Protein AF-A0A497C218-F1 (afdb_monomer_lite)

Foldseek 3Di:
DDDDDDDDDDDDDDDDDDDDDDDDDDDDDDDPPPDDDDDPPDDDFQFAPDDDDPDDDDPDDFDFAEWEAAPQRWIWTQRQSQQKIWIAHNVRHTDDMDHNPAGWHEWEAENQLWIWIAHFVQQKIWIAHNRGHTDAMDHPPHGWQYWEAANQQWIWTFRFVQQKIWIAHNHRHTDAMDHNVAGWHEWYAANQRWIWTAHFVQQKIWIAHNHRHTDAMDHDDPPQRGWHYWYADNQRWIWTDRPVQCKIWIAHNHGHTDDIDGDDFDDQKDKDKWFTAGPVAGDQFFKKKKKWKFQDWPDTDTQDIDIDGGFGQHNRITMDIDGDPGQPQHKMWIWMWMGTDPHPDTNTHPTTHIDHHGDDVVVPPDDDPPPDPDDDPVRVPPDDADDDQDDPQWDDDRNDIDGDVVPDDDPAPEEFEEDCPDTNHPAQVSVQVPDDPDDPVHAYEYEYEFDEHEDAEEHDARYEYEYPAEVRAEQEYEDADPDDEDESYEYEHHYEAYGYEFEYEAAHHQEYESYEYEYAEYEYERYEFEYEYAAEYERYEYDYHEYEYENYEFEYDYDDLRYEWERYEYQDHEYEYEQYEFETEDNAYYESYEYADQYYYEYANYEYEWEYAAEWEQYHDNAYEYEEENYEGETEYQHETEQAEDAHEEYHAELYEGETYHHAWEQYEYADAYEYEHENYEFEWEYEYDEIESEEAHDHYAYAYEHYEFAYEYADDEWEQYEHEAEEYEAYQYETETYYDYDDQYETERYEEEQYEDYHAENYETEFEYAAHTEQYEYQEAHEEEEYHEYETETEYQHTESYEHAYPYAYEYENYEGETEHEEHEDAADAHENYDYDDDDGTDHDHDDQLVRYHYPDAWYWYKYFYWYDYPPDDIQGQHIFIQGDHDDPSDRPDGPRPSPDDDDDDDDDDDDDPD

Sequence (916 aa):
MKAYFSHACHRFGNGMGTRLLAGGLSVAIAAVAILALALVLSGGPAHSAAAAYDLLTVAAEPVPDDIAVGPDGSVYVNINNNHRVVKYSAEHTYLTEWDVGEVSGGIAVGPDGSVYVNINNNHRVVKYSAEGEYLTEWDVGAEAKGLAVGPDGSVYVNINNNHRVVKYDADGGYLAEWDTGEPADGIAVGPDGSVYVNINNNHRVVKYDANGTQLATWDLVAGVIETNGIAVGPDGSVYVNINNNHRVVQYSSVGELLADWSISPLEATFNYQGYLVTDDGAVDDNCDFQFSLWDDVVSGTQLGTQIITGVAVSNGNFNVDLDFDVFDGEERFMEIAVQCGGDSGYVPLDGRLALRPTPYSLFAQNVPWEGITNVPLGFADGDDDTTYSAGAGLVLSGTVFSADMSYLQARYDNIIDVAPAGGDATDLAGAVALVSNSGPTNTYLIRVAPGVYTGNVTLPPYVHLRGSGVHITVISTTLNNTSGLLASLVLSDSDELSELTVVANGPLASEIAAVESGGEDVWMHHVEIQAGGAYTSYGLLVDGGHTRLSDFEVEVSDYDSDSNGCGIAIESGSLTGLNGRVQAAAGRWAAAVRGGGESLALLRDVWGSASATTSTFGIESGGSYFTLQDVSFEANGSGNTYGLYLSGGDVDVSDSDFVASGGMAYGVYVPVTATGRIANSDIAASGWVEEVNGIYNGQGASLTYEDVRVHSSGNQWRTVGMAVYKAAPVLRNVSIEAGSEGGGEETSIGLYLDAPTGGVWQDLFIVSQAITDAYGIYVQSNAADLEFEHAVVEAVGYNARATYLYGGGELDFAQSDLLAESTGATTNDGSMAVVEHDTDVGDWAFLYVDSSRLRTTGAPLNIVISGTISTTLGSPITYTQASVGGSLLDGELLAVDATCAGAYNSVYQALDNQCR

Structure (mmCIF, N/CA/C/O backbone):
data_AF-A0A497C218-F1
#
_entry.id   AF-A0A497C218-F1
#
loop_
_atom_site.group_PDB
_atom_site.id
_atom_site.type_symbol
_atom_site.label_atom_id
_atom_site.label_alt_id
_atom_site.label_comp_id
_atom_site.label_asym_id
_atom_site.label_entity_id
_atom_site.label_seq_id
_atom_site.pdbx_PDB_ins_code
_atom_site.Cartn_x
_atom_site.Cartn_y
_atom_site.Cartn_z
_atom_site.occupancy
_atom_site.B_iso_or_equiv
_atom_site.auth_seq_id
_atom_site.auth_comp_id
_atom_site.auth_asym_id
_atom_site.auth_atom_id
_atom_site.pdbx_PDB_model_num
ATOM 1 N N . MET A 1 1 ? 26.005 13.970 46.787 1.00 28.23 1 MET A N 1
ATOM 2 C CA . MET A 1 1 ? 25.837 15.227 47.560 1.00 28.23 1 MET A CA 1
ATOM 3 C C . MET A 1 1 ? 26.628 16.330 46.844 1.00 28.23 1 MET A C 1
ATOM 5 O O . MET A 1 1 ? 27.742 16.051 46.434 1.00 28.23 1 MET A O 1
ATOM 9 N N . LYS A 1 2 ? 26.021 17.506 46.622 1.00 27.44 2 LYS A N 1
ATOM 10 C CA . LYS A 1 2 ? 26.508 18.739 45.941 1.00 27.44 2 LYS A CA 1
ATOM 11 C C . LYS A 1 2 ? 27.992 18.870 45.484 1.00 27.44 2 LYS A C 1
ATOM 13 O O . LYS A 1 2 ? 28.875 19.059 46.307 1.00 27.44 2 LYS A O 1
ATOM 18 N N . ALA A 1 3 ? 28.176 18.953 44.160 1.00 31.97 3 ALA A N 1
ATOM 19 C CA . ALA A 1 3 ? 28.530 20.169 43.390 1.00 31.97 3 ALA A CA 1
ATOM 20 C C . ALA A 1 3 ? 29.811 21.023 43.671 1.00 31.97 3 ALA A C 1
ATOM 22 O O . ALA A 1 3 ? 29.889 21.719 44.678 1.00 31.97 3 ALA A O 1
ATOM 23 N N . TYR A 1 4 ? 30.614 21.165 42.594 1.00 29.56 4 TYR A N 1
ATOM 24 C CA . TYR A 1 4 ? 31.178 22.411 41.998 1.00 29.56 4 TYR A CA 1
ATOM 25 C C . TYR A 1 4 ? 32.478 23.119 42.489 1.00 29.56 4 TYR A C 1
ATOM 27 O O . TYR A 1 4 ? 32.746 23.245 43.677 1.00 29.56 4 TYR A O 1
ATOM 35 N N . PHE A 1 5 ? 33.154 23.737 41.488 1.00 27.33 5 PHE A N 1
ATOM 36 C CA . PHE A 1 5 ? 34.203 24.798 41.505 1.00 27.33 5 PHE A CA 1
ATOM 37 C C . PHE A 1 5 ? 35.649 24.429 41.950 1.00 27.33 5 PHE A C 1
ATOM 39 O O . PHE A 1 5 ? 35.831 23.600 42.828 1.00 27.33 5 PHE A O 1
ATOM 46 N N . SER A 1 6 ? 36.749 25.008 41.411 1.00 26.77 6 SER A N 1
ATOM 47 C CA . SER A 1 6 ? 36.957 25.991 40.308 1.00 26.77 6 SER A CA 1
ATOM 48 C C . SER A 1 6 ? 38.414 26.014 39.767 1.00 26.77 6 SER A C 1
ATOM 50 O O . SER A 1 6 ? 39.311 25.516 40.436 1.00 26.77 6 SER A O 1
ATOM 52 N N . HIS A 1 7 ? 38.609 26.672 38.608 1.00 25.61 7 HIS A N 1
ATOM 53 C CA . HIS A 1 7 ? 39.806 27.342 38.022 1.00 25.61 7 HIS A CA 1
ATOM 54 C C . HIS A 1 7 ? 41.192 27.246 38.729 1.00 25.61 7 HIS A C 1
ATOM 56 O O . HIS A 1 7 ? 41.299 27.486 39.923 1.00 25.61 7 HIS A O 1
ATOM 62 N N . ALA A 1 8 ? 42.325 26.925 38.077 1.00 26.64 8 ALA A N 1
ATOM 63 C CA . ALA A 1 8 ? 42.983 27.453 36.854 1.00 26.64 8 ALA A CA 1
ATOM 64 C C . ALA A 1 8 ? 43.809 28.762 37.015 1.00 26.64 8 ALA A C 1
ATOM 66 O O . ALA A 1 8 ? 43.227 29.832 37.179 1.00 26.64 8 ALA A O 1
ATOM 67 N N . CYS A 1 9 ? 45.151 28.693 36.844 1.00 22.56 9 CYS A N 1
ATOM 68 C CA . CYS A 1 9 ? 45.988 29.765 36.244 1.00 22.56 9 CYS A CA 1
ATOM 69 C C . CYS A 1 9 ? 47.482 29.407 35.966 1.00 22.56 9 CYS A C 1
ATOM 71 O O . CYS A 1 9 ? 48.210 29.058 36.884 1.00 22.56 9 CYS A O 1
ATOM 73 N N . HIS A 1 10 ? 47.917 29.636 34.709 1.00 24.97 10 HIS A N 1
ATOM 74 C CA . HIS A 1 10 ? 49.238 30.111 34.196 1.00 24.97 10 HIS A CA 1
ATOM 75 C C . HIS A 1 10 ? 50.599 29.428 34.547 1.00 24.97 10 HIS A C 1
ATOM 77 O O . HIS A 1 10 ? 50.962 29.303 35.706 1.00 24.97 10 HIS A O 1
ATOM 83 N N . ARG A 1 11 ? 51.356 28.920 33.535 1.00 26.12 11 ARG A N 1
ATOM 84 C CA . ARG A 1 11 ? 52.468 29.544 32.713 1.00 26.12 11 ARG A CA 1
ATOM 85 C C . ARG A 1 11 ? 53.754 29.872 33.523 1.00 26.12 11 ARG A C 1
ATOM 87 O O . ARG A 1 11 ? 53.616 30.424 34.600 1.00 26.12 11 ARG A O 1
ATOM 94 N N . PHE A 1 12 ? 55.027 29.673 33.123 1.00 25.91 12 PHE A N 1
ATOM 95 C CA . PHE A 1 12 ? 55.806 29.302 31.900 1.00 25.91 12 PHE A CA 1
ATOM 96 C C . PHE A 1 12 ? 57.077 28.489 32.343 1.00 25.91 12 PHE A C 1
ATOM 98 O O . PHE A 1 12 ? 57.306 28.399 33.544 1.00 25.91 12 PHE A O 1
ATOM 105 N N . GLY A 1 13 ? 58.003 27.937 31.527 1.00 26.89 13 GLY A N 1
ATOM 106 C CA . GLY A 1 13 ? 58.126 27.758 30.061 1.00 26.89 13 GLY A CA 1
ATOM 107 C C . GLY A 1 13 ? 59.592 27.780 29.519 1.00 26.89 13 GLY A C 1
ATOM 108 O O . GLY A 1 13 ? 60.321 28.722 29.804 1.00 26.89 13 GLY A O 1
ATOM 109 N N . ASN A 1 14 ? 59.958 26.802 28.666 1.00 29.33 14 ASN A N 1
ATOM 110 C CA . ASN A 1 14 ? 61.133 26.680 27.749 1.00 29.33 14 ASN A CA 1
ATOM 111 C C . ASN A 1 14 ? 62.593 26.489 28.262 1.00 29.33 14 ASN A C 1
ATOM 113 O O . ASN A 1 14 ? 63.100 27.248 29.080 1.00 29.33 14 ASN A O 1
ATOM 117 N N . GLY A 1 15 ? 63.327 25.559 27.609 1.00 26.50 15 GLY A N 1
ATOM 118 C CA . GLY A 1 15 ? 64.803 25.438 27.623 1.00 26.50 15 GLY A CA 1
ATOM 119 C C . GLY A 1 15 ? 65.346 24.190 26.880 1.00 26.50 15 GLY A C 1
ATOM 120 O O . GLY A 1 15 ? 65.052 23.071 27.280 1.00 26.50 15 GLY A O 1
ATOM 121 N N . MET A 1 16 ? 66.124 24.363 25.797 1.00 26.97 16 MET A N 1
ATOM 122 C CA . MET A 1 16 ? 66.631 23.294 24.891 1.00 26.97 16 MET A CA 1
ATOM 123 C C . MET A 1 16 ? 68.017 22.731 25.304 1.00 26.97 16 MET A C 1
ATOM 125 O O . MET A 1 16 ? 68.762 23.446 25.968 1.00 26.97 16 MET A O 1
ATOM 129 N N . GLY A 1 17 ? 68.449 21.558 24.781 1.00 27.33 17 GLY A N 1
ATOM 130 C CA . GLY A 1 17 ? 69.903 21.323 24.550 1.00 27.33 17 GLY A CA 1
ATOM 131 C C . GLY A 1 17 ? 70.534 19.906 24.590 1.00 27.33 17 GLY A C 1
ATOM 132 O O . GLY A 1 17 ? 71.328 19.625 25.474 1.00 27.33 17 GLY A O 1
ATOM 133 N N . THR A 1 18 ? 70.304 19.073 23.565 1.00 29.50 18 THR A N 1
ATOM 134 C CA . THR A 1 18 ? 71.302 18.198 22.868 1.00 29.50 18 THR A CA 1
ATOM 135 C C . THR A 1 18 ? 72.403 17.359 23.593 1.00 29.50 18 THR A C 1
ATOM 137 O O . THR A 1 18 ? 73.449 17.881 23.960 1.00 29.50 18 THR A O 1
ATOM 140 N N . ARG A 1 19 ? 72.266 16.020 23.457 1.00 29.14 19 ARG A N 1
ATOM 141 C CA . ARG A 1 19 ? 73.205 15.012 22.856 1.00 29.14 19 ARG A CA 1
ATOM 142 C C . ARG A 1 19 ? 74.602 14.631 23.452 1.00 29.14 19 ARG A C 1
ATOM 144 O O . ARG A 1 19 ? 75.537 15.418 23.446 1.00 29.14 19 ARG A O 1
ATOM 151 N N . LEU A 1 20 ? 74.758 13.293 23.591 1.00 25.64 20 LEU A N 1
ATOM 152 C CA . LEU A 1 20 ? 75.859 12.384 23.142 1.00 25.64 20 LEU A CA 1
ATOM 153 C C . LEU A 1 20 ? 76.949 11.797 24.105 1.00 25.64 20 LEU A C 1
ATOM 155 O O . LEU A 1 20 ? 77.977 12.411 24.357 1.00 25.64 20 LEU A O 1
ATOM 159 N N . LEU A 1 21 ? 76.777 10.484 24.372 1.00 26.38 21 LEU A N 1
ATOM 160 C CA . LEU A 1 21 ? 77.711 9.330 24.214 1.00 26.38 21 LEU A CA 1
ATOM 161 C C . LEU A 1 21 ? 78.852 8.940 25.202 1.00 26.38 21 LEU A C 1
ATOM 163 O O . LEU A 1 21 ? 79.615 9.757 25.699 1.00 26.38 21 LEU A O 1
ATOM 167 N N . ALA A 1 22 ? 79.014 7.599 25.271 1.00 24.66 22 ALA A N 1
ATOM 168 C CA . ALA A 1 22 ? 80.065 6.742 25.867 1.00 24.66 22 ALA A CA 1
ATOM 169 C C . ALA A 1 22 ? 80.167 6.681 27.416 1.00 24.66 22 ALA A C 1
ATOM 171 O O . ALA A 1 22 ? 80.050 7.692 28.092 1.00 24.66 22 ALA A O 1
ATOM 172 N N . GLY A 1 23 ? 80.423 5.534 28.068 1.00 25.69 23 GLY A N 1
ATOM 173 C CA . GLY A 1 23 ? 80.597 4.147 27.593 1.00 25.69 23 GLY A CA 1
ATOM 174 C C . GLY A 1 23 ? 81.700 3.392 28.367 1.00 25.69 23 GLY A C 1
ATOM 175 O O . GLY A 1 23 ? 82.834 3.855 28.388 1.00 25.69 23 GLY A O 1
ATOM 176 N N . GLY A 1 24 ? 81.396 2.219 28.952 1.00 25.84 24 GLY A N 1
ATOM 177 C CA . GLY A 1 24 ? 82.365 1.328 29.637 1.00 25.84 24 GLY A CA 1
ATOM 178 C C . GLY A 1 24 ? 82.357 1.443 31.178 1.00 25.84 24 GLY A C 1
ATOM 179 O O . GLY A 1 24 ? 82.851 2.423 31.717 1.00 25.84 24 GLY A O 1
ATOM 180 N N . LEU A 1 25 ? 81.675 0.576 31.942 1.00 25.17 25 LEU A N 1
ATOM 181 C CA . LEU A 1 25 ? 81.949 -0.846 32.262 1.00 25.17 25 LEU A CA 1
ATOM 182 C C . LEU A 1 25 ? 82.935 -1.053 33.440 1.00 25.17 25 LEU A C 1
ATOM 184 O O . LEU A 1 25 ? 84.131 -0.803 33.321 1.00 25.17 25 LEU A O 1
ATOM 188 N N . SER A 1 26 ? 82.441 -1.617 34.551 1.00 25.48 26 SER A N 1
ATOM 189 C CA . SER A 1 26 ? 83.214 -2.366 35.565 1.00 25.48 26 SER A CA 1
ATOM 190 C C . SER A 1 26 ? 82.286 -3.261 36.405 1.00 25.48 26 SER A C 1
ATOM 192 O O . SER A 1 26 ? 81.079 -3.039 36.441 1.00 25.48 26 SER A O 1
ATOM 194 N N . VAL A 1 27 ? 82.837 -4.323 37.002 1.00 28.44 27 VAL A N 1
ATOM 195 C CA . VAL A 1 27 ? 82.127 -5.586 37.306 1.00 28.44 27 VAL A CA 1
ATOM 196 C C . VAL A 1 27 ? 81.997 -5.875 38.815 1.00 28.44 27 VAL A C 1
ATOM 198 O O . VAL A 1 27 ? 82.888 -5.517 39.579 1.00 28.44 27 VAL A O 1
ATOM 201 N N . ALA A 1 28 ? 80.953 -6.652 39.162 1.00 29.14 28 ALA A N 1
ATOM 202 C CA . ALA A 1 28 ? 80.800 -7.580 40.307 1.00 29.14 28 ALA A CA 1
ATOM 203 C C . ALA A 1 28 ? 79.859 -7.169 41.461 1.00 29.14 28 ALA A C 1
ATOM 205 O O . ALA A 1 28 ? 80.139 -6.223 42.188 1.00 29.14 28 ALA A O 1
ATOM 206 N N . ILE A 1 29 ? 78.826 -7.993 41.717 1.00 26.98 29 ILE A N 1
ATOM 207 C CA . ILE A 1 29 ? 78.634 -8.844 42.924 1.00 26.98 29 ILE A CA 1
ATOM 208 C C . ILE A 1 29 ? 77.284 -9.602 42.813 1.00 26.98 29 ILE A C 1
ATOM 210 O O . ILE A 1 29 ? 76.436 -9.270 41.991 1.00 26.98 29 ILE A O 1
ATOM 214 N N . ALA A 1 30 ? 77.145 -10.709 43.547 1.00 27.27 30 ALA A N 1
ATOM 215 C CA . ALA A 1 30 ? 76.180 -11.785 43.306 1.00 27.27 30 ALA A CA 1
ATOM 216 C C . ALA A 1 30 ? 74.723 -11.567 43.794 1.00 27.27 30 ALA A C 1
ATOM 218 O O . ALA A 1 30 ? 74.457 -10.820 44.730 1.00 27.27 30 ALA A O 1
ATOM 219 N N . ALA A 1 31 ? 73.832 -12.405 43.241 1.00 28.64 31 ALA A N 1
ATOM 220 C CA . ALA A 1 31 ? 72.660 -13.003 43.907 1.00 28.64 31 ALA A CA 1
ATOM 221 C C . ALA A 1 31 ? 71.344 -12.205 44.097 1.00 28.64 31 ALA A C 1
ATOM 223 O O . ALA A 1 31 ? 70.485 -12.659 44.845 1.00 28.64 31 ALA A O 1
ATOM 224 N N . VAL A 1 32 ? 71.105 -11.121 43.347 1.00 29.81 32 VAL A N 1
ATOM 225 C CA . VAL A 1 32 ? 69.737 -10.563 43.114 1.00 29.81 32 VAL A CA 1
ATOM 226 C C . VAL A 1 32 ? 69.438 -10.459 41.598 1.00 29.81 32 VAL A C 1
ATOM 228 O O . VAL A 1 32 ? 68.595 -9.709 41.128 1.00 29.81 32 VAL A O 1
ATOM 231 N N . ALA A 1 33 ? 70.172 -11.218 40.784 1.00 33.53 33 ALA A N 1
ATOM 232 C CA . ALA A 1 33 ? 70.473 -10.866 39.393 1.00 33.53 33 ALA A CA 1
ATOM 233 C C . ALA A 1 33 ? 69.412 -11.217 38.320 1.00 33.53 33 ALA A C 1
ATOM 235 O O . ALA A 1 33 ? 69.777 -11.284 37.150 1.00 33.53 33 ALA A O 1
ATOM 236 N N . ILE A 1 34 ? 68.144 -11.475 38.676 1.00 32.72 34 ILE A N 1
ATOM 237 C CA . ILE A 1 34 ? 67.074 -11.796 37.694 1.00 32.72 34 ILE A CA 1
ATOM 238 C C . ILE A 1 34 ? 65.766 -10.999 37.928 1.00 32.72 34 ILE A C 1
ATOM 240 O O . ILE A 1 34 ? 64.871 -11.059 37.093 1.00 32.72 34 ILE A O 1
ATOM 244 N N . LEU A 1 35 ? 65.637 -10.182 38.988 1.00 26.78 35 LEU A N 1
ATOM 245 C CA . LEU A 1 35 ? 64.411 -9.393 39.207 1.00 26.78 35 LEU A CA 1
ATOM 246 C C . LEU A 1 35 ? 64.702 -7.937 39.614 1.00 26.78 35 LEU A C 1
ATOM 248 O O . LEU A 1 35 ? 65.169 -7.686 40.722 1.00 26.78 35 LEU A O 1
ATOM 252 N N . ALA A 1 36 ? 64.350 -7.009 38.709 1.00 24.73 36 ALA A N 1
ATOM 253 C CA . ALA A 1 36 ? 64.506 -5.545 38.781 1.00 24.73 36 ALA A CA 1
ATOM 254 C C . ALA A 1 36 ? 65.981 -5.036 38.797 1.00 24.73 36 ALA A C 1
ATOM 256 O O . ALA A 1 36 ? 66.843 -5.605 39.454 1.00 24.73 36 ALA A O 1
ATOM 257 N N . LEU A 1 37 ? 66.377 -3.955 38.106 1.00 26.48 37 LEU A N 1
ATOM 258 C CA . LEU A 1 37 ? 65.600 -2.892 37.454 1.00 26.48 37 LEU A CA 1
ATOM 259 C C . LEU A 1 37 ? 66.428 -2.170 36.357 1.00 26.48 37 LEU A C 1
ATOM 261 O O . LEU A 1 37 ? 67.429 -1.540 36.687 1.00 26.48 37 LEU A O 1
ATOM 265 N N . ALA A 1 38 ? 65.991 -2.239 35.093 1.00 25.70 38 ALA A N 1
ATOM 266 C CA . ALA A 1 38 ? 66.289 -1.329 33.963 1.00 25.70 38 ALA A CA 1
ATOM 267 C C . ALA A 1 38 ? 65.609 -1.932 32.711 1.00 25.70 38 ALA A C 1
ATOM 269 O O . ALA A 1 38 ? 66.095 -2.922 32.180 1.00 25.70 38 ALA A O 1
ATOM 270 N N . LEU A 1 39 ? 64.456 -1.482 32.210 1.00 33.34 39 LEU A N 1
ATOM 271 C CA . LEU A 1 39 ? 63.952 -0.108 32.116 1.00 33.34 39 LEU A CA 1
ATOM 272 C C . LEU A 1 39 ? 64.986 0.849 31.492 1.00 33.34 39 LEU A C 1
ATOM 274 O O . LEU A 1 39 ? 65.525 1.716 32.167 1.00 33.34 39 LEU A O 1
ATOM 278 N N . VAL A 1 40 ? 65.398 0.562 30.254 1.00 31.30 40 VAL A N 1
ATOM 279 C CA . VAL A 1 40 ? 65.122 1.337 29.019 1.00 31.30 40 VAL A CA 1
ATOM 280 C C . VAL A 1 40 ? 65.800 0.570 27.868 1.00 31.30 40 VAL A C 1
ATOM 282 O O . VAL A 1 40 ? 66.847 0.940 27.345 1.00 31.30 40 VAL A O 1
ATOM 285 N N . LEU A 1 41 ? 65.190 -0.550 27.494 1.00 27.83 41 LEU A N 1
ATOM 286 C CA . LEU A 1 41 ? 64.879 -0.786 26.091 1.00 27.83 41 LEU A CA 1
ATOM 287 C C . LEU A 1 41 ? 63.364 -0.643 26.053 1.00 27.83 41 LEU A C 1
ATOM 289 O O . LEU A 1 41 ? 62.670 -1.358 26.775 1.00 27.83 41 LEU A O 1
ATOM 293 N N . SER A 1 42 ? 62.876 0.357 25.330 1.00 30.73 42 SER A N 1
ATOM 294 C CA . SER A 1 42 ? 61.450 0.513 25.089 1.00 30.73 42 SER A CA 1
ATOM 295 C C . SER A 1 42 ? 60.989 -0.685 24.269 1.00 30.73 42 SER A C 1
ATOM 297 O O . SER A 1 42 ? 61.263 -0.749 23.071 1.00 30.73 42 SER A O 1
ATOM 299 N N . GLY A 1 43 ? 60.277 -1.613 24.910 1.00 29.66 43 GLY A N 1
ATOM 300 C CA . GLY A 1 43 ? 59.153 -2.204 24.200 1.00 29.66 43 GLY A CA 1
ATOM 301 C C . GLY A 1 43 ? 58.281 -1.042 23.731 1.00 29.66 43 GLY A C 1
ATOM 302 O O . GLY A 1 43 ? 58.073 -0.096 24.501 1.00 29.66 43 GLY A O 1
ATOM 303 N N . GLY A 1 44 ? 57.865 -1.075 22.466 1.00 33.19 44 GLY A N 1
ATOM 304 C CA . GLY A 1 44 ? 56.761 -0.232 22.017 1.00 33.19 44 GLY A CA 1
ATOM 305 C C . GLY A 1 44 ? 55.511 -0.522 22.859 1.00 33.19 44 GLY A C 1
ATOM 306 O O . GLY A 1 44 ? 55.515 -1.494 23.630 1.00 33.19 44 GLY A O 1
ATOM 307 N N . PRO A 1 45 ? 54.467 0.314 22.762 1.00 34.19 45 PRO A N 1
ATOM 308 C CA . PRO A 1 45 ? 53.193 -0.002 23.396 1.00 34.19 45 PRO A CA 1
ATOM 309 C C . PRO A 1 45 ? 52.785 -1.429 23.013 1.00 34.19 45 PRO A C 1
ATOM 311 O O . PRO A 1 45 ? 52.837 -1.807 21.844 1.00 34.19 45 PRO A O 1
ATOM 314 N N . ALA A 1 46 ? 52.425 -2.245 24.003 1.00 38.28 46 ALA A N 1
ATOM 315 C CA . ALA A 1 46 ? 51.809 -3.523 23.700 1.00 38.28 46 ALA A CA 1
ATOM 316 C C . ALA A 1 46 ? 50.431 -3.207 23.110 1.00 38.28 46 ALA A C 1
ATOM 318 O O . ALA A 1 46 ? 49.583 -2.635 23.793 1.00 38.28 46 ALA A O 1
ATOM 319 N N . HIS A 1 47 ? 50.225 -3.523 21.833 1.00 41.59 47 HIS A N 1
ATOM 320 C CA . HIS A 1 47 ? 48.927 -3.379 21.183 1.00 41.59 47 HIS A CA 1
ATOM 321 C C . HIS A 1 47 ? 47.985 -4.464 21.708 1.00 41.59 47 HIS A C 1
ATOM 323 O O . HIS A 1 47 ? 47.855 -5.537 21.123 1.00 41.59 47 HIS A O 1
ATOM 329 N N . SER A 1 48 ? 47.374 -4.201 22.863 1.00 37.88 48 SER A N 1
ATOM 330 C CA . SER A 1 48 ? 46.351 -5.058 23.443 1.00 37.88 48 SER A CA 1
ATOM 331 C C . SER A 1 48 ? 45.048 -4.866 22.664 1.00 37.88 48 SER A C 1
ATOM 333 O O . SER A 1 48 ? 44.461 -3.787 22.666 1.00 37.88 48 SER A O 1
ATOM 335 N N . ALA A 1 49 ? 44.583 -5.902 21.963 1.00 34.81 49 ALA A N 1
ATOM 336 C CA . ALA A 1 49 ? 43.279 -5.854 21.312 1.00 34.81 49 ALA A CA 1
ATOM 337 C C . ALA A 1 49 ? 42.188 -5.829 22.394 1.00 34.81 49 ALA A C 1
ATOM 339 O O . ALA A 1 49 ? 41.936 -6.833 23.064 1.00 34.81 49 ALA A O 1
ATOM 340 N N . ALA A 1 50 ? 41.553 -4.672 22.596 1.00 31.45 50 ALA A N 1
ATOM 341 C CA . ALA A 1 50 ? 40.387 -4.582 23.462 1.00 31.45 50 ALA A CA 1
ATOM 342 C C . ALA A 1 50 ? 39.274 -5.463 22.880 1.00 31.45 50 ALA A C 1
ATOM 344 O O . ALA A 1 50 ? 38.923 -5.329 21.708 1.00 31.45 50 ALA A O 1
ATOM 345 N N . ALA A 1 51 ? 38.752 -6.377 23.701 1.00 29.95 51 ALA A N 1
ATOM 346 C CA . ALA A 1 51 ? 37.716 -7.315 23.292 1.00 29.95 51 ALA A CA 1
ATOM 347 C C . ALA A 1 51 ? 36.517 -6.589 22.663 1.00 29.95 51 ALA A C 1
ATOM 349 O O . ALA A 1 51 ? 36.116 -5.518 23.129 1.00 29.95 51 ALA A O 1
ATOM 350 N N . ALA A 1 52 ? 35.922 -7.215 21.643 1.00 28.86 52 ALA A N 1
ATOM 351 C CA . ALA A 1 52 ? 34.607 -6.824 21.156 1.00 28.86 52 ALA A CA 1
ATOM 352 C C . ALA A 1 52 ? 33.629 -6.739 22.338 1.00 28.86 52 ALA A C 1
ATOM 354 O O . ALA A 1 52 ? 33.697 -7.548 23.268 1.00 28.86 52 ALA A O 1
ATOM 355 N N . TYR A 1 53 ? 32.755 -5.733 22.312 1.00 24.12 53 TYR A N 1
ATOM 356 C CA . TYR A 1 53 ? 31.785 -5.516 23.377 1.00 24.12 53 TYR A CA 1
ATOM 357 C C . TYR A 1 53 ? 30.926 -6.769 23.577 1.00 24.12 53 TYR A C 1
ATOM 359 O O . TYR A 1 53 ? 30.350 -7.290 22.625 1.00 24.12 53 TYR A O 1
ATOM 367 N N . ASP A 1 54 ? 30.831 -7.205 24.833 1.00 28.94 54 ASP A N 1
ATOM 368 C CA . ASP A 1 54 ? 29.877 -8.208 25.307 1.00 28.94 54 ASP A CA 1
ATOM 369 C C . ASP A 1 54 ? 28.455 -7.642 25.159 1.00 28.94 54 ASP A C 1
ATOM 371 O O . ASP A 1 54 ? 27.911 -7.013 26.071 1.00 28.94 54 ASP A O 1
ATOM 375 N N . LEU A 1 55 ? 27.886 -7.788 23.960 1.00 30.50 55 LEU A N 1
ATOM 376 C CA . LEU A 1 55 ? 26.444 -7.738 23.774 1.00 30.50 55 LEU A CA 1
ATOM 377 C C . LEU A 1 55 ? 25.879 -9.082 24.233 1.00 30.50 55 LEU A C 1
ATOM 379 O O . LEU A 1 55 ? 26.361 -10.126 23.804 1.00 30.50 55 LEU A O 1
ATOM 383 N N . LEU A 1 56 ? 24.858 -8.992 25.092 1.00 30.31 56 LEU A N 1
ATOM 384 C CA . LEU A 1 56 ? 23.983 -10.053 25.600 1.00 30.31 56 LEU A CA 1
ATOM 385 C C . LEU A 1 56 ? 24.174 -11.433 24.957 1.00 30.31 56 LEU A C 1
ATOM 387 O O . LEU A 1 56 ? 23.949 -11.584 23.760 1.00 30.31 56 LEU A O 1
ATOM 391 N N . THR A 1 57 ? 24.433 -12.432 25.813 1.00 27.92 57 THR A N 1
ATOM 392 C CA . THR A 1 57 ? 24.160 -13.869 25.609 1.00 27.92 57 THR A CA 1
ATOM 393 C C . THR A 1 57 ? 23.520 -14.186 24.262 1.00 27.92 57 THR A C 1
ATOM 395 O O . THR A 1 57 ? 22.309 -14.015 24.119 1.00 27.92 57 THR A O 1
ATOM 398 N N . VAL A 1 58 ? 24.335 -14.674 23.322 1.00 30.45 58 VAL A N 1
ATOM 399 C CA . VAL A 1 58 ? 23.897 -15.142 22.003 1.00 30.45 58 VAL A CA 1
ATOM 400 C C . VAL A 1 58 ? 22.754 -16.143 22.189 1.00 30.45 58 VAL A C 1
ATOM 402 O O . VAL A 1 58 ? 22.977 -17.318 22.492 1.00 30.45 58 VAL A O 1
ATOM 405 N N . ALA A 1 59 ? 21.520 -15.661 22.020 1.00 36.47 59 ALA A N 1
ATOM 406 C CA . ALA A 1 59 ? 20.435 -16.495 21.540 1.00 36.47 59 ALA A CA 1
ATOM 407 C C . ALA A 1 59 ? 20.916 -17.081 20.211 1.00 36.47 59 ALA A C 1
ATOM 409 O O . ALA A 1 59 ? 21.590 -16.383 19.452 1.00 36.47 59 ALA A O 1
ATOM 410 N N . ALA A 1 60 ? 20.665 -18.368 19.977 1.00 44.12 60 ALA A N 1
ATOM 411 C CA . ALA A 1 60 ? 21.167 -19.026 18.779 1.00 44.12 60 ALA A CA 1
ATOM 412 C C . ALA A 1 60 ? 20.763 -18.216 17.536 1.00 44.12 60 ALA A C 1
ATOM 414 O O . ALA A 1 60 ? 19.608 -17.804 17.438 1.00 44.12 60 ALA A O 1
ATOM 415 N N . GLU A 1 61 ? 21.718 -17.983 16.627 1.00 52.28 61 GLU A N 1
ATOM 416 C CA . GLU A 1 61 ? 21.470 -17.299 15.350 1.00 52.28 61 GLU A CA 1
ATOM 417 C C . GLU A 1 61 ? 20.174 -17.840 14.732 1.00 52.28 61 GLU A C 1
ATOM 419 O O . GLU A 1 61 ? 20.042 -19.068 14.671 1.00 52.28 61 GLU A O 1
ATOM 424 N N . PRO A 1 62 ? 19.207 -16.992 14.334 1.00 63.84 62 PRO A N 1
ATOM 425 C CA . PRO A 1 62 ? 17.951 -17.461 13.760 1.00 63.84 62 PRO A CA 1
ATOM 426 C C . PRO A 1 62 ? 18.242 -18.391 12.580 1.00 63.84 62 PRO A C 1
ATOM 428 O O . PRO A 1 62 ? 18.900 -17.997 11.619 1.00 63.84 62 PRO A O 1
ATOM 431 N N . VAL A 1 63 ? 17.769 -19.634 12.668 1.00 74.31 63 VAL A N 1
ATOM 432 C CA . VAL A 1 63 ? 17.893 -20.639 11.609 1.00 74.31 63 VAL A CA 1
ATOM 433 C C . VAL A 1 63 ? 16.594 -20.620 10.804 1.00 74.31 63 VAL A C 1
ATOM 435 O O . VAL A 1 63 ? 15.610 -21.212 11.261 1.00 74.31 63 VAL A O 1
ATOM 438 N N . PRO A 1 64 ? 16.549 -19.937 9.643 1.00 81.81 64 PRO A N 1
ATOM 439 C CA . PRO A 1 64 ? 15.464 -20.127 8.693 1.00 81.81 64 PRO A CA 1
ATOM 440 C C . PRO A 1 64 ? 15.515 -21.569 8.175 1.00 81.81 64 PRO A C 1
ATOM 442 O O . PRO A 1 64 ? 16.582 -22.055 7.797 1.00 81.81 64 PRO A O 1
ATOM 445 N N . ASP A 1 65 ? 14.373 -22.248 8.197 1.00 82.31 65 ASP A N 1
ATOM 446 C CA . ASP A 1 65 ? 14.256 -23.676 7.866 1.00 82.31 65 ASP A CA 1
ATOM 447 C C . ASP A 1 65 ? 13.476 -23.883 6.560 1.00 82.31 65 ASP A C 1
ATOM 449 O O . ASP A 1 65 ? 13.882 -24.674 5.709 1.00 82.31 65 ASP A O 1
ATOM 453 N N . ASP A 1 66 ? 12.403 -23.109 6.364 1.00 87.75 66 ASP A N 1
ATOM 454 C CA . ASP A 1 66 ? 11.559 -23.160 5.168 1.00 87.75 66 ASP A CA 1
ATOM 455 C C . ASP A 1 66 ? 10.946 -21.787 4.826 1.00 87.75 66 ASP A C 1
ATOM 457 O O . ASP A 1 66 ? 10.927 -20.869 5.656 1.00 87.75 66 ASP A O 1
ATOM 461 N N . ILE A 1 67 ? 10.476 -21.639 3.586 1.00 91.25 67 ILE A N 1
ATOM 462 C CA . ILE A 1 67 ? 10.001 -20.379 3.004 1.00 91.25 67 ILE A CA 1
ATOM 463 C C . ILE A 1 67 ? 8.805 -20.607 2.072 1.00 91.25 67 ILE A C 1
ATOM 465 O O . ILE A 1 67 ? 8.832 -21.481 1.208 1.00 91.25 67 ILE A O 1
ATOM 469 N N . ALA A 1 68 ? 7.773 -19.775 2.201 1.00 93.31 68 ALA A N 1
ATOM 470 C CA . ALA A 1 68 ? 6.597 -19.789 1.336 1.00 93.31 68 ALA A CA 1
ATOM 471 C C . ALA A 1 68 ? 6.283 -18.388 0.795 1.00 93.31 68 ALA A C 1
ATOM 473 O O . ALA A 1 68 ? 6.653 -17.380 1.394 1.00 93.31 68 ALA A O 1
ATOM 474 N N . VAL A 1 69 ? 5.586 -18.328 -0.340 1.00 93.25 69 VAL A N 1
ATOM 475 C CA . VAL A 1 69 ? 5.145 -17.076 -0.972 1.00 93.25 69 VAL A CA 1
ATOM 476 C C . VAL A 1 69 ? 3.619 -17.067 -1.016 1.00 93.25 69 VAL A C 1
ATOM 478 O O . VAL A 1 69 ? 3.009 -18.058 -1.420 1.00 93.25 69 VAL A O 1
ATOM 481 N N . GLY A 1 70 ? 3.013 -15.971 -0.564 1.00 91.19 70 GLY A N 1
ATOM 482 C CA . GLY A 1 70 ? 1.572 -15.752 -0.582 1.00 91.19 70 GLY A CA 1
ATOM 483 C C . GLY A 1 70 ? 1.032 -15.383 -1.969 1.00 91.19 70 GLY A C 1
ATOM 484 O O . GLY A 1 70 ? 1.800 -15.057 -2.877 1.00 91.19 70 GLY A O 1
ATOM 485 N N . PRO A 1 71 ? -0.300 -15.424 -2.159 1.00 89.56 71 PRO A N 1
ATOM 486 C CA . PRO A 1 71 ? -0.942 -15.060 -3.427 1.00 89.56 71 PRO A CA 1
ATOM 487 C C . PRO A 1 71 ? -0.787 -13.571 -3.796 1.00 89.56 71 PRO A C 1
ATOM 489 O O . PRO A 1 71 ? -0.969 -13.209 -4.956 1.00 89.56 71 PRO A O 1
ATOM 492 N N . ASP A 1 72 ? -0.439 -12.734 -2.820 1.00 86.75 72 ASP A N 1
ATOM 493 C CA . ASP A 1 72 ? -0.086 -11.312 -2.909 1.00 86.75 72 ASP A CA 1
ATOM 494 C C . ASP A 1 72 ? 1.401 -11.065 -3.243 1.00 86.75 72 ASP A C 1
ATOM 496 O O . ASP A 1 72 ? 1.795 -9.938 -3.521 1.00 86.75 72 ASP A O 1
ATOM 500 N N . GLY A 1 73 ? 2.238 -12.108 -3.216 1.00 88.81 73 GLY A N 1
ATOM 501 C CA . GLY A 1 73 ? 3.692 -12.000 -3.334 1.00 88.81 73 GLY A CA 1
ATOM 502 C C . GLY A 1 73 ? 4.430 -11.798 -2.005 1.00 88.81 73 GLY A C 1
ATOM 503 O O . GLY A 1 73 ? 5.661 -11.793 -2.017 1.00 88.81 73 GLY A O 1
ATOM 504 N N . SER A 1 74 ? 3.730 -11.696 -0.864 1.00 91.88 74 SER A N 1
ATOM 505 C CA . SER A 1 74 ? 4.372 -11.647 0.457 1.00 91.88 74 SER A CA 1
ATOM 506 C C . SER A 1 74 ? 5.190 -12.912 0.714 1.00 91.88 74 SER A C 1
ATOM 508 O O . SER A 1 74 ? 4.769 -14.023 0.387 1.00 91.88 74 SER A O 1
ATOM 510 N N . VAL A 1 75 ? 6.350 -12.766 1.344 1.00 94.56 75 VAL A N 1
ATOM 511 C CA . VAL A 1 75 ? 7.295 -13.856 1.607 1.00 94.56 75 VAL A CA 1
ATOM 512 C C . VAL A 1 75 ? 7.286 -14.203 3.092 1.00 94.56 75 VAL A C 1
ATOM 514 O O . VAL A 1 75 ? 7.603 -13.368 3.934 1.00 94.56 75 VAL A O 1
ATOM 517 N N . TYR A 1 76 ? 6.955 -15.448 3.420 1.00 93.88 76 TYR A N 1
ATOM 518 C CA . TYR A 1 76 ? 6.850 -15.956 4.785 1.00 93.88 76 TYR A CA 1
ATOM 519 C C . TYR A 1 76 ? 8.013 -16.908 5.070 1.00 93.88 76 TYR A C 1
ATOM 521 O O . TYR A 1 76 ? 8.169 -17.923 4.392 1.00 93.88 76 TYR A O 1
ATOM 529 N N . VAL A 1 77 ? 8.828 -16.592 6.075 1.00 92.06 77 VAL A N 1
ATOM 530 C CA . VAL A 1 77 ? 10.023 -17.356 6.462 1.00 92.06 77 VAL A CA 1
ATOM 531 C C . VAL A 1 77 ? 9.799 -17.986 7.832 1.00 92.06 77 VAL A C 1
ATOM 533 O O . VAL A 1 77 ? 9.556 -17.271 8.804 1.00 92.06 77 VAL A O 1
ATOM 536 N N . ASN A 1 78 ? 9.914 -19.312 7.934 1.00 89.56 78 ASN A N 1
ATOM 537 C CA . ASN A 1 78 ? 9.856 -20.009 9.217 1.00 89.56 78 ASN A CA 1
ATOM 538 C C . ASN A 1 78 ? 11.252 -20.107 9.857 1.00 89.56 78 ASN A C 1
ATOM 540 O O . ASN A 1 78 ? 12.186 -20.641 9.257 1.00 89.56 78 ASN A O 1
ATOM 544 N N . ILE A 1 79 ? 11.383 -19.623 11.093 1.00 84.38 79 ILE A N 1
ATOM 545 C CA . ILE A 1 79 ? 12.615 -19.588 11.888 1.00 84.38 79 ILE A CA 1
ATOM 546 C C . ILE A 1 79 ? 12.500 -20.610 13.026 1.00 84.38 79 ILE A C 1
ATOM 548 O O . ILE A 1 79 ? 12.006 -20.323 14.121 1.00 84.38 79 ILE A O 1
ATOM 552 N N . ASN A 1 80 ? 12.983 -21.821 12.751 1.00 70.62 80 ASN A N 1
ATOM 553 C CA . ASN A 1 80 ? 12.765 -23.034 13.543 1.00 70.62 80 ASN A CA 1
ATOM 554 C C . ASN A 1 80 ? 13.264 -22.908 14.998 1.00 70.62 80 ASN A C 1
ATOM 556 O O . ASN A 1 80 ? 12.519 -23.187 15.937 1.00 70.62 80 ASN A O 1
ATOM 560 N N . ASN A 1 81 ? 14.489 -22.419 15.218 1.00 70.31 81 ASN A N 1
ATOM 561 C CA . ASN A 1 81 ? 15.085 -22.348 16.561 1.00 70.31 81 ASN A CA 1
ATOM 562 C C . ASN A 1 81 ? 14.599 -21.175 17.433 1.00 70.31 81 ASN A C 1
ATOM 564 O O . ASN A 1 81 ? 14.885 -21.171 18.631 1.00 70.31 81 ASN A O 1
ATOM 568 N N . ASN A 1 82 ? 13.873 -20.216 16.851 1.00 67.56 82 ASN A N 1
ATOM 569 C CA . ASN A 1 82 ? 13.248 -19.097 17.562 1.00 67.56 82 ASN A CA 1
ATOM 570 C C . ASN A 1 82 ? 11.712 -19.199 17.588 1.00 67.56 82 ASN A C 1
ATOM 572 O O . ASN A 1 82 ? 11.070 -18.277 18.084 1.00 67.56 82 ASN A O 1
ATOM 576 N N . HIS A 1 83 ? 11.144 -20.305 17.085 1.00 84.12 83 HIS A N 1
ATOM 577 C CA . HIS A 1 83 ? 9.705 -20.593 17.038 1.00 84.12 83 HIS A CA 1
ATOM 578 C C . HIS A 1 83 ? 8.879 -19.474 16.383 1.00 84.12 83 HIS A C 1
ATOM 580 O O . HIS A 1 83 ? 7.839 -19.086 16.907 1.00 84.12 83 HIS A O 1
ATOM 586 N N . ARG A 1 84 ? 9.328 -18.911 15.255 1.00 87.75 84 ARG A N 1
ATOM 587 C CA . ARG A 1 84 ? 8.669 -17.746 14.637 1.00 87.75 84 ARG A CA 1
ATOM 588 C C . ARG A 1 84 ? 8.429 -17.907 13.151 1.00 87.75 84 ARG A C 1
ATOM 590 O O . ARG A 1 84 ? 9.263 -18.477 12.457 1.00 87.75 84 ARG A O 1
ATOM 597 N N . VAL A 1 85 ? 7.352 -17.300 12.667 1.00 92.00 85 VAL A N 1
ATOM 598 C CA . VAL A 1 85 ? 7.197 -16.953 11.250 1.00 92.00 85 VAL A CA 1
ATOM 599 C C . VAL A 1 85 ? 7.407 -15.453 11.101 1.00 92.00 85 VAL A C 1
ATOM 601 O O . VAL A 1 85 ? 6.893 -14.676 11.904 1.00 92.00 85 VAL A O 1
ATOM 604 N N . VAL A 1 86 ? 8.164 -15.053 10.081 1.00 92.44 86 VAL A N 1
ATOM 605 C CA . VAL A 1 86 ? 8.381 -13.651 9.703 1.00 92.44 86 VAL A CA 1
ATOM 606 C C . VAL A 1 86 ? 7.821 -13.423 8.303 1.00 92.44 86 VAL A C 1
ATOM 608 O O . VAL A 1 86 ? 8.170 -14.158 7.379 1.00 92.44 86 VAL A O 1
ATOM 611 N N . LYS A 1 87 ? 6.969 -12.409 8.145 1.00 93.62 87 LYS A N 1
ATOM 612 C CA . LYS A 1 87 ? 6.382 -11.976 6.871 1.00 93.62 87 LYS A CA 1
ATOM 613 C C . LYS A 1 87 ? 7.145 -10.766 6.330 1.00 93.62 87 LYS A C 1
ATOM 615 O O . LYS A 1 87 ? 7.373 -9.791 7.048 1.00 93.62 87 LYS A O 1
ATOM 620 N N . TYR A 1 88 ? 7.479 -10.819 5.049 1.00 90.00 88 TYR A N 1
ATOM 621 C CA . TYR A 1 88 ? 8.045 -9.733 4.256 1.00 90.00 88 TYR A CA 1
ATOM 622 C C . TYR A 1 88 ? 7.116 -9.406 3.078 1.00 90.00 88 TYR A C 1
ATOM 624 O O . TYR A 1 88 ? 6.363 -10.274 2.639 1.00 90.00 88 TYR A O 1
ATOM 632 N N . SER A 1 89 ? 7.187 -8.190 2.538 1.00 88.38 89 SER A N 1
ATOM 633 C CA . SER A 1 89 ? 6.515 -7.818 1.286 1.00 88.38 89 SER A CA 1
ATOM 634 C C . SER A 1 89 ? 7.205 -8.444 0.065 1.00 88.38 89 SER A C 1
ATOM 636 O O . SER A 1 89 ? 8.315 -8.979 0.173 1.00 88.38 89 SER A O 1
ATOM 638 N N . ALA A 1 90 ? 6.584 -8.334 -1.113 1.00 82.38 90 ALA A N 1
ATOM 639 C CA . ALA A 1 90 ? 7.170 -8.777 -2.383 1.00 82.38 90 ALA A CA 1
ATOM 640 C C . ALA A 1 90 ? 8.488 -8.041 -2.730 1.00 82.38 90 ALA A C 1
ATOM 642 O O . ALA A 1 90 ? 9.351 -8.576 -3.424 1.00 82.38 90 ALA A O 1
ATOM 643 N N . GLU A 1 91 ? 8.681 -6.836 -2.190 1.00 83.38 91 GLU A N 1
ATOM 644 C CA . GLU A 1 91 ? 9.877 -5.991 -2.310 1.00 83.38 91 GLU A CA 1
ATOM 645 C C . GLU A 1 91 ? 10.941 -6.310 -1.241 1.00 83.38 91 GLU A C 1
ATOM 647 O O . GLU A 1 91 ? 11.971 -5.637 -1.165 1.00 83.38 91 GLU A O 1
ATOM 652 N N . HIS A 1 92 ? 10.719 -7.353 -0.432 1.00 77.50 92 HIS A N 1
ATOM 653 C CA . HIS A 1 92 ? 11.564 -7.803 0.681 1.00 77.50 92 HIS A CA 1
ATOM 654 C C . HIS A 1 92 ? 11.599 -6.863 1.904 1.00 77.50 92 HIS A C 1
ATOM 656 O O . HIS A 1 92 ? 12.526 -6.933 2.718 1.00 77.50 92 HIS A O 1
ATOM 662 N N . THR A 1 93 ? 10.589 -6.006 2.084 1.00 79.31 93 THR A N 1
ATOM 663 C CA . THR A 1 93 ? 10.451 -5.183 3.300 1.00 79.31 93 THR A CA 1
ATOM 664 C C . THR A 1 93 ? 9.877 -6.027 4.437 1.00 79.31 93 THR A C 1
ATOM 666 O O . THR A 1 93 ? 8.916 -6.754 4.220 1.00 79.31 93 THR A O 1
ATOM 669 N N . TYR A 1 94 ? 10.436 -5.958 5.649 1.00 87.88 94 TYR A N 1
ATOM 670 C CA . TYR A 1 94 ? 9.856 -6.626 6.826 1.00 87.88 94 TYR A CA 1
ATOM 671 C C . TYR A 1 94 ? 8.464 -6.053 7.134 1.00 87.88 94 TYR A C 1
ATOM 673 O O . TYR A 1 94 ? 8.326 -4.834 7.220 1.00 87.88 94 TYR A O 1
ATOM 681 N N . LEU A 1 95 ? 7.466 -6.920 7.334 1.00 81.19 95 LEU A N 1
ATOM 682 C CA . LEU A 1 95 ? 6.096 -6.529 7.680 1.00 81.19 95 LEU A CA 1
ATOM 683 C C . LEU A 1 95 ? 5.760 -6.873 9.136 1.00 81.19 95 LEU A C 1
ATOM 685 O O . LEU A 1 95 ? 5.479 -5.982 9.932 1.00 81.19 95 LEU A O 1
ATOM 689 N N . THR A 1 96 ? 5.799 -8.157 9.502 1.00 87.75 96 THR A N 1
ATOM 690 C CA . THR A 1 96 ? 5.436 -8.618 10.853 1.00 87.75 96 THR A CA 1
ATOM 691 C C . THR A 1 96 ? 6.097 -9.955 11.199 1.00 87.75 96 THR A C 1
ATOM 693 O O . THR A 1 96 ? 6.616 -10.650 10.325 1.00 87.75 96 THR A O 1
ATOM 696 N N . GLU A 1 97 ? 6.065 -10.333 12.475 1.00 92.50 97 GLU A N 1
ATOM 697 C CA . GLU A 1 97 ? 6.452 -11.657 12.960 1.00 92.50 97 GLU A CA 1
ATOM 698 C C . GLU A 1 97 ? 5.460 -12.154 14.017 1.00 92.50 97 GLU A C 1
ATOM 700 O O . GLU A 1 97 ? 4.891 -11.360 14.767 1.00 92.50 97 GLU A O 1
ATOM 705 N N . TRP A 1 98 ? 5.293 -13.472 14.130 1.00 92.50 98 TRP A N 1
ATOM 706 C CA . TRP A 1 98 ? 4.532 -14.082 15.222 1.00 92.50 98 TRP A CA 1
ATOM 707 C C . TRP A 1 98 ? 5.185 -15.364 15.735 1.00 92.50 98 TRP A C 1
ATOM 709 O O . TRP A 1 98 ? 5.920 -16.053 15.024 1.00 92.50 98 TRP A O 1
ATOM 719 N N . ASP A 1 99 ? 4.918 -15.667 17.004 1.00 89.31 99 ASP A N 1
ATOM 720 C CA . ASP A 1 99 ? 5.415 -16.847 17.710 1.00 89.31 99 ASP A CA 1
ATOM 721 C C . ASP A 1 99 ? 4.479 -18.042 17.445 1.00 89.31 99 ASP A C 1
ATOM 723 O O . ASP A 1 99 ? 3.275 -17.975 17.702 1.00 89.31 99 ASP A O 1
ATOM 727 N N . VAL A 1 100 ? 5.027 -19.145 16.932 1.00 84.88 100 VAL A N 1
ATOM 728 C CA . VAL A 1 100 ? 4.307 -20.416 16.725 1.00 84.88 100 VAL A CA 1
ATOM 729 C C . VAL A 1 100 ? 4.398 -21.349 17.946 1.00 84.88 100 VAL A C 1
ATOM 731 O O . VAL A 1 100 ? 3.900 -22.475 17.932 1.00 84.88 100 VAL A O 1
ATOM 734 N N . GLY A 1 101 ? 5.013 -20.876 19.033 1.00 76.75 101 GLY A N 1
ATOM 735 C CA . GLY A 1 101 ? 5.044 -21.452 20.378 1.00 76.75 101 GLY A CA 1
ATOM 736 C C . GLY A 1 101 ? 6.024 -22.608 20.574 1.00 76.75 101 GLY A C 1
ATOM 737 O O . GLY A 1 101 ? 6.442 -22.882 21.702 1.00 76.75 101 GLY A O 1
ATOM 738 N N . GLU A 1 102 ? 6.387 -23.305 19.499 1.00 81.25 102 GLU A N 1
ATOM 739 C CA . GLU A 1 102 ? 7.179 -24.535 19.519 1.00 81.25 102 GLU A CA 1
ATOM 740 C C . GLU A 1 102 ? 8.044 -24.688 18.258 1.00 81.25 102 GLU A C 1
ATOM 742 O O . GLU A 1 102 ? 7.922 -23.939 17.293 1.00 81.25 102 GLU A O 1
ATOM 747 N N . VAL A 1 103 ? 8.911 -25.705 18.259 1.00 76.62 103 VAL A N 1
ATOM 748 C CA . VAL A 1 103 ? 9.768 -26.087 17.126 1.00 76.62 103 VAL A CA 1
ATOM 749 C C . VAL A 1 103 ? 8.921 -26.452 15.899 1.00 76.62 103 VAL A C 1
ATOM 751 O O . VAL A 1 103 ? 8.361 -27.553 15.814 1.00 76.62 103 VAL A O 1
ATOM 754 N N . SER A 1 104 ? 8.868 -25.529 14.945 1.00 80.62 104 SER A N 1
ATOM 755 C CA . SER A 1 104 ? 8.246 -25.657 13.627 1.00 80.62 104 SER A CA 1
ATOM 756 C C . SER A 1 104 ? 9.228 -26.162 12.565 1.00 80.62 104 SER A C 1
ATOM 758 O O . SER A 1 104 ? 10.430 -26.242 12.818 1.00 80.62 104 SER A O 1
ATOM 760 N N . GLY A 1 105 ? 8.724 -26.523 11.384 1.00 80.94 105 GLY A N 1
ATOM 761 C CA . GLY A 1 105 ? 9.530 -26.937 10.230 1.00 80.94 105 GLY A CA 1
ATOM 762 C C . GLY A 1 105 ? 9.056 -26.302 8.923 1.00 80.94 105 GLY A C 1
ATOM 763 O O . GLY A 1 105 ? 9.421 -25.172 8.612 1.00 80.94 105 GLY A O 1
ATOM 764 N N . GLY A 1 106 ? 8.248 -27.040 8.162 1.00 87.06 106 GLY A N 1
ATOM 765 C CA . GLY A 1 106 ? 7.721 -26.605 6.872 1.00 87.06 106 GLY A CA 1
ATOM 766 C C . GLY A 1 106 ? 6.565 -25.606 6.980 1.00 87.06 106 GLY A C 1
ATOM 767 O O . GLY A 1 106 ? 5.734 -25.698 7.894 1.00 87.06 106 GLY A O 1
ATOM 768 N N . ILE A 1 107 ? 6.496 -24.691 6.013 1.00 93.12 107 ILE A N 1
ATOM 769 C CA . ILE A 1 107 ? 5.498 -23.616 5.912 1.00 93.12 107 ILE A CA 1
ATOM 770 C C . ILE A 1 107 ? 4.859 -23.599 4.518 1.00 93.12 107 ILE A C 1
ATOM 772 O O . ILE A 1 107 ? 5.521 -23.836 3.513 1.00 93.12 107 ILE A O 1
ATOM 776 N N . ALA A 1 108 ? 3.562 -23.309 4.435 1.00 95.62 108 ALA A N 1
ATOM 777 C CA . ALA A 1 108 ? 2.864 -23.122 3.165 1.00 95.62 108 ALA A CA 1
ATOM 778 C C . ALA A 1 108 ? 1.764 -22.064 3.296 1.00 95.62 108 ALA A C 1
ATOM 780 O O . ALA A 1 108 ? 1.146 -21.948 4.350 1.00 95.62 108 ALA A O 1
ATOM 781 N N . VAL A 1 109 ? 1.480 -21.327 2.221 1.00 96.62 109 VAL A N 1
ATOM 782 C CA . VAL A 1 109 ? 0.390 -20.338 2.181 1.00 96.62 109 VAL A CA 1
ATOM 783 C C . VAL A 1 109 ? -0.702 -20.824 1.233 1.00 96.62 109 VAL A C 1
ATOM 785 O O . VAL A 1 109 ? -0.414 -21.360 0.162 1.00 96.62 109 VAL A O 1
ATOM 788 N N . GLY A 1 110 ? -1.959 -20.692 1.649 1.00 94.00 110 GLY A N 1
ATOM 789 C CA . GLY A 1 110 ? -3.121 -21.052 0.845 1.00 94.00 110 GLY A CA 1
ATOM 790 C C . GLY A 1 110 ? -3.516 -19.978 -0.174 1.00 94.00 110 GLY A C 1
ATOM 791 O O . GLY A 1 110 ? -3.106 -18.822 -0.064 1.00 94.00 110 GLY A O 1
ATOM 792 N N . PRO A 1 111 ? -4.364 -20.324 -1.162 1.00 93.00 111 PRO A N 1
ATOM 793 C CA . PRO A 1 111 ? -4.922 -19.350 -2.107 1.00 93.00 111 PRO A CA 1
ATOM 794 C C . PRO A 1 111 ? -5.866 -18.330 -1.439 1.00 93.00 111 PRO A C 1
ATOM 796 O O . PRO A 1 111 ? -6.234 -17.341 -2.062 1.00 93.00 111 PRO A O 1
ATOM 799 N N . ASP A 1 112 ? -6.261 -18.582 -0.189 1.00 92.38 112 ASP A N 1
ATOM 800 C CA . ASP A 1 112 ? -7.018 -17.705 0.707 1.00 92.38 112 ASP A CA 1
ATOM 801 C C . ASP A 1 112 ? -6.119 -16.818 1.594 1.00 92.38 112 ASP A C 1
ATOM 803 O O . ASP A 1 112 ? -6.633 -16.105 2.447 1.00 92.38 112 ASP A O 1
ATOM 807 N N . GLY A 1 113 ? -4.791 -16.887 1.440 1.00 93.81 113 GLY A N 1
ATOM 808 C CA . GLY A 1 113 ? -3.820 -16.183 2.286 1.00 93.81 113 GLY A CA 1
ATOM 809 C C . GLY A 1 113 ? -3.518 -16.869 3.625 1.00 93.81 113 GLY A C 1
ATOM 810 O O . GLY A 1 113 ? -2.546 -16.500 4.279 1.00 93.81 113 GLY A O 1
ATOM 811 N N . SER A 1 114 ? -4.276 -17.900 4.021 1.00 96.38 114 SER A N 1
ATOM 812 C CA . SER A 1 114 ? -4.038 -18.634 5.272 1.00 96.38 114 SER A CA 1
ATOM 813 C C . SER A 1 114 ? -2.632 -19.239 5.305 1.00 96.38 114 SER A C 1
ATOM 815 O O . SER A 1 114 ? -2.224 -19.920 4.360 1.00 96.38 114 SER A O 1
ATOM 817 N N . VAL A 1 115 ? -1.907 -19.056 6.409 1.00 96.94 115 VAL A N 1
ATOM 818 C CA . VAL A 1 115 ? -0.544 -19.573 6.592 1.00 96.94 115 VAL A CA 1
ATOM 819 C C . VAL A 1 115 ? -0.591 -20.860 7.405 1.00 96.94 115 VAL A C 1
ATOM 821 O O . VAL A 1 115 ? -1.046 -20.880 8.544 1.00 96.94 115 VAL A O 1
ATOM 824 N N . TYR A 1 116 ? -0.103 -21.954 6.838 1.00 95.56 116 TYR A N 1
ATOM 825 C CA . TYR A 1 116 ? -0.073 -23.266 7.469 1.00 95.56 116 TYR A CA 1
ATOM 826 C C . TYR A 1 116 ? 1.366 -23.595 7.874 1.00 95.56 116 TYR A C 1
ATOM 828 O O . TYR A 1 116 ? 2.284 -23.487 7.061 1.00 95.56 116 TYR A O 1
ATOM 836 N N . VAL A 1 117 ? 1.566 -24.013 9.123 1.00 93.38 117 VAL A N 1
ATOM 837 C CA . VAL A 1 117 ? 2.882 -24.327 9.702 1.00 93.38 117 VAL A CA 1
ATOM 838 C C . VAL A 1 117 ? 2.821 -25.706 10.348 1.00 93.38 117 VAL A C 1
ATOM 840 O O . VAL A 1 117 ? 1.891 -25.998 11.105 1.00 93.38 117 VAL A O 1
ATOM 843 N N . ASN A 1 118 ? 3.799 -26.573 10.077 1.00 89.62 118 ASN A N 1
ATOM 844 C CA . ASN A 1 118 ? 3.913 -27.834 10.809 1.00 89.62 118 ASN A CA 1
ATOM 845 C C . ASN A 1 118 ? 4.670 -27.640 12.139 1.00 89.62 118 ASN A C 1
ATOM 847 O O . ASN A 1 118 ? 5.585 -26.826 12.243 1.00 89.62 118 ASN A O 1
ATOM 851 N N . ILE A 1 119 ? 4.290 -28.396 13.171 1.00 86.88 119 ILE A N 1
ATOM 852 C CA . ILE A 1 119 ? 4.942 -28.357 14.486 1.00 86.88 119 ILE A CA 1
ATOM 853 C C . ILE A 1 119 ? 5.550 -29.729 14.773 1.00 86.88 119 ILE A C 1
ATOM 855 O O . ILE A 1 119 ? 4.854 -30.685 15.137 1.00 86.88 119 ILE A O 1
ATOM 859 N N . ASN A 1 120 ? 6.868 -29.822 14.592 1.00 73.06 120 ASN A N 1
ATOM 860 C CA . ASN A 1 120 ? 7.614 -31.077 14.476 1.00 73.06 120 ASN A CA 1
ATOM 861 C C . ASN A 1 120 ? 7.428 -32.001 15.691 1.00 73.06 120 ASN A C 1
ATOM 863 O O . ASN A 1 120 ? 7.173 -33.194 15.536 1.00 73.06 120 ASN A O 1
ATOM 867 N N . ASN A 1 121 ? 7.505 -31.445 16.904 1.00 72.25 121 ASN A N 1
ATOM 868 C CA . ASN A 1 121 ? 7.479 -32.224 18.149 1.00 72.25 121 ASN A CA 1
ATOM 869 C C . ASN A 1 121 ? 6.074 -32.654 18.609 1.00 72.25 121 ASN A C 1
ATOM 871 O O . ASN A 1 121 ? 5.974 -33.516 19.480 1.00 72.25 121 ASN A O 1
ATOM 875 N N . ASN A 1 122 ? 5.012 -32.072 18.041 1.00 74.44 122 ASN A N 1
ATOM 876 C CA . ASN A 1 122 ? 3.620 -32.328 18.436 1.00 74.44 122 ASN A CA 1
ATOM 877 C C . ASN A 1 122 ? 2.743 -32.867 17.291 1.00 74.44 122 ASN A C 1
ATOM 879 O O . ASN A 1 122 ? 1.535 -32.989 17.463 1.00 74.44 122 ASN A O 1
ATOM 883 N N . HIS A 1 123 ? 3.345 -33.230 16.150 1.00 86.81 123 HIS A N 1
ATOM 884 C CA . HIS A 1 123 ? 2.680 -33.898 15.019 1.00 86.81 123 HIS A CA 1
ATOM 885 C C . HIS A 1 123 ? 1.413 -33.182 14.516 1.00 86.81 123 HIS A C 1
ATOM 887 O O . HIS A 1 123 ? 0.461 -33.832 14.088 1.00 86.81 123 HIS A O 1
ATOM 893 N N . ARG A 1 124 ? 1.385 -31.848 14.571 1.00 89.75 124 ARG A N 1
ATOM 894 C CA . ARG A 1 124 ? 0.232 -31.032 14.169 1.00 89.75 124 ARG A CA 1
ATOM 895 C C . ARG A 1 124 ? 0.573 -30.108 13.008 1.00 89.75 124 ARG A C 1
ATOM 897 O O . ARG A 1 124 ? 1.728 -29.704 12.854 1.00 89.75 124 ARG A O 1
ATOM 904 N N . VAL A 1 125 ? -0.442 -29.757 12.229 1.00 93.44 125 VAL A N 1
ATOM 905 C CA . VAL A 1 125 ? -0.433 -28.565 11.374 1.00 93.44 125 VAL A CA 1
ATOM 906 C C . VAL A 1 125 ? -1.296 -27.515 12.058 1.00 93.44 125 VAL A C 1
ATOM 908 O O . VAL A 1 125 ? -2.406 -27.817 12.497 1.00 93.44 125 VAL A O 1
ATOM 911 N N . VAL A 1 126 ? -0.765 -26.301 12.169 1.00 94.12 126 VAL A N 1
ATOM 912 C CA . VAL A 1 126 ? -1.468 -25.125 12.684 1.00 94.12 126 VAL A CA 1
ATOM 913 C C . VAL A 1 126 ? -1.730 -24.183 11.515 1.00 94.12 126 VAL A C 1
ATOM 915 O O . VAL A 1 126 ? -0.837 -23.941 10.702 1.00 94.12 126 VAL A O 1
ATOM 918 N N . LYS A 1 127 ? -2.958 -23.678 11.422 1.00 95.88 127 LYS A N 1
ATOM 919 C CA . LYS A 1 127 ? -3.408 -22.692 10.441 1.00 95.88 127 LYS A CA 1
ATOM 920 C C . LYS A 1 127 ? -3.519 -21.332 11.123 1.00 95.88 127 LYS A C 1
ATOM 922 O O . LYS A 1 127 ? -4.195 -21.206 12.146 1.00 95.88 127 LYS A O 1
ATOM 927 N N . TYR A 1 128 ? -2.902 -20.335 10.511 1.00 96.69 128 TYR A N 1
ATOM 928 C CA . TYR A 1 128 ? -2.936 -18.930 10.886 1.00 96.69 128 TYR A CA 1
ATOM 929 C C . TYR A 1 128 ? -3.589 -18.090 9.776 1.00 96.69 128 TYR A C 1
ATOM 931 O O . TYR A 1 128 ? -3.681 -18.543 8.631 1.00 96.69 128 TYR A O 1
ATOM 939 N N . SER A 1 129 ? -4.020 -16.867 10.094 1.00 95.69 129 SER A N 1
ATOM 940 C CA . SER A 1 129 ? -4.330 -15.843 9.087 1.00 95.69 129 SER A CA 1
ATOM 941 C C . SER A 1 129 ? -3.057 -15.372 8.363 1.00 95.69 129 SER A C 1
ATOM 943 O O . SER A 1 129 ? -1.943 -15.763 8.729 1.00 95.69 129 SER A O 1
ATOM 945 N N . ALA A 1 130 ? -3.203 -14.512 7.352 1.00 92.81 130 ALA A N 1
ATOM 946 C CA . ALA A 1 130 ? -2.072 -13.885 6.661 1.00 92.81 130 ALA A CA 1
ATOM 947 C C . ALA A 1 130 ? -1.295 -12.888 7.559 1.00 92.81 130 ALA A C 1
ATOM 949 O O . ALA A 1 130 ? -0.185 -12.470 7.216 1.00 92.81 130 ALA A O 1
ATOM 950 N N . GLU A 1 131 ? -1.857 -12.548 8.721 1.00 90.00 131 GLU A N 1
ATOM 951 C CA . GLU A 1 131 ? -1.374 -11.592 9.727 1.00 90.00 131 GLU A CA 1
ATOM 952 C C . GLU A 1 131 ? -0.781 -12.308 10.954 1.00 90.00 131 GLU A C 1
ATOM 954 O O . GLU A 1 131 ? -0.172 -11.667 11.808 1.00 90.00 131 GLU A O 1
ATOM 959 N N . GLY A 1 132 ? -0.942 -13.635 11.041 1.00 92.31 132 GLY A N 1
ATOM 960 C CA . GLY A 1 132 ? -0.422 -14.460 12.132 1.00 92.31 132 GLY A CA 1
ATOM 961 C C . GLY A 1 132 ? -1.409 -14.787 13.254 1.00 92.31 132 GLY A C 1
ATOM 962 O O . GLY A 1 132 ? -1.000 -15.338 14.278 1.00 92.31 132 GLY A O 1
ATOM 963 N N . GLU A 1 133 ? -2.705 -14.507 13.094 1.00 94.25 133 GLU A N 1
ATOM 964 C CA . GLU A 1 133 ? -3.714 -14.918 14.077 1.00 94.25 133 GLU A CA 1
ATOM 965 C C . GLU A 1 133 ? -3.946 -16.431 14.019 1.00 94.25 133 GLU A C 1
ATOM 967 O O . GLU A 1 133 ? -4.134 -16.989 12.943 1.00 94.25 133 GLU A O 1
ATOM 972 N N . TYR A 1 134 ? -3.961 -17.120 15.163 1.00 94.88 134 TYR A N 1
ATOM 973 C CA . TYR A 1 134 ? -4.273 -18.553 15.214 1.00 94.88 134 TYR A CA 1
ATOM 974 C C . TYR A 1 134 ? -5.736 -18.804 14.808 1.00 94.88 134 TYR A C 1
ATOM 976 O O . TYR A 1 134 ? -6.652 -18.290 15.451 1.00 94.88 134 TYR A O 1
ATOM 984 N N . LEU A 1 135 ? -5.960 -19.651 13.797 1.00 94.31 135 LEU A N 1
ATOM 985 C CA . LEU A 1 135 ? -7.299 -20.014 13.318 1.00 94.31 135 LEU A CA 1
ATOM 986 C C . LEU A 1 135 ? -7.726 -21.408 13.796 1.00 94.31 135 LEU A C 1
ATOM 988 O O . LEU A 1 135 ? -8.797 -21.572 14.380 1.00 94.31 135 LEU A O 1
ATOM 992 N N . THR A 1 136 ? -6.910 -22.434 13.537 1.00 94.94 136 THR A N 1
ATOM 993 C CA . THR A 1 136 ? -7.205 -23.826 13.920 1.00 94.94 136 THR A CA 1
ATOM 994 C C . THR A 1 136 ? -5.946 -24.695 13.885 1.00 94.94 136 THR A C 1
ATOM 996 O O . THR A 1 136 ? -4.921 -24.302 13.332 1.00 94.94 136 THR A O 1
ATOM 999 N N . GLU A 1 137 ? -6.023 -25.907 14.428 1.00 94.38 137 GLU A N 1
ATOM 1000 C CA . GLU A 1 137 ? -4.974 -26.919 14.318 1.00 94.38 137 G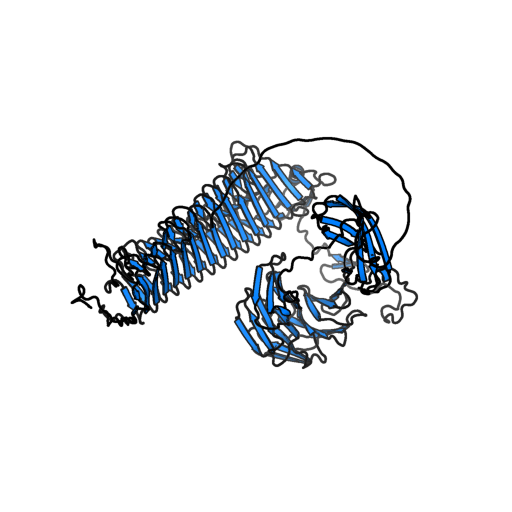LU A CA 1
ATOM 1001 C C . GLU A 1 137 ? -5.560 -28.327 14.200 1.00 94.38 137 GLU A C 1
ATOM 1003 O O . GLU A 1 137 ? -6.675 -28.597 14.658 1.00 94.38 137 GLU A O 1
ATOM 1008 N N . TRP A 1 138 ? -4.788 -29.249 13.628 1.00 94.62 138 TRP A N 1
ATOM 1009 C CA . TRP A 1 138 ? -5.140 -30.666 13.599 1.00 94.62 138 TRP A CA 1
ATOM 1010 C C . TRP A 1 138 ? -3.917 -31.580 13.687 1.00 94.62 138 TRP A C 1
ATOM 1012 O O . TRP A 1 138 ? -2.822 -31.258 13.226 1.00 94.62 138 TRP A O 1
ATOM 1022 N N . ASP A 1 139 ? -4.133 -32.753 14.282 1.00 90.81 139 ASP A N 1
ATOM 1023 C CA . ASP A 1 139 ? -3.155 -33.834 14.405 1.00 90.81 139 ASP A CA 1
ATOM 1024 C C . ASP A 1 139 ? -3.000 -34.559 13.053 1.00 90.81 139 ASP A C 1
ATOM 1026 O O . ASP A 1 139 ? -3.978 -35.037 12.468 1.00 90.81 139 ASP A O 1
ATOM 1030 N N . VAL A 1 140 ? -1.764 -34.648 12.554 1.00 87.44 140 VAL A N 1
ATOM 1031 C CA . VAL A 1 140 ? -1.396 -35.385 11.332 1.00 87.44 140 VAL A CA 1
ATOM 1032 C C . VAL A 1 140 ? -0.800 -36.772 11.627 1.00 87.44 140 VAL A C 1
ATOM 1034 O O . VAL A 1 140 ? -0.380 -37.498 10.726 1.00 87.44 140 VAL A O 1
ATOM 1037 N N . GLY A 1 141 ? -0.812 -37.187 12.896 1.00 79.56 141 GLY A N 1
ATOM 1038 C CA . GLY A 1 141 ? -0.588 -38.549 13.385 1.00 79.56 141 GLY A CA 1
ATOM 1039 C C . GLY A 1 141 ? 0.874 -38.973 13.539 1.00 79.56 141 GLY A C 1
ATOM 1040 O O . GLY A 1 141 ? 1.146 -39.988 14.186 1.00 79.56 141 GLY A O 1
ATOM 1041 N N . ALA A 1 142 ? 1.815 -38.232 12.952 1.00 82.75 142 ALA A N 1
ATOM 1042 C CA . ALA A 1 142 ? 3.255 -38.463 13.038 1.00 82.75 142 ALA A CA 1
ATOM 1043 C C . ALA A 1 142 ? 4.047 -37.218 12.593 1.00 82.75 142 ALA A C 1
ATOM 1045 O O . ALA A 1 142 ? 3.477 -36.227 12.146 1.00 82.75 142 ALA A O 1
ATOM 1046 N N . GLU A 1 143 ? 5.374 -37.281 12.707 1.00 79.25 143 GLU A N 1
ATOM 1047 C CA . GLU A 1 143 ? 6.296 -36.229 12.266 1.00 79.25 143 GLU A CA 1
ATOM 1048 C C . GLU A 1 143 ? 6.113 -35.894 10.772 1.00 79.25 143 GLU A C 1
ATOM 1050 O O . GLU A 1 143 ? 6.365 -36.726 9.889 1.00 79.25 143 GLU A O 1
ATOM 1055 N N . ALA A 1 144 ? 5.685 -34.659 10.506 1.00 83.62 144 ALA A N 1
ATOM 1056 C CA . ALA A 1 144 ? 5.622 -34.078 9.173 1.00 83.62 144 ALA A CA 1
ATOM 1057 C C . ALA A 1 144 ? 6.971 -33.448 8.796 1.00 83.62 144 ALA A C 1
ATOM 1059 O O . ALA A 1 144 ? 7.635 -32.871 9.653 1.00 83.62 144 ALA A O 1
ATOM 1060 N N . LYS A 1 145 ? 7.364 -33.515 7.518 1.00 78.69 145 LYS A N 1
ATOM 1061 C CA . LYS A 1 145 ? 8.587 -32.849 7.016 1.00 78.69 145 LYS A CA 1
ATOM 1062 C C . LYS A 1 145 ? 8.337 -31.709 6.042 1.00 78.69 145 LYS A C 1
ATOM 1064 O O . LYS A 1 145 ? 9.036 -30.710 6.109 1.00 78.69 145 LYS A O 1
ATOM 1069 N N . GLY A 1 146 ? 7.341 -31.857 5.179 1.00 86.19 146 GLY A N 1
ATOM 1070 C CA . GLY A 1 146 ? 6.988 -30.873 4.164 1.00 86.19 146 GLY A CA 1
ATOM 1071 C C . GLY A 1 146 ? 5.482 -30.673 4.106 1.00 86.19 146 GLY A C 1
ATOM 1072 O O . GLY A 1 146 ? 4.712 -31.578 4.452 1.00 86.19 146 GLY A O 1
ATOM 1073 N N . LEU A 1 147 ? 5.086 -29.484 3.672 1.00 92.31 147 LEU A N 1
ATOM 1074 C CA . LEU A 1 147 ? 3.715 -29.002 3.640 1.00 92.31 147 LEU A CA 1
ATOM 1075 C C . LEU A 1 147 ? 3.497 -28.237 2.332 1.00 92.31 147 LEU A C 1
ATOM 1077 O O . LEU A 1 147 ? 4.371 -27.490 1.911 1.00 92.31 147 LEU A O 1
ATOM 1081 N N . ALA A 1 148 ? 2.351 -28.416 1.683 1.00 95.06 148 ALA A N 1
ATOM 1082 C CA . ALA A 1 148 ? 1.972 -27.623 0.516 1.00 95.06 148 ALA A CA 1
ATOM 1083 C C . ALA A 1 148 ? 0.452 -27.454 0.454 1.00 95.06 148 ALA A C 1
ATOM 1085 O O . ALA A 1 148 ? -0.285 -28.362 0.840 1.00 95.06 148 ALA A O 1
ATOM 1086 N N . VAL A 1 149 ? -0.026 -26.325 -0.070 1.00 96.75 149 VAL A N 1
ATOM 1087 C CA . VAL A 1 149 ? -1.458 -26.086 -0.304 1.00 96.75 149 VAL A CA 1
ATOM 1088 C C . VAL A 1 149 ? -1.728 -26.081 -1.806 1.00 96.75 149 VAL A C 1
ATOM 1090 O O . VAL A 1 149 ? -0.961 -25.522 -2.587 1.00 96.75 149 VAL A O 1
ATOM 1093 N N . GLY A 1 150 ? -2.794 -26.756 -2.229 1.00 93.81 150 GLY A N 1
ATOM 1094 C CA . GLY A 1 150 ? -3.219 -26.782 -3.625 1.00 93.81 150 GLY A CA 1
ATOM 1095 C C . GLY A 1 150 ? -4.086 -25.581 -4.015 1.00 93.81 150 GLY A C 1
ATOM 1096 O O . GLY A 1 150 ? -4.675 -24.932 -3.150 1.00 93.81 150 GLY A O 1
ATOM 1097 N N . PRO A 1 151 ? -4.272 -25.328 -5.324 1.00 92.44 151 PRO A N 1
ATOM 1098 C CA . PRO A 1 151 ? -5.184 -24.288 -5.811 1.00 92.44 151 PRO A CA 1
ATOM 1099 C C . PRO A 1 151 ? -6.665 -24.569 -5.483 1.00 92.44 151 PRO A C 1
ATOM 1101 O O . PRO A 1 151 ? -7.506 -23.691 -5.643 1.00 92.44 151 PRO A O 1
ATOM 1104 N N . ASP A 1 152 ? -6.996 -25.784 -5.024 1.00 92.62 152 ASP A N 1
ATOM 1105 C CA . ASP A 1 152 ? -8.310 -26.160 -4.484 1.00 92.62 152 ASP A CA 1
ATOM 1106 C C . ASP A 1 152 ? -8.447 -25.899 -2.966 1.00 92.62 152 ASP A C 1
ATOM 1108 O O . ASP A 1 152 ? -9.460 -26.273 -2.378 1.00 92.62 152 ASP A O 1
ATOM 1112 N N . GLY A 1 153 ? -7.438 -25.290 -2.329 1.00 94.06 153 GLY A N 1
ATOM 1113 C CA . GLY A 1 153 ? -7.371 -25.054 -0.882 1.00 94.06 153 GLY A CA 1
ATOM 1114 C C . GLY A 1 153 ? -7.015 -26.292 -0.051 1.00 94.06 153 GLY A C 1
ATOM 1115 O O . GLY A 1 153 ? -6.960 -26.208 1.172 1.00 94.06 153 GLY A O 1
ATOM 1116 N N . SER A 1 154 ? -6.770 -27.448 -0.676 1.00 96.19 154 SER A N 1
ATOM 1117 C CA . SER A 1 154 ? -6.418 -28.663 0.064 1.00 96.19 154 SER A CA 1
ATOM 1118 C C . SER A 1 154 ? -4.983 -28.621 0.572 1.00 96.19 154 SER A C 1
ATOM 1120 O O . SER A 1 154 ? -4.076 -28.236 -0.165 1.00 96.19 154 SER A O 1
ATOM 1122 N N . VAL A 1 155 ? -4.762 -29.119 1.785 1.00 96.75 155 VAL A N 1
ATOM 1123 C CA . VAL A 1 155 ? -3.447 -29.162 2.432 1.00 96.75 155 VAL A CA 1
ATOM 1124 C C . VAL A 1 155 ? -2.834 -30.555 2.273 1.00 96.75 155 VAL A C 1
ATOM 1126 O O . VAL A 1 155 ? -3.463 -31.560 2.596 1.00 96.75 155 VAL A O 1
ATOM 1129 N N . TYR A 1 156 ? -1.601 -30.632 1.780 1.00 94.94 156 TYR A N 1
ATOM 1130 C CA . TYR A 1 156 ? -0.867 -31.873 1.532 1.00 94.94 156 TYR A CA 1
ATOM 1131 C C . TYR A 1 156 ? 0.353 -31.944 2.453 1.00 94.94 156 TYR A C 1
ATOM 1133 O O . TYR A 1 156 ? 1.164 -31.019 2.485 1.00 94.94 156 TYR A O 1
ATOM 1141 N N . VAL A 1 157 ? 0.490 -33.046 3.193 1.00 92.38 157 VAL A N 1
ATOM 1142 C CA . VAL A 1 157 ? 1.507 -33.211 4.244 1.00 92.38 157 VAL A CA 1
ATOM 1143 C C . VAL A 1 157 ? 2.365 -34.447 3.974 1.00 92.38 157 VAL A C 1
ATOM 1145 O O . VAL A 1 157 ? 1.833 -35.552 3.846 1.00 92.38 157 VAL A O 1
ATOM 1148 N N . ASN A 1 158 ? 3.691 -34.276 3.939 1.00 88.69 158 ASN A N 1
ATOM 1149 C CA . ASN A 1 158 ? 4.660 -35.376 3.883 1.00 88.69 158 ASN A CA 1
ATOM 1150 C C . ASN A 1 158 ? 4.882 -35.965 5.282 1.00 88.69 158 ASN A C 1
ATOM 1152 O O . ASN A 1 158 ? 5.471 -35.307 6.141 1.00 88.69 158 ASN A O 1
ATOM 1156 N N . ILE A 1 159 ? 4.491 -37.224 5.491 1.00 82.94 159 ILE A N 1
ATOM 1157 C CA . ILE A 1 159 ? 4.683 -37.964 6.747 1.00 82.94 159 ILE A CA 1
ATOM 1158 C C . ILE A 1 159 ? 5.852 -38.943 6.582 1.00 82.94 159 ILE A C 1
ATOM 1160 O O . ILE A 1 159 ? 5.680 -40.085 6.138 1.00 82.94 159 ILE A O 1
ATOM 1164 N N . ASN A 1 160 ? 7.060 -38.484 6.925 1.00 65.19 160 ASN A N 1
ATOM 1165 C CA . ASN A 1 160 ? 8.313 -39.131 6.517 1.00 65.19 160 ASN A CA 1
ATOM 1166 C C . ASN A 1 160 ? 8.443 -40.564 7.082 1.00 65.19 160 ASN A C 1
ATOM 1168 O O . ASN A 1 160 ? 8.598 -41.512 6.316 1.00 65.19 160 ASN A O 1
ATOM 1172 N N . ASN A 1 161 ? 8.206 -40.769 8.384 1.00 66.31 161 ASN A N 1
ATOM 1173 C CA . ASN A 1 161 ? 8.304 -42.094 9.026 1.00 66.31 161 ASN A CA 1
ATOM 1174 C C . ASN A 1 161 ? 7.275 -43.146 8.536 1.00 66.31 161 ASN A C 1
ATOM 1176 O O . ASN A 1 161 ? 7.376 -44.311 8.922 1.00 66.31 161 ASN A O 1
ATOM 1180 N N . ASN A 1 162 ? 6.296 -42.763 7.703 1.00 64.50 162 ASN A N 1
ATOM 1181 C CA . ASN A 1 162 ? 5.291 -43.666 7.124 1.00 64.50 162 ASN A CA 1
ATOM 1182 C C . ASN A 1 162 ? 5.326 -43.739 5.583 1.00 64.50 162 ASN A C 1
ATOM 1184 O O . ASN A 1 162 ? 4.506 -44.465 5.021 1.00 64.50 162 ASN A O 1
ATOM 1188 N N . HIS A 1 163 ? 6.239 -43.014 4.917 1.00 83.31 163 HIS A N 1
ATOM 1189 C CA . HIS A 1 163 ? 6.349 -42.893 3.451 1.00 83.31 163 HIS A CA 1
ATOM 1190 C C . HIS A 1 163 ? 5.019 -42.496 2.776 1.00 83.31 163 HIS A C 1
ATOM 1192 O O . HIS A 1 163 ? 4.541 -43.177 1.868 1.00 83.31 163 HIS A O 1
ATOM 1198 N N . ARG A 1 164 ? 4.355 -41.439 3.262 1.00 86.94 164 ARG A N 1
ATOM 1199 C CA . ARG A 1 164 ? 3.029 -41.032 2.763 1.00 86.94 164 ARG A CA 1
ATOM 1200 C C . ARG A 1 164 ? 2.908 -39.542 2.518 1.00 86.94 164 ARG A C 1
ATOM 1202 O O . ARG A 1 164 ? 3.431 -38.746 3.296 1.00 86.94 164 ARG A O 1
ATOM 1209 N N . VAL A 1 165 ? 2.100 -39.202 1.517 1.00 92.31 165 VAL A N 1
ATOM 1210 C CA . VAL A 1 165 ? 1.398 -37.917 1.463 1.00 92.31 165 VAL A CA 1
ATOM 1211 C C . VAL A 1 165 ? -0.002 -38.124 2.029 1.00 92.31 165 VAL A C 1
ATOM 1213 O O . VAL A 1 165 ? -0.693 -39.073 1.643 1.00 92.31 165 VAL A O 1
ATOM 1216 N N . VAL A 1 166 ? -0.431 -37.230 2.915 1.00 93.06 166 VAL A N 1
ATOM 1217 C CA . VAL A 1 166 ? -1.819 -37.150 3.385 1.00 93.06 166 VAL A CA 1
ATOM 1218 C C . VAL A 1 166 ? -2.427 -35.834 2.906 1.00 93.06 166 VAL A C 1
ATOM 1220 O O . VAL A 1 166 ? -1.825 -34.776 3.079 1.00 93.06 166 VAL A O 1
ATOM 1223 N N . LYS A 1 167 ? -3.605 -35.911 2.280 1.00 95.19 167 LYS A N 1
ATOM 1224 C CA . LYS A 1 167 ? -4.404 -34.780 1.800 1.00 95.19 167 LYS A CA 1
ATOM 1225 C C . LYS A 1 167 ? -5.521 -34.485 2.801 1.00 95.19 167 LYS A C 1
ATOM 1227 O O . LYS A 1 167 ? -6.326 -35.370 3.107 1.00 95.19 167 LYS A O 1
ATOM 1232 N N . TYR A 1 168 ? -5.603 -33.235 3.230 1.00 96.38 168 TYR A N 1
ATOM 1233 C CA . TYR A 1 168 ? -6.650 -32.661 4.070 1.00 96.38 168 TYR A CA 1
ATOM 1234 C C . TYR A 1 168 ? -7.396 -31.556 3.307 1.00 96.38 168 TYR A C 1
ATOM 1236 O O . TYR A 1 168 ? -6.885 -31.029 2.317 1.00 96.38 168 TYR A O 1
ATOM 1244 N N . ASP A 1 169 ? -8.598 -31.202 3.753 1.00 95.75 169 ASP A N 1
ATOM 1245 C CA . ASP A 1 169 ? -9.226 -29.927 3.399 1.00 95.75 169 ASP A CA 1
ATOM 1246 C C . ASP A 1 169 ? -8.588 -28.758 4.180 1.00 95.75 169 ASP A C 1
ATOM 1248 O O . ASP A 1 169 ? -7.700 -28.954 5.015 1.00 95.75 169 ASP A O 1
ATOM 1252 N N . ALA A 1 170 ? -9.023 -27.533 3.879 1.00 92.56 170 ALA A N 1
ATOM 1253 C CA . ALA A 1 170 ? -8.485 -26.301 4.458 1.00 92.56 170 ALA A CA 1
ATOM 1254 C C . ALA A 1 170 ? -8.714 -26.155 5.978 1.00 92.56 170 ALA A C 1
ATOM 1256 O O . ALA A 1 170 ? -8.117 -25.265 6.586 1.00 92.56 170 ALA A O 1
ATOM 1257 N N . ASP A 1 171 ? -9.556 -27.001 6.583 1.00 89.56 171 ASP A N 1
ATOM 1258 C CA . ASP A 1 171 ? -9.914 -26.976 8.008 1.00 89.56 171 ASP A CA 1
ATOM 1259 C C . ASP A 1 171 ? -9.387 -28.215 8.766 1.00 89.56 171 ASP A C 1
ATOM 1261 O O . ASP A 1 171 ? -9.717 -28.428 9.936 1.00 89.56 171 ASP A O 1
ATOM 1265 N N . GLY A 1 172 ? -8.559 -29.043 8.114 1.00 93.31 172 GLY A N 1
ATOM 1266 C CA . GLY A 1 172 ? -7.936 -30.231 8.705 1.00 93.31 172 GLY A CA 1
ATOM 1267 C C . GLY A 1 172 ? -8.743 -31.525 8.594 1.00 93.31 172 GLY A C 1
ATOM 1268 O O . GLY A 1 172 ? -8.371 -32.549 9.176 1.00 93.31 172 GLY A O 1
ATOM 1269 N N . GLY A 1 173 ? -9.838 -31.535 7.834 1.00 95.50 173 GLY A N 1
ATOM 1270 C CA . GLY A 1 173 ? -10.592 -32.745 7.529 1.00 95.50 173 GLY A CA 1
ATOM 1271 C C . GLY A 1 173 ? -9.815 -33.669 6.589 1.00 95.50 173 GLY A C 1
ATOM 1272 O O . GLY A 1 173 ? -9.434 -33.288 5.487 1.00 95.50 173 GLY A O 1
ATOM 1273 N N . TYR A 1 174 ? -9.569 -34.913 7.006 1.00 94.69 174 TYR A N 1
ATOM 1274 C CA . TYR A 1 174 ? -8.887 -35.913 6.175 1.00 94.69 174 TYR A CA 1
ATOM 1275 C C . TYR A 1 174 ? -9.673 -36.213 4.884 1.00 94.69 174 TYR A C 1
ATOM 1277 O O . TYR A 1 174 ? -10.844 -36.604 4.943 1.00 94.69 174 TYR A O 1
ATOM 1285 N N . LEU A 1 175 ? -9.004 -36.124 3.729 1.00 94.31 175 LEU A N 1
ATOM 1286 C CA . LEU A 1 175 ? -9.573 -36.428 2.410 1.00 94.31 175 LEU A CA 1
ATOM 1287 C C . LEU A 1 175 ? -9.010 -37.724 1.807 1.00 94.31 175 LEU A C 1
ATOM 1289 O O . LEU A 1 175 ? -9.780 -38.567 1.341 1.00 94.31 175 LEU A O 1
ATOM 1293 N N . ALA A 1 176 ? -7.683 -37.892 1.792 1.00 92.94 176 ALA A N 1
ATOM 1294 C CA . ALA A 1 176 ? -7.011 -39.043 1.179 1.00 92.94 176 ALA A CA 1
ATOM 1295 C C . ALA A 1 176 ? -5.586 -39.254 1.723 1.00 92.94 176 ALA A C 1
ATOM 1297 O O . ALA A 1 176 ? -4.981 -38.339 2.267 1.00 92.94 176 ALA A O 1
ATOM 1298 N N . GLU A 1 177 ? -5.015 -40.438 1.500 1.00 92.56 177 GLU A N 1
ATOM 1299 C CA . GLU A 1 177 ? -3.581 -40.703 1.665 1.00 92.56 177 GLU A CA 1
ATOM 1300 C C . GLU A 1 177 ? -3.075 -41.608 0.537 1.00 92.56 177 GLU A C 1
ATOM 1302 O O . GLU A 1 177 ? -3.834 -42.424 0.001 1.00 92.56 177 GLU A O 1
ATOM 1307 N N . TRP A 1 178 ? -1.789 -41.508 0.207 1.00 93.06 178 TRP A N 1
ATOM 1308 C CA . TRP A 1 178 ? -1.106 -42.463 -0.665 1.00 93.06 178 TRP A CA 1
ATOM 1309 C C . TRP A 1 178 ? 0.359 -42.652 -0.272 1.00 93.06 178 TRP A C 1
ATOM 1311 O O . TRP A 1 178 ? 0.969 -41.814 0.388 1.00 93.06 178 TRP A O 1
ATOM 1321 N N . ASP A 1 179 ? 0.903 -43.796 -0.678 1.00 89.00 179 ASP A N 1
ATOM 1322 C CA . ASP A 1 179 ? 2.268 -44.240 -0.395 1.00 89.00 179 ASP A CA 1
ATOM 1323 C C . ASP A 1 179 ? 3.245 -43.647 -1.432 1.00 89.00 179 ASP A C 1
ATOM 1325 O O . ASP A 1 179 ? 3.019 -43.754 -2.643 1.00 89.00 179 ASP A O 1
ATOM 1329 N N . THR A 1 180 ? 4.326 -43.014 -0.972 1.00 85.12 180 THR A N 1
ATOM 1330 C CA . THR A 1 180 ? 5.406 -42.466 -1.817 1.00 85.12 180 THR A CA 1
ATOM 1331 C C . THR A 1 180 ? 6.462 -43.516 -2.182 1.00 85.12 180 THR A C 1
ATOM 1333 O O . THR A 1 180 ? 7.369 -43.258 -2.977 1.00 85.12 180 THR A O 1
ATOM 1336 N N . GLY A 1 181 ? 6.360 -44.716 -1.603 1.00 80.06 181 GLY A N 1
ATOM 1337 C CA . GLY A 1 181 ? 7.273 -45.851 -1.725 1.00 80.06 181 GLY A CA 1
ATOM 1338 C C . GLY A 1 181 ? 8.545 -45.723 -0.884 1.00 80.06 181 GLY A C 1
ATOM 1339 O O . GLY A 1 181 ? 9.115 -46.734 -0.480 1.00 80.06 181 GLY A O 1
ATOM 1340 N N . GLU A 1 182 ? 8.984 -44.495 -0.623 1.00 78.69 182 GLU A N 1
ATOM 1341 C CA . GLU A 1 182 ? 10.254 -44.130 0.010 1.00 78.69 182 GLU A CA 1
ATOM 1342 C C . GLU A 1 182 ? 10.093 -42.826 0.820 1.00 78.69 182 GLU A C 1
ATOM 1344 O O . GLU A 1 182 ? 9.160 -42.060 0.543 1.00 78.69 182 GLU A O 1
ATOM 1349 N N . PRO A 1 183 ? 11.009 -42.534 1.766 1.00 77.50 183 PRO A N 1
ATOM 1350 C CA . PRO A 1 183 ? 11.103 -41.251 2.462 1.00 77.50 183 PRO A CA 1
ATOM 1351 C C . PRO A 1 183 ? 11.057 -40.042 1.523 1.00 77.50 183 PRO A C 1
ATOM 1353 O O . PRO A 1 183 ? 11.768 -39.991 0.513 1.00 77.50 183 PRO A O 1
ATOM 1356 N N . ALA A 1 184 ? 10.235 -39.066 1.899 1.00 79.56 184 ALA A N 1
ATOM 1357 C CA . ALA A 1 184 ? 10.038 -37.811 1.194 1.00 79.56 184 ALA A CA 1
ATOM 1358 C C . ALA A 1 184 ? 10.273 -36.635 2.145 1.00 79.56 184 ALA A C 1
ATOM 1360 O O . ALA A 1 184 ? 9.757 -36.643 3.266 1.00 79.56 184 ALA A O 1
ATOM 1361 N N . ASP A 1 185 ? 11.008 -35.630 1.673 1.00 77.81 185 ASP A N 1
ATOM 1362 C CA . ASP A 1 185 ? 11.282 -34.410 2.436 1.00 77.81 185 ASP A CA 1
ATOM 1363 C C . ASP A 1 185 ? 10.434 -33.255 1.883 1.00 77.81 185 ASP A C 1
ATOM 1365 O O . ASP A 1 185 ? 9.419 -32.904 2.487 1.00 77.81 185 ASP A O 1
ATOM 1369 N N . GLY A 1 186 ? 10.749 -32.748 0.686 1.00 86.19 186 GLY A N 1
ATOM 1370 C CA . GLY A 1 186 ? 9.971 -31.695 0.020 1.00 86.19 186 GLY A CA 1
ATOM 1371 C C . GLY A 1 186 ? 8.676 -32.167 -0.660 1.00 86.19 186 GLY A C 1
ATOM 1372 O O . GLY A 1 186 ? 8.606 -33.266 -1.225 1.00 86.19 186 GLY A O 1
ATOM 1373 N N . ILE A 1 187 ? 7.661 -31.298 -0.656 1.00 92.31 187 ILE A N 1
ATOM 1374 C CA . ILE A 1 187 ? 6.402 -31.420 -1.409 1.00 92.31 187 ILE A CA 1
ATOM 1375 C C . ILE A 1 187 ? 5.998 -30.053 -1.971 1.00 92.31 187 ILE A C 1
ATOM 1377 O O . ILE A 1 187 ? 6.179 -29.040 -1.308 1.00 92.31 187 ILE A O 1
ATOM 1381 N N . ALA A 1 188 ? 5.438 -30.027 -3.178 1.00 94.75 188 ALA A N 1
ATOM 1382 C CA . ALA A 1 188 ? 4.836 -28.842 -3.785 1.00 94.75 188 ALA A CA 1
ATOM 1383 C C . ALA A 1 188 ? 3.611 -29.233 -4.623 1.00 94.75 188 ALA A C 1
ATOM 1385 O O . ALA A 1 188 ? 3.513 -30.367 -5.097 1.00 94.75 188 ALA A O 1
ATOM 1386 N N . VAL A 1 189 ? 2.684 -28.299 -4.845 1.00 96.00 189 VAL A N 1
ATOM 1387 C CA . VAL A 1 189 ? 1.515 -28.505 -5.715 1.00 96.00 189 VAL A CA 1
ATOM 1388 C C . VAL A 1 189 ? 1.586 -27.530 -6.885 1.00 96.00 189 VAL A C 1
ATOM 1390 O O . VAL A 1 189 ? 1.826 -26.343 -6.695 1.00 96.00 189 VAL A O 1
ATOM 1393 N N . GLY A 1 190 ? 1.413 -28.035 -8.105 1.00 92.81 190 GLY A N 1
ATOM 1394 C CA . GLY A 1 190 ? 1.397 -27.206 -9.308 1.00 92.81 190 GLY A CA 1
ATOM 1395 C C . GLY A 1 190 ? 0.044 -26.531 -9.559 1.00 92.81 190 GLY A C 1
ATOM 1396 O O . GLY A 1 190 ? -0.978 -26.964 -9.021 1.00 92.81 190 GLY A O 1
ATOM 1397 N N . PRO A 1 191 ? -0.005 -25.531 -10.459 1.00 91.06 191 PRO A N 1
ATOM 1398 C CA . PRO A 1 191 ? -1.250 -24.856 -10.842 1.00 91.06 191 PRO A CA 1
ATOM 1399 C C . PRO A 1 191 ? -2.263 -25.788 -11.538 1.00 91.06 191 PRO A C 1
ATOM 1401 O O . PRO A 1 191 ? -3.450 -25.480 -11.593 1.00 91.06 191 PRO A O 1
ATOM 1404 N N . ASP A 1 192 ? -1.820 -26.950 -12.037 1.00 91.19 192 ASP A N 1
ATOM 1405 C CA . ASP A 1 192 ? -2.674 -28.021 -12.571 1.00 91.19 192 ASP A CA 1
ATOM 1406 C C . ASP A 1 192 ? -3.271 -28.943 -11.479 1.00 91.19 192 ASP A C 1
ATOM 1408 O O . ASP A 1 192 ? -3.988 -29.892 -11.798 1.00 91.19 192 ASP A O 1
ATOM 1412 N N . GLY A 1 193 ? -2.977 -28.683 -10.198 1.00 93.00 193 GLY A N 1
ATOM 1413 C CA . GLY A 1 193 ? -3.373 -29.513 -9.057 1.00 93.00 193 GLY A CA 1
ATOM 1414 C C . GLY A 1 193 ? -2.544 -30.791 -8.883 1.00 93.00 193 GLY A C 1
ATOM 1415 O O . GLY A 1 193 ? -2.884 -31.625 -8.043 1.00 93.00 193 GLY A O 1
ATOM 1416 N N . SER A 1 194 ? -1.473 -30.982 -9.659 1.00 95.25 194 SER A N 1
ATOM 1417 C CA . SER A 1 194 ? -0.569 -32.123 -9.488 1.00 95.25 194 SER A CA 1
ATOM 1418 C C . SER A 1 194 ? 0.350 -31.935 -8.289 1.00 95.25 194 SER A C 1
ATOM 1420 O O . SER A 1 194 ? 0.869 -30.843 -8.066 1.00 95.25 194 SER A O 1
ATOM 1422 N N . VAL A 1 195 ? 0.625 -33.020 -7.570 1.00 95.69 195 VAL A N 1
ATOM 1423 C CA . VAL A 1 195 ? 1.493 -33.027 -6.387 1.00 95.69 195 VAL A CA 1
ATOM 1424 C C . VAL A 1 195 ? 2.880 -33.531 -6.775 1.00 95.69 195 VAL A C 1
ATOM 1426 O O . VAL A 1 195 ? 3.014 -34.615 -7.340 1.00 95.69 195 VAL A O 1
ATOM 1429 N N . TYR A 1 196 ? 3.919 -32.766 -6.467 1.00 94.25 196 TYR A N 1
ATOM 1430 C CA . TYR A 1 196 ? 5.315 -33.086 -6.749 1.00 94.25 196 TYR A CA 1
ATOM 1431 C C . TYR A 1 196 ? 6.023 -33.369 -5.430 1.00 94.25 196 TYR A C 1
ATOM 1433 O O . TYR A 1 196 ? 5.984 -32.551 -4.516 1.00 94.25 196 TYR A O 1
ATOM 1441 N N . VAL A 1 197 ? 6.660 -34.532 -5.328 1.00 91.25 197 VAL A N 1
ATOM 1442 C CA . VAL A 1 197 ? 7.308 -35.007 -4.101 1.00 91.25 197 VAL A CA 1
ATOM 1443 C C . VAL A 1 197 ? 8.760 -35.343 -4.399 1.00 91.25 197 VAL A C 1
ATOM 1445 O O . VAL A 1 197 ? 9.052 -36.000 -5.403 1.00 91.25 197 VAL A O 1
ATOM 1448 N N . ASN A 1 198 ? 9.668 -34.911 -3.526 1.00 86.88 198 ASN A N 1
ATOM 1449 C CA . ASN A 1 198 ? 11.092 -35.184 -3.656 1.00 86.88 198 ASN A CA 1
ATOM 1450 C C . ASN A 1 198 ? 11.517 -36.366 -2.766 1.00 86.88 198 ASN A C 1
ATOM 1452 O O . ASN A 1 198 ? 11.257 -36.370 -1.563 1.00 86.88 198 ASN A O 1
ATOM 1456 N N . ILE A 1 199 ? 12.162 -37.371 -3.364 1.00 79.94 199 ILE A N 1
ATOM 1457 C CA . ILE A 1 199 ? 12.536 -38.636 -2.720 1.00 79.94 199 ILE A CA 1
ATOM 1458 C C . ILE A 1 199 ? 14.052 -38.665 -2.500 1.00 79.94 199 ILE A C 1
ATOM 1460 O O . ILE A 1 199 ? 14.818 -39.045 -3.391 1.00 79.94 199 ILE A O 1
ATOM 1464 N N . ASN A 1 200 ? 14.474 -38.286 -1.294 1.00 64.44 200 ASN A N 1
ATOM 1465 C CA . ASN A 1 200 ? 15.862 -37.937 -0.975 1.00 64.44 200 ASN A CA 1
ATOM 1466 C C . ASN A 1 200 ? 16.854 -39.093 -1.232 1.00 64.44 200 ASN A C 1
ATOM 1468 O O . ASN A 1 200 ? 17.809 -38.932 -1.988 1.00 64.44 200 ASN A O 1
ATOM 1472 N N . ASN A 1 201 ? 16.556 -40.306 -0.742 1.00 64.50 201 ASN A N 1
ATOM 1473 C CA . ASN A 1 201 ? 17.418 -41.498 -0.890 1.00 64.50 201 ASN A CA 1
ATOM 1474 C C . ASN A 1 201 ? 17.616 -42.001 -2.335 1.00 64.50 201 ASN A C 1
ATOM 1476 O O . ASN A 1 201 ? 18.478 -42.846 -2.567 1.00 64.50 201 ASN A O 1
ATOM 1480 N N . ASN A 1 202 ? 16.800 -41.544 -3.290 1.00 61.47 202 ASN A N 1
ATOM 1481 C CA . ASN A 1 202 ? 16.900 -41.921 -4.705 1.00 61.47 202 ASN A CA 1
ATOM 1482 C C . ASN A 1 202 ? 17.088 -40.702 -5.627 1.00 61.47 202 ASN A C 1
ATOM 1484 O O . ASN A 1 202 ? 17.017 -40.864 -6.841 1.00 61.47 202 ASN A O 1
ATOM 1488 N N . HIS A 1 203 ? 17.306 -39.507 -5.062 1.00 77.31 203 HIS A N 1
ATOM 1489 C CA . HIS A 1 203 ? 17.554 -38.249 -5.776 1.00 77.31 203 HIS A CA 1
ATOM 1490 C C . HIS A 1 203 ? 16.596 -38.023 -6.959 1.00 77.31 203 HIS A C 1
ATOM 1492 O O . HIS A 1 203 ? 17.036 -37.752 -8.073 1.00 77.31 203 HIS A O 1
ATOM 1498 N N . ARG A 1 204 ? 15.285 -38.179 -6.743 1.00 83.69 204 ARG A N 1
ATOM 1499 C CA . ARG A 1 204 ? 14.272 -38.129 -7.812 1.00 83.69 204 ARG A CA 1
ATOM 1500 C C . ARG A 1 204 ? 13.050 -37.318 -7.403 1.00 83.69 204 ARG A C 1
ATOM 1502 O O . ARG A 1 204 ? 12.644 -37.346 -6.241 1.00 83.69 204 ARG A O 1
ATOM 1509 N N . VAL A 1 205 ? 12.396 -36.711 -8.387 1.00 90.38 205 VAL A N 1
ATOM 1510 C CA . VAL A 1 205 ? 11.053 -36.144 -8.219 1.00 90.38 205 VAL A CA 1
ATOM 1511 C C . VAL A 1 205 ? 10.019 -37.158 -8.703 1.00 90.38 205 VAL A C 1
ATOM 1513 O O . VAL A 1 205 ? 10.224 -37.884 -9.684 1.00 90.38 205 VAL A O 1
ATOM 1516 N N . VAL A 1 206 ? 8.887 -37.219 -8.007 1.00 91.44 206 VAL A N 1
ATOM 1517 C CA . VAL A 1 206 ? 7.711 -37.994 -8.404 1.00 91.44 206 VAL A CA 1
ATOM 1518 C C . VAL A 1 206 ? 6.513 -37.051 -8.495 1.00 91.44 206 VAL A C 1
ATOM 1520 O O . VAL A 1 206 ? 6.183 -36.372 -7.525 1.00 91.44 206 VAL A O 1
ATOM 1523 N N . LYS A 1 207 ? 5.865 -37.010 -9.665 1.00 94.31 207 LYS A N 1
ATOM 1524 C CA . LYS A 1 207 ? 4.629 -36.257 -9.913 1.00 94.31 207 LYS A CA 1
ATOM 1525 C C . LYS A 1 207 ? 3.431 -37.191 -9.750 1.00 94.31 207 LYS A C 1
ATOM 1527 O O . LYS A 1 207 ? 3.387 -38.243 -10.393 1.00 94.31 207 LYS A O 1
ATOM 1532 N N . TYR A 1 208 ? 2.449 -36.782 -8.961 1.00 94.75 208 TYR A N 1
ATOM 1533 C CA . TYR A 1 208 ? 1.166 -37.445 -8.737 1.00 94.75 208 TYR A CA 1
ATOM 1534 C C . TYR A 1 208 ? 0.006 -36.543 -9.184 1.00 94.75 208 TYR A C 1
ATOM 1536 O O . TYR A 1 208 ? 0.154 -35.324 -9.246 1.00 94.75 208 TYR A O 1
ATOM 1544 N N . ASP A 1 209 ? -1.160 -37.124 -9.463 1.00 93.44 209 ASP A N 1
ATOM 1545 C CA . ASP A 1 209 ? -2.416 -36.368 -9.499 1.00 93.44 209 ASP A CA 1
ATOM 1546 C C . ASP A 1 209 ? -2.922 -36.059 -8.074 1.00 93.44 209 ASP A C 1
ATOM 1548 O O . ASP A 1 209 ? -2.425 -36.600 -7.083 1.00 93.44 209 ASP A O 1
ATOM 1552 N N . ALA A 1 210 ? -3.955 -35.220 -7.965 1.00 89.75 210 ALA A N 1
ATOM 1553 C CA . ALA A 1 210 ? -4.580 -34.849 -6.691 1.00 89.75 210 ALA A CA 1
ATOM 1554 C C . ALA A 1 210 ? -5.251 -36.015 -5.919 1.00 89.75 210 ALA A C 1
ATOM 1556 O O . ALA A 1 210 ? -5.776 -35.793 -4.827 1.00 89.75 210 ALA A O 1
ATOM 1557 N N . ASN A 1 211 ? -5.267 -37.235 -6.477 1.00 88.81 211 ASN A N 1
ATOM 1558 C CA . ASN A 1 211 ? -5.781 -38.462 -5.856 1.00 88.81 211 ASN A CA 1
ATOM 1559 C C . ASN A 1 211 ? -4.661 -39.468 -5.509 1.00 88.81 211 ASN A C 1
ATOM 1561 O O . ASN A 1 211 ? -4.963 -40.581 -5.077 1.00 88.81 211 ASN A O 1
ATOM 1565 N N . GLY A 1 212 ? -3.388 -39.117 -5.728 1.00 90.44 212 GLY A N 1
ATOM 1566 C CA . GLY A 1 212 ? -2.243 -39.993 -5.472 1.00 90.44 212 GLY A CA 1
ATOM 1567 C C . GLY A 1 212 ? -1.887 -40.966 -6.598 1.00 90.44 212 GLY A C 1
ATOM 1568 O O . GLY A 1 212 ? -1.079 -41.874 -6.391 1.00 90.44 212 GLY A O 1
ATOM 1569 N N . THR A 1 213 ? -2.436 -40.808 -7.806 1.00 93.56 213 THR A N 1
ATOM 1570 C CA . THR A 1 213 ? -1.989 -41.590 -8.970 1.00 93.56 213 THR A CA 1
ATOM 1571 C C . THR A 1 213 ? -0.653 -41.046 -9.462 1.00 93.56 213 THR A C 1
ATOM 1573 O O . THR A 1 213 ? -0.582 -39.897 -9.887 1.00 93.56 213 THR A O 1
ATOM 1576 N N . GLN A 1 214 ? 0.407 -41.858 -9.468 1.00 92.94 214 GLN A N 1
ATOM 1577 C CA . GLN A 1 214 ? 1.692 -41.448 -10.042 1.00 92.94 214 GLN A CA 1
ATOM 1578 C C . GLN A 1 214 ? 1.555 -41.178 -11.554 1.00 92.94 214 GLN A C 1
ATOM 1580 O O . GLN A 1 214 ? 1.173 -42.063 -12.320 1.00 92.94 214 GLN A O 1
ATOM 1585 N N . LEU A 1 215 ? 1.900 -39.959 -11.973 1.00 92.00 215 LEU A N 1
ATOM 1586 C CA . LEU A 1 215 ? 1.860 -39.481 -13.358 1.00 92.00 215 LEU A CA 1
ATOM 1587 C C . LEU A 1 215 ? 3.231 -39.565 -14.038 1.00 92.00 215 LEU A C 1
ATOM 1589 O O . LEU A 1 215 ? 3.320 -39.978 -15.193 1.00 92.00 215 LEU A O 1
ATOM 1593 N N . ALA A 1 216 ? 4.293 -39.175 -13.330 1.00 90.56 216 ALA A N 1
ATOM 1594 C CA . ALA A 1 216 ? 5.661 -39.166 -13.846 1.00 90.56 216 ALA A CA 1
ATOM 1595 C C . ALA A 1 216 ? 6.689 -39.333 -12.717 1.00 90.56 216 ALA A C 1
ATOM 1597 O O . ALA A 1 216 ? 6.388 -39.156 -11.537 1.00 90.56 216 ALA A O 1
ATOM 1598 N N . THR A 1 217 ? 7.920 -39.678 -13.079 1.00 90.75 217 THR A N 1
ATOM 1599 C CA . THR A 1 217 ? 9.088 -39.573 -12.200 1.00 90.75 217 THR A CA 1
ATOM 1600 C C . THR A 1 217 ? 10.332 -39.377 -13.049 1.00 90.75 217 THR A C 1
ATOM 1602 O O . THR A 1 217 ? 10.409 -39.913 -14.157 1.00 90.75 217 THR A O 1
ATOM 1605 N N . TRP A 1 218 ? 11.275 -38.595 -12.540 1.00 90.38 218 TRP A N 1
ATOM 1606 C CA . TRP A 1 218 ? 12.565 -38.355 -13.166 1.00 90.38 218 TRP A CA 1
ATOM 1607 C C . TRP A 1 218 ? 13.639 -38.248 -12.092 1.00 90.38 218 TRP A C 1
ATOM 1609 O O . TRP A 1 218 ? 13.406 -37.708 -11.005 1.00 90.38 218 TRP A O 1
ATOM 1619 N N . ASP A 1 219 ? 14.813 -38.775 -12.416 1.00 86.69 219 ASP A N 1
ATOM 1620 C CA . ASP A 1 219 ? 15.997 -38.629 -11.584 1.00 86.69 219 ASP A CA 1
ATOM 1621 C C . ASP A 1 219 ? 16.523 -37.194 -11.716 1.00 86.69 219 ASP A C 1
ATOM 1623 O O . ASP A 1 219 ? 16.464 -36.577 -12.786 1.00 86.69 219 ASP A O 1
ATOM 1627 N N . LEU A 1 220 ? 17.045 -36.656 -10.622 1.00 79.06 220 LEU A N 1
ATOM 1628 C CA . LEU A 1 220 ? 17.754 -35.389 -10.622 1.00 79.06 220 LEU A CA 1
ATOM 1629 C C . LEU A 1 220 ? 19.137 -35.564 -11.267 1.00 79.06 220 LEU A C 1
ATOM 1631 O O . LEU A 1 220 ? 19.718 -36.650 -11.308 1.00 79.06 220 LEU A O 1
ATOM 1635 N N . VAL A 1 221 ? 19.679 -34.451 -11.752 1.00 74.12 221 VAL A N 1
ATOM 1636 C CA . VAL A 1 221 ? 21.059 -34.312 -12.241 1.00 74.12 221 VAL A CA 1
ATOM 1637 C C . VAL A 1 221 ? 22.102 -35.043 -11.378 1.00 74.12 221 VAL A C 1
ATOM 1639 O O . VAL A 1 221 ? 22.078 -35.007 -10.149 1.00 74.12 221 VAL A O 1
ATOM 1642 N N . ALA A 1 222 ? 23.066 -35.695 -12.033 1.00 60.47 222 ALA A N 1
ATOM 1643 C CA . ALA A 1 222 ? 24.085 -36.491 -11.351 1.00 60.47 222 ALA A CA 1
ATOM 1644 C C . ALA A 1 222 ? 24.962 -35.648 -10.402 1.00 60.47 222 ALA A C 1
ATOM 1646 O O . ALA A 1 222 ? 25.326 -34.515 -10.715 1.00 60.47 222 ALA A O 1
ATOM 1647 N N . GLY A 1 223 ? 25.340 -36.232 -9.260 1.00 59.38 223 GLY A N 1
ATOM 1648 C CA . GLY A 1 223 ? 26.127 -35.563 -8.214 1.00 59.38 223 GLY A CA 1
ATOM 1649 C C . GLY A 1 223 ? 25.290 -34.923 -7.100 1.00 59.38 223 GLY A C 1
ATOM 1650 O O . GLY A 1 223 ? 25.860 -34.395 -6.149 1.00 59.38 223 GLY A O 1
ATOM 1651 N N . VAL A 1 224 ? 23.958 -34.993 -7.184 1.00 59.69 224 VAL A N 1
ATOM 1652 C CA . VAL A 1 224 ? 23.054 -34.758 -6.049 1.00 59.69 224 VAL A CA 1
ATOM 1653 C C . VAL A 1 224 ? 23.305 -35.806 -4.966 1.00 59.69 224 VAL A C 1
ATOM 1655 O O . VAL A 1 224 ? 23.446 -36.986 -5.279 1.00 59.69 224 VAL A O 1
ATOM 1658 N N . ILE A 1 225 ? 23.365 -35.362 -3.708 1.00 58.06 225 ILE A N 1
ATOM 1659 C CA . ILE A 1 225 ? 23.543 -36.231 -2.532 1.00 58.06 225 ILE A CA 1
ATOM 1660 C C . ILE A 1 225 ? 22.494 -35.998 -1.439 1.00 58.06 225 ILE A C 1
ATOM 1662 O O . ILE A 1 225 ? 22.151 -36.949 -0.750 1.00 58.06 225 ILE A O 1
ATOM 1666 N N . GLU A 1 226 ? 21.950 -34.782 -1.314 1.00 66.88 226 GLU A N 1
ATOM 1667 C CA . GLU A 1 226 ? 20.822 -34.450 -0.430 1.00 66.88 226 GLU A CA 1
ATOM 1668 C C . GLU A 1 226 ? 19.982 -33.331 -1.060 1.00 66.88 226 GLU A C 1
ATOM 1670 O O . GLU A 1 226 ? 20.525 -32.443 -1.731 1.00 66.88 226 GLU A O 1
ATOM 1675 N N . THR A 1 227 ? 18.668 -33.361 -0.835 1.00 70.00 227 THR A N 1
ATOM 1676 C CA . THR A 1 227 ? 17.719 -32.355 -1.336 1.00 70.00 227 THR A CA 1
ATO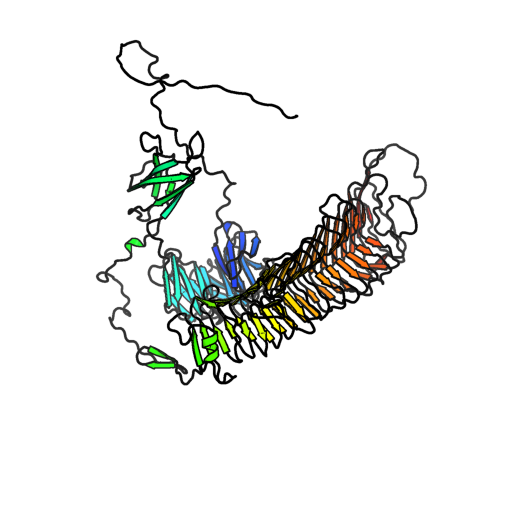M 1677 C C . THR A 1 227 ? 16.569 -32.137 -0.360 1.00 70.00 227 THR A C 1
ATOM 1679 O O . THR A 1 227 ? 15.913 -33.108 0.012 1.00 70.00 227 THR A O 1
ATOM 1682 N N . ASN A 1 228 ? 16.267 -30.876 -0.039 1.00 73.62 228 ASN A N 1
ATOM 1683 C CA . ASN A 1 228 ? 15.170 -30.520 0.867 1.00 73.62 228 ASN A CA 1
ATOM 1684 C C . ASN A 1 228 ? 14.000 -29.896 0.089 1.00 73.62 228 ASN A C 1
ATOM 1686 O O . ASN A 1 228 ? 13.009 -30.571 -0.184 1.00 73.62 228 ASN A O 1
ATOM 1690 N N . GLY A 1 229 ? 14.133 -28.624 -0.300 1.00 82.12 229 GLY A N 1
ATOM 1691 C CA . GLY A 1 229 ? 13.053 -27.839 -0.905 1.00 82.12 229 GLY A CA 1
ATOM 1692 C C . GLY A 1 229 ? 12.721 -28.208 -2.356 1.00 82.12 229 GLY A C 1
ATOM 1693 O O . GLY A 1 229 ? 13.605 -28.508 -3.167 1.00 82.12 229 GLY A O 1
ATOM 1694 N N . ILE A 1 230 ? 11.430 -28.125 -2.681 1.00 90.06 230 ILE A N 1
ATOM 1695 C CA . ILE A 1 230 ? 10.866 -28.198 -4.033 1.00 90.06 230 ILE A CA 1
ATOM 1696 C C . ILE A 1 230 ? 9.771 -27.131 -4.161 1.00 90.06 230 ILE A C 1
ATOM 1698 O O . ILE A 1 230 ? 8.999 -26.939 -3.230 1.00 90.06 230 ILE A O 1
ATOM 1702 N N . ALA A 1 231 ? 9.693 -26.452 -5.303 1.00 92.94 231 ALA A N 1
ATOM 1703 C CA . ALA A 1 231 ? 8.661 -25.461 -5.608 1.00 92.94 231 ALA A CA 1
ATOM 1704 C C . ALA A 1 231 ? 8.167 -25.629 -7.052 1.00 92.94 231 ALA A C 1
ATOM 1706 O O . ALA A 1 231 ? 8.869 -26.203 -7.888 1.00 92.94 231 ALA A O 1
ATOM 1707 N N . VAL A 1 232 ? 6.968 -25.131 -7.365 1.00 93.81 232 VAL A N 1
ATOM 1708 C CA . VAL A 1 232 ? 6.408 -25.162 -8.727 1.00 93.81 232 VAL A CA 1
ATOM 1709 C C . VAL A 1 232 ? 5.942 -23.766 -9.123 1.00 93.81 232 VAL A C 1
ATOM 1711 O O . VAL A 1 232 ? 5.163 -23.147 -8.405 1.00 93.81 232 VAL A O 1
ATOM 1714 N N . GLY A 1 233 ? 6.429 -23.268 -10.259 1.00 88.75 233 GLY A N 1
ATOM 1715 C CA . GLY A 1 233 ? 6.069 -21.957 -10.792 1.00 88.75 233 GLY A CA 1
ATOM 1716 C C . GLY A 1 233 ? 4.664 -21.920 -11.417 1.00 88.75 233 GLY A C 1
ATOM 1717 O O . GLY A 1 233 ? 4.108 -22.970 -11.757 1.00 88.75 233 GLY A O 1
ATOM 1718 N N . PRO A 1 234 ? 4.089 -20.721 -11.648 1.00 86.19 234 PRO A N 1
ATOM 1719 C CA . PRO A 1 234 ? 2.793 -20.560 -12.323 1.00 86.19 234 PRO A CA 1
ATOM 1720 C C . PRO A 1 234 ? 2.753 -21.099 -13.764 1.00 86.19 234 PRO A C 1
ATOM 1722 O O . PRO A 1 234 ? 1.682 -21.392 -14.292 1.00 86.19 234 PRO A O 1
ATOM 1725 N N . ASP A 1 235 ? 3.914 -21.254 -14.402 1.00 87.31 235 ASP A N 1
ATOM 1726 C CA . ASP A 1 235 ? 4.106 -21.883 -15.714 1.00 87.31 235 ASP A CA 1
ATOM 1727 C C . ASP A 1 235 ? 4.159 -23.428 -15.654 1.00 87.31 235 ASP A C 1
ATOM 1729 O O . ASP A 1 235 ? 4.167 -24.098 -16.688 1.00 87.31 235 ASP A O 1
ATOM 1733 N N . GLY A 1 236 ? 4.195 -24.002 -14.447 1.00 89.25 236 GLY A N 1
ATOM 1734 C CA . GLY A 1 236 ? 4.385 -25.428 -14.194 1.00 89.25 236 GLY A CA 1
ATOM 1735 C C . GLY A 1 236 ? 5.849 -25.886 -14.147 1.00 89.25 236 GLY A C 1
ATOM 1736 O O . GLY A 1 236 ? 6.082 -27.094 -14.069 1.00 89.25 236 GLY A O 1
ATOM 1737 N N . SER A 1 237 ? 6.830 -24.978 -14.191 1.00 93.12 237 SER A N 1
ATOM 1738 C CA . SER A 1 237 ? 8.245 -25.316 -13.982 1.00 93.12 237 SER A CA 1
ATOM 1739 C C . SER A 1 237 ? 8.490 -25.795 -12.551 1.00 93.12 237 SER A C 1
ATOM 1741 O O . SER A 1 237 ? 7.992 -25.197 -11.603 1.00 93.12 237 SER A O 1
ATOM 1743 N N . VAL A 1 238 ? 9.281 -26.853 -12.378 1.00 92.81 238 VAL A N 1
ATOM 1744 C CA . VAL A 1 238 ? 9.588 -27.469 -11.079 1.00 92.81 238 VAL A CA 1
ATOM 1745 C C . VAL A 1 238 ? 11.005 -27.095 -10.656 1.00 92.81 238 VAL A C 1
ATOM 1747 O O . VAL A 1 238 ? 11.967 -27.451 -11.333 1.00 92.81 238 VAL A O 1
ATOM 1750 N N . TYR A 1 239 ? 11.146 -26.415 -9.525 1.00 91.81 239 TYR A N 1
ATOM 1751 C CA . TYR A 1 239 ? 12.418 -25.961 -8.967 1.00 91.81 239 TYR A CA 1
ATOM 1752 C C . TYR A 1 239 ? 12.815 -26.855 -7.793 1.00 91.81 239 TYR A C 1
ATOM 1754 O O . TYR A 1 239 ? 11.996 -27.106 -6.914 1.00 91.81 239 TYR A O 1
ATOM 1762 N N . VAL A 1 240 ? 14.061 -27.333 -7.759 1.00 88.19 240 VAL A N 1
ATOM 1763 C CA . VAL A 1 240 ? 14.573 -28.216 -6.695 1.00 88.19 240 VAL A CA 1
ATOM 1764 C C . VAL A 1 240 ? 15.878 -27.662 -6.131 1.00 88.19 240 VAL A C 1
ATOM 1766 O O . VAL A 1 240 ? 16.800 -27.357 -6.892 1.00 88.19 240 VAL A O 1
ATOM 1769 N N . ASN A 1 241 ? 15.965 -27.562 -4.802 1.00 82.62 241 ASN A N 1
ATOM 1770 C CA . ASN A 1 241 ? 17.178 -27.169 -4.083 1.00 82.62 241 ASN A CA 1
ATOM 1771 C C . ASN A 1 241 ? 18.055 -28.398 -3.768 1.00 82.62 241 ASN A C 1
ATOM 1773 O O . ASN A 1 241 ? 17.585 -29.397 -3.215 1.00 82.62 241 ASN A O 1
ATOM 1777 N N . ILE A 1 242 ? 19.345 -28.301 -4.095 1.00 76.69 242 ILE A N 1
ATOM 1778 C CA . ILE A 1 242 ? 20.386 -29.287 -3.800 1.00 76.69 242 ILE A CA 1
ATOM 1779 C C . ILE A 1 242 ? 21.360 -28.671 -2.784 1.00 76.69 242 ILE A C 1
ATOM 1781 O O . ILE A 1 242 ? 22.366 -28.058 -3.160 1.00 76.69 242 ILE A O 1
ATOM 1785 N N . ASN A 1 243 ? 21.068 -28.864 -1.494 1.00 60.47 243 ASN A N 1
ATOM 1786 C CA . ASN A 1 243 ? 21.764 -28.211 -0.376 1.00 60.47 243 ASN A CA 1
ATOM 1787 C C . ASN A 1 243 ? 23.295 -28.330 -0.465 1.00 60.47 243 ASN A C 1
ATOM 1789 O O . ASN A 1 243 ? 24.004 -27.324 -0.453 1.00 60.47 243 ASN A O 1
ATOM 1793 N N . ASN A 1 244 ? 23.807 -29.553 -0.631 1.00 61.53 244 ASN A N 1
ATOM 1794 C CA . ASN A 1 244 ? 25.247 -29.830 -0.572 1.00 61.53 244 ASN A CA 1
ATOM 1795 C C . ASN A 1 244 ? 26.018 -29.509 -1.870 1.00 61.53 244 ASN A C 1
ATOM 1797 O O . ASN A 1 244 ? 27.204 -29.810 -1.953 1.00 61.53 244 ASN A O 1
ATOM 1801 N N . ASN A 1 245 ? 25.367 -28.905 -2.873 1.00 59.16 245 ASN A N 1
ATOM 1802 C CA . ASN A 1 245 ? 26.019 -28.363 -4.075 1.00 59.16 245 ASN A CA 1
ATOM 1803 C C . ASN A 1 245 ? 25.719 -26.864 -4.299 1.00 59.16 245 ASN A C 1
ATOM 1805 O O . ASN A 1 245 ? 26.090 -26.339 -5.346 1.00 59.16 245 ASN A O 1
ATOM 1809 N N . HIS A 1 246 ? 25.053 -26.177 -3.357 1.00 70.00 246 HIS A N 1
ATOM 1810 C CA . HIS A 1 246 ? 24.685 -24.751 -3.461 1.00 70.00 246 HIS A CA 1
ATOM 1811 C C . HIS A 1 246 ? 23.982 -24.401 -4.785 1.00 70.00 246 HIS A C 1
ATOM 1813 O O . HIS A 1 246 ? 24.362 -23.464 -5.499 1.00 70.00 246 HIS A O 1
ATOM 1819 N N . ARG A 1 247 ? 22.993 -25.226 -5.147 1.00 75.56 247 ARG A N 1
ATOM 1820 C CA . ARG A 1 247 ? 22.455 -25.294 -6.504 1.00 75.56 247 ARG A CA 1
ATOM 1821 C C . ARG A 1 247 ? 20.932 -25.384 -6.515 1.00 75.56 247 ARG A C 1
ATOM 1823 O O . ARG A 1 247 ? 20.355 -26.217 -5.818 1.00 75.56 247 ARG A O 1
ATOM 1830 N N . VAL A 1 248 ? 20.305 -24.586 -7.376 1.00 85.31 248 VAL A N 1
ATOM 1831 C CA . VAL A 1 248 ? 18.878 -24.681 -7.716 1.00 85.31 248 VAL A CA 1
ATOM 1832 C C . VAL A 1 248 ? 18.753 -25.175 -9.152 1.00 85.31 248 VAL A C 1
ATOM 1834 O O . VAL A 1 248 ? 19.489 -24.735 -10.036 1.00 85.31 248 VAL A O 1
ATOM 1837 N N . VAL A 1 249 ? 17.833 -26.107 -9.391 1.00 86.56 249 VAL A N 1
ATOM 1838 C CA . VAL A 1 249 ? 17.633 -26.724 -10.708 1.00 86.56 249 VAL A CA 1
ATOM 1839 C C . VAL A 1 249 ? 16.176 -26.621 -11.119 1.00 86.56 249 VAL A C 1
ATOM 1841 O O . VAL A 1 249 ? 15.298 -27.020 -10.357 1.00 86.56 249 VAL A O 1
ATOM 1844 N N . GLN A 1 250 ? 15.932 -26.108 -12.324 1.00 91.06 250 GLN A N 1
ATOM 1845 C CA . GLN A 1 250 ? 14.608 -26.011 -12.933 1.00 91.06 250 GLN A CA 1
ATOM 1846 C C . GLN A 1 250 ? 14.393 -27.174 -13.900 1.00 91.06 250 GLN A C 1
ATOM 1848 O O . GLN A 1 250 ? 15.205 -27.402 -14.799 1.00 91.06 250 GLN A O 1
ATOM 1853 N N . TYR A 1 251 ? 13.260 -27.850 -13.765 1.00 91.19 251 TYR A N 1
ATOM 1854 C CA . TYR A 1 251 ? 12.756 -28.849 -14.699 1.00 91.19 251 TYR A CA 1
ATOM 1855 C C . TYR A 1 251 ? 11.411 -28.404 -15.281 1.00 91.19 251 TYR A C 1
ATOM 1857 O O . TYR A 1 251 ? 10.694 -27.610 -14.674 1.00 91.19 251 TYR A O 1
ATOM 1865 N N . SER A 1 252 ? 11.028 -28.948 -16.432 1.00 91.94 252 SER A N 1
ATOM 1866 C CA . SER A 1 252 ? 9.658 -28.848 -16.932 1.00 91.94 252 SER A CA 1
ATOM 1867 C C . SER A 1 252 ? 8.706 -29.701 -16.082 1.00 91.94 252 SER A C 1
ATOM 1869 O O . SER A 1 252 ? 9.130 -30.601 -15.352 1.00 91.94 252 SER A O 1
ATOM 1871 N N . SER A 1 253 ? 7.395 -29.492 -16.230 1.00 88.00 253 SER A N 1
ATOM 1872 C CA . SER A 1 253 ? 6.349 -30.280 -15.550 1.00 88.00 253 SER A CA 1
ATOM 1873 C C . SER A 1 253 ? 6.336 -31.784 -15.894 1.00 88.00 253 SER A C 1
ATOM 1875 O O . SER A 1 253 ? 5.546 -32.541 -15.318 1.00 88.00 253 SER A O 1
ATOM 1877 N N . VAL A 1 254 ? 7.198 -32.218 -16.826 1.00 86.62 254 VAL A N 1
ATOM 1878 C CA . VAL A 1 254 ? 7.422 -33.614 -17.241 1.00 86.62 254 VAL A CA 1
ATOM 1879 C C . VAL A 1 254 ? 8.853 -34.117 -16.975 1.00 86.62 254 VAL A C 1
ATOM 1881 O O . VAL A 1 254 ? 9.157 -35.258 -17.316 1.00 86.62 254 VAL A O 1
ATOM 1884 N N . GLY A 1 255 ? 9.710 -33.312 -16.335 1.00 85.19 255 GLY A N 1
ATOM 1885 C CA . GLY A 1 255 ? 11.038 -33.728 -15.869 1.00 85.19 255 GLY A CA 1
ATOM 1886 C C . GLY A 1 255 ? 12.217 -33.450 -16.802 1.00 85.19 255 GLY A C 1
ATOM 1887 O O . GLY A 1 255 ? 13.303 -33.982 -16.582 1.00 85.19 255 GLY A O 1
ATOM 1888 N N . GLU A 1 256 ? 12.047 -32.623 -17.833 1.00 88.19 256 GLU A N 1
ATOM 1889 C CA . GLU A 1 256 ? 13.165 -32.192 -18.683 1.00 88.19 256 GLU A CA 1
ATOM 1890 C C . GLU A 1 256 ? 13.942 -31.074 -17.983 1.00 88.19 256 GLU A C 1
ATOM 1892 O O . GLU A 1 256 ? 13.335 -30.119 -17.509 1.00 88.19 256 GLU A O 1
ATOM 1897 N N . LEU A 1 257 ? 15.271 -31.166 -17.918 1.00 87.06 257 LEU A N 1
ATOM 1898 C CA . LEU A 1 257 ? 16.118 -30.117 -17.342 1.00 87.06 257 LEU A CA 1
ATOM 1899 C C . LEU A 1 257 ? 16.031 -28.833 -18.187 1.00 87.06 257 LEU A C 1
ATOM 1901 O O . LEU A 1 257 ? 16.406 -28.847 -19.358 1.00 87.06 257 LEU A O 1
ATOM 1905 N N . LEU A 1 258 ? 15.577 -27.733 -17.582 1.00 86.56 258 LEU A N 1
ATOM 1906 C CA . LEU A 1 258 ? 15.455 -26.418 -18.223 1.00 86.56 258 LEU A CA 1
ATOM 1907 C C . LEU A 1 258 ? 16.617 -25.490 -17.861 1.00 86.56 258 LEU A C 1
ATOM 1909 O O . LEU A 1 258 ? 17.180 -24.841 -18.742 1.00 86.56 258 LEU A O 1
ATOM 1913 N N . ALA A 1 259 ? 16.986 -25.434 -16.579 1.00 83.38 259 ALA A N 1
ATOM 1914 C CA . ALA A 1 259 ? 18.052 -24.562 -16.096 1.00 83.38 259 ALA A CA 1
ATOM 1915 C C . ALA A 1 259 ? 18.770 -25.132 -14.867 1.00 83.38 259 ALA A C 1
ATOM 1917 O O . ALA A 1 259 ? 18.240 -25.945 -14.109 1.00 83.38 259 ALA A O 1
ATOM 1918 N N . ASP A 1 260 ? 20.001 -24.669 -14.686 1.00 83.19 260 ASP A N 1
ATOM 1919 C CA . ASP A 1 260 ? 20.931 -25.075 -13.643 1.00 83.19 260 ASP A CA 1
ATOM 1920 C C . ASP A 1 260 ? 21.653 -23.829 -13.121 1.00 83.19 260 ASP A C 1
ATOM 1922 O O . ASP A 1 260 ? 22.501 -23.266 -13.817 1.00 83.19 260 ASP A O 1
ATOM 1926 N N . TRP A 1 261 ? 21.319 -23.401 -11.903 1.00 74.75 261 TRP A N 1
ATOM 1927 C CA . TRP A 1 261 ? 21.999 -22.300 -11.232 1.00 74.75 261 TRP A CA 1
ATOM 1928 C C . TRP A 1 261 ? 22.838 -22.841 -10.086 1.00 74.75 261 TRP A C 1
ATOM 1930 O O . TRP A 1 261 ? 22.321 -23.206 -9.031 1.00 74.75 261 TRP A O 1
ATOM 1940 N N . SER A 1 262 ? 24.149 -22.859 -10.297 1.00 65.12 262 SER A N 1
ATOM 1941 C CA . SER A 1 262 ? 25.141 -23.093 -9.249 1.00 65.12 262 SER A CA 1
ATOM 1942 C C . SER A 1 262 ? 25.678 -21.744 -8.769 1.00 65.12 262 SER A C 1
ATOM 1944 O O . SER A 1 262 ? 26.161 -20.954 -9.586 1.00 65.12 262 SER A O 1
ATOM 1946 N N . ILE A 1 263 ? 25.616 -21.466 -7.463 1.00 50.06 263 ILE A N 1
ATOM 1947 C CA . ILE A 1 263 ? 26.170 -20.224 -6.910 1.00 50.06 263 ILE A CA 1
ATOM 1948 C C . ILE A 1 263 ? 27.696 -20.284 -7.029 1.00 50.06 263 ILE A C 1
ATOM 1950 O O . ILE A 1 263 ? 28.362 -21.073 -6.360 1.00 50.06 263 ILE A O 1
ATOM 1954 N N . SER A 1 264 ? 28.259 -19.448 -7.903 1.00 42.50 264 SER A N 1
ATOM 1955 C CA . SER A 1 264 ? 29.709 -19.291 -8.010 1.00 42.50 264 SER A CA 1
ATOM 1956 C C . SER A 1 264 ? 30.221 -18.419 -6.856 1.00 42.50 264 SER A C 1
ATOM 1958 O O . SER A 1 264 ? 29.689 -17.326 -6.660 1.00 42.50 264 SER A O 1
ATOM 1960 N N . PRO A 1 265 ? 31.239 -18.862 -6.098 1.00 43.22 265 PRO A N 1
ATOM 1961 C CA . PRO A 1 265 ? 31.895 -18.051 -5.075 1.00 43.22 265 PRO A CA 1
ATOM 1962 C C . PRO A 1 265 ? 32.428 -16.723 -5.612 1.00 43.22 265 PRO A C 1
ATOM 1964 O O . PRO A 1 265 ? 32.834 -16.641 -6.774 1.00 43.22 265 PRO A O 1
ATOM 1967 N N . LEU A 1 266 ? 32.486 -15.722 -4.728 1.00 41.06 266 LEU A N 1
ATOM 1968 C CA . LEU A 1 266 ? 33.228 -14.483 -4.959 1.00 41.06 266 LEU A CA 1
ATOM 1969 C C . LEU A 1 266 ? 34.709 -14.765 -5.274 1.00 41.06 266 LEU A C 1
ATOM 1971 O O . LEU A 1 266 ? 35.248 -15.827 -4.957 1.00 41.06 266 LEU A O 1
ATOM 1975 N N . GLU A 1 267 ? 35.353 -13.777 -5.894 1.00 47.59 267 GLU A N 1
ATOM 1976 C CA . GLU A 1 267 ? 36.786 -13.782 -6.196 1.00 47.59 267 GLU A CA 1
ATOM 1977 C C . GLU A 1 267 ? 37.643 -13.983 -4.927 1.00 47.59 267 GLU A C 1
ATOM 1979 O O . GLU A 1 267 ? 37.206 -13.697 -3.814 1.00 47.59 267 GLU A O 1
ATOM 1984 N N . ALA A 1 268 ? 38.883 -14.461 -5.090 1.00 53.62 268 ALA A N 1
ATOM 1985 C CA . ALA A 1 268 ? 39.777 -14.802 -3.972 1.00 53.62 268 ALA A CA 1
ATOM 1986 C C . ALA A 1 268 ? 40.162 -13.605 -3.071 1.00 53.62 268 ALA A C 1
ATOM 1988 O O . ALA A 1 268 ? 40.587 -13.798 -1.931 1.00 53.62 268 ALA A O 1
ATOM 1989 N N . THR A 1 269 ? 39.962 -12.378 -3.566 1.00 64.38 269 THR A N 1
ATOM 1990 C CA . THR A 1 269 ? 40.142 -11.142 -2.799 1.00 64.38 269 THR A CA 1
ATOM 1991 C C . THR A 1 269 ? 38.949 -10.898 -1.870 1.00 64.38 269 THR A C 1
ATOM 1993 O O . THR A 1 269 ? 37.825 -10.722 -2.342 1.00 64.38 269 THR A O 1
ATOM 1996 N N . PHE A 1 270 ? 39.185 -10.785 -0.562 1.00 70.50 270 PHE A N 1
ATOM 1997 C CA . PHE A 1 270 ? 38.173 -10.380 0.419 1.00 70.50 270 PHE A CA 1
ATOM 1998 C C . PHE A 1 270 ? 38.593 -9.132 1.204 1.00 70.50 270 PHE A C 1
ATOM 2000 O O . PHE A 1 270 ? 39.768 -8.914 1.496 1.00 70.50 270 PHE A O 1
ATOM 2007 N N . ASN A 1 271 ? 37.612 -8.311 1.574 1.00 79.25 271 ASN A N 1
ATOM 2008 C CA . ASN A 1 271 ? 37.828 -7.081 2.328 1.00 79.25 271 ASN A CA 1
ATOM 2009 C C . ASN A 1 271 ? 37.870 -7.374 3.843 1.00 79.25 271 ASN A C 1
ATOM 2011 O O . ASN A 1 271 ? 36.968 -8.024 4.373 1.00 79.25 271 ASN A O 1
ATOM 2015 N N . TYR A 1 272 ? 38.900 -6.898 4.547 1.00 82.06 272 TYR A N 1
ATOM 2016 C CA . TYR A 1 272 ? 39.073 -7.053 5.993 1.00 82.06 272 TYR A CA 1
ATOM 2017 C C . TYR A 1 272 ? 39.124 -5.693 6.699 1.00 82.06 272 TYR A C 1
ATOM 2019 O O . TYR A 1 272 ? 40.065 -4.911 6.537 1.00 82.06 272 TYR A O 1
ATOM 2027 N N . GLN A 1 273 ? 38.124 -5.454 7.546 1.00 82.44 273 GLN A N 1
ATOM 2028 C CA . GLN A 1 273 ? 37.982 -4.250 8.363 1.00 82.44 273 GLN A CA 1
ATOM 2029 C C . GLN A 1 273 ? 38.335 -4.555 9.820 1.00 82.44 273 GLN A C 1
ATOM 2031 O O . GLN A 1 273 ? 37.963 -5.604 10.348 1.00 82.44 273 GLN A O 1
ATOM 2036 N N . GLY A 1 274 ? 39.040 -3.638 10.482 1.00 82.94 274 GLY A N 1
ATOM 2037 C CA . GLY A 1 274 ? 39.503 -3.838 11.853 1.00 82.94 274 GLY A CA 1
ATOM 2038 C C . GLY A 1 274 ? 39.613 -2.553 12.667 1.00 82.94 274 GLY A C 1
ATOM 2039 O O . GLY A 1 274 ? 39.599 -1.444 12.130 1.00 82.94 274 GLY A O 1
ATOM 2040 N N . TYR A 1 275 ? 39.735 -2.727 13.985 1.00 84.56 275 TYR A N 1
ATOM 2041 C CA . TYR A 1 275 ? 39.881 -1.648 14.960 1.00 84.56 275 TYR A CA 1
ATOM 2042 C C . TYR A 1 275 ? 41.163 -1.841 15.778 1.00 84.56 275 TYR A C 1
ATOM 2044 O O . TYR A 1 275 ? 41.317 -2.846 16.472 1.00 84.56 275 TYR A O 1
ATOM 2052 N N . LEU A 1 276 ? 42.091 -0.888 15.691 1.00 85.56 276 LEU A N 1
ATOM 2053 C CA . LEU A 1 276 ? 43.396 -0.928 16.344 1.00 85.56 276 LEU A CA 1
ATOM 2054 C C . LEU A 1 276 ? 43.472 0.064 17.511 1.00 85.56 276 LEU A C 1
ATOM 2056 O O . LEU A 1 276 ? 43.268 1.273 17.361 1.00 85.56 276 LEU A O 1
ATOM 2060 N N . VAL A 1 277 ? 43.830 -0.454 18.683 1.00 82.19 277 VAL A N 1
ATOM 2061 C CA . VAL A 1 277 ? 43.995 0.315 19.920 1.00 82.19 277 VAL A CA 1
ATOM 2062 C C . VAL A 1 277 ? 45.346 0.041 20.577 1.00 82.19 277 VAL A C 1
ATOM 2064 O O . VAL A 1 277 ? 46.024 -0.953 20.320 1.00 82.19 277 VAL A O 1
ATOM 2067 N N . THR A 1 278 ? 45.736 0.968 21.438 1.00 76.88 278 THR A N 1
ATOM 2068 C CA . THR A 1 278 ? 46.881 0.887 22.342 1.00 76.88 278 THR A CA 1
ATOM 2069 C C . THR A 1 278 ? 46.400 1.137 23.771 1.00 76.88 278 THR A C 1
ATOM 2071 O O . THR A 1 278 ? 45.300 1.657 23.972 1.00 76.88 278 THR A O 1
ATOM 2074 N N . ASP A 1 279 ? 47.257 0.885 24.760 1.00 72.38 279 ASP A N 1
ATOM 2075 C CA . ASP A 1 279 ? 47.004 1.280 26.153 1.00 72.38 279 ASP A CA 1
ATOM 2076 C C . ASP A 1 279 ? 46.771 2.808 26.324 1.00 72.38 279 ASP A C 1
ATOM 2078 O O . ASP A 1 279 ? 46.158 3.229 27.307 1.00 72.38 279 ASP A O 1
ATOM 2082 N N . ASP A 1 280 ? 47.218 3.640 25.369 1.00 69.56 280 ASP A N 1
ATOM 2083 C CA . ASP A 1 280 ? 47.018 5.100 25.332 1.00 69.56 280 ASP A CA 1
ATOM 2084 C C . ASP A 1 280 ? 45.755 5.536 24.541 1.00 69.56 280 ASP A C 1
ATOM 2086 O O . ASP A 1 280 ? 45.427 6.726 24.509 1.00 69.56 280 ASP A O 1
ATOM 2090 N N . GLY A 1 281 ? 45.019 4.600 23.923 1.00 78.19 281 GLY A N 1
ATOM 2091 C CA . GLY A 1 281 ? 43.800 4.854 23.140 1.00 78.19 281 GLY A CA 1
ATOM 2092 C C . GLY A 1 281 ? 43.845 4.335 21.696 1.00 78.19 281 GLY A C 1
ATOM 2093 O O . GLY A 1 281 ? 44.752 3.596 21.310 1.00 78.19 281 GLY A O 1
ATOM 2094 N N . ALA A 1 282 ? 42.838 4.707 20.898 1.00 86.06 282 ALA A N 1
ATOM 2095 C CA . ALA A 1 282 ? 42.716 4.324 19.488 1.00 86.06 282 ALA A CA 1
ATOM 2096 C C . ALA A 1 282 ? 43.845 4.910 18.622 1.00 86.06 282 ALA A C 1
ATOM 2098 O O . ALA A 1 282 ? 44.264 6.048 18.833 1.00 86.06 282 ALA A O 1
ATOM 2099 N N . VAL A 1 283 ? 44.333 4.133 17.650 1.00 83.62 283 VAL A N 1
ATOM 2100 C CA . VAL A 1 283 ? 45.437 4.547 16.767 1.00 83.62 283 VAL A CA 1
ATOM 2101 C C . VAL A 1 283 ? 44.939 5.498 15.672 1.00 83.62 283 VAL A C 1
ATOM 2103 O O . VAL A 1 283 ? 43.914 5.251 15.044 1.00 83.62 283 VAL A O 1
ATOM 2106 N N . ASP A 1 284 ? 45.674 6.581 15.431 1.00 89.00 284 ASP A N 1
ATOM 2107 C CA . ASP A 1 284 ? 45.434 7.547 14.347 1.00 89.00 284 ASP A CA 1
ATOM 2108 C C . ASP A 1 284 ? 46.784 7.814 13.656 1.00 89.00 284 ASP A C 1
ATOM 2110 O O . ASP A 1 284 ? 47.495 8.769 13.974 1.00 89.00 284 ASP A O 1
ATOM 2114 N N . ASP A 1 285 ? 47.210 6.859 12.823 1.00 87.12 285 ASP A N 1
ATOM 2115 C CA . ASP A 1 285 ? 48.543 6.786 12.207 1.00 87.12 285 ASP A CA 1
ATOM 2116 C C . ASP A 1 285 ? 48.527 5.894 10.948 1.00 87.12 285 ASP A C 1
ATOM 2118 O O . ASP A 1 285 ? 47.551 5.204 10.654 1.00 87.12 285 ASP A O 1
ATOM 2122 N N . ASN A 1 286 ? 49.617 5.897 10.184 1.00 91.62 286 ASN A N 1
ATOM 2123 C CA . ASN A 1 286 ? 49.774 5.087 8.982 1.00 91.62 286 ASN A CA 1
ATOM 2124 C C . ASN A 1 286 ? 50.630 3.846 9.291 1.00 91.62 286 ASN A C 1
ATOM 2126 O O . ASN A 1 286 ? 51.841 3.970 9.487 1.00 91.62 286 ASN A O 1
ATOM 2130 N N . CYS A 1 287 ? 50.014 2.665 9.330 1.00 90.69 287 CYS A N 1
ATOM 2131 C CA . CYS A 1 287 ? 50.648 1.430 9.798 1.00 90.69 287 CYS A CA 1
ATOM 2132 C C . CYS A 1 287 ? 50.838 0.404 8.672 1.00 90.69 287 CYS A C 1
ATOM 2134 O O . CYS A 1 287 ? 50.026 0.302 7.753 1.00 90.69 287 CYS A O 1
ATOM 2136 N N . ASP A 1 288 ? 51.897 -0.396 8.762 1.00 93.56 288 ASP A N 1
ATOM 2137 C CA . ASP A 1 288 ? 52.074 -1.589 7.939 1.00 93.56 288 ASP A CA 1
ATOM 2138 C C . ASP A 1 288 ? 51.449 -2.795 8.661 1.00 93.56 288 ASP A C 1
ATOM 2140 O O . ASP A 1 288 ? 51.651 -2.980 9.862 1.00 93.56 288 ASP A O 1
ATOM 2144 N N . PHE A 1 289 ? 50.716 -3.643 7.940 1.00 93.69 289 PHE A N 1
ATOM 2145 C CA . PHE A 1 289 ? 50.102 -4.861 8.475 1.00 93.69 289 PHE A CA 1
ATOM 2146 C C . PHE A 1 289 ? 50.636 -6.105 7.761 1.00 93.69 289 PHE A C 1
ATOM 2148 O O . PHE A 1 289 ? 50.686 -6.161 6.533 1.00 93.69 289 PHE A O 1
ATOM 2155 N N . GLN A 1 290 ? 50.987 -7.130 8.535 1.00 94.06 290 GLN A N 1
ATOM 2156 C CA . GLN A 1 290 ? 51.298 -8.474 8.064 1.00 94.06 290 GLN A CA 1
ATOM 2157 C C . GLN A 1 290 ? 50.168 -9.419 8.483 1.00 94.06 290 GLN A C 1
ATOM 2159 O O . GLN A 1 290 ? 49.983 -9.689 9.669 1.00 94.06 290 GLN A O 1
ATOM 2164 N N . PHE A 1 291 ? 49.470 -9.979 7.502 1.00 92.75 291 PHE A N 1
ATOM 2165 C CA . PHE A 1 291 ? 48.463 -11.018 7.690 1.00 92.75 291 PHE A CA 1
ATOM 2166 C C . PHE A 1 291 ? 49.079 -12.368 7.332 1.00 92.75 291 PHE A C 1
ATOM 2168 O O . PHE A 1 291 ? 49.716 -12.510 6.289 1.00 92.75 291 PHE A O 1
ATOM 2175 N N . SER A 1 292 ? 48.941 -13.355 8.212 1.00 91.62 292 SER A N 1
ATOM 2176 C CA . SER A 1 292 ? 49.568 -14.674 8.081 1.00 91.62 292 SER A CA 1
ATOM 2177 C C . SER A 1 292 ? 48.520 -15.766 8.253 1.00 91.62 292 SER A C 1
ATOM 2179 O O . SER A 1 292 ? 47.821 -15.782 9.260 1.00 91.62 292 SER A O 1
ATOM 2181 N N . LEU A 1 293 ? 48.410 -16.675 7.289 1.00 89.75 293 LEU A N 1
ATOM 2182 C CA . LEU A 1 293 ? 47.423 -17.753 7.286 1.00 89.75 293 LEU A CA 1
ATOM 2183 C C . LEU A 1 293 ? 48.026 -19.049 7.838 1.00 89.75 293 LEU A C 1
ATOM 2185 O O . LEU A 1 293 ? 49.154 -19.398 7.488 1.00 89.75 293 LEU A O 1
ATOM 2189 N N . TRP A 1 294 ? 47.268 -19.775 8.657 1.00 91.31 294 TRP A N 1
ATOM 2190 C CA . TRP A 1 294 ? 47.696 -20.981 9.370 1.00 91.31 294 TRP A CA 1
ATOM 2191 C C . TRP A 1 294 ? 46.658 -22.110 9.276 1.00 91.31 294 TRP A C 1
ATOM 2193 O O . TRP A 1 294 ? 45.468 -21.840 9.108 1.00 91.31 294 TRP A O 1
ATOM 2203 N N . ASP A 1 295 ? 47.107 -23.362 9.415 1.00 89.38 295 ASP A N 1
ATOM 2204 C CA . ASP A 1 295 ? 46.261 -24.576 9.411 1.00 89.38 295 ASP A CA 1
ATOM 2205 C C . ASP A 1 295 ? 45.661 -24.953 10.789 1.00 89.38 295 ASP A C 1
ATOM 2207 O O . ASP A 1 295 ? 44.758 -25.780 10.857 1.00 89.38 295 ASP A O 1
ATOM 2211 N N . ASP A 1 296 ? 46.123 -24.342 11.887 1.00 88.38 296 ASP A N 1
ATOM 2212 C CA . ASP A 1 296 ? 45.621 -24.575 13.251 1.00 88.38 296 ASP A CA 1
ATOM 2213 C C . ASP A 1 296 ? 45.713 -23.303 14.118 1.00 88.38 296 ASP A C 1
ATOM 2215 O O . ASP A 1 296 ? 46.624 -22.471 13.985 1.00 88.38 296 ASP A O 1
ATOM 2219 N N . VAL A 1 297 ? 44.751 -23.175 15.034 1.00 85.50 297 VAL A N 1
ATOM 2220 C CA . VAL A 1 297 ? 44.497 -21.989 15.863 1.00 85.50 297 VAL A CA 1
ATOM 2221 C C . VAL A 1 297 ? 45.604 -21.666 16.882 1.00 85.50 297 VAL A C 1
ATOM 2223 O O . VAL A 1 297 ? 45.718 -20.513 17.293 1.00 85.50 297 VAL A O 1
ATOM 2226 N N . VAL A 1 298 ? 46.446 -22.631 17.282 1.00 80.69 298 VAL A N 1
ATOM 2227 C CA . VAL A 1 298 ? 47.460 -22.441 18.350 1.00 80.69 298 VAL A CA 1
ATOM 2228 C C . VAL A 1 298 ? 48.874 -22.893 17.960 1.00 80.69 298 VAL A C 1
ATOM 2230 O O . VAL A 1 298 ? 49.854 -22.333 18.450 1.00 80.69 298 VAL A O 1
ATOM 2233 N N . SER A 1 299 ? 49.017 -23.916 17.120 1.00 78.88 299 SER A N 1
ATOM 2234 C CA . SER A 1 299 ? 50.284 -24.632 16.892 1.00 78.88 299 SER A CA 1
ATOM 2235 C C . SER A 1 299 ? 50.560 -25.024 15.435 1.00 78.88 299 SER A C 1
ATOM 2237 O O . SER A 1 299 ? 51.498 -25.778 15.174 1.00 78.88 299 SER A O 1
ATOM 2239 N N . GLY A 1 300 ? 49.763 -24.497 14.505 1.00 84.50 300 GLY A N 1
ATOM 2240 C CA . GLY A 1 300 ? 49.790 -24.861 13.091 1.00 84.50 300 GLY A CA 1
ATOM 2241 C C . GLY A 1 300 ? 51.032 -24.480 12.282 1.00 84.50 300 GLY A C 1
ATOM 2242 O O . GLY A 1 300 ? 51.924 -23.762 12.740 1.00 84.50 300 GLY A O 1
ATOM 2243 N N . THR A 1 301 ? 51.040 -24.925 11.029 1.00 90.25 301 THR A N 1
ATOM 2244 C CA . THR A 1 301 ? 51.939 -24.506 9.949 1.00 90.25 301 THR A CA 1
ATOM 2245 C C . THR A 1 301 ? 51.428 -23.215 9.312 1.00 90.25 301 THR A C 1
ATOM 2247 O O . THR A 1 301 ? 50.231 -23.060 9.080 1.00 90.25 301 THR A O 1
ATOM 2250 N N . GLN A 1 302 ? 52.336 -22.294 8.985 1.00 91.06 302 GLN A N 1
ATOM 2251 C CA . GLN A 1 302 ? 52.017 -21.096 8.208 1.00 91.06 302 GLN A CA 1
ATOM 2252 C C . GLN A 1 302 ? 51.911 -21.464 6.722 1.00 91.06 302 GLN A C 1
ATOM 2254 O O . GLN A 1 302 ? 52.862 -21.996 6.147 1.00 91.06 302 GLN A O 1
ATOM 2259 N N . LEU A 1 303 ? 50.761 -21.182 6.116 1.00 86.75 303 LEU A N 1
ATOM 2260 C CA . LEU A 1 303 ? 50.421 -21.531 4.735 1.00 86.75 303 LEU A CA 1
ATOM 2261 C C . LEU A 1 303 ? 50.593 -20.359 3.762 1.00 86.75 303 LEU A C 1
ATOM 2263 O O . LEU A 1 303 ? 50.933 -20.574 2.602 1.00 86.75 303 LEU A O 1
ATOM 2267 N N . GLY A 1 304 ? 50.396 -19.124 4.227 1.00 87.31 304 GLY A N 1
ATOM 2268 C CA . GLY A 1 304 ? 50.503 -17.920 3.403 1.00 87.31 304 GLY A CA 1
ATOM 2269 C C . GLY A 1 304 ? 50.774 -16.665 4.228 1.00 87.31 304 GLY A C 1
ATOM 2270 O O . GLY A 1 304 ? 50.541 -16.647 5.437 1.00 87.31 304 GLY A O 1
ATOM 2271 N N . THR A 1 305 ? 51.264 -15.615 3.569 1.00 90.56 305 THR A N 1
ATOM 2272 C CA . THR A 1 305 ? 51.522 -14.306 4.186 1.00 90.56 305 THR A CA 1
ATOM 2273 C C . THR A 1 305 ? 51.302 -13.198 3.172 1.00 90.56 305 THR A C 1
ATOM 2275 O O . THR A 1 305 ? 51.853 -13.257 2.074 1.00 90.56 305 THR A O 1
ATOM 2278 N N . GLN A 1 306 ? 50.597 -12.150 3.581 1.00 90.62 306 GLN A N 1
ATOM 2279 C CA . GLN A 1 306 ? 50.432 -10.919 2.822 1.00 90.62 306 GLN A CA 1
ATOM 2280 C C . GLN A 1 306 ? 50.858 -9.732 3.689 1.00 90.62 306 GLN A C 1
ATOM 2282 O O . GLN A 1 306 ? 50.600 -9.704 4.892 1.00 90.62 306 GLN A O 1
ATOM 2287 N N . ILE A 1 307 ? 51.554 -8.765 3.091 1.00 92.69 307 ILE A N 1
ATOM 2288 C CA . ILE A 1 307 ? 51.997 -7.543 3.769 1.00 92.69 307 ILE A CA 1
ATOM 2289 C C . ILE A 1 307 ? 51.391 -6.353 3.033 1.00 92.69 307 ILE A C 1
ATOM 2291 O O . ILE A 1 307 ? 51.677 -6.152 1.852 1.00 92.69 307 ILE A O 1
ATOM 2295 N N . ILE A 1 308 ? 50.583 -5.567 3.741 1.00 91.31 308 ILE A N 1
ATOM 2296 C CA . ILE A 1 308 ? 49.964 -4.339 3.244 1.00 91.31 308 ILE A CA 1
ATOM 2297 C C . ILE A 1 308 ? 50.642 -3.164 3.948 1.00 91.31 308 ILE A C 1
ATOM 2299 O O . ILE A 1 308 ? 50.514 -2.997 5.159 1.00 91.31 308 ILE A O 1
ATOM 2303 N N . THR A 1 309 ? 51.404 -2.366 3.202 1.00 93.31 309 THR A N 1
ATOM 2304 C CA . THR A 1 309 ? 52.168 -1.241 3.761 1.00 93.31 309 THR A CA 1
ATOM 2305 C C . THR A 1 309 ? 51.410 0.072 3.658 1.00 93.31 309 THR A C 1
ATOM 2307 O O . THR A 1 309 ? 50.870 0.386 2.595 1.00 93.31 309 THR A O 1
ATOM 2310 N N . GLY A 1 310 ? 51.481 0.889 4.703 1.00 89.44 310 GLY A N 1
ATOM 2311 C CA . GLY A 1 310 ? 50.951 2.243 4.724 1.00 89.44 310 GLY A CA 1
ATOM 2312 C C . GLY A 1 310 ? 49.427 2.318 4.715 1.00 89.44 310 GLY A C 1
ATOM 2313 O O . GLY A 1 310 ? 48.869 3.155 4.007 1.00 89.44 310 GLY A O 1
ATOM 2314 N N . VAL A 1 311 ? 48.780 1.448 5.488 1.00 91.75 311 VAL A N 1
ATOM 2315 C CA . VAL A 1 311 ? 47.340 1.465 5.750 1.00 91.75 311 VAL A CA 1
ATOM 2316 C C . VAL A 1 311 ? 47.024 2.639 6.672 1.00 91.75 311 VAL A C 1
ATOM 2318 O O . VAL A 1 311 ? 47.567 2.736 7.774 1.00 91.75 311 VAL A O 1
ATOM 2321 N N . ALA A 1 312 ? 46.128 3.521 6.235 1.00 91.56 312 ALA A N 1
ATOM 2322 C CA . ALA A 1 312 ? 45.650 4.618 7.061 1.00 91.56 312 ALA A CA 1
ATOM 2323 C C . ALA A 1 312 ? 44.712 4.074 8.147 1.00 91.56 312 ALA A C 1
ATOM 2325 O O . ALA A 1 312 ? 43.603 3.628 7.847 1.00 91.56 312 ALA A O 1
ATOM 2326 N N . VAL A 1 313 ? 45.159 4.121 9.401 1.00 89.44 313 VAL A N 1
ATOM 2327 C CA . VAL A 1 313 ? 44.336 3.839 10.578 1.00 89.44 313 VAL A CA 1
ATOM 2328 C C . VAL A 1 313 ? 43.840 5.179 11.107 1.00 89.44 313 VAL A C 1
ATOM 2330 O O . VAL A 1 313 ? 44.662 6.035 11.429 1.00 89.44 313 VAL A O 1
ATOM 2333 N N . SER A 1 314 ? 42.524 5.388 11.194 1.00 87.12 314 SER A N 1
ATOM 2334 C CA . SER A 1 314 ? 41.980 6.640 11.734 1.00 87.12 314 SER A CA 1
ATOM 2335 C C . SER A 1 314 ? 40.913 6.411 12.788 1.00 87.12 314 SER A C 1
ATOM 2337 O O . SER A 1 314 ? 39.942 5.683 12.572 1.00 87.12 314 SER A O 1
ATOM 2339 N N . ASN A 1 315 ? 41.123 7.023 13.958 1.00 86.56 315 ASN A N 1
ATOM 2340 C CA . ASN A 1 315 ? 40.361 6.749 15.179 1.00 86.56 315 ASN A CA 1
ATOM 2341 C C . ASN A 1 315 ? 40.190 5.231 15.419 1.00 86.56 315 ASN A C 1
ATOM 2343 O O . ASN A 1 315 ? 39.096 4.754 15.695 1.00 86.56 315 ASN A O 1
ATOM 2347 N N . GLY A 1 316 ? 41.268 4.467 15.237 1.00 80.50 316 GLY A N 1
ATOM 2348 C CA . GLY A 1 316 ? 41.340 3.011 15.350 1.00 80.50 316 GLY A CA 1
ATOM 2349 C C . GLY A 1 316 ? 40.875 2.229 14.118 1.00 80.50 316 GLY A C 1
ATOM 2350 O O . GLY A 1 316 ? 41.372 1.129 13.902 1.00 80.50 316 GLY A O 1
ATOM 2351 N N . ASN A 1 317 ? 39.981 2.764 13.286 1.00 84.62 317 ASN A N 1
ATOM 2352 C CA . ASN A 1 317 ? 39.442 2.039 12.130 1.00 84.62 317 ASN A CA 1
ATOM 2353 C C . ASN A 1 317 ? 40.468 1.912 10.996 1.00 84.62 317 ASN A C 1
ATOM 2355 O O . ASN A 1 317 ? 41.102 2.899 10.620 1.00 84.62 317 ASN A O 1
ATOM 2359 N N . PHE A 1 318 ? 40.556 0.727 10.392 1.00 86.75 318 PHE A N 1
ATOM 2360 C CA . PHE A 1 318 ? 41.291 0.480 9.150 1.00 86.75 318 PHE A CA 1
ATOM 2361 C C . PHE A 1 318 ? 40.571 -0.536 8.254 1.00 86.75 318 PHE A C 1
ATOM 2363 O O . PHE A 1 318 ? 39.721 -1.299 8.715 1.00 86.75 318 PHE A O 1
ATOM 2370 N N . ASN A 1 319 ? 40.932 -0.549 6.970 1.00 85.88 319 ASN A N 1
ATOM 2371 C CA . ASN A 1 319 ? 40.422 -1.498 5.985 1.00 85.88 319 ASN A CA 1
ATOM 2372 C C . ASN A 1 319 ? 41.536 -1.910 5.006 1.00 85.88 319 ASN A C 1
ATOM 2374 O O . ASN A 1 319 ? 42.335 -1.062 4.605 1.00 85.88 319 ASN A O 1
ATOM 2378 N N . VAL A 1 320 ? 41.585 -3.188 4.626 1.00 84.00 320 VAL A N 1
ATOM 2379 C CA . VAL A 1 320 ? 42.522 -3.755 3.645 1.00 84.00 320 VAL A CA 1
ATOM 2380 C C . VAL A 1 320 ? 41.845 -4.825 2.789 1.00 84.00 320 VAL A C 1
ATOM 2382 O O . VAL A 1 320 ? 40.939 -5.508 3.254 1.00 84.00 320 VAL A O 1
ATOM 2385 N N . ASP A 1 321 ? 42.330 -5.022 1.567 1.00 83.38 321 ASP A N 1
ATOM 2386 C CA . ASP A 1 321 ? 41.943 -6.156 0.725 1.00 83.38 321 ASP A CA 1
ATOM 2387 C C . ASP A 1 321 ? 42.997 -7.263 0.833 1.00 83.38 321 ASP A C 1
ATOM 2389 O O . ASP A 1 321 ? 44.200 -7.000 0.711 1.00 83.38 321 ASP A O 1
ATOM 2393 N N . LEU A 1 322 ? 42.545 -8.490 1.088 1.00 81.19 322 LEU A N 1
ATOM 2394 C CA . LEU A 1 322 ? 43.385 -9.659 1.326 1.00 81.19 322 LEU A CA 1
ATOM 2395 C C . LEU A 1 322 ? 43.137 -10.742 0.281 1.00 81.19 322 LEU A C 1
ATOM 2397 O O . LEU A 1 322 ? 41.994 -11.012 -0.072 1.00 81.19 322 LEU A O 1
ATOM 2401 N N . ASP A 1 323 ? 44.210 -11.381 -0.174 1.00 81.00 323 ASP A N 1
ATOM 2402 C CA . ASP A 1 323 ? 44.178 -12.505 -1.108 1.00 81.00 323 ASP A CA 1
ATOM 2403 C C . ASP A 1 323 ? 45.292 -13.495 -0.733 1.00 81.00 323 ASP A C 1
ATOM 2405 O O . ASP A 1 323 ? 46.461 -13.128 -0.558 1.00 81.00 323 ASP A O 1
ATOM 2409 N N . PHE A 1 324 ? 44.910 -14.758 -0.570 1.00 73.38 324 PHE A N 1
ATOM 2410 C CA . PHE A 1 324 ? 45.800 -15.857 -0.226 1.00 73.38 324 PHE A CA 1
ATOM 2411 C C . PHE A 1 324 ? 45.536 -17.017 -1.196 1.00 73.38 324 PHE A C 1
ATOM 2413 O O . PHE A 1 324 ? 44.540 -17.723 -1.051 1.00 73.38 324 PHE A O 1
ATOM 2420 N N . ASP A 1 325 ? 46.476 -17.273 -2.117 1.00 68.62 325 ASP A N 1
ATOM 2421 C CA . ASP A 1 325 ? 46.482 -18.352 -3.138 1.00 68.62 325 ASP A CA 1
ATOM 2422 C C . ASP A 1 325 ? 46.478 -19.808 -2.565 1.00 68.62 325 ASP A C 1
ATOM 2424 O O . ASP A 1 325 ? 47.054 -20.732 -3.144 1.00 68.62 325 ASP A O 1
ATOM 2428 N N . VAL A 1 326 ? 45.912 -20.040 -1.374 1.00 65.25 326 VAL A N 1
ATOM 2429 C CA . VAL A 1 326 ? 46.064 -21.264 -0.557 1.00 65.25 326 VAL A CA 1
ATOM 2430 C C . VAL A 1 326 ? 44.767 -21.731 0.133 1.00 65.25 326 VAL A C 1
ATOM 2432 O O . VAL A 1 326 ? 44.813 -22.536 1.070 1.00 65.25 326 VAL A O 1
ATOM 2435 N N . PHE A 1 327 ? 43.604 -21.251 -0.317 1.00 68.94 327 PHE A N 1
ATOM 2436 C CA . PHE A 1 327 ? 42.304 -21.781 0.106 1.00 68.94 327 PHE A CA 1
ATOM 2437 C C . PHE A 1 327 ? 41.972 -23.075 -0.656 1.00 68.94 327 PHE A C 1
ATOM 2439 O O . PHE A 1 327 ? 41.656 -23.058 -1.843 1.00 68.94 327 PHE A O 1
ATOM 2446 N N . ASP A 1 328 ? 42.039 -24.206 0.047 1.00 64.38 328 ASP A N 1
ATOM 2447 C CA . ASP A 1 328 ? 41.704 -25.555 -0.440 1.00 64.38 328 ASP A CA 1
ATOM 2448 C C . ASP A 1 328 ? 40.451 -26.133 0.254 1.00 64.38 328 ASP A C 1
ATOM 2450 O O . ASP A 1 328 ? 40.243 -27.344 0.265 1.00 64.38 328 ASP A O 1
ATOM 2454 N N . GLY A 1 329 ? 39.633 -25.258 0.849 1.00 63.56 329 GLY A N 1
ATOM 2455 C CA . GLY A 1 329 ? 38.381 -25.581 1.542 1.00 63.56 329 GLY A CA 1
ATOM 2456 C C . GLY A 1 329 ? 38.516 -26.212 2.935 1.00 63.56 329 GLY A C 1
ATOM 2457 O O . GLY A 1 329 ? 37.503 -26.397 3.603 1.00 63.56 329 GLY A O 1
ATOM 2458 N N . GLU A 1 330 ? 39.728 -26.492 3.416 1.00 71.31 330 GLU A N 1
ATOM 2459 C CA . GLU A 1 330 ? 39.966 -26.823 4.829 1.00 71.31 330 GLU A CA 1
ATOM 2460 C C . GLU A 1 330 ? 39.932 -25.550 5.709 1.00 71.31 330 GLU A C 1
ATOM 2462 O O . GLU A 1 330 ? 40.163 -24.440 5.221 1.00 71.31 330 GLU A O 1
ATOM 2467 N N . GLU A 1 331 ? 39.675 -25.683 7.018 1.00 74.62 331 GLU A N 1
ATOM 2468 C CA . GLU A 1 331 ? 39.645 -24.535 7.947 1.00 74.62 331 GLU A CA 1
ATOM 2469 C C . GLU A 1 331 ? 40.985 -23.776 7.985 1.00 74.62 331 GLU A C 1
ATOM 2471 O O . GLU A 1 331 ? 42.067 -24.356 7.834 1.00 74.62 331 GLU A O 1
ATOM 2476 N N . ARG A 1 332 ? 40.930 -22.453 8.185 1.00 86.06 332 ARG A N 1
ATOM 2477 C CA . ARG A 1 332 ? 42.112 -21.580 8.205 1.00 86.06 332 ARG A CA 1
ATOM 2478 C C . ARG A 1 332 ? 42.056 -20.575 9.342 1.00 86.06 332 ARG A C 1
ATOM 2480 O O . ARG A 1 332 ? 40.987 -20.125 9.737 1.00 86.06 332 ARG A O 1
ATOM 2487 N N . PHE A 1 333 ? 43.224 -20.166 9.827 1.00 88.44 333 PHE A N 1
ATOM 2488 C CA . PHE A 1 333 ? 43.355 -19.219 10.932 1.00 88.44 333 PHE A CA 1
ATOM 2489 C C . PHE A 1 333 ? 44.300 -18.078 10.551 1.00 88.44 333 PHE A C 1
ATOM 2491 O O . PHE A 1 333 ? 45.452 -18.312 10.193 1.00 88.44 333 PHE A O 1
ATOM 2498 N N . MET A 1 334 ? 43.822 -16.839 10.620 1.00 90.12 334 MET A N 1
ATOM 2499 C CA . MET A 1 334 ? 44.568 -15.634 10.275 1.00 90.12 334 MET A CA 1
ATOM 2500 C C . MET A 1 334 ? 45.171 -14.983 11.524 1.00 90.12 334 MET A C 1
ATOM 2502 O O . MET A 1 334 ? 44.469 -14.613 12.460 1.00 90.12 334 MET A O 1
ATOM 2506 N N . GLU A 1 335 ? 46.487 -14.829 11.523 1.00 92.12 335 GLU A N 1
ATOM 2507 C CA . GLU A 1 335 ? 47.273 -14.108 12.521 1.00 92.12 335 GLU A CA 1
ATOM 2508 C C . GLU A 1 335 ? 47.638 -12.731 11.955 1.00 92.12 335 GLU A C 1
ATOM 2510 O O . GLU A 1 335 ? 48.076 -12.628 10.806 1.00 92.12 335 GLU A O 1
ATOM 2515 N N . ILE A 1 336 ? 47.452 -11.676 12.747 1.00 93.25 336 ILE A N 1
ATOM 2516 C CA . ILE A 1 336 ? 47.686 -10.289 12.331 1.00 93.25 336 ILE A CA 1
ATOM 2517 C C . ILE A 1 336 ? 48.841 -9.729 13.154 1.00 93.25 336 ILE A C 1
ATOM 2519 O O . ILE A 1 336 ? 48.822 -9.800 14.381 1.00 93.25 336 ILE A O 1
ATOM 2523 N N . ALA A 1 337 ? 49.825 -9.135 12.489 1.00 90.81 337 ALA A N 1
ATOM 2524 C CA . ALA A 1 337 ? 50.861 -8.341 13.132 1.00 90.81 337 ALA A CA 1
ATOM 2525 C C . ALA A 1 337 ? 50.920 -6.944 12.510 1.00 90.81 337 ALA A C 1
ATOM 2527 O O . ALA A 1 337 ? 50.752 -6.793 11.302 1.00 90.81 337 ALA A O 1
ATOM 2528 N N . VAL A 1 338 ? 51.172 -5.923 13.325 1.00 92.50 338 VAL A N 1
ATOM 2529 C CA . VAL A 1 338 ? 51.132 -4.512 12.913 1.00 92.50 338 VAL A CA 1
ATOM 2530 C C . VAL A 1 338 ? 52.439 -3.795 13.243 1.00 92.50 338 VAL A C 1
ATOM 2532 O O . VAL A 1 338 ? 53.108 -4.131 14.220 1.00 92.50 338 VAL A O 1
ATOM 2535 N N . GLN A 1 339 ? 52.823 -2.826 12.416 1.00 90.69 339 GLN A N 1
ATOM 2536 C CA . GLN A 1 339 ? 53.951 -1.930 12.644 1.00 90.69 339 GLN A CA 1
ATOM 2537 C C . GLN A 1 339 ? 53.536 -0.485 12.318 1.00 90.69 339 GLN A C 1
ATOM 2539 O O . GLN A 1 339 ? 53.403 -0.122 11.151 1.00 90.69 339 GLN A O 1
ATOM 2544 N N . CYS A 1 340 ? 53.349 0.348 13.340 1.00 86.62 340 CYS A N 1
ATOM 2545 C CA . CYS A 1 340 ? 52.977 1.759 13.212 1.00 86.62 340 CYS A CA 1
ATOM 2546 C C . CYS A 1 340 ? 54.198 2.699 13.348 1.00 86.62 340 CYS A C 1
ATOM 2548 O O . CYS A 1 340 ? 55.349 2.267 13.508 1.00 86.62 340 CYS A O 1
ATOM 2550 N N . GLY A 1 341 ? 53.966 4.015 13.267 1.00 77.44 341 GLY A N 1
ATOM 2551 C CA . GLY A 1 341 ? 54.955 5.096 13.271 1.00 77.44 341 GLY A CA 1
ATOM 2552 C C . GLY A 1 341 ? 55.694 5.295 14.599 1.00 77.44 341 GLY A C 1
ATOM 2553 O O . GLY A 1 341 ? 55.597 6.331 15.254 1.00 77.44 341 GLY A O 1
ATOM 2554 N N . GLY A 1 342 ? 56.518 4.320 14.972 1.00 71.12 342 GLY A N 1
ATOM 2555 C CA . GLY A 1 342 ? 57.314 4.325 16.202 1.00 71.12 342 GLY A CA 1
ATOM 2556 C C . GLY A 1 342 ? 57.882 2.955 16.572 1.00 71.12 342 GLY A C 1
ATOM 2557 O O . GLY A 1 342 ? 58.815 2.880 17.377 1.00 71.12 342 GLY A O 1
ATOM 2558 N N . ASP A 1 343 ? 57.366 1.891 15.960 1.00 77.69 343 ASP A N 1
ATOM 2559 C CA . ASP A 1 343 ? 57.689 0.519 16.325 1.00 77.69 343 ASP A CA 1
ATOM 2560 C C . ASP A 1 343 ? 59.031 0.033 15.775 1.00 77.69 343 ASP A C 1
ATOM 2562 O O . ASP A 1 343 ? 59.518 0.442 14.718 1.00 77.69 343 ASP A O 1
ATOM 2566 N N . SER A 1 344 ? 59.637 -0.899 16.513 1.00 75.50 344 SER A N 1
ATOM 2567 C CA . SER A 1 344 ? 60.926 -1.508 16.149 1.00 75.50 344 SER A CA 1
ATOM 2568 C C . SER A 1 344 ? 60.811 -2.708 15.193 1.00 75.50 344 SER A C 1
ATOM 2570 O O . SER A 1 344 ? 61.833 -3.263 14.787 1.00 75.50 344 SER A O 1
ATOM 2572 N N . GLY A 1 345 ? 59.584 -3.081 14.826 1.00 83.50 345 GLY A N 1
ATOM 2573 C CA . GLY A 1 345 ? 59.211 -4.187 13.943 1.00 83.50 345 GLY A CA 1
ATOM 2574 C C . GLY A 1 345 ? 57.739 -4.554 14.156 1.00 83.50 345 GLY A C 1
ATOM 2575 O O . GLY A 1 345 ? 57.096 -3.979 15.031 1.00 83.50 345 GLY A O 1
ATOM 2576 N N . TYR A 1 346 ? 57.230 -5.520 13.391 1.00 87.00 346 TYR A N 1
ATOM 2577 C CA . TYR A 1 346 ? 55.871 -6.042 13.551 1.00 87.00 346 TYR A CA 1
ATOM 2578 C C . TYR A 1 346 ? 55.616 -6.612 14.954 1.00 87.00 346 TYR A C 1
ATOM 2580 O O . TYR A 1 346 ? 56.371 -7.459 15.441 1.00 87.00 346 TYR A O 1
ATOM 2588 N N . VAL A 1 347 ? 54.519 -6.175 15.568 1.00 85.00 347 VAL A N 1
ATOM 2589 C CA . VAL A 1 347 ? 53.980 -6.670 16.837 1.00 85.00 347 VAL A CA 1
ATOM 2590 C C . VAL A 1 347 ? 52.760 -7.546 16.521 1.00 85.00 347 VAL A C 1
ATOM 2592 O O . VAL A 1 347 ? 51.807 -7.030 15.935 1.00 85.00 347 VAL A O 1
ATOM 2595 N N . PRO A 1 348 ? 52.762 -8.852 16.850 1.00 84.06 348 PRO A N 1
ATOM 2596 C CA . PRO A 1 348 ? 51.586 -9.701 16.672 1.00 84.06 348 PRO A CA 1
ATOM 2597 C C . PRO A 1 348 ? 50.476 -9.288 17.645 1.00 84.06 348 PRO A C 1
ATOM 2599 O O . PRO A 1 348 ? 50.750 -8.989 18.808 1.00 84.06 348 PRO A O 1
ATOM 2602 N N . LEU A 1 349 ? 49.235 -9.290 17.162 1.00 84.88 349 LEU A N 1
ATOM 2603 C CA . LEU A 1 349 ? 48.038 -9.134 17.983 1.00 84.88 349 LEU A CA 1
ATOM 2604 C C . LEU A 1 349 ? 47.674 -10.480 18.635 1.00 84.88 349 LEU A C 1
ATOM 2606 O O . LEU A 1 349 ? 48.010 -11.546 18.115 1.00 84.88 349 LEU A O 1
ATOM 2610 N N . ASP A 1 350 ? 47.005 -10.439 19.788 1.00 78.06 350 ASP A N 1
ATOM 2611 C CA . ASP A 1 350 ? 46.681 -11.649 20.551 1.00 78.06 350 ASP A CA 1
ATOM 2612 C C . ASP A 1 350 ? 45.580 -12.488 19.873 1.00 78.06 350 ASP A C 1
ATOM 2614 O O . ASP A 1 350 ? 44.418 -12.087 19.800 1.00 78.06 350 ASP A O 1
ATOM 2618 N N . GLY A 1 351 ? 45.945 -13.705 19.458 1.00 78.69 351 GLY A N 1
ATOM 2619 C CA . GLY A 1 351 ? 45.033 -14.721 18.922 1.00 78.69 351 GLY A CA 1
ATOM 2620 C C . GLY A 1 351 ? 45.004 -14.813 17.392 1.00 78.69 351 GLY A C 1
ATOM 2621 O O . GLY A 1 351 ? 45.393 -13.893 16.676 1.00 78.69 351 GLY A O 1
ATOM 2622 N N . ARG A 1 352 ? 44.533 -15.959 16.881 1.00 87.31 352 ARG A N 1
ATOM 2623 C CA . ARG A 1 352 ? 44.284 -16.174 15.448 1.00 87.31 352 ARG A CA 1
ATOM 2624 C C . ARG A 1 352 ? 42.786 -16.178 15.175 1.00 87.31 352 ARG A C 1
ATOM 2626 O O . ARG A 1 352 ? 42.036 -16.871 15.859 1.00 87.31 352 ARG A O 1
ATOM 2633 N N . LEU A 1 353 ? 42.365 -15.432 14.162 1.00 82.56 353 LEU A N 1
ATOM 2634 C CA . LEU A 1 353 ? 40.977 -15.339 13.724 1.00 82.56 353 LEU A CA 1
ATOM 2635 C C . LEU A 1 353 ? 40.648 -16.496 12.775 1.00 82.56 353 LEU A C 1
ATOM 2637 O O . LEU A 1 353 ? 41.319 -16.658 11.761 1.00 82.56 353 LEU A O 1
ATOM 2641 N N . ALA A 1 354 ? 39.618 -17.288 13.067 1.00 81.81 354 ALA A N 1
ATOM 2642 C CA . ALA A 1 354 ? 39.165 -18.327 12.144 1.00 81.81 354 ALA A CA 1
ATOM 2643 C C . ALA A 1 354 ? 38.565 -17.701 10.870 1.00 81.81 354 ALA A C 1
ATOM 2645 O O . ALA A 1 354 ? 37.635 -16.896 10.952 1.00 81.81 354 ALA A O 1
ATOM 2646 N N . LEU A 1 355 ? 39.073 -18.094 9.702 1.00 74.19 355 LEU A N 1
ATOM 2647 C CA . LEU A 1 355 ? 38.443 -17.848 8.408 1.00 74.19 355 LEU A CA 1
ATOM 2648 C C . LEU A 1 355 ? 37.608 -19.081 8.050 1.00 74.19 355 LEU A C 1
ATOM 2650 O O . LEU A 1 355 ? 38.119 -20.203 8.029 1.00 74.19 355 LEU A O 1
ATOM 2654 N N . ARG A 1 356 ? 36.312 -18.876 7.791 1.00 61.91 356 ARG A N 1
ATOM 2655 C CA . ARG A 1 356 ? 35.403 -19.952 7.368 1.00 61.91 356 ARG A CA 1
ATOM 2656 C C . ARG A 1 356 ? 35.770 -20.423 5.946 1.00 61.91 356 ARG A C 1
ATOM 2658 O O . ARG A 1 356 ? 36.226 -19.590 5.162 1.00 61.91 356 ARG A O 1
ATOM 2665 N N . PRO A 1 357 ? 35.571 -21.708 5.594 1.00 52.81 357 PRO A N 1
ATOM 2666 C CA . PRO A 1 357 ? 35.950 -22.237 4.283 1.00 52.81 357 PRO A CA 1
ATOM 2667 C C . PRO A 1 357 ? 35.352 -21.469 3.096 1.00 52.81 357 PRO A C 1
ATOM 2669 O O . PRO A 1 357 ? 34.137 -21.293 3.003 1.00 52.81 357 PRO A O 1
ATOM 2672 N N . THR A 1 358 ? 36.204 -21.060 2.154 1.00 49.91 358 THR A N 1
ATOM 2673 C CA . THR A 1 358 ? 35.792 -20.525 0.847 1.00 49.91 358 THR A CA 1
ATOM 2674 C C . THR A 1 358 ? 35.484 -21.692 -0.110 1.00 49.91 358 THR A C 1
ATOM 2676 O O . THR A 1 358 ? 36.263 -22.649 -0.131 1.00 49.91 358 THR A O 1
ATOM 2679 N N . PRO A 1 359 ? 34.397 -21.678 -0.912 1.00 47.84 359 PRO A N 1
ATOM 2680 C CA . PRO A 1 359 ? 34.016 -22.864 -1.684 1.00 47.84 359 PRO A CA 1
ATOM 2681 C C . PRO A 1 359 ? 34.922 -23.151 -2.900 1.00 47.84 359 PRO A C 1
ATOM 2683 O O . PRO A 1 359 ? 35.431 -22.251 -3.564 1.00 47.84 359 PRO A O 1
ATOM 2686 N N . TYR A 1 360 ? 35.056 -24.439 -3.228 1.00 47.94 360 TYR A N 1
ATOM 2687 C CA . TYR A 1 360 ? 36.047 -25.076 -4.118 1.00 47.94 360 TYR A CA 1
ATOM 2688 C C . TYR A 1 360 ? 36.067 -24.694 -5.625 1.00 47.94 360 TYR A C 1
ATOM 2690 O O . TYR A 1 360 ? 36.706 -25.386 -6.425 1.00 47.94 360 TYR A O 1
ATOM 2698 N N . SER A 1 361 ? 35.379 -23.640 -6.070 1.00 47.69 361 SER A N 1
ATOM 2699 C CA . SER A 1 361 ? 35.088 -23.393 -7.501 1.00 47.69 361 SER A CA 1
ATOM 2700 C C . SER A 1 361 ? 36.317 -23.238 -8.413 1.00 47.69 361 SER A C 1
ATOM 2702 O O . SER A 1 361 ? 36.259 -23.595 -9.593 1.00 47.69 361 SER A O 1
ATOM 2704 N N . LEU A 1 362 ? 37.445 -22.767 -7.874 1.00 42.12 362 LEU A N 1
ATOM 2705 C CA . LEU A 1 362 ? 38.698 -22.537 -8.606 1.00 42.12 362 LEU A CA 1
ATOM 2706 C C . LEU A 1 362 ? 39.283 -23.802 -9.264 1.00 42.12 362 LEU A C 1
ATOM 2708 O O . LEU A 1 362 ? 39.948 -23.697 -10.295 1.00 42.12 362 LEU A O 1
ATOM 2712 N N . PHE A 1 363 ? 39.002 -25.002 -8.741 1.00 41.91 363 PHE A N 1
ATOM 2713 C CA . PHE A 1 363 ? 39.478 -26.258 -9.341 1.00 41.91 363 PHE A CA 1
ATOM 2714 C C . PHE A 1 363 ? 38.607 -26.777 -10.501 1.00 41.91 363 PHE A C 1
ATOM 2716 O O . PHE A 1 363 ? 39.063 -27.627 -11.269 1.00 41.91 363 PHE A O 1
ATOM 2723 N N . ALA A 1 364 ? 37.373 -26.285 -10.661 1.00 46.88 364 ALA A N 1
ATOM 2724 C CA . ALA A 1 364 ? 36.396 -26.859 -11.593 1.00 46.88 364 ALA A CA 1
ATOM 2725 C C . ALA A 1 364 ? 36.501 -26.337 -13.041 1.00 46.88 364 ALA A C 1
ATOM 2727 O O . ALA A 1 364 ? 36.019 -26.993 -13.963 1.00 46.88 364 ALA A O 1
ATOM 2728 N N . GLN A 1 365 ? 37.143 -25.186 -13.277 1.00 43.22 365 GLN A N 1
ATOM 2729 C CA . GLN A 1 365 ? 37.076 -24.486 -14.573 1.00 43.22 365 GLN A CA 1
ATOM 2730 C C . GLN A 1 365 ? 37.755 -25.196 -15.767 1.00 43.22 365 GLN A C 1
ATOM 2732 O O . GLN A 1 365 ? 37.559 -24.764 -16.900 1.00 43.22 365 GLN A O 1
ATOM 2737 N N . ASN A 1 366 ? 38.573 -26.240 -15.565 1.00 49.19 366 ASN A N 1
ATOM 2738 C CA . ASN A 1 366 ? 39.426 -26.803 -16.629 1.00 49.19 366 ASN A CA 1
ATOM 2739 C C . ASN A 1 366 ? 39.534 -28.346 -16.624 1.00 49.19 366 ASN A C 1
ATOM 2741 O O . ASN A 1 366 ? 40.638 -28.894 -16.601 1.00 49.19 366 ASN A O 1
ATOM 2745 N N . VAL A 1 367 ? 38.408 -29.067 -16.693 1.00 48.12 367 VAL A N 1
ATOM 2746 C CA . VAL A 1 367 ? 38.412 -30.529 -16.920 1.00 48.12 367 VAL A CA 1
ATOM 2747 C C . VAL A 1 367 ? 38.221 -30.846 -18.416 1.00 48.12 367 VAL A C 1
ATOM 2749 O O . VAL A 1 367 ? 37.166 -30.538 -18.968 1.00 48.12 367 VAL A O 1
ATOM 2752 N N . PRO A 1 368 ? 39.203 -31.457 -19.110 1.00 55.50 368 PRO A N 1
ATOM 2753 C CA . PRO A 1 368 ? 39.044 -31.850 -20.510 1.00 55.50 368 PRO A CA 1
ATOM 2754 C C . PRO A 1 368 ? 38.136 -33.082 -20.669 1.00 55.50 368 PRO A C 1
ATOM 2756 O O . PRO A 1 368 ? 38.154 -33.997 -19.850 1.00 55.50 368 PRO A O 1
ATOM 2759 N N . TRP A 1 369 ? 37.404 -33.148 -21.788 1.00 55.97 369 TRP A N 1
ATOM 2760 C CA . TRP A 1 369 ? 36.484 -34.249 -22.134 1.00 55.97 369 TRP A CA 1
ATOM 2761 C C . TRP A 1 369 ? 37.142 -35.641 -22.248 1.00 55.97 369 TRP A C 1
ATOM 2763 O O . TRP A 1 369 ? 36.456 -36.662 -22.190 1.00 55.97 369 TRP A O 1
ATOM 2773 N N . GLU A 1 370 ? 38.464 -35.712 -22.419 1.00 50.12 370 GLU A N 1
ATOM 2774 C CA . GLU A 1 370 ? 39.198 -36.973 -22.533 1.00 50.12 370 GLU A CA 1
ATOM 2775 C C . GLU A 1 370 ? 39.419 -37.604 -21.145 1.00 50.12 370 GLU A C 1
ATOM 2777 O O . GLU A 1 370 ? 40.334 -37.235 -20.413 1.00 50.12 370 GLU A O 1
ATOM 2782 N N . GLY A 1 371 ? 38.572 -38.575 -20.788 1.00 51.44 371 GLY A N 1
ATOM 2783 C CA . GLY A 1 371 ? 38.666 -39.328 -19.527 1.00 51.44 371 GLY A CA 1
ATOM 2784 C C . GLY A 1 371 ? 37.356 -39.452 -18.744 1.00 51.44 371 GLY A C 1
ATOM 2785 O O . GLY A 1 371 ? 37.297 -40.234 -17.795 1.00 51.44 371 GLY A O 1
ATOM 2786 N N . ILE A 1 372 ? 36.299 -38.740 -19.148 1.00 56.81 372 ILE A N 1
ATOM 2787 C CA . ILE A 1 372 ? 34.968 -38.874 -18.544 1.00 56.81 372 ILE A CA 1
ATOM 2788 C C . ILE A 1 372 ? 34.412 -40.273 -18.853 1.00 56.81 372 ILE A C 1
ATOM 2790 O O . ILE A 1 372 ? 34.411 -40.726 -19.998 1.00 56.81 372 ILE A O 1
ATOM 2794 N N . THR A 1 373 ? 33.948 -40.975 -17.818 1.00 49.56 373 THR A N 1
ATOM 2795 C CA . THR A 1 373 ? 33.338 -42.310 -17.929 1.00 49.56 373 THR A CA 1
ATOM 2796 C C . THR A 1 373 ? 31.870 -42.256 -17.508 1.00 49.56 373 THR A C 1
ATOM 2798 O O . THR A 1 373 ? 31.468 -41.345 -16.792 1.00 49.56 373 THR A O 1
ATOM 2801 N N . ASN A 1 374 ? 31.067 -43.224 -17.964 1.00 49.97 374 ASN A N 1
ATOM 2802 C CA . ASN A 1 374 ? 29.610 -43.284 -17.762 1.00 49.97 374 ASN A CA 1
ATOM 2803 C C . ASN A 1 374 ? 28.796 -42.157 -18.436 1.00 49.97 374 ASN A C 1
ATOM 2805 O O . ASN A 1 374 ? 27.750 -41.767 -17.924 1.00 49.97 374 ASN A O 1
ATOM 2809 N N . VAL A 1 375 ? 29.220 -41.683 -19.615 1.00 57.59 375 VAL A N 1
ATOM 2810 C CA . VAL A 1 375 ? 28.347 -40.877 -20.492 1.00 57.59 375 VAL A CA 1
ATOM 2811 C C . VAL A 1 375 ? 27.095 -41.707 -20.841 1.00 57.59 375 VAL A C 1
ATOM 2813 O O . VAL A 1 375 ? 27.254 -42.834 -21.327 1.00 57.59 375 VAL A O 1
ATOM 2816 N N . PRO A 1 376 ? 25.862 -41.219 -20.590 1.00 57.53 376 PRO A N 1
ATOM 2817 C CA . PRO A 1 376 ? 24.651 -41.982 -20.884 1.00 57.53 376 PRO A CA 1
ATOM 2818 C C . PRO A 1 376 ? 24.498 -42.242 -22.386 1.00 57.53 376 PRO A C 1
ATOM 2820 O O . PRO A 1 376 ? 24.841 -41.398 -23.209 1.00 57.53 376 PRO A O 1
ATOM 2823 N N . LEU A 1 377 ? 23.940 -43.399 -22.757 1.00 53.00 377 LEU A N 1
ATOM 2824 C CA . LEU A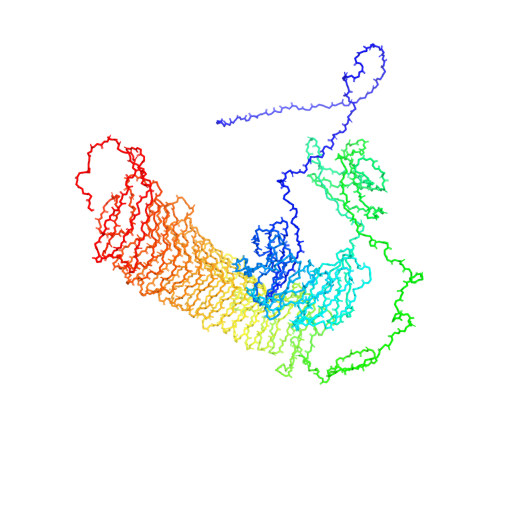 1 377 ? 23.891 -43.860 -24.155 1.00 53.00 377 LEU A CA 1
ATOM 2825 C C . LEU A 1 377 ? 23.157 -42.916 -25.127 1.00 53.00 377 LEU A C 1
ATOM 2827 O O . LEU A 1 377 ? 23.449 -42.963 -26.316 1.00 53.00 377 LEU A O 1
ATOM 2831 N N . GLY A 1 378 ? 22.239 -42.076 -24.636 1.00 55.56 378 GLY A N 1
ATOM 2832 C CA . GLY A 1 378 ? 21.540 -41.054 -25.431 1.00 55.56 378 GLY A CA 1
ATOM 2833 C C . GLY A 1 378 ? 22.326 -39.756 -25.663 1.00 55.56 378 GLY A C 1
ATOM 2834 O O . GLY A 1 378 ? 21.838 -38.893 -26.372 1.00 55.56 378 GLY A O 1
ATOM 2835 N N . PHE A 1 379 ? 23.518 -39.623 -25.074 1.00 49.88 379 PHE A N 1
ATOM 2836 C CA . PHE A 1 379 ? 24.468 -38.522 -25.299 1.00 49.88 379 PHE A CA 1
ATOM 2837 C C . PHE A 1 379 ? 25.822 -39.052 -25.816 1.00 49.88 379 PHE A C 1
ATOM 2839 O O . PHE A 1 379 ? 26.856 -38.396 -25.701 1.00 49.88 379 PHE A O 1
ATOM 2846 N N . ALA A 1 380 ? 25.829 -40.290 -26.323 1.00 57.09 380 ALA A N 1
ATOM 2847 C CA . ALA A 1 380 ? 27.012 -41.023 -26.776 1.00 57.09 380 ALA A CA 1
ATOM 2848 C C . ALA A 1 380 ? 26.960 -41.369 -28.281 1.00 57.09 380 ALA A C 1
ATOM 2850 O O . ALA A 1 380 ? 27.680 -42.258 -28.740 1.00 57.09 380 ALA A O 1
ATOM 2851 N N . ASP A 1 381 ? 26.097 -40.690 -29.038 1.00 59.75 381 ASP A N 1
ATOM 2852 C CA . ASP A 1 381 ? 25.965 -40.769 -30.497 1.00 59.75 381 ASP A CA 1
ATOM 2853 C C . ASP A 1 381 ? 26.828 -39.724 -31.228 1.00 59.75 381 ASP A C 1
ATOM 2855 O O . ASP A 1 381 ? 27.428 -40.048 -32.254 1.00 59.75 381 ASP A O 1
ATOM 2859 N N . GLY A 1 382 ? 26.972 -38.527 -30.651 1.00 57.75 382 GLY A N 1
ATOM 2860 C CA . GLY A 1 382 ? 27.820 -37.450 -31.165 1.00 57.75 382 GLY A CA 1
ATOM 2861 C C . GLY A 1 382 ? 27.189 -36.644 -32.304 1.00 57.75 382 GLY A C 1
ATOM 2862 O O . GLY A 1 382 ? 27.927 -36.203 -33.185 1.00 57.75 382 GLY A O 1
ATOM 2863 N N . ASP A 1 383 ? 25.862 -36.481 -32.286 1.00 54.06 383 ASP A N 1
ATOM 2864 C CA . ASP A 1 383 ? 25.060 -35.785 -33.308 1.00 54.06 383 ASP A CA 1
ATOM 2865 C C . ASP A 1 383 ? 24.115 -34.737 -32.672 1.00 54.06 383 ASP A C 1
ATOM 2867 O O . ASP A 1 383 ? 23.880 -34.791 -31.462 1.00 54.06 383 ASP A O 1
ATOM 2871 N N . ASP A 1 384 ? 23.604 -33.766 -33.445 1.00 51.84 384 ASP A N 1
ATOM 2872 C CA . ASP A 1 384 ? 22.943 -32.554 -32.905 1.00 51.84 384 ASP A CA 1
ATOM 2873 C C . ASP A 1 384 ? 21.498 -32.244 -33.385 1.00 51.84 384 ASP A C 1
ATOM 2875 O O . ASP A 1 384 ? 20.973 -31.177 -33.052 1.00 51.84 384 ASP A O 1
ATOM 2879 N N . ASP A 1 385 ? 20.800 -33.153 -34.095 1.00 57.09 385 ASP A N 1
ATOM 2880 C CA . ASP A 1 385 ? 19.597 -32.799 -34.887 1.00 57.09 385 ASP A CA 1
ATOM 2881 C C . ASP A 1 385 ? 18.299 -33.654 -34.729 1.00 57.09 385 ASP A C 1
ATOM 2883 O O . ASP A 1 385 ? 17.762 -34.229 -35.682 1.00 57.09 385 ASP A O 1
ATOM 2887 N N . THR A 1 386 ? 17.640 -33.634 -33.559 1.00 53.06 386 THR A N 1
ATOM 2888 C CA . THR A 1 386 ? 16.241 -34.137 -33.456 1.00 53.06 386 THR A CA 1
ATOM 2889 C C . THR A 1 386 ? 15.194 -33.178 -34.065 1.00 53.06 386 THR A C 1
ATOM 2891 O O . THR A 1 386 ? 15.311 -31.955 -33.997 1.00 53.06 386 THR A O 1
ATOM 2894 N N . THR A 1 387 ? 14.142 -33.730 -34.694 1.00 51.91 387 THR A N 1
ATOM 2895 C CA . THR A 1 387 ? 13.164 -32.980 -35.520 1.00 51.91 387 THR A CA 1
ATOM 2896 C C . THR A 1 387 ? 11.780 -32.823 -34.873 1.00 51.91 387 THR A C 1
ATOM 2898 O O . THR A 1 387 ? 11.227 -33.773 -34.321 1.00 51.91 387 THR A O 1
ATOM 2901 N N . TYR A 1 388 ? 11.183 -31.631 -35.012 1.00 58.47 388 TYR A N 1
ATOM 2902 C CA . TYR A 1 388 ? 9.901 -31.235 -34.399 1.00 58.47 388 TYR A CA 1
ATOM 2903 C C . TYR A 1 388 ? 8.830 -30.827 -35.441 1.00 58.47 388 TYR A C 1
ATOM 2905 O O . TYR A 1 388 ? 9.053 -30.905 -36.650 1.00 58.47 388 TYR A O 1
ATOM 2913 N N . SER A 1 389 ? 7.657 -30.360 -34.986 1.00 60.62 389 SER A N 1
ATOM 2914 C CA . SER A 1 389 ? 6.611 -29.739 -35.824 1.00 60.62 389 SER A CA 1
ATOM 2915 C C . SER A 1 389 ? 5.901 -28.589 -35.098 1.00 60.62 389 SER A C 1
ATOM 2917 O O . SER A 1 389 ? 5.564 -28.739 -33.926 1.00 60.62 389 SER A O 1
ATOM 2919 N N . ALA A 1 390 ? 5.617 -27.478 -35.787 1.00 71.88 390 ALA A N 1
ATOM 2920 C CA . ALA A 1 390 ? 4.935 -26.316 -35.203 1.00 71.88 390 ALA A CA 1
ATOM 2921 C C . ALA A 1 390 ? 3.413 -26.474 -35.053 1.00 71.88 390 ALA A C 1
ATOM 2923 O O . ALA A 1 390 ? 2.733 -26.996 -35.939 1.00 71.88 390 ALA A O 1
ATOM 2924 N N . GLY A 1 391 ? 2.897 -25.979 -33.922 1.00 69.69 391 GLY A N 1
ATOM 2925 C CA . GLY A 1 391 ? 1.470 -25.771 -33.670 1.00 69.69 391 GLY A CA 1
ATOM 2926 C C . GLY A 1 391 ? 0.950 -24.449 -34.251 1.00 69.69 391 GLY A C 1
ATOM 2927 O O . GLY A 1 391 ? 1.692 -23.686 -34.865 1.00 69.69 391 GLY A O 1
ATOM 2928 N N . ALA A 1 392 ? -0.341 -24.170 -34.058 1.00 71.44 392 ALA A N 1
ATOM 2929 C CA . ALA A 1 392 ? -0.964 -22.940 -34.552 1.00 71.44 392 ALA A CA 1
ATOM 2930 C C . ALA A 1 392 ? -0.314 -21.684 -33.939 1.00 71.44 392 ALA A C 1
ATOM 2932 O O . ALA A 1 392 ? -0.035 -21.654 -32.744 1.00 71.44 392 ALA A O 1
ATOM 2933 N N . GLY A 1 393 ? -0.085 -20.653 -34.760 1.00 65.62 393 GLY A N 1
ATOM 2934 C CA . GLY A 1 393 ? 0.622 -19.433 -34.353 1.00 65.62 393 GLY A CA 1
ATOM 2935 C C . GLY A 1 393 ? 2.153 -19.530 -34.391 1.00 65.62 393 GLY A C 1
ATOM 2936 O O . GLY A 1 393 ? 2.818 -18.528 -34.139 1.00 65.62 393 GLY A O 1
ATOM 2937 N N . LEU A 1 394 ? 2.725 -20.688 -34.745 1.00 76.25 394 LEU A N 1
ATOM 2938 C CA . LEU A 1 394 ? 4.165 -20.888 -34.918 1.00 76.25 394 LEU A CA 1
ATOM 2939 C C . LEU A 1 394 ? 4.491 -21.465 -36.305 1.00 76.25 394 LEU A C 1
ATOM 2941 O O . LEU A 1 394 ? 3.729 -22.237 -36.885 1.00 76.25 394 LEU A O 1
ATOM 2945 N N . VAL A 1 395 ? 5.679 -21.142 -36.807 1.00 80.25 395 VAL A N 1
ATOM 2946 C CA . VAL A 1 395 ? 6.293 -21.713 -38.010 1.00 80.25 395 VAL A CA 1
ATOM 2947 C C . VAL A 1 395 ? 7.619 -22.349 -37.603 1.00 80.25 395 VAL A C 1
ATOM 2949 O O . VAL A 1 395 ? 8.424 -21.722 -36.924 1.00 80.25 395 VAL A O 1
ATOM 2952 N N . LEU A 1 396 ? 7.872 -23.591 -38.020 1.00 80.31 396 LEU A N 1
ATOM 2953 C CA . LEU A 1 396 ? 9.157 -24.262 -37.804 1.00 80.31 396 LEU A CA 1
ATOM 2954 C C . LEU A 1 396 ? 9.977 -24.241 -39.096 1.00 80.31 396 LEU A C 1
ATOM 2956 O O . LEU A 1 396 ? 9.521 -24.725 -40.133 1.00 80.31 396 LEU A O 1
ATOM 2960 N N . SER A 1 397 ? 11.198 -23.713 -39.025 1.00 73.56 397 SER A N 1
ATOM 2961 C CA . SER A 1 397 ? 12.164 -23.702 -40.125 1.00 73.56 397 SER A CA 1
ATOM 2962 C C . SER A 1 397 ? 13.479 -24.334 -39.670 1.00 73.56 397 SER A C 1
ATOM 2964 O O . SER A 1 397 ? 14.314 -23.682 -39.044 1.00 73.56 397 SER A O 1
ATOM 2966 N N . GLY A 1 398 ? 13.676 -25.614 -39.997 1.00 73.56 398 GLY A N 1
ATOM 2967 C CA . GLY A 1 398 ? 14.781 -26.405 -39.449 1.00 73.56 398 GLY A CA 1
ATOM 2968 C C . GLY A 1 398 ? 14.514 -26.733 -37.981 1.00 73.56 398 GLY A C 1
ATOM 2969 O O . GLY A 1 398 ? 13.470 -27.299 -37.671 1.00 73.56 398 GLY A O 1
ATOM 2970 N N . THR A 1 399 ? 15.429 -26.348 -37.095 1.00 64.94 399 THR A N 1
ATOM 2971 C CA . THR A 1 399 ? 15.295 -26.463 -35.631 1.00 64.94 399 THR A CA 1
ATOM 2972 C C . THR A 1 399 ? 14.699 -25.213 -34.970 1.00 64.94 399 THR A C 1
ATOM 2974 O O . THR A 1 399 ? 14.434 -25.222 -33.773 1.00 64.94 399 THR A O 1
ATOM 2977 N N . VAL A 1 400 ? 14.469 -24.130 -35.726 1.00 63.34 400 VAL A N 1
ATOM 2978 C CA . VAL A 1 400 ? 14.030 -22.836 -35.180 1.00 63.34 400 VAL A CA 1
ATOM 2979 C C . VAL A 1 400 ? 12.523 -22.658 -35.341 1.00 63.34 400 VAL A C 1
ATOM 2981 O O . VAL A 1 400 ? 12.018 -22.557 -36.463 1.00 63.34 400 VAL A O 1
ATOM 2984 N N . PHE A 1 401 ? 11.814 -22.571 -34.215 1.00 74.62 401 PHE A N 1
ATOM 2985 C CA . PHE A 1 401 ? 10.452 -22.047 -34.172 1.00 74.62 401 PHE A CA 1
ATOM 2986 C C . PHE A 1 401 ? 10.483 -20.516 -34.249 1.00 74.62 401 PHE A C 1
ATOM 2988 O O . PHE A 1 401 ? 11.268 -19.863 -33.564 1.00 74.62 401 PHE A O 1
ATOM 2995 N N . SER A 1 402 ? 9.600 -19.941 -35.054 1.00 79.25 402 SER A N 1
ATOM 2996 C CA . SER A 1 402 ? 9.311 -18.510 -35.104 1.00 79.25 402 SER A CA 1
ATOM 2997 C C . SER A 1 402 ? 7.803 -18.286 -35.025 1.00 79.25 402 SER A C 1
ATOM 2999 O O . SER A 1 402 ? 7.019 -19.175 -35.358 1.00 79.25 402 SER A O 1
ATOM 3001 N N . ALA A 1 403 ? 7.371 -17.109 -34.575 1.00 72.81 403 ALA A N 1
ATOM 3002 C CA . ALA A 1 403 ? 5.951 -16.779 -34.566 1.00 72.81 403 ALA A CA 1
ATOM 3003 C C . ALA A 1 403 ? 5.400 -16.637 -35.994 1.00 72.81 403 ALA A C 1
ATOM 3005 O O . ALA A 1 403 ? 6.042 -16.051 -36.872 1.00 72.81 403 ALA A O 1
ATOM 3006 N N . ASP A 1 404 ? 4.187 -17.142 -36.222 1.00 74.25 404 ASP A N 1
ATOM 3007 C CA . ASP A 1 404 ? 3.445 -16.866 -37.446 1.00 74.25 404 ASP A CA 1
ATOM 3008 C C . ASP A 1 404 ? 2.914 -15.427 -37.393 1.00 74.25 404 ASP A C 1
ATOM 3010 O O . ASP A 1 404 ? 1.893 -15.126 -36.772 1.00 74.25 404 ASP A O 1
ATOM 3014 N N . MET A 1 405 ? 3.615 -14.525 -38.080 1.00 64.38 405 MET A N 1
ATOM 3015 C CA . MET A 1 405 ? 3.266 -13.104 -38.166 1.00 64.38 405 MET A CA 1
ATOM 3016 C C . MET A 1 405 ? 1.923 -12.831 -38.874 1.00 64.38 405 MET A C 1
ATOM 3018 O O . MET A 1 405 ? 1.509 -11.680 -38.944 1.00 64.38 405 MET A O 1
ATOM 3022 N N . SER A 1 406 ? 1.230 -13.849 -39.404 1.00 63.44 406 SER A N 1
ATOM 3023 C CA . SER A 1 406 ? -0.161 -13.720 -39.868 1.00 63.44 406 SER A CA 1
ATOM 3024 C C . SER A 1 406 ? -1.207 -13.927 -38.761 1.00 63.44 406 SER A C 1
ATOM 3026 O O . SER A 1 406 ? -2.364 -13.552 -38.946 1.00 63.44 406 SER A O 1
ATOM 3028 N N . TYR A 1 407 ? -0.799 -14.474 -37.609 1.00 61.44 407 TYR A N 1
ATOM 3029 C CA . TYR A 1 407 ? -1.612 -14.613 -36.394 1.00 61.44 407 TYR A CA 1
ATOM 3030 C C . TYR A 1 407 ? -1.344 -13.515 -35.355 1.00 61.44 407 TYR A C 1
ATOM 3032 O O . TYR A 1 407 ? -2.192 -13.275 -34.496 1.00 61.44 407 TYR A O 1
ATOM 3040 N N . LEU A 1 408 ? -0.194 -12.840 -35.429 1.00 56.94 408 LEU A N 1
ATOM 3041 C CA . LEU A 1 408 ? 0.132 -11.700 -34.574 1.00 56.94 408 LEU A CA 1
ATOM 3042 C C . LEU A 1 408 ? -0.289 -10.385 -35.234 1.00 56.94 408 LEU A C 1
ATOM 3044 O O . LEU A 1 408 ? 0.334 -9.931 -36.192 1.00 56.94 408 LEU A O 1
ATOM 3048 N N . GLN A 1 409 ? -1.309 -9.740 -34.675 1.00 57.31 409 GLN A N 1
ATOM 3049 C CA . GLN A 1 409 ? -1.558 -8.323 -34.922 1.00 57.31 409 GLN A CA 1
ATOM 3050 C C . GLN A 1 409 ? -0.635 -7.523 -33.991 1.00 57.31 409 GLN A C 1
ATOM 3052 O O . GLN A 1 409 ? -0.581 -7.796 -32.792 1.00 57.31 409 GLN A O 1
ATOM 3057 N N . ALA A 1 410 ? 0.147 -6.586 -34.532 1.00 59.78 410 ALA A N 1
ATOM 3058 C CA . ALA A 1 410 ? 1.032 -5.768 -33.708 1.00 59.78 410 ALA A CA 1
ATOM 3059 C C . ALA A 1 410 ? 0.196 -4.890 -32.758 1.00 59.78 410 ALA A C 1
ATOM 3061 O O . ALA A 1 410 ? -0.784 -4.291 -33.191 1.00 59.78 410 ALA A O 1
ATOM 3062 N N . ARG A 1 411 ? 0.589 -4.790 -31.477 1.00 67.00 411 ARG A N 1
ATOM 3063 C CA . ARG A 1 411 ? -0.045 -3.870 -30.503 1.00 67.00 411 ARG A CA 1
ATOM 3064 C C . ARG A 1 411 ? 0.094 -2.398 -30.930 1.00 67.00 411 ARG A C 1
ATOM 3066 O O . ARG A 1 411 ? -0.725 -1.569 -30.547 1.00 67.00 411 ARG A O 1
ATOM 3073 N N . TYR A 1 412 ? 1.114 -2.111 -31.739 1.00 77.06 412 TYR A N 1
ATOM 3074 C CA . TYR A 1 412 ? 1.426 -0.795 -32.281 1.00 77.06 412 TYR A CA 1
ATOM 3075 C C . TYR A 1 412 ? 1.642 -0.883 -33.787 1.00 77.06 412 TYR A C 1
ATOM 3077 O O . TYR A 1 412 ? 2.502 -1.640 -34.242 1.00 77.06 412 TYR A O 1
ATOM 3085 N N . ASP A 1 413 ? 0.885 -0.096 -34.549 1.00 75.38 413 ASP A N 1
ATOM 3086 C CA . ASP A 1 413 ? 1.058 0.021 -36.001 1.00 75.38 413 ASP A CA 1
ATOM 3087 C C . ASP A 1 413 ? 2.312 0.840 -36.357 1.00 75.38 413 ASP A C 1
ATOM 3089 O O . ASP A 1 413 ? 2.916 0.647 -37.415 1.00 75.38 413 ASP A O 1
ATOM 3093 N N . ASN A 1 414 ? 2.728 1.740 -35.457 1.00 88.38 414 ASN A N 1
ATOM 3094 C CA . ASN A 1 414 ? 3.848 2.656 -35.640 1.00 88.38 414 ASN A CA 1
ATOM 3095 C C . ASN A 1 414 ? 4.727 2.693 -34.380 1.00 88.38 414 ASN A C 1
ATOM 3097 O O . ASN A 1 414 ? 4.218 2.762 -33.262 1.00 88.38 414 ASN A O 1
ATOM 3101 N N . ILE A 1 415 ? 6.049 2.703 -34.561 1.00 93.62 415 ILE A N 1
ATOM 3102 C CA . ILE A 1 415 ? 7.036 2.865 -33.484 1.00 93.62 415 ILE A CA 1
ATOM 3103 C C . ILE A 1 415 ? 7.961 4.027 -33.858 1.00 93.62 415 ILE A C 1
ATOM 3105 O O . ILE A 1 415 ? 8.357 4.132 -35.018 1.00 93.62 415 ILE A O 1
ATOM 3109 N N . ILE A 1 416 ? 8.273 4.890 -32.891 1.00 95.62 416 ILE A N 1
ATOM 3110 C CA . ILE A 1 416 ? 9.203 6.019 -33.021 1.00 95.62 416 ILE A CA 1
ATOM 3111 C C . ILE A 1 416 ? 10.253 5.884 -31.918 1.00 95.62 416 ILE A C 1
ATOM 3113 O O . ILE A 1 416 ? 9.898 5.878 -30.738 1.00 95.62 416 ILE A O 1
ATOM 3117 N N . ASP A 1 417 ? 11.532 5.805 -32.285 1.00 95.06 417 ASP A N 1
ATOM 3118 C CA . ASP A 1 417 ? 12.628 5.707 -31.317 1.00 95.06 417 ASP A CA 1
ATOM 3119 C C . ASP A 1 417 ? 13.221 7.088 -30.994 1.00 95.06 417 ASP A C 1
ATOM 3121 O O . ASP A 1 417 ? 13.654 7.827 -31.880 1.00 95.06 417 ASP A O 1
ATOM 3125 N N . VAL A 1 418 ? 13.285 7.433 -29.708 1.00 95.56 418 VAL A N 1
ATOM 3126 C CA . VAL A 1 418 ? 13.828 8.703 -29.205 1.00 95.56 418 VAL A CA 1
ATOM 3127 C C . VAL A 1 418 ? 15.132 8.440 -28.467 1.00 95.56 418 VAL A C 1
ATOM 3129 O O . VAL A 1 418 ? 15.164 7.680 -27.500 1.00 95.56 418 VAL A O 1
ATOM 3132 N N . ALA A 1 419 ? 16.218 9.067 -28.920 1.00 89.88 419 ALA A N 1
ATOM 3133 C CA . ALA A 1 419 ? 17.531 8.956 -28.288 1.00 89.88 419 ALA A CA 1
ATOM 3134 C C . ALA A 1 419 ? 18.388 10.202 -28.574 1.00 89.88 419 ALA A C 1
ATOM 3136 O O . ALA A 1 419 ? 18.329 10.718 -29.693 1.00 89.88 419 ALA A O 1
ATOM 3137 N N . PRO A 1 420 ? 19.276 10.647 -27.656 1.00 81.25 420 PRO A N 1
ATOM 3138 C CA . PRO A 1 420 ? 20.100 11.848 -27.857 1.00 81.25 420 PRO A CA 1
ATOM 3139 C C . PRO A 1 420 ? 20.987 11.795 -29.113 1.00 81.25 420 PRO A C 1
ATOM 3141 O O . PRO A 1 420 ? 21.390 12.830 -29.646 1.00 81.25 420 PRO A O 1
ATOM 3144 N N . ALA A 1 421 ? 21.283 10.588 -29.602 1.00 83.38 421 ALA A N 1
ATOM 3145 C CA . ALA A 1 421 ? 21.789 10.340 -30.943 1.00 83.38 421 ALA A CA 1
ATOM 3146 C C . ALA A 1 421 ? 21.314 8.968 -31.448 1.00 83.38 421 ALA A C 1
ATOM 3148 O O . ALA A 1 421 ? 21.319 7.996 -30.698 1.00 83.38 421 ALA A O 1
ATOM 3149 N N . GLY A 1 422 ? 20.980 8.873 -32.738 1.00 78.38 422 GLY A N 1
ATOM 3150 C CA . GLY A 1 422 ? 20.725 7.599 -33.425 1.00 78.38 422 GLY A CA 1
ATOM 3151 C C . GLY A 1 422 ? 19.278 7.094 -33.427 1.00 78.38 422 GLY A C 1
ATOM 3152 O O . GLY A 1 422 ? 19.020 6.126 -34.135 1.00 78.38 422 GLY A O 1
ATOM 3153 N N . GLY A 1 423 ? 18.360 7.741 -32.702 1.00 86.94 423 GLY A N 1
ATOM 3154 C CA . GLY A 1 423 ? 16.914 7.523 -32.837 1.00 86.94 423 GLY A CA 1
ATOM 3155 C C . GLY A 1 423 ? 16.303 8.275 -34.028 1.00 86.94 423 GLY A C 1
ATOM 3156 O O . GLY A 1 423 ? 16.974 9.083 -34.678 1.00 86.94 423 GLY A O 1
ATOM 3157 N N . ASP A 1 424 ? 15.016 8.036 -34.279 1.00 93.44 424 ASP A N 1
ATOM 3158 C CA . ASP A 1 424 ? 14.190 8.778 -35.242 1.00 93.44 424 ASP A CA 1
ATOM 3159 C C . ASP A 1 424 ? 14.002 10.247 -34.824 1.00 93.44 424 ASP A C 1
ATOM 3161 O O . ASP A 1 424 ? 13.910 11.136 -35.675 1.00 93.44 424 ASP A O 1
ATOM 3165 N N . ALA A 1 425 ? 13.996 10.507 -33.512 1.00 94.06 425 ALA A N 1
ATOM 3166 C CA . ALA A 1 425 ? 14.001 11.842 -32.921 1.00 94.06 425 ALA A CA 1
ATOM 3167 C C . ALA A 1 425 ? 15.067 11.979 -31.819 1.00 94.06 425 ALA A C 1
ATOM 3169 O O . ALA A 1 425 ? 15.407 11.021 -31.124 1.00 94.06 425 ALA A O 1
ATOM 3170 N N . THR A 1 426 ? 15.586 13.199 -31.640 1.00 92.62 426 THR A N 1
ATOM 3171 C CA . THR A 1 426 ? 16.557 13.536 -30.579 1.00 92.62 426 THR A CA 1
ATOM 3172 C C . THR A 1 426 ? 15.915 14.032 -29.286 1.00 92.62 426 THR A C 1
ATOM 3174 O O . THR A 1 426 ? 16.587 14.118 -28.261 1.00 92.62 426 THR A O 1
ATOM 3177 N N . ASP A 1 427 ? 14.630 14.374 -29.338 1.00 93.19 427 ASP A N 1
ATOM 3178 C CA . ASP A 1 427 ? 13.820 14.863 -28.228 1.00 93.19 427 ASP A CA 1
ATOM 3179 C C . ASP A 1 427 ? 12.342 14.486 -28.441 1.00 93.19 427 ASP A C 1
ATOM 3181 O O . ASP A 1 427 ? 11.930 14.070 -29.529 1.00 93.19 427 ASP A O 1
ATOM 3185 N N . LEU A 1 428 ? 11.540 14.613 -27.382 1.00 94.00 428 LEU A N 1
ATOM 3186 C CA . LEU A 1 428 ? 10.129 14.214 -27.386 1.00 94.00 428 LEU A CA 1
ATOM 3187 C C . LEU A 1 428 ? 9.247 15.128 -28.248 1.00 94.00 428 LEU A C 1
ATOM 3189 O O . LEU A 1 428 ? 8.279 14.657 -28.840 1.00 94.00 428 LEU A O 1
ATOM 3193 N N . ALA A 1 429 ? 9.590 16.412 -28.379 1.00 93.06 429 ALA A N 1
ATOM 3194 C CA . ALA A 1 429 ? 8.849 17.338 -29.234 1.00 93.06 429 ALA A CA 1
ATOM 3195 C C . ALA A 1 429 ? 8.997 16.966 -30.721 1.00 93.06 429 ALA A C 1
ATOM 3197 O O . ALA A 1 429 ? 8.021 16.982 -31.474 1.00 93.06 429 ALA A O 1
ATOM 3198 N N . GLY A 1 430 ? 10.204 16.569 -31.135 1.00 93.81 430 GLY A N 1
ATOM 3199 C CA . GLY A 1 430 ? 10.478 15.992 -32.445 1.00 93.81 430 GLY A CA 1
ATOM 3200 C C . GLY A 1 430 ? 9.756 14.662 -32.662 1.00 93.81 430 GLY A C 1
ATOM 3201 O O . GLY A 1 430 ? 9.210 14.452 -33.741 1.00 93.81 430 GLY A O 1
ATOM 3202 N N . ALA A 1 431 ? 9.686 13.802 -31.641 1.00 95.56 431 ALA A N 1
ATOM 3203 C CA . ALA A 1 431 ? 8.963 12.531 -31.709 1.00 95.56 431 ALA A CA 1
ATOM 3204 C C . ALA A 1 431 ? 7.452 12.732 -31.914 1.00 95.56 431 ALA A C 1
ATOM 3206 O O . ALA A 1 431 ? 6.872 12.166 -32.840 1.00 95.56 431 ALA A O 1
ATOM 3207 N N . VAL A 1 432 ? 6.822 13.608 -31.124 1.00 95.62 432 VAL A N 1
ATOM 3208 C CA . VAL A 1 432 ? 5.402 13.966 -31.279 1.00 95.62 432 VAL A CA 1
ATOM 3209 C C . VAL A 1 432 ? 5.127 14.588 -32.653 1.00 95.62 432 VAL A C 1
ATOM 3211 O O . VAL A 1 432 ? 4.108 14.288 -33.270 1.00 95.62 432 VAL A O 1
ATOM 3214 N N . ALA A 1 433 ? 6.055 15.380 -33.202 1.00 95.44 433 ALA A N 1
ATOM 3215 C CA . ALA A 1 433 ? 5.927 15.943 -34.549 1.00 95.44 433 ALA A CA 1
ATOM 3216 C C . ALA A 1 433 ? 5.985 14.902 -35.695 1.00 95.44 433 ALA A C 1
ATOM 3218 O O . ALA A 1 433 ? 5.665 15.248 -36.836 1.00 95.44 433 ALA A O 1
ATOM 3219 N N . LEU A 1 434 ? 6.377 13.651 -35.416 1.00 94.88 434 LEU A N 1
ATOM 3220 C CA . LEU A 1 434 ? 6.343 12.526 -36.363 1.00 94.88 434 LEU A CA 1
ATOM 3221 C C . LEU A 1 434 ? 5.039 11.706 -36.284 1.00 94.88 434 LEU A C 1
ATOM 3223 O O . LEU A 1 434 ? 4.761 10.926 -37.198 1.00 94.88 434 LEU A O 1
ATOM 3227 N N . VAL A 1 435 ? 4.222 11.884 -35.239 1.00 95.00 435 VAL A N 1
ATOM 3228 C CA . VAL A 1 435 ? 2.913 11.223 -35.114 1.00 95.00 435 VAL A CA 1
ATOM 3229 C C . VAL A 1 435 ? 1.947 11.786 -36.160 1.00 95.00 435 VAL A C 1
ATOM 3231 O O . VAL A 1 435 ? 1.784 13.000 -36.294 1.00 95.00 435 VAL A O 1
ATOM 3234 N N . SER A 1 436 ? 1.274 10.913 -36.918 1.00 89.94 436 SER A N 1
ATOM 3235 C CA . SER A 1 436 ? 0.337 11.339 -37.962 1.00 89.94 436 SER A CA 1
ATOM 3236 C C . SER A 1 436 ? -0.915 10.462 -38.025 1.00 89.94 436 SER A C 1
ATOM 3238 O O . SER A 1 436 ? -0.845 9.280 -38.353 1.00 89.94 436 SER A O 1
ATOM 3240 N N . ASN A 1 437 ? -2.084 11.067 -37.798 1.00 88.44 437 ASN A N 1
ATOM 3241 C CA . ASN A 1 437 ? -3.386 10.383 -37.801 1.00 88.44 437 ASN A CA 1
ATOM 3242 C C . ASN A 1 437 ? -3.465 9.219 -36.787 1.00 88.44 437 ASN A C 1
ATOM 3244 O O . ASN A 1 437 ? -3.900 8.125 -37.153 1.00 88.44 437 ASN A O 1
ATOM 3248 N N . SER A 1 438 ? -3.024 9.430 -35.543 1.00 91.94 438 SER A N 1
ATOM 3249 C CA . SER A 1 438 ? -3.226 8.449 -34.469 1.00 91.94 438 SER A CA 1
ATOM 3250 C C . SER A 1 438 ? -4.721 8.182 -34.228 1.00 91.94 438 SER A C 1
ATOM 3252 O O . SER A 1 438 ? -5.583 9.007 -34.553 1.00 91.94 438 SER A O 1
ATOM 3254 N N . GLY A 1 439 ? -5.043 6.988 -33.734 1.00 90.81 439 GLY A N 1
ATOM 3255 C CA . GLY A 1 439 ? -6.421 6.546 -33.526 1.00 90.81 439 GLY A CA 1
ATOM 3256 C C . GLY A 1 439 ? -6.513 5.093 -33.046 1.00 90.81 439 GLY A C 1
ATOM 3257 O O . GLY A 1 439 ? -5.512 4.377 -33.077 1.00 90.81 439 GLY A O 1
ATOM 3258 N N . PRO A 1 440 ? -7.722 4.592 -32.724 1.00 87.44 440 PRO A N 1
ATOM 3259 C CA . PRO A 1 440 ? -7.937 3.247 -32.163 1.00 87.44 440 PRO A CA 1
ATOM 3260 C C . PRO A 1 440 ? -7.634 2.089 -33.136 1.00 87.44 440 PRO A C 1
ATOM 3262 O O . PRO A 1 440 ? -7.806 0.922 -32.797 1.00 87.44 440 PRO A O 1
ATOM 3265 N N . THR A 1 441 ? -7.227 2.398 -34.370 1.00 85.56 441 THR A N 1
ATOM 3266 C CA . THR A 1 441 ? -6.791 1.441 -35.403 1.00 85.56 441 THR A CA 1
ATOM 3267 C C . THR A 1 441 ? -5.507 1.901 -36.112 1.00 85.56 441 THR A C 1
ATOM 3269 O O . THR A 1 441 ? -5.294 1.549 -37.272 1.00 85.56 441 THR A O 1
ATOM 3272 N N . ASN A 1 442 ? -4.758 2.814 -35.488 1.00 88.25 442 ASN A N 1
ATOM 3273 C CA . ASN A 1 442 ? -3.468 3.325 -35.949 1.00 88.25 442 ASN A CA 1
ATOM 3274 C C . ASN A 1 442 ? -2.722 3.895 -34.730 1.00 88.25 442 ASN A C 1
ATOM 3276 O O . ASN A 1 442 ? -2.586 5.113 -34.583 1.00 88.25 442 ASN A O 1
ATOM 3280 N N . THR A 1 443 ? -2.334 3.016 -33.808 1.00 90.56 443 THR A N 1
ATOM 3281 C CA . THR A 1 443 ? -1.675 3.403 -32.552 1.00 90.56 443 THR A CA 1
ATOM 3282 C C . THR A 1 443 ? -0.189 3.692 -32.776 1.00 90.56 443 THR A C 1
ATOM 3284 O O . THR A 1 443 ? 0.433 3.206 -33.733 1.00 90.56 443 THR A O 1
ATOM 3287 N N . TYR A 1 444 ? 0.388 4.506 -31.893 1.00 94.94 444 TYR A N 1
ATOM 3288 C CA . TYR A 1 444 ? 1.811 4.847 -31.899 1.00 94.94 444 TYR A CA 1
ATOM 3289 C C . TYR A 1 444 ? 2.457 4.469 -30.567 1.00 94.94 444 TYR A C 1
ATOM 3291 O O . TYR A 1 444 ? 1.902 4.764 -29.513 1.00 94.94 444 TYR A O 1
ATOM 3299 N N . LEU A 1 445 ? 3.658 3.892 -30.622 1.00 95.94 445 LEU A N 1
ATOM 3300 C CA . LEU A 1 445 ? 4.554 3.755 -29.474 1.00 95.94 445 LEU A CA 1
ATOM 3301 C C . LEU A 1 445 ? 5.782 4.647 -29.666 1.00 95.94 445 LEU A C 1
ATOM 3303 O O . LEU A 1 445 ? 6.578 4.431 -30.581 1.00 95.94 445 LEU A O 1
ATOM 3307 N N . ILE A 1 446 ? 5.966 5.612 -28.773 1.00 97.38 446 ILE A N 1
ATOM 3308 C CA . ILE A 1 446 ? 7.199 6.383 -28.642 1.00 97.38 446 ILE A CA 1
ATOM 3309 C C . ILE A 1 446 ? 8.072 5.665 -27.607 1.00 97.38 446 ILE A C 1
ATOM 3311 O O . ILE A 1 446 ? 7.742 5.639 -26.420 1.00 97.38 446 ILE A O 1
ATOM 3315 N N . ARG A 1 447 ? 9.177 5.060 -28.055 1.00 96.31 447 ARG A N 1
ATOM 3316 C CA . ARG A 1 447 ? 10.164 4.418 -27.174 1.00 96.31 447 ARG A CA 1
ATOM 3317 C C . ARG A 1 447 ? 11.287 5.391 -26.874 1.00 96.31 447 ARG A C 1
ATOM 3319 O O . ARG A 1 447 ? 11.855 5.978 -27.792 1.00 96.31 447 ARG A O 1
ATOM 3326 N N . VAL A 1 448 ? 11.636 5.537 -25.606 1.00 95.69 448 VAL A N 1
ATOM 3327 C CA . VAL A 1 448 ? 12.603 6.530 -25.143 1.00 95.69 448 VAL A CA 1
ATOM 3328 C C . VAL A 1 448 ? 13.803 5.816 -24.524 1.00 95.69 448 VAL A C 1
ATOM 3330 O O . VAL A 1 448 ? 13.678 5.070 -23.552 1.00 95.69 448 VAL A O 1
ATOM 3333 N N . ALA A 1 449 ? 14.976 6.019 -25.124 1.00 88.81 449 ALA A N 1
ATOM 3334 C CA . ALA A 1 449 ? 16.238 5.453 -24.657 1.00 88.81 449 ALA A CA 1
ATOM 3335 C C . ALA A 1 449 ? 16.691 6.103 -23.329 1.00 88.81 449 ALA A C 1
ATOM 3337 O O . ALA A 1 449 ? 16.251 7.215 -23.028 1.00 88.81 449 ALA A O 1
ATOM 3338 N N . PRO A 1 450 ? 17.622 5.495 -22.569 1.00 92.38 450 PRO A N 1
ATOM 3339 C CA . PRO A 1 450 ? 18.132 6.075 -21.326 1.00 92.38 450 PRO A CA 1
ATOM 3340 C C . PRO A 1 450 ? 18.668 7.502 -21.494 1.00 92.38 450 PRO A C 1
ATOM 3342 O O . PRO A 1 450 ? 19.394 7.795 -22.450 1.00 92.38 450 PRO A O 1
ATOM 3345 N N . GLY A 1 451 ? 18.352 8.381 -20.544 1.00 87.19 451 GLY A N 1
ATOM 3346 C CA . GLY A 1 451 ? 18.794 9.775 -20.549 1.00 87.19 451 GLY A CA 1
ATOM 3347 C C . GLY A 1 451 ? 17.773 10.759 -19.980 1.00 87.19 451 GLY A C 1
ATOM 3348 O O . GLY A 1 451 ? 16.665 10.390 -19.595 1.00 87.19 451 GLY A O 1
ATOM 3349 N N . VAL A 1 452 ? 18.172 12.035 -19.952 1.00 93.12 452 VAL A N 1
ATOM 3350 C CA . VAL A 1 452 ? 17.326 13.158 -19.526 1.00 93.12 452 VAL A CA 1
ATOM 3351 C C . VAL A 1 452 ? 16.863 13.939 -20.754 1.00 93.12 452 VAL A C 1
ATOM 3353 O O . VAL A 1 452 ? 17.688 14.482 -21.492 1.00 93.12 452 VAL A O 1
ATOM 3356 N N . TYR A 1 453 ? 15.552 14.026 -20.949 1.00 93.56 453 TYR A N 1
ATOM 3357 C CA . TYR A 1 453 ? 14.906 14.728 -22.056 1.00 93.56 453 TYR A CA 1
ATOM 3358 C C . TYR A 1 453 ? 14.210 15.969 -21.519 1.00 93.56 453 TYR A C 1
ATOM 3360 O O . TYR A 1 453 ? 13.448 15.881 -20.559 1.00 93.56 453 TYR A O 1
ATOM 3368 N N . THR A 1 454 ? 14.478 17.128 -22.121 1.00 91.88 454 THR A N 1
ATOM 3369 C CA . THR A 1 454 ? 13.940 18.405 -21.641 1.00 91.88 454 THR A CA 1
ATOM 3370 C C . THR A 1 454 ? 12.979 19.041 -22.634 1.00 91.88 454 THR A C 1
ATOM 3372 O O . THR A 1 454 ? 13.200 19.021 -23.844 1.00 91.88 454 THR A O 1
ATOM 3375 N N . GLY A 1 455 ? 11.895 19.607 -22.106 1.00 85.88 455 GLY A N 1
ATOM 3376 C CA . GLY A 1 455 ? 10.785 20.154 -22.885 1.00 85.88 455 GLY A CA 1
ATOM 3377 C C . GLY A 1 455 ? 9.440 19.812 -22.253 1.00 85.88 455 GLY A C 1
ATOM 3378 O O . GLY A 1 455 ? 9.343 18.867 -21.473 1.00 85.88 455 GLY A O 1
ATOM 3379 N N . ASN A 1 456 ? 8.419 20.614 -22.538 1.00 88.50 456 ASN A N 1
ATOM 3380 C CA . ASN A 1 456 ? 7.039 20.275 -22.219 1.00 88.50 456 ASN A CA 1
ATOM 3381 C C . ASN A 1 456 ? 6.429 19.501 -23.394 1.00 88.50 456 ASN A C 1
ATOM 3383 O O . ASN A 1 456 ? 6.711 19.803 -24.556 1.00 88.50 456 ASN A O 1
ATOM 3387 N N . VAL A 1 457 ? 5.624 18.487 -23.096 1.00 91.31 457 VAL A N 1
ATOM 3388 C CA . VAL A 1 457 ? 5.123 17.537 -24.094 1.00 91.31 457 VAL A CA 1
ATOM 3389 C C . VAL A 1 457 ? 3.625 17.347 -23.906 1.00 91.31 457 VAL A C 1
ATOM 3391 O O . VAL A 1 457 ? 3.157 17.147 -22.793 1.00 91.31 457 VAL A O 1
ATOM 3394 N N . THR A 1 458 ? 2.878 17.379 -25.004 1.00 93.56 458 THR A N 1
ATOM 3395 C CA . THR A 1 458 ? 1.470 16.972 -25.044 1.00 93.56 458 THR A CA 1
ATOM 3396 C C . THR A 1 458 ? 1.367 15.821 -26.026 1.00 93.56 458 THR A C 1
ATOM 3398 O O . THR A 1 458 ? 1.724 15.991 -27.197 1.00 93.56 458 THR A O 1
ATOM 3401 N N . LEU A 1 459 ? 0.926 14.657 -25.559 1.00 94.75 459 LEU A N 1
ATOM 3402 C CA . LEU A 1 459 ? 0.682 13.513 -26.429 1.00 94.75 459 LEU A CA 1
ATOM 3403 C C . LEU A 1 459 ? -0.642 13.713 -27.190 1.00 94.75 459 LEU A C 1
ATOM 3405 O O . LEU A 1 459 ? -1.630 14.154 -26.599 1.00 94.75 459 LEU A O 1
ATOM 3409 N N . PRO A 1 460 ? -0.681 13.465 -28.512 1.00 94.19 460 PRO A N 1
ATOM 3410 C CA . PRO A 1 460 ? -1.930 13.258 -29.240 1.00 94.19 460 PRO A CA 1
ATOM 3411 C C . PRO A 1 460 ? -2.614 11.963 -28.769 1.00 94.19 460 PRO A C 1
ATOM 3413 O O . PRO A 1 460 ? -1.887 11.027 -28.469 1.00 94.19 460 PRO A O 1
ATOM 3416 N N . PRO A 1 461 ? -3.954 11.844 -28.841 1.00 94.12 461 PRO A N 1
ATOM 3417 C CA . PRO A 1 461 ? -4.671 10.613 -28.498 1.00 94.12 461 PRO A CA 1
ATOM 3418 C C . PRO A 1 461 ? -4.120 9.344 -29.160 1.00 94.12 461 PRO A C 1
ATOM 3420 O O . PRO A 1 461 ? -3.733 9.376 -30.339 1.00 94.12 461 PRO A O 1
ATOM 3423 N N . TYR A 1 462 ? -4.214 8.213 -28.459 1.00 93.44 462 TYR A N 1
ATOM 3424 C CA . TYR A 1 462 ? -3.723 6.890 -28.868 1.00 93.44 462 TYR A CA 1
ATOM 3425 C C . TYR A 1 462 ? -2.200 6.839 -29.111 1.00 93.44 462 TYR A C 1
ATOM 3427 O O . TYR A 1 462 ? -1.722 6.131 -30.015 1.00 93.44 462 TYR A O 1
ATOM 3435 N N . VAL A 1 463 ? -1.432 7.602 -28.329 1.00 95.19 463 VAL A N 1
ATOM 3436 C CA . VAL A 1 463 ? 0.035 7.628 -28.352 1.00 95.19 463 VAL A CA 1
ATOM 3437 C C . VAL A 1 463 ? 0.578 7.162 -27.006 1.00 95.19 463 VAL A C 1
ATOM 3439 O O . VAL A 1 463 ? 0.400 7.782 -25.966 1.00 95.19 463 VAL A O 1
ATOM 3442 N N . HIS A 1 464 ? 1.296 6.048 -27.046 1.00 95.56 464 HIS A N 1
ATOM 3443 C CA . HIS A 1 464 ? 1.843 5.384 -25.876 1.00 95.56 464 HIS A CA 1
ATOM 3444 C C . HIS A 1 464 ? 3.316 5.787 -25.734 1.00 95.56 464 HIS A C 1
ATOM 3446 O O . HIS A 1 464 ? 4.065 5.764 -26.716 1.00 95.56 464 HIS A O 1
ATOM 3452 N N . LEU A 1 465 ? 3.749 6.151 -24.530 1.00 96.69 465 LEU A N 1
ATOM 3453 C CA . LEU A 1 465 ? 5.105 6.594 -24.220 1.00 96.69 465 LEU A CA 1
ATOM 3454 C C . LEU A 1 465 ? 5.760 5.602 -23.254 1.00 96.69 465 LEU A C 1
ATOM 3456 O O . LEU A 1 465 ? 5.283 5.402 -22.137 1.00 96.69 465 LEU A O 1
ATOM 3460 N N . ARG A 1 466 ? 6.864 4.984 -23.682 1.00 96.88 466 ARG A N 1
ATOM 3461 C CA . ARG A 1 466 ? 7.599 3.994 -22.887 1.00 96.88 466 ARG A CA 1
ATOM 3462 C C . ARG A 1 466 ? 9.074 4.345 -22.786 1.00 96.88 466 ARG A C 1
ATOM 3464 O O . ARG A 1 466 ? 9.746 4.471 -23.811 1.00 96.88 466 ARG A O 1
ATOM 3471 N N . GLY A 1 467 ? 9.574 4.483 -21.565 1.00 92.88 467 GLY A N 1
ATOM 3472 C CA . GLY A 1 467 ? 10.998 4.640 -21.301 1.00 92.88 467 GLY A CA 1
ATOM 3473 C C . GLY A 1 467 ? 11.754 3.315 -21.255 1.00 92.88 467 GLY A C 1
ATOM 3474 O O . GLY A 1 467 ? 11.279 2.272 -21.692 1.00 92.88 467 GLY A O 1
ATOM 3475 N N . SER A 1 468 ? 12.975 3.390 -20.738 1.00 86.31 468 SER A N 1
ATOM 3476 C CA . SER A 1 468 ? 13.869 2.252 -20.491 1.00 86.31 468 SER A CA 1
ATOM 3477 C C . SER A 1 468 ? 13.998 1.907 -18.995 1.00 86.31 468 SER A C 1
ATOM 3479 O O . SER A 1 468 ? 14.936 1.210 -18.615 1.00 86.31 468 SER A O 1
ATOM 3481 N N . GLY A 1 469 ? 13.111 2.445 -18.151 1.00 79.12 469 GLY A N 1
ATOM 3482 C CA . GLY A 1 469 ? 13.066 2.273 -16.697 1.00 79.12 469 GLY A CA 1
ATOM 3483 C C . GLY A 1 469 ? 12.940 3.598 -15.929 1.00 79.12 469 GLY A C 1
ATOM 3484 O O . GLY A 1 469 ? 13.420 4.645 -16.385 1.00 79.12 469 GLY A O 1
ATOM 3485 N N . VAL A 1 470 ? 12.334 3.529 -14.739 1.00 85.31 470 VAL A N 1
ATOM 3486 C CA . VAL A 1 470 ? 12.331 4.603 -13.723 1.00 85.31 470 VAL A CA 1
ATOM 3487 C C . VAL A 1 470 ? 13.777 4.966 -13.349 1.00 85.31 470 VAL A C 1
ATOM 3489 O O . VAL A 1 470 ? 14.665 4.115 -13.417 1.00 85.31 470 VAL A O 1
ATOM 3492 N N . HIS A 1 471 ? 14.046 6.249 -13.076 1.00 84.88 471 HIS A N 1
ATOM 3493 C CA . HIS A 1 471 ? 15.375 6.883 -12.914 1.00 84.88 471 HIS A CA 1
ATOM 3494 C C . HIS A 1 471 ? 16.341 6.775 -14.115 1.00 84.88 471 HIS A C 1
ATOM 3496 O O . HIS A 1 471 ? 17.281 7.562 -14.225 1.00 84.88 471 HIS A O 1
ATOM 3502 N N . ILE A 1 472 ? 16.121 5.838 -15.041 1.00 87.81 472 ILE A N 1
ATOM 3503 C CA . ILE A 1 472 ? 16.935 5.596 -16.242 1.00 87.81 472 ILE A CA 1
ATOM 3504 C C . ILE A 1 472 ? 16.499 6.522 -17.384 1.00 87.81 472 ILE A C 1
ATOM 3506 O O . ILE A 1 472 ? 17.331 7.029 -18.143 1.00 87.81 472 ILE A O 1
ATOM 3510 N N . THR A 1 473 ? 15.190 6.738 -17.518 1.00 94.31 473 THR A N 1
ATOM 3511 C CA . THR A 1 473 ? 14.587 7.637 -18.507 1.00 94.31 473 THR A CA 1
ATOM 3512 C C . THR A 1 473 ? 13.839 8.738 -17.784 1.00 94.31 473 THR A C 1
ATOM 3514 O O . THR A 1 473 ? 12.835 8.473 -17.133 1.00 94.31 473 THR A O 1
ATOM 3517 N N . VAL A 1 474 ? 14.324 9.974 -17.897 1.00 95.19 474 VAL A N 1
ATOM 3518 C CA . VAL A 1 474 ? 13.792 11.116 -17.147 1.00 95.19 474 VAL A CA 1
ATOM 3519 C C . VAL A 1 474 ? 13.311 12.193 -18.112 1.00 95.19 474 VAL A C 1
ATOM 3521 O O . VAL A 1 474 ? 14.086 12.711 -18.917 1.00 95.19 474 VAL A O 1
ATOM 3524 N N . ILE A 1 475 ? 12.042 12.570 -18.012 1.00 95.31 475 ILE A N 1
ATOM 3525 C CA . ILE A 1 475 ? 11.455 13.708 -18.724 1.00 95.31 475 ILE A CA 1
ATOM 3526 C C . ILE A 1 475 ? 11.434 14.877 -17.747 1.00 95.31 475 ILE A C 1
ATOM 3528 O O . ILE A 1 475 ? 10.734 14.805 -16.747 1.00 95.31 475 ILE A O 1
ATOM 3532 N N . SER A 1 476 ? 12.201 15.941 -17.986 1.00 93.62 476 SER A N 1
ATOM 3533 C CA . SER A 1 476 ? 12.369 17.025 -17.010 1.00 93.62 476 SER A CA 1
ATOM 3534 C C . SER A 1 476 ? 12.162 18.409 -17.610 1.00 93.62 476 SER A C 1
ATOM 3536 O O . SER A 1 476 ? 12.740 18.746 -18.644 1.00 93.62 476 SER A O 1
ATOM 3538 N N . THR A 1 477 ? 11.380 19.253 -16.939 1.00 90.88 477 THR A N 1
ATOM 3539 C CA . THR A 1 477 ? 11.086 20.606 -17.422 1.00 90.88 477 THR A CA 1
ATOM 3540 C C . THR A 1 477 ? 11.113 21.655 -16.314 1.00 90.88 477 THR A C 1
ATOM 3542 O O . THR A 1 477 ? 10.751 21.397 -15.167 1.00 90.88 477 THR A O 1
ATOM 3545 N N . THR A 1 478 ? 11.551 22.872 -16.663 1.00 89.44 478 THR A N 1
ATOM 3546 C CA . THR A 1 478 ? 11.486 24.046 -15.778 1.00 89.44 478 THR A CA 1
ATOM 3547 C C . THR A 1 478 ? 10.421 25.025 -16.268 1.00 89.44 478 THR A C 1
ATOM 3549 O O . THR A 1 478 ? 10.611 25.738 -17.258 1.00 89.44 478 THR A O 1
ATOM 3552 N N . LEU A 1 479 ? 9.300 25.077 -15.558 1.00 83.75 479 LEU A N 1
ATOM 3553 C CA . LEU A 1 479 ? 8.133 25.888 -15.876 1.00 83.75 479 LEU A CA 1
ATOM 3554 C C . LEU A 1 479 ? 8.291 27.309 -15.319 1.00 83.75 479 LEU A C 1
ATOM 3556 O O . LEU A 1 479 ? 8.705 27.525 -14.182 1.00 83.75 479 LEU A O 1
ATOM 3560 N N . ASN A 1 480 ? 7.974 28.303 -16.148 1.00 79.44 480 ASN A N 1
ATOM 3561 C CA . ASN A 1 480 ? 8.142 29.721 -15.829 1.00 79.44 480 ASN A CA 1
ATOM 3562 C C . ASN A 1 480 ? 6.907 30.500 -16.311 1.00 79.44 480 ASN A C 1
ATOM 3564 O O . ASN A 1 480 ? 6.905 31.021 -17.427 1.00 79.44 480 ASN A O 1
ATOM 3568 N N . ASN A 1 481 ? 5.851 30.569 -15.493 1.00 72.31 481 ASN A N 1
ATOM 3569 C CA . ASN A 1 481 ? 4.603 31.255 -15.846 1.00 72.31 481 ASN A CA 1
ATOM 3570 C C . ASN A 1 481 ? 3.986 32.013 -14.660 1.00 72.31 481 ASN A C 1
ATOM 3572 O O . ASN A 1 481 ? 3.705 31.431 -13.620 1.00 72.31 481 ASN A O 1
ATOM 3576 N N . THR A 1 482 ? 3.701 33.305 -14.834 1.00 66.94 482 THR A N 1
ATOM 3577 C CA . THR A 1 482 ? 3.075 34.139 -13.793 1.00 66.94 482 THR A CA 1
ATOM 3578 C C . THR A 1 482 ? 1.541 34.111 -13.804 1.00 66.94 482 THR A C 1
ATOM 3580 O O . THR A 1 482 ? 0.931 34.892 -13.075 1.00 66.94 482 THR A O 1
ATOM 3583 N N . SER A 1 483 ? 0.900 33.291 -14.647 1.00 72.31 483 SER A N 1
ATOM 3584 C CA . SER A 1 483 ? -0.558 33.096 -14.612 1.00 72.31 483 SER A CA 1
ATOM 3585 C C . SER A 1 483 ? -1.030 31.799 -15.289 1.00 72.31 483 SER A C 1
ATOM 3587 O O . SER A 1 483 ? -1.016 31.716 -16.521 1.00 72.31 483 SER A O 1
ATOM 3589 N N . GLY A 1 484 ? -1.541 30.858 -14.490 1.00 76.12 484 GLY A N 1
ATOM 3590 C CA . GLY A 1 484 ? -2.213 29.624 -14.928 1.00 76.12 484 GLY A CA 1
ATOM 3591 C C . GLY A 1 484 ? -1.323 28.376 -14.917 1.00 76.12 484 GLY A C 1
ATOM 3592 O O . GLY A 1 484 ? -0.104 28.486 -15.075 1.00 76.12 484 GLY A O 1
ATOM 3593 N N . LEU A 1 485 ? -1.967 27.218 -14.745 1.00 83.25 485 LEU A N 1
ATOM 3594 C CA . LEU A 1 485 ? -1.376 25.879 -14.762 1.00 83.25 485 LEU A CA 1
ATOM 3595 C C . LEU A 1 485 ? -0.517 25.615 -16.012 1.00 83.25 485 LEU A C 1
ATOM 3597 O O . LEU A 1 485 ? -0.840 26.056 -17.119 1.00 83.25 485 LEU A O 1
ATOM 3601 N N . LEU A 1 486 ? 0.565 24.856 -15.826 1.00 86.31 486 LEU A N 1
ATOM 3602 C CA . LEU A 1 486 ? 1.325 24.195 -16.888 1.00 86.31 486 LEU A CA 1
ATOM 3603 C C . LEU A 1 486 ? 1.774 22.804 -16.424 1.00 86.31 486 LEU A C 1
ATOM 3605 O O . LEU A 1 486 ? 2.281 22.685 -15.310 1.00 86.31 486 LEU A O 1
ATOM 3609 N N . ALA A 1 487 ? 1.699 21.799 -17.296 1.00 90.44 487 ALA A N 1
ATOM 3610 C CA . ALA A 1 487 ? 2.285 20.480 -17.054 1.00 90.44 487 ALA A CA 1
ATOM 3611 C C . ALA A 1 487 ? 3.639 20.279 -17.765 1.00 90.44 487 ALA A C 1
ATOM 3613 O O . ALA A 1 487 ? 3.923 20.916 -18.788 1.00 90.44 487 ALA A O 1
ATOM 3614 N N . SER A 1 488 ? 4.473 19.366 -17.251 1.00 92.50 488 SER A N 1
ATOM 3615 C CA . SER A 1 488 ? 5.638 18.849 -17.991 1.00 92.50 488 SER A CA 1
ATOM 3616 C C . SER A 1 488 ? 5.204 17.854 -19.075 1.00 92.50 488 SER A C 1
ATOM 3618 O O . SER A 1 488 ? 5.646 17.960 -20.223 1.00 92.50 488 SER A O 1
ATOM 3620 N N . LEU A 1 489 ? 4.282 16.947 -18.738 1.00 95.06 489 LEU A N 1
ATOM 3621 C CA . LEU A 1 489 ? 3.655 16.003 -19.661 1.00 95.06 489 LEU A CA 1
ATOM 3622 C C . LEU A 1 489 ? 2.124 16.099 -19.569 1.00 95.06 489 LEU A C 1
ATOM 3624 O O . LEU A 1 489 ? 1.568 15.980 -18.483 1.00 95.06 489 LEU A O 1
ATOM 3628 N N . VAL A 1 490 ? 1.455 16.284 -20.706 1.00 95.00 490 VAL A N 1
ATOM 3629 C CA . VAL A 1 490 ? -0.008 16.212 -20.840 1.00 95.00 490 VAL A CA 1
ATOM 3630 C C . VAL A 1 490 ? -0.365 14.965 -21.646 1.00 95.00 490 VAL A C 1
ATOM 3632 O O . VAL A 1 490 ? 0.150 14.785 -22.755 1.00 95.00 490 VAL A O 1
ATOM 3635 N N . LEU A 1 491 ? -1.243 14.133 -21.095 1.00 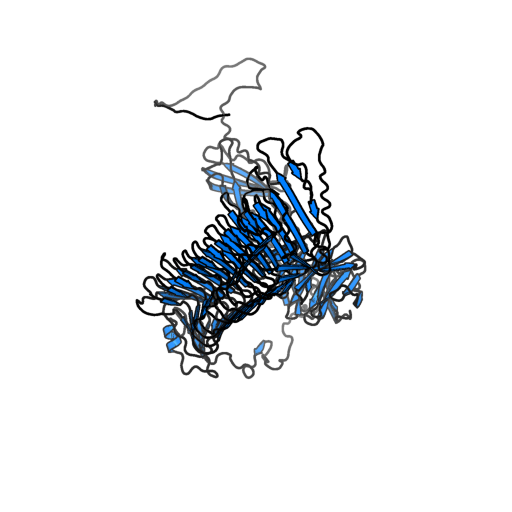95.44 491 LEU A N 1
ATOM 3636 C CA . LEU A 1 491 ? -1.817 12.948 -21.735 1.00 95.44 491 LEU A CA 1
ATOM 3637 C C . LEU A 1 491 ? -3.225 13.274 -22.269 1.00 95.44 491 LEU A C 1
ATOM 3639 O O . LEU A 1 491 ? -3.895 14.160 -21.735 1.00 95.44 491 LEU A O 1
ATOM 3643 N N . SER A 1 492 ? -3.638 12.579 -23.329 1.00 93.19 492 SER A N 1
ATOM 3644 C CA . SER A 1 492 ? -4.938 12.699 -24.002 1.00 93.19 492 SER A CA 1
ATOM 3645 C C . SER A 1 492 ? -5.683 11.348 -24.035 1.00 93.19 492 SER A C 1
ATOM 3647 O O . SER A 1 492 ? -5.263 10.378 -23.405 1.00 93.19 492 SER A O 1
ATOM 3649 N N . ASP A 1 493 ? -6.791 11.262 -24.790 1.00 92.88 493 ASP A N 1
ATOM 3650 C CA . ASP A 1 493 ? -7.627 10.054 -24.871 1.00 92.88 493 ASP A CA 1
ATOM 3651 C C . ASP A 1 493 ? -6.825 8.789 -25.238 1.00 92.88 493 ASP A C 1
ATOM 3653 O O . ASP A 1 493 ? -6.174 8.728 -26.286 1.00 92.88 493 ASP A O 1
ATOM 3657 N N . SER A 1 494 ? -6.970 7.734 -24.432 1.00 92.94 494 SER A N 1
ATOM 3658 C CA . SER A 1 494 ? -6.376 6.413 -24.669 1.00 92.94 494 SER A CA 1
ATOM 3659 C C . SER A 1 494 ? -4.843 6.370 -24.753 1.00 92.94 494 SER A C 1
ATOM 3661 O O . SER A 1 494 ? -4.293 5.493 -25.424 1.00 92.94 494 SER A O 1
ATOM 3663 N N . ASP A 1 495 ? -4.154 7.283 -24.066 1.00 95.44 495 ASP A N 1
ATOM 3664 C CA . ASP A 1 495 ? -2.692 7.277 -23.943 1.00 95.44 495 ASP A CA 1
ATOM 3665 C C . ASP A 1 495 ? -2.205 6.361 -22.795 1.00 95.44 495 ASP A C 1
ATOM 3667 O O . ASP A 1 495 ? -2.884 6.160 -21.783 1.00 95.44 495 ASP A O 1
ATOM 3671 N N . GLU A 1 496 ? -0.997 5.806 -22.943 1.00 95.12 496 GLU A N 1
ATOM 3672 C CA . GLU A 1 496 ? -0.343 4.928 -21.954 1.00 95.12 496 GLU A CA 1
ATOM 3673 C C . GLU A 1 496 ? 1.062 5.454 -21.628 1.00 95.12 496 GLU A C 1
ATOM 3675 O O . GLU A 1 496 ? 1.855 5.700 -22.538 1.00 95.12 496 GLU A O 1
ATOM 3680 N N . LEU A 1 497 ? 1.391 5.592 -20.344 1.00 96.69 497 LEU A N 1
ATOM 3681 C CA . LEU A 1 497 ? 2.705 6.012 -19.850 1.00 96.69 497 LEU A CA 1
ATOM 3682 C C . LEU A 1 497 ? 3.398 4.859 -19.116 1.00 96.69 497 LEU A C 1
ATOM 3684 O O . LEU A 1 497 ? 2.781 4.218 -18.269 1.00 96.69 497 LEU A O 1
ATOM 3688 N N . SER A 1 498 ? 4.671 4.585 -19.412 1.00 96.25 498 SER A N 1
ATOM 3689 C CA . SER A 1 498 ? 5.373 3.461 -18.774 1.00 96.25 498 SER A CA 1
ATOM 3690 C C . SER A 1 498 ? 6.891 3.596 -18.665 1.00 96.25 498 SER A C 1
ATOM 3692 O O . SER A 1 498 ? 7.547 4.188 -19.525 1.00 96.25 498 SER A O 1
ATOM 3694 N N . GLU A 1 499 ? 7.452 2.971 -17.627 1.00 92.88 499 GLU A N 1
ATOM 3695 C CA . GLU A 1 499 ? 8.892 2.735 -17.433 1.00 92.88 499 GLU A CA 1
ATOM 3696 C C . GLU A 1 499 ? 9.755 4.010 -17.506 1.00 92.88 499 GLU A C 1
ATOM 3698 O O . GLU A 1 499 ? 10.775 4.041 -18.202 1.00 92.88 499 GLU A O 1
ATOM 3703 N N . LEU A 1 500 ? 9.344 5.082 -16.819 1.00 95.19 500 LEU A N 1
ATOM 3704 C CA . LEU A 1 500 ? 10.066 6.361 -16.798 1.00 95.19 500 LEU A CA 1
ATOM 3705 C C . LEU A 1 500 ? 9.737 7.240 -15.582 1.00 95.19 500 LEU A C 1
ATOM 3707 O O . LEU A 1 500 ? 8.737 7.031 -14.896 1.00 95.19 500 LEU A O 1
ATOM 3711 N N . THR A 1 501 ? 10.559 8.271 -15.386 1.00 97.88 501 THR A N 1
ATOM 3712 C CA . THR A 1 501 ? 10.344 9.370 -14.434 1.00 97.88 501 THR A CA 1
ATOM 3713 C C . THR A 1 501 ? 9.902 10.645 -15.166 1.00 97.88 501 THR A C 1
ATOM 3715 O O . THR A 1 501 ? 10.522 11.031 -16.163 1.00 97.88 501 THR A O 1
ATOM 3718 N N . VAL A 1 502 ? 8.897 11.362 -14.655 1.00 97.94 502 VAL A N 1
ATOM 3719 C CA . VAL A 1 502 ? 8.508 12.715 -15.104 1.00 97.94 502 VAL A CA 1
ATOM 3720 C C . VAL A 1 502 ? 8.784 13.733 -13.999 1.00 97.94 502 VAL A C 1
ATOM 3722 O O . VAL A 1 502 ? 8.371 13.533 -12.867 1.00 97.94 502 VAL A O 1
ATOM 3725 N N . VAL A 1 503 ? 9.444 14.847 -14.323 1.00 96.56 503 VAL A N 1
ATOM 3726 C CA . VAL A 1 503 ? 9.863 15.883 -13.367 1.00 96.56 503 VAL A CA 1
ATOM 3727 C C . VAL A 1 503 ? 9.438 17.282 -13.831 1.00 96.56 503 VAL A C 1
ATOM 3729 O O . VAL A 1 503 ? 9.837 17.730 -14.911 1.00 96.56 503 VAL A O 1
ATOM 3732 N N . ALA A 1 504 ? 8.722 18.031 -12.990 1.00 93.69 504 ALA A N 1
ATOM 3733 C CA . ALA A 1 504 ? 8.414 19.449 -13.199 1.00 93.69 504 ALA A CA 1
ATOM 3734 C C . ALA A 1 504 ? 8.969 20.334 -12.077 1.00 93.69 504 ALA A C 1
ATOM 3736 O O . ALA A 1 504 ? 8.656 20.146 -10.909 1.00 93.69 504 ALA A O 1
ATOM 3737 N N . ASN A 1 505 ? 9.744 21.358 -12.442 1.00 90.00 505 ASN A N 1
ATOM 3738 C CA . ASN A 1 505 ? 10.266 22.354 -11.501 1.00 90.00 505 ASN A CA 1
ATOM 3739 C C . ASN A 1 505 ? 9.736 23.757 -11.841 1.00 90.00 505 ASN A C 1
ATOM 3741 O O . ASN A 1 505 ? 9.852 24.190 -12.986 1.00 90.00 505 ASN A O 1
ATOM 3745 N N . GLY A 1 506 ? 9.201 24.503 -10.874 1.00 84.06 506 GLY A N 1
ATOM 3746 C CA . GLY A 1 506 ? 8.511 25.783 -11.098 1.00 84.06 506 GLY A CA 1
ATOM 3747 C C . GLY A 1 506 ? 8.896 26.908 -10.130 1.00 84.06 506 GLY A C 1
ATOM 3748 O O . GLY A 1 506 ? 8.023 27.415 -9.424 1.00 84.06 506 GLY A O 1
ATOM 3749 N N . PRO A 1 507 ? 10.160 27.379 -10.103 1.00 78.56 507 PRO A N 1
ATOM 3750 C CA . PRO A 1 507 ? 10.640 28.368 -9.125 1.00 78.56 507 PRO A CA 1
ATOM 3751 C C . PRO A 1 507 ? 10.018 29.772 -9.266 1.00 78.56 507 PRO A C 1
ATOM 3753 O O . PRO A 1 507 ? 10.248 30.635 -8.424 1.00 78.56 507 PRO A O 1
ATOM 3756 N N . LEU A 1 508 ? 9.275 30.029 -10.347 1.00 73.25 508 LEU A N 1
ATOM 3757 C CA . LEU A 1 508 ? 8.564 31.285 -10.626 1.00 73.25 508 LEU A CA 1
ATOM 3758 C C . LEU A 1 508 ? 7.134 31.040 -11.148 1.00 73.25 508 LEU A C 1
ATOM 3760 O O . LEU A 1 508 ? 6.516 31.959 -11.690 1.00 73.25 508 LEU A O 1
ATOM 3764 N N . ALA A 1 509 ? 6.642 29.801 -11.073 1.00 74.38 509 ALA A N 1
ATOM 3765 C CA . ALA A 1 509 ? 5.382 29.395 -11.683 1.00 74.38 509 ALA A CA 1
ATOM 3766 C C . ALA A 1 509 ? 4.228 29.476 -10.678 1.00 74.38 509 ALA A C 1
ATOM 3768 O O . ALA A 1 509 ? 4.360 28.964 -9.573 1.00 74.38 509 ALA A O 1
ATOM 3769 N N . SER A 1 510 ? 3.106 30.104 -11.049 1.00 79.38 510 SER A N 1
ATOM 3770 C CA . SER A 1 510 ? 1.946 30.237 -10.150 1.00 79.38 510 SER A CA 1
ATOM 3771 C C . SER A 1 510 ? 1.308 28.895 -9.786 1.00 79.38 510 SER A C 1
ATOM 3773 O O . SER A 1 510 ? 0.768 28.757 -8.694 1.00 79.38 510 SER A O 1
ATOM 3775 N N . GLU A 1 511 ? 1.340 27.946 -10.720 1.00 88.62 511 GLU A N 1
ATOM 3776 C CA . GLU A 1 511 ? 0.680 26.647 -10.625 1.00 88.62 511 GLU A CA 1
ATOM 3777 C C . GLU A 1 511 ? 1.330 25.693 -11.641 1.00 88.62 511 GLU A C 1
ATOM 3779 O O . GLU A 1 511 ? 1.533 26.092 -12.795 1.00 88.62 511 GLU A O 1
ATOM 3784 N N . ILE A 1 512 ? 1.708 24.479 -11.230 1.00 91.56 512 ILE A N 1
ATOM 3785 C CA . ILE A 1 512 ? 2.355 23.476 -12.097 1.00 91.56 512 ILE A CA 1
ATOM 3786 C C . ILE A 1 512 ? 1.815 22.066 -11.862 1.00 91.56 512 ILE A C 1
ATOM 3788 O O . ILE A 1 512 ? 1.416 21.746 -10.750 1.00 91.56 512 ILE A O 1
ATOM 3792 N N . ALA A 1 513 ? 1.908 21.211 -12.880 1.00 93.38 513 ALA A N 1
ATOM 3793 C CA . ALA A 1 513 ? 1.805 19.760 -12.754 1.00 93.38 513 ALA A CA 1
ATOM 3794 C C . ALA A 1 513 ? 3.065 19.073 -13.316 1.00 93.38 513 ALA A C 1
ATOM 3796 O O . ALA A 1 513 ? 3.697 19.586 -14.248 1.00 93.38 513 ALA A O 1
ATOM 3797 N N . ALA A 1 514 ? 3.439 17.899 -12.803 1.00 94.75 514 ALA A N 1
ATOM 3798 C CA . ALA A 1 514 ? 4.403 17.044 -13.499 1.00 94.75 514 ALA A CA 1
ATOM 3799 C C . ALA A 1 514 ? 3.715 16.253 -14.617 1.00 94.75 514 ALA A C 1
ATOM 3801 O O . ALA A 1 514 ? 4.140 16.356 -15.773 1.00 94.75 514 ALA A O 1
ATOM 3802 N N . VAL A 1 515 ? 2.604 15.585 -14.304 1.00 96.56 515 VAL A N 1
ATOM 3803 C CA . VAL A 1 515 ? 1.705 14.971 -15.290 1.00 96.56 515 VAL A CA 1
ATOM 3804 C C . VAL A 1 515 ? 0.297 15.552 -15.158 1.00 96.56 515 VAL A C 1
ATOM 3806 O O . VAL A 1 515 ? -0.221 15.700 -14.055 1.00 96.56 515 VAL A O 1
ATOM 3809 N N . GLU A 1 516 ? -0.326 15.858 -16.290 1.00 95.56 516 GLU A N 1
ATOM 3810 C CA . GLU A 1 516 ? -1.745 16.195 -16.417 1.00 95.56 516 GLU A CA 1
ATOM 3811 C C . GLU A 1 516 ? -2.406 15.117 -17.287 1.00 95.56 516 GLU A C 1
ATOM 3813 O O . GLU A 1 516 ? -2.040 14.957 -18.455 1.00 95.56 516 GLU A O 1
ATOM 3818 N N . SER A 1 517 ? -3.339 14.341 -16.729 1.00 92.50 517 SER A N 1
ATOM 3819 C CA . SER A 1 517 ? -4.161 13.405 -17.497 1.00 92.50 517 SER A CA 1
ATOM 3820 C C . SER A 1 517 ? -5.485 14.061 -17.878 1.00 92.50 517 SER A C 1
ATOM 3822 O O . SER A 1 517 ? -6.400 14.198 -17.065 1.00 92.50 517 SER A O 1
ATOM 3824 N N . GLY A 1 518 ? -5.571 14.468 -19.145 1.00 77.00 518 GLY A N 1
ATOM 3825 C CA . GLY A 1 518 ? -6.817 14.852 -19.794 1.00 77.00 518 GLY A CA 1
ATOM 3826 C C . GLY A 1 518 ? -7.324 13.742 -20.719 1.00 77.00 518 GLY A C 1
ATOM 3827 O O . GLY A 1 518 ? -6.580 12.850 -21.120 1.00 77.00 518 GLY A O 1
ATOM 3828 N N . GLY A 1 519 ? -8.597 13.826 -21.105 1.00 76.75 519 GLY A N 1
ATOM 3829 C CA . GLY A 1 519 ? -9.205 12.903 -22.073 1.00 76.75 519 GLY A CA 1
ATOM 3830 C C . GLY A 1 519 ? -9.814 11.627 -21.478 1.00 76.75 519 GLY A C 1
ATOM 3831 O O . GLY A 1 519 ? -9.892 11.452 -20.263 1.00 76.75 519 GLY A O 1
ATOM 3832 N N . GLU A 1 520 ? -10.332 10.757 -22.348 1.00 84.94 520 GLU A N 1
ATOM 3833 C CA . GLU A 1 520 ? -11.015 9.505 -21.981 1.00 84.94 520 GLU A CA 1
ATOM 3834 C C . GLU A 1 520 ? -10.044 8.311 -21.860 1.00 84.94 520 GLU A C 1
ATOM 3836 O O . GLU A 1 520 ? -9.314 8.013 -22.803 1.00 84.94 520 GLU A O 1
ATOM 3841 N N . ASP A 1 521 ? -10.103 7.595 -20.724 1.00 88.25 521 ASP A N 1
ATOM 3842 C CA . ASP A 1 521 ? -9.306 6.397 -20.386 1.00 88.25 521 ASP A CA 1
ATOM 3843 C C . ASP A 1 521 ? -7.779 6.556 -20.584 1.00 88.25 521 ASP A C 1
ATOM 3845 O O . ASP A 1 521 ? -7.253 6.286 -21.657 1.00 88.25 521 ASP A O 1
ATOM 3849 N N . VAL A 1 522 ? -7.045 6.925 -19.529 1.00 95.25 522 VAL A N 1
ATOM 3850 C CA . VAL A 1 522 ? -5.571 7.047 -19.529 1.00 95.25 522 VAL A CA 1
ATOM 3851 C C . VAL A 1 522 ? -4.955 5.988 -18.614 1.00 95.25 522 VAL A C 1
ATOM 3853 O O . VAL A 1 522 ? -5.483 5.723 -17.532 1.00 95.25 522 VAL A O 1
ATOM 3856 N N . TRP A 1 523 ? -3.822 5.402 -19.009 1.00 94.06 523 TRP A N 1
ATOM 3857 C CA . TRP A 1 523 ? -3.087 4.418 -18.202 1.00 94.06 523 TRP A CA 1
ATOM 3858 C C . TRP A 1 523 ? -1.665 4.885 -17.894 1.00 94.06 523 TRP A C 1
ATOM 3860 O O . TRP A 1 523 ? -0.971 5.398 -18.768 1.00 94.06 523 TRP A O 1
ATOM 3870 N N . MET A 1 524 ? -1.190 4.649 -16.674 1.00 96.69 524 MET A N 1
ATOM 3871 C CA . MET A 1 524 ? 0.217 4.808 -16.308 1.00 96.69 524 MET A CA 1
ATOM 3872 C C . MET A 1 524 ? 0.657 3.601 -15.484 1.00 96.69 524 MET A C 1
ATOM 3874 O O . MET A 1 524 ? -0.014 3.253 -14.514 1.00 96.69 524 MET A O 1
ATOM 3878 N N . HIS A 1 525 ? 1.759 2.953 -15.862 1.00 92.81 525 HIS A N 1
ATOM 3879 C CA . HIS A 1 525 ? 2.254 1.782 -15.142 1.00 92.81 525 HIS A CA 1
ATOM 3880 C C . HIS A 1 525 ? 3.777 1.789 -14.982 1.00 92.81 525 HIS A C 1
ATOM 3882 O O . HIS A 1 525 ? 4.501 2.034 -15.949 1.00 92.81 525 HIS A O 1
ATOM 3888 N N . HIS A 1 526 ? 4.281 1.485 -13.783 1.00 90.50 526 HIS A N 1
ATOM 3889 C CA . HIS A 1 526 ? 5.716 1.542 -13.474 1.00 90.50 526 HIS A CA 1
ATOM 3890 C C . HIS A 1 526 ? 6.319 2.929 -13.783 1.00 90.50 526 HIS A C 1
ATOM 3892 O O . HIS A 1 526 ? 7.184 3.079 -14.655 1.00 90.50 526 HIS A O 1
ATOM 3898 N N . VAL A 1 527 ? 5.788 3.960 -13.114 1.00 95.00 527 VAL A N 1
ATOM 3899 C CA . VAL A 1 527 ? 6.130 5.377 -13.335 1.00 95.00 527 VAL A CA 1
ATOM 3900 C C . VAL A 1 527 ? 6.447 6.108 -12.034 1.00 95.00 527 VAL A C 1
ATOM 3902 O O . VAL A 1 527 ? 5.845 5.847 -10.996 1.00 95.00 527 VAL A O 1
ATOM 3905 N N . GLU A 1 528 ? 7.346 7.082 -12.124 1.00 97.94 528 GLU A N 1
ATOM 3906 C CA . GLU A 1 528 ? 7.652 8.031 -11.050 1.00 97.94 528 GLU A CA 1
ATOM 3907 C C . GLU A 1 528 ? 7.322 9.456 -11.515 1.00 97.94 528 GLU A C 1
ATOM 3909 O O . GLU A 1 528 ? 7.630 9.840 -12.648 1.00 97.94 528 GLU A O 1
ATOM 3914 N N . ILE A 1 529 ? 6.690 10.255 -10.658 1.00 98.31 529 ILE A N 1
ATOM 3915 C CA . ILE A 1 529 ? 6.213 11.600 -10.983 1.00 98.31 529 ILE A CA 1
ATOM 3916 C C . ILE A 1 529 ? 6.652 12.571 -9.881 1.00 98.31 529 ILE A C 1
ATOM 3918 O O . ILE A 1 529 ? 6.189 12.478 -8.752 1.00 98.31 529 ILE A O 1
ATOM 3922 N N . GLN A 1 530 ? 7.515 13.532 -10.211 1.00 97.38 530 GLN A N 1
ATOM 3923 C CA . GLN A 1 530 ? 8.090 14.502 -9.276 1.00 97.38 530 GLN A CA 1
ATOM 3924 C C . GLN A 1 530 ? 7.706 15.940 -9.646 1.00 97.38 530 GLN A C 1
ATOM 3926 O O . GLN A 1 530 ? 7.998 16.396 -10.755 1.00 97.38 530 GLN A O 1
ATOM 3931 N N . ALA A 1 531 ? 7.125 16.701 -8.718 1.00 94.94 531 ALA A N 1
ATOM 3932 C CA . ALA A 1 531 ? 6.877 18.135 -8.898 1.00 94.94 531 ALA A CA 1
ATOM 3933 C C . ALA A 1 531 ? 7.463 18.984 -7.761 1.00 94.94 531 ALA A C 1
ATOM 3935 O O . ALA A 1 531 ? 7.479 18.573 -6.605 1.00 94.94 531 ALA A O 1
ATOM 3936 N N . GLY A 1 532 ? 7.914 20.199 -8.074 1.00 91.25 532 GLY A N 1
ATOM 3937 C CA . GLY A 1 532 ? 8.374 21.150 -7.061 1.00 91.25 532 GLY A CA 1
ATOM 3938 C C . GLY A 1 532 ? 8.344 22.594 -7.543 1.00 91.25 532 GLY A C 1
ATOM 3939 O O . GLY A 1 532 ? 8.873 22.933 -8.604 1.00 91.25 532 GLY A O 1
ATOM 3940 N N . GLY A 1 533 ? 7.720 23.477 -6.774 1.00 83.69 533 GLY A N 1
ATOM 3941 C CA . GLY A 1 533 ? 7.393 24.840 -7.174 1.00 83.69 533 GLY A CA 1
ATOM 3942 C C . GLY A 1 533 ? 7.527 25.860 -6.047 1.00 83.69 533 GLY A C 1
ATOM 3943 O O . GLY A 1 533 ? 7.873 25.556 -4.906 1.00 83.69 533 GLY A O 1
ATOM 3944 N N . ALA A 1 534 ? 7.308 27.126 -6.401 1.00 81.12 534 ALA A N 1
ATOM 3945 C CA . ALA A 1 534 ? 7.299 28.241 -5.448 1.00 81.12 534 ALA A CA 1
ATOM 3946 C C . ALA A 1 534 ? 5.886 28.616 -4.956 1.00 81.12 534 ALA A C 1
ATOM 3948 O O . ALA A 1 534 ? 5.761 29.366 -3.991 1.00 81.12 534 ALA A O 1
ATOM 3949 N N . TYR A 1 535 ? 4.838 28.130 -5.630 1.00 85.81 535 TYR A N 1
ATOM 3950 C CA . TYR A 1 535 ? 3.438 28.437 -5.333 1.00 85.81 535 TYR A CA 1
ATOM 3951 C C . TYR A 1 535 ? 2.619 27.152 -5.208 1.00 85.81 535 TYR A C 1
ATOM 3953 O O . TYR A 1 535 ? 2.712 26.529 -4.161 1.00 85.81 535 TYR A O 1
ATOM 3961 N N . THR A 1 536 ? 1.837 26.757 -6.217 1.00 90.69 536 THR A N 1
ATOM 3962 C CA . THR A 1 536 ? 1.059 25.507 -6.178 1.00 90.69 536 THR A CA 1
ATOM 3963 C C . THR A 1 536 ? 1.663 24.452 -7.106 1.00 90.69 536 THR A C 1
ATOM 3965 O O . THR A 1 536 ? 1.924 24.752 -8.274 1.00 90.69 536 THR A O 1
ATOM 3968 N N . SER A 1 537 ? 1.841 23.227 -6.612 1.00 94.12 537 SER A N 1
ATOM 3969 C CA . SER A 1 537 ? 2.396 22.106 -7.380 1.00 94.12 537 SER A CA 1
ATOM 3970 C C . SER A 1 537 ? 1.545 20.848 -7.257 1.00 94.12 537 SER A C 1
ATOM 3972 O O . SER A 1 537 ? 1.193 20.431 -6.156 1.00 94.12 537 SER A O 1
ATOM 3974 N N . TYR A 1 538 ? 1.281 20.213 -8.395 1.00 95.56 538 TYR A N 1
ATOM 3975 C CA . TYR A 1 538 ? 0.653 18.903 -8.509 1.00 95.56 538 TYR A CA 1
ATOM 3976 C C . TYR A 1 538 ? 1.677 17.886 -9.016 1.00 95.56 538 TYR A C 1
ATOM 3978 O O . TYR A 1 538 ? 2.388 18.159 -9.985 1.00 95.56 538 TYR A O 1
ATOM 3986 N N . GLY A 1 539 ? 1.749 16.705 -8.408 1.00 97.12 539 GLY A N 1
ATOM 3987 C CA . GLY A 1 539 ? 2.477 15.584 -8.999 1.00 97.12 539 GLY A CA 1
ATOM 3988 C C . GLY A 1 539 ? 1.714 15.113 -10.234 1.00 97.12 539 GLY A C 1
ATOM 3989 O O . GLY A 1 539 ? 2.094 15.404 -11.372 1.00 97.12 539 GLY A O 1
ATOM 3990 N N . LEU A 1 540 ? 0.569 14.482 -9.986 1.00 97.50 540 LEU A N 1
ATOM 3991 C CA . LEU A 1 540 ? -0.436 14.162 -10.991 1.00 97.50 540 LEU A CA 1
ATOM 3992 C C . LEU A 1 540 ? -1.678 15.044 -10.810 1.00 97.50 540 LEU A C 1
ATOM 3994 O O . LEU A 1 540 ? -2.253 15.110 -9.724 1.00 97.50 540 LEU A O 1
ATOM 3998 N N . LEU A 1 541 ? -2.127 15.662 -11.899 1.00 95.88 541 LEU A N 1
ATOM 3999 C CA . LEU A 1 541 ? -3.445 16.274 -12.011 1.00 95.88 541 LEU A CA 1
ATOM 4000 C C . LEU A 1 541 ? -4.326 15.433 -12.941 1.00 95.88 541 LEU A C 1
ATOM 4002 O O . LEU A 1 541 ? -3.967 15.221 -14.097 1.00 95.88 541 LEU A O 1
ATOM 4006 N N . VAL A 1 542 ? -5.482 14.994 -12.451 1.00 94.56 542 VAL A N 1
ATOM 4007 C CA . VAL A 1 542 ? -6.540 14.357 -13.243 1.00 94.56 542 VAL A CA 1
ATOM 4008 C C . VAL A 1 542 ? -7.611 15.410 -13.539 1.00 94.56 542 VAL A C 1
ATOM 4010 O O . VAL A 1 542 ? -8.287 15.886 -12.621 1.00 94.56 542 VAL A O 1
ATOM 4013 N N . ASP A 1 543 ? -7.743 15.783 -14.814 1.00 90.81 543 ASP A N 1
ATOM 4014 C CA . ASP A 1 543 ? -8.756 16.728 -15.310 1.00 90.81 543 ASP A CA 1
ATOM 4015 C C . ASP A 1 543 ? -9.507 16.133 -16.514 1.00 90.81 543 ASP A C 1
ATOM 4017 O O . ASP A 1 543 ? -9.482 16.632 -17.643 1.00 90.81 543 ASP A O 1
ATOM 4021 N N . GLY A 1 544 ? -10.165 15.001 -16.266 1.00 87.06 544 GLY A N 1
ATOM 4022 C CA . GLY A 1 544 ? -11.038 14.350 -17.233 1.00 87.06 544 GLY A CA 1
ATOM 4023 C C . GLY A 1 544 ? -11.057 12.826 -17.149 1.00 87.06 544 GLY A C 1
ATOM 4024 O O . GLY A 1 544 ? -10.190 12.182 -16.562 1.00 87.06 544 GLY A O 1
ATOM 4025 N N . GLY A 1 545 ? -12.098 12.252 -17.759 1.00 88.62 545 GLY A N 1
ATOM 4026 C CA . GLY A 1 545 ? -12.225 10.820 -18.029 1.00 88.62 545 GLY A CA 1
ATOM 4027 C C . GLY A 1 545 ? -11.935 9.903 -16.840 1.00 88.62 545 GLY A C 1
ATOM 4028 O O . GLY A 1 545 ? -12.595 9.971 -15.799 1.00 88.62 545 GLY A O 1
ATOM 4029 N N . HIS A 1 546 ? -10.998 8.980 -17.046 1.00 92.25 546 HIS A N 1
ATOM 4030 C CA . HIS A 1 546 ? -10.660 7.938 -16.087 1.00 92.25 546 HIS A CA 1
ATOM 4031 C C . HIS A 1 546 ? -9.175 7.590 -16.185 1.00 92.25 546 HIS A C 1
ATOM 4033 O O . HIS A 1 546 ? -8.722 7.072 -17.202 1.00 92.25 546 HIS A O 1
ATOM 4039 N N . THR A 1 547 ? -8.421 7.873 -15.129 1.00 95.81 547 THR A N 1
ATOM 4040 C CA . THR A 1 547 ? -6.982 7.611 -15.049 1.00 95.81 547 THR A CA 1
ATOM 4041 C C . THR A 1 547 ? -6.730 6.346 -14.238 1.00 95.81 547 THR A C 1
ATOM 4043 O O . THR A 1 547 ? -7.251 6.207 -13.132 1.00 95.81 547 THR A O 1
ATOM 4046 N N . ARG A 1 548 ? -5.923 5.424 -14.769 1.00 96.44 548 ARG A N 1
ATOM 4047 C CA . ARG A 1 548 ? -5.501 4.193 -14.090 1.00 96.44 548 ARG A CA 1
ATOM 4048 C C . ARG A 1 548 ? -4.005 4.229 -13.814 1.00 96.44 548 ARG A C 1
ATOM 4050 O O . ARG A 1 548 ? -3.231 4.404 -14.751 1.00 96.44 548 ARG A O 1
ATOM 4057 N N . LEU A 1 549 ? -3.618 4.035 -12.559 1.00 96.44 549 LEU A N 1
ATOM 4058 C CA . LEU A 1 549 ? -2.232 3.946 -12.107 1.00 96.44 549 LEU A CA 1
ATOM 4059 C C . LEU A 1 549 ? -1.966 2.550 -11.534 1.00 96.44 549 LEU A C 1
ATOM 4061 O O . LEU A 1 549 ? -2.782 2.046 -10.760 1.00 96.44 549 LEU A O 1
ATOM 4065 N N . SER A 1 550 ? -0.826 1.954 -11.875 1.00 93.00 550 SER A N 1
ATOM 4066 C CA . SER A 1 550 ? -0.327 0.730 -11.235 1.00 93.00 550 SER A CA 1
ATOM 4067 C C . SER A 1 550 ? 1.189 0.776 -11.052 1.00 93.00 550 SER A C 1
ATOM 4069 O O . SER A 1 550 ? 1.892 1.144 -11.993 1.00 93.00 550 SER A O 1
ATOM 4071 N N . ASP A 1 551 ? 1.702 0.376 -9.889 1.00 90.00 551 ASP A N 1
ATOM 4072 C CA . ASP A 1 551 ? 3.141 0.397 -9.574 1.00 90.00 551 ASP A CA 1
ATOM 4073 C C . ASP A 1 551 ? 3.721 1.814 -9.746 1.00 90.00 551 ASP A C 1
ATOM 4075 O O . ASP A 1 551 ? 4.510 2.085 -10.656 1.00 90.00 551 ASP A O 1
ATOM 4079 N N . PHE A 1 552 ? 3.246 2.765 -8.939 1.00 96.38 552 PHE A N 1
ATOM 4080 C CA . PHE A 1 552 ? 3.507 4.191 -9.155 1.00 96.38 552 PHE A CA 1
ATOM 4081 C C . PHE A 1 552 ? 4.082 4.903 -7.928 1.00 96.38 552 PHE A C 1
ATOM 4083 O O . PHE A 1 552 ? 3.688 4.643 -6.793 1.00 96.38 552 PHE A O 1
ATOM 4090 N N . GLU A 1 553 ? 4.956 5.877 -8.169 1.00 97.69 553 GLU A N 1
ATOM 4091 C CA . GLU A 1 553 ? 5.428 6.813 -7.150 1.00 97.69 553 GLU A CA 1
ATOM 4092 C C . GLU A 1 553 ? 5.145 8.256 -7.579 1.00 97.69 553 GLU A C 1
ATOM 4094 O O . GLU A 1 553 ? 5.420 8.655 -8.711 1.00 97.69 553 GLU A O 1
ATOM 4099 N N . VAL A 1 554 ? 4.572 9.051 -6.677 1.00 98.50 554 VAL A N 1
ATOM 4100 C CA . VAL A 1 554 ? 4.308 10.477 -6.887 1.00 98.50 554 VAL A CA 1
ATOM 4101 C C . VAL A 1 554 ? 4.878 11.261 -5.714 1.00 98.50 554 VAL A C 1
ATOM 4103 O O . VAL A 1 554 ? 4.483 11.037 -4.576 1.00 98.50 554 VAL A O 1
ATOM 4106 N N . GLU A 1 555 ? 5.771 12.205 -5.982 1.00 97.94 555 GLU A N 1
ATOM 4107 C CA . GLU A 1 555 ? 6.409 13.059 -4.981 1.00 97.94 555 GLU A CA 1
ATOM 4108 C C . GLU A 1 555 ? 6.210 14.538 -5.335 1.00 97.94 555 GLU A C 1
ATOM 4110 O O . GLU A 1 555 ? 6.472 14.980 -6.456 1.00 97.94 555 GLU A O 1
ATOM 4115 N N . VAL A 1 556 ? 5.781 15.333 -4.357 1.00 97.12 556 VAL A N 1
ATOM 4116 C CA . VAL A 1 556 ? 5.757 16.794 -4.454 1.00 97.12 556 VAL A CA 1
ATOM 4117 C C . VAL A 1 556 ? 6.590 17.405 -3.341 1.00 97.12 556 VAL A C 1
ATOM 4119 O O . VAL A 1 556 ? 6.367 17.111 -2.168 1.00 97.12 556 VAL A O 1
ATOM 4122 N N . SER A 1 557 ? 7.536 18.268 -3.713 1.00 91.75 557 SER A N 1
ATOM 4123 C CA . SER A 1 557 ? 8.415 18.988 -2.790 1.00 91.75 557 SER A CA 1
ATOM 4124 C C . SER A 1 557 ? 8.524 20.470 -3.168 1.00 91.75 557 SER A C 1
ATOM 4126 O O . SER A 1 557 ? 9.235 20.859 -4.095 1.00 91.75 557 SER A O 1
ATOM 4128 N N . ASP A 1 558 ? 7.811 21.327 -2.438 1.00 85.38 558 ASP A N 1
ATOM 4129 C CA . ASP A 1 558 ? 7.806 22.770 -2.693 1.00 85.38 558 ASP A CA 1
ATOM 4130 C C . ASP A 1 558 ? 8.826 23.556 -1.852 1.00 85.38 558 ASP A C 1
ATOM 4132 O O . ASP A 1 558 ? 9.220 23.170 -0.750 1.00 85.38 558 ASP A O 1
ATOM 4136 N N . TYR A 1 559 ? 9.271 24.698 -2.388 1.00 73.06 559 TYR A N 1
ATOM 4137 C CA . TYR A 1 559 ? 10.469 25.396 -1.903 1.00 73.06 559 TYR A CA 1
ATOM 4138 C C . TYR A 1 559 ? 10.238 26.487 -0.843 1.00 73.06 559 TYR A C 1
ATOM 4140 O O . TYR A 1 559 ? 11.204 26.899 -0.197 1.00 73.06 559 TYR A O 1
ATOM 4148 N N . ASP A 1 560 ? 9.017 27.014 -0.694 1.00 80.88 560 ASP A N 1
ATOM 4149 C CA . ASP A 1 560 ? 8.738 28.195 0.146 1.00 80.88 560 ASP A CA 1
ATOM 4150 C C . ASP A 1 560 ? 7.637 27.930 1.181 1.00 80.88 560 ASP A C 1
ATOM 4152 O O . ASP A 1 560 ? 6.692 27.189 0.941 1.00 80.88 560 ASP A O 1
ATOM 4156 N N . SER A 1 561 ? 7.729 28.610 2.317 1.00 83.06 561 SER A N 1
ATOM 4157 C CA . SER A 1 561 ? 6.765 28.665 3.418 1.00 83.06 561 SER A CA 1
ATOM 4158 C C . SER A 1 561 ? 5.310 28.970 3.026 1.00 83.06 561 SER A C 1
ATOM 4160 O O . SER A 1 561 ? 4.406 28.535 3.734 1.00 83.06 561 SER A O 1
ATOM 4162 N N . ASP A 1 562 ? 5.072 29.661 1.905 1.00 85.88 562 ASP A N 1
ATOM 4163 C CA . ASP A 1 562 ? 3.731 30.019 1.406 1.00 85.88 562 ASP A CA 1
ATOM 4164 C C . ASP A 1 562 ? 3.170 29.050 0.330 1.00 85.88 562 ASP A C 1
ATOM 4166 O O . ASP A 1 562 ? 2.071 29.279 -0.182 1.00 85.88 562 ASP A O 1
ATOM 4170 N N . SER A 1 563 ? 3.902 27.983 -0.021 1.00 90.81 563 SER A N 1
ATOM 4171 C CA . SER A 1 563 ? 3.546 27.035 -1.097 1.00 90.81 563 SER A CA 1
ATOM 4172 C C . SER A 1 563 ? 2.451 26.017 -0.736 1.00 90.81 563 SER A C 1
ATOM 4174 O O . SER A 1 563 ? 2.197 25.744 0.441 1.00 90.81 563 SER A O 1
ATOM 4176 N N . ASN A 1 564 ? 1.814 25.443 -1.764 1.00 93.88 564 ASN A N 1
ATOM 4177 C CA . ASN A 1 564 ? 0.762 24.432 -1.670 1.00 93.88 564 ASN A CA 1
ATOM 4178 C C . ASN A 1 564 ? 1.108 23.208 -2.545 1.00 93.88 564 ASN A C 1
ATOM 4180 O O . ASN A 1 564 ? 1.112 23.327 -3.770 1.00 93.88 564 ASN A O 1
ATOM 4184 N N . GLY A 1 565 ? 1.300 22.033 -1.949 1.00 95.00 565 GLY A N 1
ATOM 4185 C CA . GLY A 1 565 ? 1.691 20.821 -2.680 1.00 95.00 565 GLY A CA 1
ATOM 4186 C C . GLY A 1 565 ? 0.600 19.755 -2.666 1.00 95.00 565 GLY A C 1
ATOM 4187 O O . GLY A 1 565 ? 0.035 19.465 -1.614 1.00 95.00 565 GLY A O 1
ATOM 4188 N N . CYS A 1 566 ? 0.302 19.133 -3.804 1.00 96.44 566 CYS A N 1
ATOM 4189 C CA . CYS A 1 566 ? -0.608 17.993 -3.856 1.00 96.44 566 CYS A CA 1
ATOM 4190 C C . CYS A 1 566 ? -0.031 16.839 -4.673 1.00 96.44 566 CYS A C 1
ATOM 4192 O O . CYS A 1 566 ? 0.300 17.025 -5.840 1.00 96.44 566 CYS A O 1
ATOM 4194 N N . GLY A 1 567 ? 0.055 15.648 -4.079 1.00 97.62 567 GLY A N 1
ATOM 4195 C CA . GLY A 1 567 ? 0.550 14.453 -4.763 1.00 97.62 567 GLY A CA 1
ATOM 4196 C C . GLY A 1 567 ? -0.314 14.127 -5.977 1.00 97.62 567 GLY A C 1
ATOM 4197 O O . GLY A 1 567 ? 0.118 14.300 -7.117 1.00 97.62 567 GLY A O 1
ATOM 4198 N N . ILE A 1 568 ? -1.561 13.728 -5.728 1.00 97.44 568 ILE A N 1
ATOM 4199 C CA . ILE A 1 568 ? -2.562 13.476 -6.767 1.00 97.44 568 ILE A CA 1
ATOM 4200 C C . ILE A 1 568 ? -3.793 14.351 -6.524 1.00 97.44 568 ILE A C 1
ATOM 4202 O O . ILE A 1 568 ? -4.489 14.179 -5.522 1.00 97.44 568 ILE A O 1
ATOM 4206 N N . ALA A 1 569 ? -4.094 15.248 -7.462 1.00 95.38 569 ALA A N 1
ATOM 4207 C CA . ALA A 1 569 ? -5.323 16.037 -7.473 1.00 95.38 569 ALA A CA 1
ATOM 4208 C C . ALA A 1 569 ? -6.282 15.533 -8.559 1.00 95.38 569 ALA A C 1
ATOM 4210 O O . ALA A 1 569 ? -5.895 15.387 -9.714 1.00 95.38 569 ALA A O 1
ATOM 4211 N N . ILE A 1 570 ? -7.541 15.299 -8.196 1.00 93.94 570 ILE A N 1
ATOM 4212 C CA . ILE A 1 570 ? -8.625 14.880 -9.090 1.00 93.94 570 ILE A CA 1
ATOM 4213 C C . ILE A 1 570 ? -9.621 16.038 -9.170 1.00 93.94 570 ILE A C 1
ATOM 4215 O O . ILE A 1 570 ? -10.582 16.091 -8.405 1.00 93.94 570 ILE A O 1
ATOM 4219 N N . GLU A 1 571 ? -9.362 17.003 -10.052 1.00 89.81 571 GLU A N 1
ATOM 4220 C CA . GLU A 1 571 ? -10.244 18.166 -10.239 1.00 89.81 571 GLU A CA 1
ATOM 4221 C C . GLU A 1 571 ? -11.481 17.803 -11.075 1.00 89.81 571 GLU A C 1
ATOM 4223 O O . GLU A 1 571 ? -12.570 18.334 -10.835 1.00 89.81 571 GLU A O 1
ATOM 4228 N N . SER A 1 572 ? -11.347 16.864 -12.020 1.00 87.31 572 SER A N 1
ATOM 4229 C CA . SER A 1 572 ? -12.492 16.267 -12.707 1.00 87.31 572 SER A CA 1
ATOM 4230 C C . SER A 1 572 ? -12.214 14.846 -13.213 1.00 87.31 572 SER A C 1
ATOM 4232 O O . SER A 1 572 ? -11.081 14.478 -13.518 1.00 87.31 572 SER A O 1
ATOM 4234 N N . GLY A 1 573 ? -13.268 14.031 -13.329 1.00 88.62 573 GLY A N 1
ATOM 4235 C CA . GLY A 1 573 ? -13.179 12.660 -13.838 1.00 88.62 573 GLY A CA 1
ATOM 4236 C C . GLY A 1 573 ? -13.064 11.617 -12.728 1.00 88.62 573 GLY A C 1
ATOM 4237 O O . GLY A 1 573 ? -13.809 11.648 -11.746 1.00 88.62 573 GLY A O 1
ATOM 4238 N N . SER A 1 574 ? -12.188 10.632 -12.921 1.00 92.44 574 SER A N 1
ATOM 4239 C CA . SER A 1 574 ? -12.040 9.520 -11.983 1.00 92.44 574 SER A CA 1
ATOM 4240 C C . SER A 1 574 ? -10.642 8.906 -11.972 1.00 92.44 574 SER A C 1
ATOM 4242 O O . SER A 1 574 ? -9.929 8.941 -12.974 1.00 92.44 574 SER A O 1
ATOM 4244 N N . LEU A 1 575 ? -10.270 8.317 -10.837 1.00 94.81 575 LEU A N 1
ATOM 4245 C CA . LEU A 1 575 ? -8.985 7.666 -10.603 1.00 94.81 575 LEU A CA 1
ATOM 4246 C C . LEU A 1 575 ? -9.185 6.210 -10.166 1.00 94.81 575 LEU A C 1
ATOM 4248 O O . LEU A 1 575 ? -10.060 5.898 -9.357 1.00 94.81 575 LEU A O 1
ATOM 4252 N N . THR A 1 576 ? -8.329 5.319 -10.654 1.00 94.94 576 THR A N 1
ATOM 4253 C CA . THR A 1 576 ? -8.068 4.015 -10.040 1.00 94.94 576 THR A CA 1
ATOM 4254 C C . THR A 1 576 ? -6.568 3.868 -9.831 1.00 94.94 576 THR A C 1
ATOM 4256 O O . THR A 1 576 ? -5.823 3.865 -10.805 1.00 94.94 576 THR A O 1
ATOM 4259 N N . GLY A 1 577 ? -6.126 3.780 -8.579 1.00 90.25 577 GLY A N 1
ATOM 4260 C CA . GLY A 1 577 ? -4.728 3.568 -8.207 1.00 90.25 577 GLY A CA 1
ATOM 4261 C C . GLY A 1 577 ? -4.543 2.212 -7.537 1.00 90.25 577 GLY A C 1
ATOM 4262 O O . GLY A 1 577 ? -5.308 1.867 -6.640 1.00 90.25 577 GLY A O 1
ATOM 4263 N N . LEU A 1 578 ? -3.539 1.462 -7.984 1.00 79.12 578 LEU A N 1
ATOM 4264 C CA . LEU A 1 578 ? -3.137 0.170 -7.437 1.00 79.12 578 LEU A CA 1
ATOM 4265 C C . LEU A 1 578 ? -1.630 0.165 -7.145 1.00 79.12 578 LEU A C 1
ATOM 4267 O O . LEU A 1 578 ? -0.876 0.609 -8.005 1.00 79.12 578 LEU A O 1
ATOM 4271 N N . ASN A 1 579 ? -1.201 -0.374 -6.001 1.00 87.12 579 ASN A N 1
ATOM 4272 C CA . ASN A 1 579 ? 0.210 -0.531 -5.614 1.00 87.12 579 ASN A CA 1
ATOM 4273 C C . ASN A 1 579 ? 1.030 0.758 -5.808 1.00 87.12 579 ASN A C 1
ATOM 4275 O O . ASN A 1 579 ? 1.684 0.951 -6.840 1.00 87.12 579 ASN A O 1
ATOM 4279 N N . GLY A 1 580 ? 0.953 1.690 -4.857 1.00 91.75 580 GLY A N 1
ATOM 4280 C CA . GLY A 1 580 ? 1.561 3.001 -5.069 1.00 91.75 580 GLY A CA 1
ATOM 4281 C C . GLY A 1 580 ? 1.915 3.811 -3.835 1.00 91.75 580 GLY A C 1
ATOM 4282 O O . GLY A 1 580 ? 1.450 3.568 -2.723 1.00 91.75 580 GLY A O 1
ATOM 4283 N N . ARG A 1 581 ? 2.758 4.816 -4.077 1.00 96.69 581 ARG A N 1
ATOM 4284 C CA . ARG A 1 581 ? 3.354 5.701 -3.078 1.00 96.69 581 ARG A CA 1
ATOM 4285 C C . ARG A 1 581 ? 3.083 7.158 -3.432 1.00 96.69 581 ARG A C 1
ATOM 4287 O O . ARG A 1 581 ? 3.414 7.592 -4.532 1.00 96.69 581 ARG A O 1
ATOM 4294 N N . VAL A 1 582 ? 2.502 7.928 -2.509 1.00 98.44 582 VAL A N 1
ATOM 4295 C CA . VAL A 1 582 ? 2.169 9.346 -2.749 1.00 98.44 582 VAL A CA 1
ATOM 4296 C C . VAL A 1 582 ? 2.695 10.249 -1.636 1.00 98.44 582 VAL A C 1
ATOM 4298 O O . VAL A 1 582 ? 2.216 10.202 -0.509 1.00 98.44 582 VAL A O 1
ATOM 4301 N N . GLN A 1 583 ? 3.649 11.125 -1.942 1.00 98.00 583 GLN A N 1
ATOM 4302 C CA . GLN A 1 583 ? 4.211 12.094 -1.002 1.00 98.00 583 GLN A CA 1
ATOM 4303 C C . GLN A 1 583 ? 3.914 13.536 -1.422 1.00 98.00 583 GLN A C 1
ATOM 4305 O O . GLN A 1 583 ? 4.114 13.906 -2.576 1.00 98.00 583 GLN A O 1
ATOM 4310 N N . ALA A 1 584 ? 3.492 14.374 -0.474 1.00 97.25 584 ALA A N 1
ATOM 4311 C CA . ALA A 1 584 ? 3.296 15.806 -0.693 1.00 97.25 584 ALA A CA 1
ATOM 4312 C C . ALA A 1 584 ? 3.851 16.637 0.472 1.00 97.25 584 ALA A C 1
ATOM 4314 O O . ALA A 1 584 ? 3.290 16.645 1.567 1.00 97.25 584 ALA A O 1
ATOM 4315 N N . ALA A 1 585 ? 4.938 17.367 0.238 1.00 94.44 585 ALA A N 1
ATOM 4316 C CA . ALA A 1 585 ? 5.560 18.267 1.200 1.00 94.44 585 ALA A CA 1
ATOM 4317 C C . ALA A 1 585 ? 5.569 19.707 0.668 1.00 94.44 585 ALA A C 1
ATOM 4319 O O . ALA A 1 585 ? 6.126 19.989 -0.394 1.00 94.44 585 ALA A O 1
ATOM 4320 N N . ALA A 1 586 ? 4.976 20.630 1.424 1.00 92.62 586 ALA A N 1
ATOM 4321 C CA . ALA A 1 586 ? 4.904 22.041 1.055 1.00 92.62 586 ALA A CA 1
ATOM 4322 C C . ALA A 1 586 ? 4.897 22.961 2.279 1.00 92.62 586 ALA A C 1
ATOM 4324 O O . ALA A 1 586 ? 4.734 22.534 3.419 1.00 92.62 586 ALA A O 1
ATOM 4325 N N . GLY A 1 587 ? 5.087 24.259 2.055 1.00 88.44 587 GLY A N 1
ATOM 4326 C CA . GLY A 1 587 ? 5.199 25.230 3.138 1.00 88.44 587 GLY A CA 1
ATOM 4327 C C . GLY A 1 587 ? 3.900 25.420 3.912 1.00 88.44 587 GLY A C 1
ATOM 4328 O O . GLY A 1 587 ? 3.884 25.312 5.139 1.00 88.44 587 GLY A O 1
ATOM 4329 N N . ARG A 1 588 ? 2.798 25.703 3.214 1.00 93.06 588 ARG A N 1
ATOM 4330 C CA . ARG A 1 588 ? 1.554 26.185 3.823 1.00 93.06 588 ARG A CA 1
ATOM 4331 C C . ARG A 1 588 ? 0.468 25.121 3.864 1.00 93.06 588 ARG A C 1
ATOM 4333 O O . ARG A 1 588 ? -0.086 24.872 4.936 1.00 93.06 588 ARG A O 1
ATOM 4340 N N . TRP A 1 589 ? 0.167 24.514 2.724 1.00 95.31 589 TRP A N 1
ATOM 4341 C CA . TRP A 1 589 ? -0.904 23.529 2.569 1.00 95.31 589 TRP A CA 1
ATOM 4342 C C . TRP A 1 589 ? -0.371 22.293 1.839 1.00 95.31 589 TRP A C 1
ATOM 4344 O O . TRP A 1 589 ? 0.356 22.451 0.862 1.00 95.31 589 TRP A O 1
ATOM 4354 N N . ALA A 1 590 ? -0.714 21.083 2.279 1.00 96.94 590 ALA A N 1
ATOM 4355 C CA . ALA A 1 590 ? -0.357 19.865 1.550 1.00 96.94 590 ALA A CA 1
ATOM 4356 C C . ALA A 1 590 ? -1.451 18.798 1.600 1.00 96.94 590 ALA A C 1
ATOM 4358 O O . ALA A 1 590 ? -2.044 18.584 2.657 1.00 96.94 590 ALA A O 1
ATOM 4359 N N . ALA A 1 591 ? -1.662 18.089 0.490 1.00 97.19 591 ALA A N 1
ATOM 4360 C CA . ALA A 1 591 ? -2.515 16.901 0.433 1.00 97.19 591 ALA A CA 1
ATOM 4361 C C . ALA A 1 591 ? -1.837 15.765 -0.345 1.00 97.19 591 ALA A C 1
ATOM 4363 O O . ALA A 1 591 ? -1.406 15.993 -1.474 1.00 97.19 591 ALA A O 1
ATOM 4364 N N . ALA A 1 592 ? -1.758 14.545 0.195 1.00 97.75 592 ALA A N 1
ATOM 4365 C CA . ALA A 1 592 ? -1.215 13.429 -0.587 1.00 97.75 592 ALA A CA 1
ATOM 4366 C C . ALA A 1 592 ? -2.182 13.086 -1.733 1.00 97.75 592 ALA A C 1
ATOM 4368 O O . ALA A 1 592 ? -1.798 13.179 -2.898 1.00 97.75 592 ALA A O 1
ATOM 4369 N N . VAL A 1 593 ? -3.459 12.833 -1.428 1.00 97.06 593 VAL A N 1
ATOM 4370 C CA . VAL A 1 593 ? -4.527 12.714 -2.438 1.00 97.06 593 VAL A CA 1
ATOM 4371 C C . VAL A 1 593 ? -5.643 13.723 -2.171 1.00 97.06 593 VAL A C 1
ATOM 4373 O O . VAL A 1 593 ? -6.066 13.921 -1.032 1.00 97.06 593 VAL A O 1
ATOM 4376 N N . ARG A 1 594 ? -6.152 14.355 -3.230 1.00 94.56 594 ARG A N 1
ATOM 4377 C CA . ARG A 1 594 ? -7.264 15.304 -3.167 1.00 94.56 594 ARG A CA 1
ATOM 4378 C C . ARG A 1 594 ? -8.281 15.060 -4.275 1.00 94.56 594 ARG A C 1
ATOM 4380 O O . ARG A 1 594 ? -7.940 15.127 -5.449 1.00 94.56 594 ARG A O 1
ATOM 4387 N N . GLY A 1 595 ? -9.538 14.850 -3.905 1.00 90.50 595 GLY A N 1
ATOM 4388 C CA . GLY A 1 595 ? -10.682 14.902 -4.809 1.00 90.50 595 GLY A CA 1
ATOM 4389 C C . GLY A 1 595 ? -11.311 16.295 -4.866 1.00 90.50 595 GLY A C 1
ATOM 4390 O O . GLY A 1 595 ? -11.276 17.050 -3.893 1.00 90.50 595 GLY A O 1
ATOM 4391 N N . GLY A 1 596 ? -11.909 16.632 -6.005 1.00 81.94 596 GLY A N 1
ATOM 4392 C CA . GLY A 1 596 ? -12.706 17.834 -6.220 1.00 81.94 596 GLY A CA 1
ATOM 4393 C C . GLY A 1 596 ? -14.032 17.510 -6.910 1.00 81.94 596 GLY A C 1
ATOM 4394 O O . GLY A 1 596 ? -14.084 16.745 -7.872 1.00 81.94 596 GLY A O 1
ATOM 4395 N N . GLY A 1 597 ? -15.122 18.119 -6.434 1.00 73.50 597 GLY A N 1
ATOM 4396 C CA . GLY A 1 597 ? -16.438 18.016 -7.071 1.00 73.50 597 GLY A CA 1
ATOM 4397 C C . GLY A 1 597 ? -17.091 16.638 -6.919 1.00 73.50 597 GLY A C 1
ATOM 4398 O O . GLY A 1 597 ? -16.982 16.011 -5.875 1.00 73.50 597 GLY A O 1
ATOM 4399 N N . GLU A 1 598 ? -17.799 16.181 -7.956 1.00 74.12 598 GLU A N 1
ATOM 4400 C CA . GLU A 1 598 ? -18.460 14.860 -8.007 1.00 74.12 598 GLU A CA 1
ATOM 4401 C C . GLU A 1 598 ? -17.536 13.781 -8.621 1.00 74.12 598 GLU A C 1
ATOM 4403 O O . GLU A 1 598 ? -17.980 12.950 -9.415 1.00 74.12 598 GLU A O 1
ATOM 4408 N N . SER A 1 599 ? -16.236 13.823 -8.313 1.00 80.75 599 SER A N 1
ATOM 4409 C CA . SER A 1 599 ? -15.246 12.879 -8.855 1.00 80.75 599 SER A CA 1
ATOM 4410 C C . SER A 1 599 ? -15.334 11.496 -8.185 1.00 80.75 599 SER A C 1
ATOM 4412 O O . SER A 1 599 ? -15.980 11.334 -7.147 1.00 80.75 599 SER A O 1
ATOM 4414 N N . LEU A 1 600 ? -14.689 10.483 -8.778 1.00 84.12 600 LEU A N 1
ATOM 4415 C CA . LEU A 1 600 ? -14.592 9.124 -8.215 1.00 84.12 600 LEU A CA 1
ATOM 4416 C C . LEU A 1 600 ? -13.126 8.730 -7.999 1.00 84.12 600 LEU A C 1
ATOM 4418 O O . LEU A 1 600 ? -12.321 8.866 -8.919 1.00 84.12 600 LEU A O 1
ATOM 4422 N N . ALA A 1 601 ? -12.787 8.172 -6.841 1.00 90.94 601 ALA A N 1
ATOM 4423 C CA . ALA A 1 601 ? -11.455 7.640 -6.565 1.00 90.94 601 ALA A CA 1
ATOM 4424 C C . ALA A 1 601 ? -11.542 6.230 -5.971 1.00 90.94 601 ALA A C 1
ATOM 4426 O O . ALA A 1 601 ? -12.180 6.029 -4.942 1.00 90.94 601 ALA A O 1
ATOM 4427 N N . LEU A 1 602 ? -10.884 5.269 -6.618 1.00 94.00 602 LEU A N 1
ATOM 4428 C CA . LEU A 1 602 ? -10.661 3.916 -6.111 1.00 94.00 602 LEU A CA 1
ATOM 4429 C C . LEU A 1 602 ? -9.160 3.747 -5.861 1.00 94.00 602 LEU A C 1
ATOM 4431 O O . LEU A 1 602 ? -8.387 3.800 -6.817 1.00 94.00 602 LEU A O 1
ATOM 4435 N N . LEU A 1 603 ? -8.737 3.560 -4.614 1.00 95.94 603 LEU A N 1
ATOM 4436 C CA . LEU A 1 603 ? -7.337 3.292 -4.272 1.00 95.94 603 LEU A CA 1
ATOM 4437 C C . LEU A 1 603 ? -7.233 1.945 -3.563 1.00 95.94 603 LEU A C 1
ATOM 4439 O O . LEU A 1 603 ? -8.002 1.690 -2.635 1.00 95.94 603 LEU A O 1
ATOM 4443 N N . ARG A 1 604 ? -6.279 1.115 -3.996 1.00 93.31 604 ARG A N 1
ATOM 4444 C CA . ARG A 1 604 ? -5.929 -0.133 -3.318 1.00 93.31 604 ARG A CA 1
ATOM 4445 C C . ARG A 1 604 ? -4.426 -0.348 -3.233 1.00 93.31 604 ARG A C 1
ATOM 4447 O O . ARG A 1 604 ? -3.729 -0.062 -4.205 1.00 93.31 604 ARG A O 1
ATOM 4454 N N . ASP A 1 605 ? -3.939 -0.868 -2.111 1.00 91.31 605 ASP A N 1
ATOM 4455 C CA . ASP A 1 605 ? -2.509 -1.110 -1.887 1.00 91.31 605 ASP A CA 1
ATOM 4456 C C . ASP A 1 605 ? -1.700 0.211 -2.008 1.00 91.31 605 ASP A C 1
ATOM 4458 O O . ASP A 1 605 ? -0.687 0.287 -2.705 1.00 91.31 605 ASP A O 1
ATOM 4462 N N . VAL A 1 606 ? -2.196 1.312 -1.421 1.00 95.38 606 VAL A N 1
ATOM 4463 C CA . VAL A 1 606 ? -1.592 2.658 -1.561 1.00 95.38 606 VAL A CA 1
ATOM 4464 C C . VAL A 1 606 ? -1.155 3.219 -0.213 1.00 95.38 606 VAL A C 1
ATOM 4466 O O . VAL A 1 606 ? -1.985 3.457 0.663 1.00 95.38 606 VAL A O 1
ATOM 4469 N N . TRP A 1 607 ? 0.134 3.536 -0.083 1.00 98.12 607 TRP A N 1
ATOM 4470 C CA . TRP A 1 607 ? 0.651 4.336 1.029 1.00 98.12 607 TRP A CA 1
ATOM 4471 C C . TRP A 1 607 ? 0.809 5.804 0.618 1.00 98.12 607 TRP A C 1
ATOM 4473 O O . TRP A 1 607 ? 1.268 6.118 -0.488 1.00 98.12 607 TRP A O 1
ATOM 4483 N N . GLY A 1 608 ? 0.476 6.729 1.515 1.00 97.62 608 GLY A N 1
ATOM 4484 C CA . GLY A 1 608 ? 0.650 8.155 1.272 1.00 97.62 608 GLY A CA 1
ATOM 4485 C C . GLY A 1 608 ? 1.062 8.957 2.499 1.00 97.62 608 GLY A C 1
ATOM 4486 O O . GLY A 1 608 ? 0.714 8.636 3.628 1.00 97.62 608 GLY A O 1
ATOM 4487 N N . SER A 1 609 ? 1.779 10.057 2.268 1.00 97.88 609 SER A N 1
ATOM 4488 C CA . SER A 1 609 ? 2.210 10.975 3.324 1.00 97.88 609 SER A CA 1
ATOM 4489 C C . SER A 1 609 ? 2.101 12.439 2.903 1.00 97.88 609 SER A C 1
ATOM 4491 O O . SER A 1 609 ? 2.571 12.802 1.821 1.00 97.88 609 SER A O 1
ATOM 4493 N N . ALA A 1 610 ? 1.585 13.302 3.774 1.00 98.00 610 ALA A N 1
ATOM 4494 C CA . ALA A 1 610 ? 1.537 14.745 3.554 1.00 98.00 610 ALA A CA 1
ATOM 4495 C C . ALA A 1 610 ? 2.180 15.539 4.697 1.00 98.00 610 ALA A C 1
ATOM 4497 O O . ALA A 1 610 ? 2.018 15.195 5.871 1.00 98.00 610 ALA A O 1
ATOM 4498 N N . SER A 1 611 ? 2.856 16.647 4.372 1.00 96.44 611 SER A N 1
ATOM 4499 C CA . SER A 1 611 ? 3.366 17.584 5.376 1.00 96.44 611 SER A CA 1
ATOM 4500 C C . SER A 1 611 ? 3.324 19.056 4.962 1.00 96.44 611 SER A C 1
ATOM 4502 O O . SER A 1 611 ? 3.782 19.427 3.881 1.00 96.44 611 SER A O 1
ATOM 4504 N N . ALA A 1 612 ? 2.783 19.897 5.852 1.00 95.75 612 ALA A N 1
ATOM 4505 C CA . ALA A 1 612 ? 2.737 21.354 5.728 1.00 95.75 612 ALA A CA 1
ATOM 4506 C C . ALA A 1 612 ? 2.536 22.062 7.081 1.00 95.75 612 ALA A C 1
ATOM 4508 O O . ALA A 1 612 ? 2.241 21.438 8.101 1.00 95.75 612 ALA A O 1
ATOM 4509 N N . THR A 1 613 ? 2.691 23.393 7.115 1.00 92.94 613 THR A N 1
ATOM 4510 C CA . THR A 1 613 ? 2.634 24.154 8.380 1.00 92.94 613 THR A CA 1
ATOM 4511 C C . THR A 1 613 ? 1.248 24.657 8.788 1.00 92.94 613 THR A C 1
ATOM 4513 O O . THR A 1 613 ? 1.038 24.900 9.978 1.00 92.94 613 THR A O 1
ATOM 4516 N N . THR A 1 614 ? 0.307 24.843 7.850 1.00 92.25 614 THR A N 1
ATOM 4517 C CA . THR A 1 614 ? -1.021 25.432 8.135 1.00 92.25 614 THR A CA 1
ATOM 4518 C C . THR A 1 614 ? -2.156 24.427 7.991 1.00 92.25 614 THR A C 1
ATOM 4520 O O . THR A 1 614 ? -3.048 24.396 8.842 1.00 92.25 614 THR A O 1
ATOM 4523 N N . SER A 1 615 ? -2.176 23.627 6.923 1.00 94.12 615 SER A N 1
ATOM 4524 C CA . SER A 1 615 ? -3.194 22.584 6.749 1.00 94.12 615 SER A CA 1
ATOM 4525 C C . SER A 1 615 ? -2.655 21.397 5.959 1.00 94.12 615 SER A C 1
ATOM 4527 O O . SER A 1 615 ? -2.106 21.584 4.877 1.00 94.12 615 SER A O 1
ATOM 4529 N N . THR A 1 616 ? -2.825 20.194 6.494 1.00 97.12 616 THR A N 1
ATOM 4530 C CA . THR A 1 616 ? -2.198 18.973 5.980 1.00 97.12 616 THR A CA 1
ATOM 4531 C C . THR A 1 616 ? -3.232 17.859 5.899 1.00 97.12 616 THR A C 1
ATOM 4533 O O . THR A 1 616 ? -3.962 17.644 6.864 1.00 97.12 616 THR A O 1
ATOM 4536 N N . PHE A 1 617 ? -3.287 17.150 4.774 1.00 97.56 617 PHE A N 1
ATOM 4537 C CA . PHE A 1 617 ? -4.289 16.125 4.489 1.00 97.56 617 PHE A CA 1
ATOM 4538 C C . PHE A 1 617 ? -3.612 14.856 3.960 1.00 97.56 617 PHE A C 1
ATOM 4540 O O . PHE A 1 617 ? -2.898 14.920 2.962 1.00 97.56 617 PHE A O 1
ATOM 4547 N N . GLY A 1 618 ? -3.856 13.695 4.563 1.00 97.62 618 GLY A N 1
ATOM 4548 C CA . GLY A 1 618 ? -3.563 12.422 3.902 1.00 97.62 618 GLY A CA 1
ATOM 4549 C C . GLY A 1 618 ? -4.452 12.309 2.663 1.00 97.62 618 GLY A C 1
ATOM 4550 O O . GLY A 1 618 ? -3.973 12.361 1.529 1.00 97.62 618 GLY A O 1
ATOM 4551 N N . ILE A 1 619 ? -5.767 12.308 2.889 1.00 96.38 619 ILE A N 1
ATOM 4552 C CA . ILE A 1 619 ? -6.784 12.385 1.836 1.00 96.38 619 ILE A CA 1
ATOM 4553 C C . ILE A 1 619 ? -7.767 13.534 2.111 1.00 96.38 619 ILE A C 1
ATOM 4555 O O . ILE A 1 619 ? -8.381 13.595 3.178 1.00 96.38 619 ILE A O 1
ATOM 4559 N N . GLU A 1 620 ? -7.978 14.417 1.130 1.00 94.06 620 GLU A N 1
ATOM 4560 C CA . GLU A 1 620 ? -9.097 15.376 1.098 1.00 94.06 620 GLU A CA 1
ATOM 4561 C C . GLU A 1 620 ? -10.132 14.943 0.047 1.00 94.06 620 GLU A C 1
ATOM 4563 O O . GLU A 1 620 ? -9.837 14.910 -1.141 1.00 94.06 620 GLU A O 1
ATOM 4568 N N . SER A 1 621 ? -11.367 14.635 0.448 1.00 87.75 621 SER A N 1
ATOM 4569 C CA . SER A 1 621 ? -12.402 14.145 -0.489 1.00 87.75 621 SER A CA 1
ATOM 4570 C C . SER A 1 621 ? -12.994 15.212 -1.424 1.00 87.75 621 SER A C 1
ATOM 4572 O O . SER A 1 621 ? -13.370 14.909 -2.558 1.00 87.75 621 SER A O 1
ATOM 4574 N N . GLY A 1 622 ? -13.152 16.449 -0.943 1.00 79.69 622 GLY A N 1
ATOM 4575 C CA . GLY A 1 622 ? -13.727 17.573 -1.699 1.00 79.69 622 GLY A CA 1
ATOM 4576 C C . GLY A 1 622 ? -15.175 17.394 -2.186 1.00 79.69 622 GLY A C 1
ATOM 4577 O O . GLY A 1 622 ? -15.608 18.160 -3.049 1.00 79.69 622 GLY A O 1
ATOM 4578 N N . GLY A 1 623 ? -15.914 16.412 -1.653 1.00 76.31 623 GLY A N 1
ATOM 4579 C CA . GLY A 1 623 ? -17.256 16.018 -2.114 1.00 76.31 623 GLY A CA 1
ATOM 4580 C C . GLY A 1 623 ? -17.300 14.804 -3.055 1.00 76.31 623 GLY A C 1
ATOM 4581 O O . GLY A 1 623 ? -18.392 14.384 -3.438 1.00 76.31 623 GLY A O 1
ATOM 4582 N N . SER A 1 624 ? -16.137 14.248 -3.404 1.00 78.62 624 SER A N 1
ATOM 4583 C CA . SER A 1 624 ? -15.986 13.090 -4.293 1.00 78.62 624 SER A CA 1
ATOM 4584 C C . SER A 1 624 ? -16.385 11.785 -3.600 1.00 78.62 624 SER A C 1
ATOM 4586 O O . SER A 1 624 ? -16.311 11.678 -2.376 1.00 78.62 624 SER A O 1
ATOM 4588 N N . TYR A 1 625 ? -16.716 10.760 -4.383 1.00 87.50 625 TYR A N 1
ATOM 4589 C CA . TYR A 1 625 ? -16.909 9.404 -3.867 1.00 87.50 625 TYR A CA 1
ATOM 4590 C C . TYR A 1 625 ? -15.557 8.691 -3.789 1.00 87.50 625 TYR A C 1
ATOM 4592 O O . TYR A 1 625 ? -14.809 8.672 -4.771 1.00 87.50 625 TYR A O 1
ATOM 4600 N N . PHE A 1 626 ? -15.257 8.100 -2.637 1.00 90.56 626 PHE A N 1
ATOM 4601 C CA . PHE A 1 626 ? -13.986 7.426 -2.376 1.00 90.56 626 PHE A CA 1
ATOM 4602 C C . PHE A 1 626 ? -14.222 5.972 -1.970 1.00 90.56 626 PHE A C 1
ATOM 4604 O O . PHE A 1 626 ? -14.961 5.701 -1.026 1.00 90.56 626 PHE A O 1
ATOM 4611 N N . THR A 1 627 ? -13.551 5.051 -2.655 1.00 94.50 627 THR A N 1
ATOM 4612 C CA . THR A 1 627 ? -13.398 3.659 -2.233 1.00 94.50 627 THR A CA 1
ATOM 4613 C C . THR A 1 627 ? -11.925 3.418 -1.935 1.00 94.50 627 THR A C 1
ATOM 4615 O O . THR A 1 627 ? -11.072 3.617 -2.802 1.00 94.50 627 THR A O 1
ATOM 4618 N N . LEU A 1 628 ? -11.629 3.043 -0.696 1.00 96.19 628 LEU A N 1
ATOM 4619 C CA . LEU A 1 628 ? -10.283 2.880 -0.159 1.00 96.19 628 LEU A CA 1
ATOM 4620 C C . LEU A 1 628 ? -10.180 1.484 0.449 1.00 96.19 628 LEU A C 1
ATOM 4622 O O . LEU A 1 628 ? -11.005 1.117 1.279 1.00 96.19 628 LEU A O 1
ATOM 4626 N N . GLN A 1 629 ? -9.197 0.707 0.024 1.00 96.00 629 GLN A N 1
ATOM 4627 C CA . GLN A 1 629 ? -8.979 -0.641 0.531 1.00 96.00 629 GLN A CA 1
ATOM 4628 C C . GLN A 1 629 ? -7.471 -0.867 0.681 1.00 96.00 629 GLN A C 1
ATOM 4630 O O . GLN A 1 629 ? -6.736 -0.498 -0.229 1.00 96.00 629 GLN A O 1
ATOM 4635 N N . ASP A 1 630 ? -6.992 -1.475 1.767 1.00 93.44 630 ASP A N 1
ATOM 4636 C CA . ASP A 1 630 ? -5.557 -1.756 1.943 1.00 93.44 630 ASP A CA 1
ATOM 4637 C C . ASP A 1 630 ? -4.688 -0.478 1.754 1.00 93.44 630 ASP A C 1
ATOM 4639 O O . ASP A 1 630 ? -3.668 -0.485 1.058 1.00 93.44 630 ASP A O 1
ATOM 4643 N N . VAL A 1 631 ? -5.133 0.676 2.289 1.00 96.75 631 VAL A N 1
ATOM 4644 C CA . VAL A 1 631 ? -4.403 1.961 2.188 1.00 96.75 631 VAL A CA 1
ATOM 4645 C C . VAL A 1 631 ? -3.906 2.464 3.537 1.00 96.75 631 VAL A C 1
ATOM 4647 O O . VAL A 1 631 ? -4.561 2.286 4.554 1.00 96.75 631 VAL A O 1
ATOM 4650 N N . SER A 1 632 ? -2.781 3.176 3.550 1.00 97.50 632 SER A N 1
ATOM 4651 C CA . SER A 1 632 ? -2.225 3.783 4.767 1.00 97.50 632 SER A CA 1
ATOM 4652 C C . SER A 1 632 ? -1.809 5.226 4.496 1.00 97.50 632 SER A C 1
ATOM 4654 O O . SER A 1 632 ? -0.979 5.484 3.625 1.00 97.50 632 SER A O 1
ATOM 4656 N N . PHE A 1 633 ? -2.421 6.187 5.192 1.00 98.19 633 PHE A N 1
ATOM 4657 C CA . PHE A 1 633 ? -2.213 7.616 4.944 1.00 98.19 633 PHE A CA 1
ATOM 4658 C C . PHE A 1 633 ? -1.797 8.390 6.198 1.00 98.19 633 PHE A C 1
ATOM 4660 O O . PHE A 1 633 ? -2.544 8.504 7.171 1.00 98.19 633 PHE A O 1
ATOM 4667 N N . GLU A 1 634 ? -0.618 9.005 6.125 1.00 97.62 634 GLU A N 1
ATOM 4668 C CA . GLU A 1 634 ? -0.009 9.800 7.189 1.00 97.62 634 GLU A CA 1
ATOM 4669 C C . GLU A 1 634 ? -0.067 11.304 6.881 1.00 97.62 634 GLU A C 1
ATOM 4671 O O . GLU A 1 634 ? 0.389 11.780 5.842 1.00 97.62 634 GLU A O 1
ATOM 4676 N N . ALA A 1 635 ? -0.563 12.100 7.819 1.00 97.81 635 ALA A N 1
ATOM 4677 C CA . ALA A 1 635 ? -0.542 13.553 7.754 1.00 97.81 635 ALA A CA 1
ATOM 4678 C C . ALA A 1 635 ? 0.266 14.109 8.934 1.00 97.81 635 ALA A C 1
ATOM 4680 O O . ALA A 1 635 ? -0.001 13.782 10.091 1.00 97.81 635 ALA A O 1
ATOM 4681 N N . ASN A 1 636 ? 1.248 14.970 8.661 1.00 95.56 636 ASN A N 1
ATOM 4682 C CA . ASN A 1 636 ? 2.097 15.585 9.685 1.00 95.56 636 ASN A CA 1
ATOM 4683 C C . ASN A 1 636 ? 2.222 17.097 9.470 1.00 95.56 636 ASN A C 1
ATOM 4685 O O . ASN A 1 636 ? 2.817 17.551 8.492 1.00 95.56 636 ASN A O 1
ATOM 4689 N N . GLY A 1 637 ? 1.676 17.907 10.374 1.00 92.62 637 GLY A N 1
ATOM 4690 C CA . GLY A 1 637 ? 1.721 19.360 10.224 1.00 92.62 637 GLY A CA 1
ATOM 4691 C C . GLY A 1 637 ? 1.501 20.142 11.506 1.00 92.62 637 GLY A C 1
ATOM 4692 O O . GLY A 1 637 ? 0.829 19.688 12.425 1.00 92.62 637 GLY A O 1
ATOM 4693 N N . SER A 1 638 ? 2.050 21.358 11.569 1.00 90.75 638 SER A N 1
ATOM 4694 C CA . SER A 1 638 ? 1.953 22.231 12.752 1.00 90.75 638 SER A CA 1
ATOM 4695 C C . SER A 1 638 ? 0.619 22.976 12.899 1.00 90.75 638 SER A C 1
ATOM 4697 O O . SER A 1 638 ? 0.427 23.672 13.894 1.00 90.75 638 SER A O 1
ATOM 4699 N N . GLY A 1 639 ? -0.265 22.875 11.905 1.00 91.31 639 GLY A N 1
ATOM 4700 C CA . GLY A 1 639 ? -1.574 23.527 11.871 1.00 91.31 639 GLY A CA 1
ATOM 4701 C C . GLY A 1 639 ? -2.707 22.515 12.019 1.00 91.31 639 GLY A C 1
ATOM 4702 O O . GLY A 1 639 ? -2.662 21.666 12.905 1.00 91.31 639 GLY A O 1
ATOM 4703 N N . ASN A 1 640 ? -3.711 22.603 11.147 1.00 93.75 640 ASN A N 1
ATOM 4704 C CA . ASN A 1 640 ? -4.795 21.624 11.091 1.00 93.75 640 ASN A CA 1
ATOM 4705 C C . ASN A 1 640 ? -4.346 20.400 10.283 1.00 93.75 640 ASN A C 1
ATOM 4707 O O . ASN A 1 640 ? -4.068 20.528 9.091 1.00 93.75 640 ASN A O 1
ATOM 4711 N N . THR A 1 641 ? -4.307 19.227 10.900 1.00 96.31 641 THR A N 1
ATOM 4712 C CA . THR A 1 641 ? -3.793 18.004 10.279 1.00 96.31 641 THR A CA 1
ATOM 4713 C C . THR A 1 641 ? -4.868 16.925 10.264 1.00 96.31 641 THR A C 1
ATOM 4715 O O . THR A 1 641 ? -5.447 16.617 11.304 1.00 96.31 641 THR A O 1
ATOM 4718 N N . TYR A 1 642 ? -5.118 16.347 9.092 1.00 97.00 642 TYR A N 1
ATOM 4719 C CA . TYR A 1 642 ? -6.195 15.397 8.832 1.00 97.00 642 TYR A CA 1
ATOM 4720 C C . TYR A 1 642 ? -5.642 14.136 8.162 1.00 97.00 642 TYR A C 1
ATOM 4722 O O . TYR A 1 642 ? -5.051 14.247 7.090 1.00 97.00 642 TYR A O 1
ATOM 4730 N N . GLY A 1 643 ? -5.856 12.949 8.732 1.00 97.56 643 GLY A N 1
ATOM 4731 C CA . GLY A 1 643 ? -5.567 11.689 8.036 1.00 97.56 643 GLY A CA 1
ATOM 4732 C C . GLY A 1 643 ? -6.518 11.528 6.846 1.00 97.56 643 GLY A C 1
ATOM 4733 O O . GLY A 1 643 ? -6.096 11.522 5.690 1.00 97.56 643 GLY A O 1
ATOM 4734 N N . LEU A 1 644 ? -7.822 11.549 7.133 1.00 96.56 644 LEU A N 1
ATOM 4735 C CA . LEU A 1 644 ? -8.912 11.535 6.154 1.00 96.56 644 LEU A CA 1
ATOM 4736 C C . LEU A 1 644 ? -9.906 12.682 6.403 1.00 96.56 644 LEU A C 1
ATOM 4738 O O . LEU A 1 644 ? -10.454 12.822 7.497 1.00 96.56 644 LEU A O 1
ATOM 4742 N N . TYR A 1 645 ? -10.182 13.490 5.376 1.00 95.12 645 TYR A N 1
ATOM 4743 C CA . TYR A 1 645 ? -11.104 14.631 5.432 1.00 95.12 645 TYR A CA 1
ATOM 4744 C C . TYR A 1 645 ? -12.307 14.437 4.492 1.00 95.12 645 TYR A C 1
ATOM 4746 O O . TYR A 1 645 ? -12.182 14.461 3.262 1.00 95.12 645 TYR A O 1
ATOM 4754 N N . LEU A 1 646 ? -13.499 14.275 5.074 1.00 91.44 646 LEU A N 1
ATOM 4755 C CA . LEU A 1 646 ? -14.746 13.907 4.390 1.00 91.44 646 LEU A CA 1
ATOM 4756 C C . LEU A 1 646 ? -15.733 15.085 4.302 1.00 91.44 646 LEU A C 1
ATOM 4758 O O . LEU A 1 646 ? -16.657 15.211 5.105 1.00 91.44 646 LEU A O 1
ATOM 4762 N N . SER A 1 647 ? -15.551 15.966 3.313 1.00 85.25 647 SER A N 1
ATOM 4763 C CA . SER A 1 647 ? -16.400 17.150 3.085 1.00 85.25 647 SER A CA 1
ATOM 4764 C C . SER A 1 647 ? -17.671 16.890 2.263 1.00 85.25 647 SER A C 1
ATOM 4766 O O . SER A 1 647 ? -18.409 17.830 1.964 1.00 85.25 647 SER A O 1
ATOM 4768 N N . GLY A 1 648 ? -17.957 15.632 1.932 1.00 78.62 648 GLY A N 1
ATOM 4769 C CA . GLY A 1 648 ? -19.173 15.181 1.255 1.00 78.62 648 GLY A CA 1
ATOM 4770 C C . GLY A 1 648 ? -18.923 13.906 0.450 1.00 78.62 648 GLY A C 1
ATOM 4771 O O . GLY A 1 648 ? -17.797 13.418 0.422 1.00 78.62 648 GLY A O 1
ATOM 4772 N N . GLY A 1 649 ? -19.966 13.410 -0.218 1.00 79.88 649 GLY A N 1
ATOM 4773 C CA . GLY A 1 649 ? -19.924 12.158 -0.983 1.00 79.88 649 GLY A CA 1
ATOM 4774 C C . GLY A 1 649 ? -20.226 10.922 -0.130 1.00 79.88 649 GLY A C 1
ATOM 4775 O O . GLY A 1 649 ? -20.459 11.027 1.081 1.00 79.88 649 GLY A O 1
ATOM 4776 N N . ASP A 1 650 ? -20.230 9.758 -0.783 1.00 85.88 650 ASP A N 1
ATOM 4777 C CA . ASP A 1 650 ? -20.231 8.468 -0.090 1.00 85.88 650 ASP A CA 1
ATOM 4778 C C . ASP A 1 650 ? -18.803 7.910 -0.040 1.00 85.88 650 ASP A C 1
ATOM 4780 O O . ASP A 1 650 ? -18.052 8.012 -1.016 1.00 85.88 650 ASP A O 1
ATOM 4784 N N . VAL A 1 651 ? -18.440 7.323 1.100 1.00 89.94 651 VAL A N 1
ATOM 4785 C CA . VAL A 1 651 ? -17.138 6.692 1.330 1.00 89.94 651 VAL A CA 1
ATOM 4786 C C . VAL A 1 651 ? -17.316 5.204 1.635 1.00 89.94 651 VAL A C 1
ATOM 4788 O O . VAL A 1 651 ? -18.229 4.824 2.367 1.00 89.94 651 VAL A O 1
ATOM 4791 N N . ASP A 1 652 ? -16.446 4.363 1.092 1.00 94.12 652 ASP A N 1
ATOM 4792 C CA . ASP A 1 652 ? -16.339 2.952 1.464 1.00 94.12 652 ASP A CA 1
ATOM 4793 C C . ASP A 1 652 ? -14.866 2.655 1.747 1.00 94.12 652 ASP A C 1
ATOM 4795 O O . ASP A 1 652 ? -14.029 2.756 0.850 1.00 94.12 652 ASP A O 1
ATOM 4799 N N . VAL A 1 653 ? -14.540 2.397 3.010 1.00 96.56 653 VAL A N 1
ATOM 4800 C CA . VAL A 1 653 ? -13.170 2.167 3.477 1.00 96.56 653 VAL A CA 1
ATOM 4801 C C . VAL A 1 653 ? -13.093 0.804 4.145 1.00 96.56 653 VAL A C 1
ATOM 4803 O O . VAL A 1 653 ? -13.901 0.525 5.036 1.00 96.56 653 VAL A O 1
ATOM 4806 N N . SER A 1 654 ? -12.122 -0.018 3.756 1.00 95.94 654 SER A N 1
ATOM 4807 C CA . SER A 1 654 ? -11.788 -1.252 4.467 1.00 95.94 654 SER A CA 1
ATOM 4808 C C . SER A 1 654 ? -10.281 -1.427 4.642 1.00 95.94 654 SER A C 1
ATOM 4810 O O . SER A 1 654 ? -9.505 -0.965 3.809 1.00 95.94 654 SER A O 1
ATOM 4812 N N . ASP A 1 655 ? -9.863 -2.092 5.717 1.00 95.69 655 ASP A N 1
ATOM 4813 C CA . ASP A 1 655 ? -8.501 -2.633 5.859 1.00 95.69 655 ASP A CA 1
ATOM 4814 C C . ASP A 1 655 ? -7.421 -1.530 5.742 1.00 95.69 655 ASP A C 1
ATOM 4816 O O . ASP A 1 655 ? -6.418 -1.682 5.054 1.00 95.69 655 ASP A O 1
ATOM 4820 N N . SER A 1 656 ? -7.694 -0.346 6.308 1.00 97.50 656 SER A N 1
ATOM 4821 C CA . SER A 1 656 ? -6.952 0.890 5.998 1.00 97.50 656 SER A CA 1
ATOM 4822 C C . SER A 1 656 ? -6.639 1.764 7.212 1.00 97.50 656 SER A C 1
ATOM 4824 O O . SER A 1 656 ? -7.494 1.948 8.079 1.00 97.50 656 SER A O 1
ATOM 4826 N N . ASP A 1 657 ? -5.480 2.422 7.194 1.00 96.12 657 ASP A N 1
ATOM 4827 C CA . ASP A 1 657 ? -4.953 3.217 8.304 1.00 96.12 657 ASP A CA 1
ATOM 4828 C C . ASP A 1 657 ? -4.924 4.723 8.007 1.00 96.12 657 ASP A C 1
ATOM 4830 O O . ASP A 1 657 ? -4.478 5.164 6.942 1.00 96.12 657 ASP A O 1
ATOM 4834 N N . PHE A 1 658 ? -5.330 5.543 8.983 1.00 98.19 658 PHE A N 1
ATOM 4835 C CA . PHE A 1 658 ? -5.299 7.009 8.863 1.00 98.19 658 PHE A CA 1
ATOM 4836 C C . PHE A 1 658 ? -4.662 7.655 10.087 1.00 98.19 658 PHE A C 1
ATOM 4838 O O . PHE A 1 658 ? -5.242 7.674 11.174 1.00 98.19 658 PHE A O 1
ATOM 4845 N N . VAL A 1 659 ? -3.478 8.239 9.896 1.00 97.69 659 VAL A N 1
ATOM 4846 C CA . VAL A 1 659 ? -2.669 8.834 10.964 1.00 97.69 659 VAL A CA 1
ATOM 4847 C C . VAL A 1 659 ? -2.582 10.346 10.779 1.00 97.69 659 VAL A C 1
ATOM 4849 O O . VAL A 1 659 ? -2.121 10.834 9.752 1.00 97.69 659 VAL A O 1
ATOM 4852 N N . ALA A 1 660 ? -2.956 11.110 11.802 1.00 97.00 660 ALA A N 1
ATOM 4853 C CA . ALA A 1 660 ? -2.731 12.550 11.879 1.00 97.00 660 ALA A CA 1
ATOM 4854 C C . ALA A 1 660 ? -1.772 12.896 13.023 1.00 97.00 660 ALA A C 1
ATOM 4856 O O . ALA A 1 660 ? -1.913 12.403 14.141 1.00 97.00 660 ALA A O 1
ATOM 4857 N N . SER A 1 661 ? -0.811 13.784 12.765 1.00 94.12 661 SER A N 1
ATOM 4858 C CA . SER A 1 661 ? 0.195 14.197 13.746 1.00 94.12 661 SER A CA 1
ATOM 4859 C C . SER A 1 661 ? 0.499 15.702 13.711 1.00 94.12 661 SER A C 1
ATOM 4861 O O . SER A 1 661 ? 0.566 16.327 12.649 1.00 94.12 661 SER A O 1
ATOM 4863 N N . GLY A 1 662 ? 0.707 16.308 14.883 1.00 89.00 662 GLY A N 1
ATOM 4864 C CA . GLY A 1 662 ? 1.261 17.661 15.012 1.00 89.00 662 GLY A CA 1
ATOM 4865 C C . GLY A 1 662 ? 0.367 18.667 15.745 1.00 89.00 662 GLY A C 1
ATOM 4866 O O . GLY A 1 662 ? 0.269 18.611 16.965 1.00 89.00 662 GLY A O 1
ATOM 4867 N N . GLY A 1 663 ? -0.172 19.670 15.050 1.00 86.81 663 GLY A N 1
ATOM 4868 C CA . GLY A 1 663 ? -0.890 20.804 15.650 1.00 86.81 663 GLY A CA 1
ATOM 4869 C C . GLY A 1 663 ? -2.241 20.417 16.261 1.00 86.81 663 GLY A C 1
ATOM 4870 O O . GLY A 1 663 ? -2.296 19.865 17.359 1.00 86.81 663 GLY A O 1
ATOM 4871 N N . MET A 1 664 ? -3.321 20.730 15.543 1.00 91.31 664 MET A N 1
ATOM 4872 C CA . MET A 1 664 ? -4.658 20.180 15.782 1.00 91.31 664 MET A CA 1
ATOM 4873 C C . MET A 1 664 ? -4.812 18.946 14.893 1.00 91.31 664 MET A C 1
ATOM 4875 O O . MET A 1 664 ? -4.880 19.084 13.669 1.00 91.31 664 MET A O 1
ATOM 4879 N N . ALA A 1 665 ? -4.823 17.754 15.483 1.00 93.94 665 ALA A N 1
ATOM 4880 C CA . ALA A 1 665 ? -4.791 16.494 14.744 1.00 93.94 665 ALA A CA 1
ATOM 4881 C C . ALA A 1 665 ? -6.154 15.791 14.738 1.00 93.94 665 ALA A C 1
ATOM 4883 O O . ALA A 1 665 ? -6.812 15.674 15.774 1.00 93.94 665 ALA A O 1
ATOM 4884 N N . TYR A 1 666 ? -6.543 15.303 13.562 1.00 95.88 666 TYR A N 1
ATOM 4885 C CA . TYR A 1 666 ? -7.786 14.589 13.310 1.00 95.88 666 TYR A CA 1
ATOM 4886 C C . TYR A 1 666 ? -7.511 13.337 12.474 1.00 95.88 666 TYR A C 1
ATOM 4888 O O . TYR A 1 666 ? -7.158 13.465 11.302 1.00 95.88 666 TYR A O 1
ATOM 4896 N N . GLY A 1 667 ? -7.682 12.138 13.030 1.00 96.69 667 GLY A N 1
ATOM 4897 C CA . GLY A 1 667 ? -7.489 10.895 12.269 1.00 96.69 667 GLY A CA 1
ATOM 4898 C C . GLY A 1 667 ? -8.484 10.819 11.106 1.00 96.69 667 GLY A C 1
ATOM 4899 O O . GLY A 1 667 ? -8.095 10.827 9.938 1.00 96.69 667 GLY A O 1
ATOM 4900 N N . VAL A 1 668 ? -9.778 10.911 11.428 1.00 96.62 668 VAL A N 1
ATOM 4901 C CA . VAL A 1 668 ? -10.872 11.128 10.466 1.00 96.62 668 VAL A CA 1
ATOM 4902 C C . VAL A 1 668 ? -11.676 12.373 10.852 1.00 96.62 668 VAL A C 1
ATOM 4904 O O . VAL A 1 668 ? -12.088 12.531 12.003 1.00 96.62 668 VAL A O 1
ATOM 4907 N N . TYR A 1 669 ? -11.944 13.260 9.890 1.00 95.06 669 TYR A N 1
ATOM 4908 C CA . TYR A 1 669 ? -12.717 14.489 10.096 1.00 95.06 669 TYR A CA 1
ATOM 4909 C C . TYR A 1 669 ? -13.853 14.640 9.084 1.00 95.06 669 TYR A C 1
ATOM 4911 O O . TYR A 1 669 ? -13.628 14.750 7.879 1.00 95.06 669 TYR A O 1
ATOM 4919 N N . VAL A 1 670 ? -15.084 14.708 9.590 1.00 92.81 670 VAL A N 1
ATOM 4920 C CA . VAL A 1 670 ? -16.320 14.717 8.797 1.00 92.81 670 VAL A CA 1
ATOM 4921 C C . VAL A 1 670 ? -17.151 15.958 9.161 1.00 92.81 670 VAL A C 1
ATOM 4923 O O . VAL A 1 670 ? -18.020 15.887 10.026 1.00 92.81 670 VAL A O 1
ATOM 4926 N N . PRO A 1 671 ? -16.894 17.147 8.582 1.00 87.38 671 PRO A N 1
ATOM 4927 C CA . PRO A 1 671 ? -17.534 18.393 9.026 1.00 87.38 671 PRO A CA 1
ATOM 4928 C C . PRO A 1 671 ? -19.012 18.520 8.637 1.00 87.38 671 PRO A C 1
ATOM 4930 O O . PRO A 1 671 ? -19.745 19.305 9.244 1.00 87.38 671 PRO A O 1
ATOM 4933 N N . VAL A 1 672 ? -19.441 17.803 7.597 1.00 82.19 672 VAL A N 1
ATOM 4934 C CA . VAL A 1 672 ? -20.761 17.924 6.958 1.00 82.19 672 VAL A CA 1
ATOM 4935 C C . VAL A 1 672 ? -21.306 16.539 6.582 1.00 82.19 672 VAL A C 1
ATOM 4937 O O . VAL A 1 672 ? -20.815 15.523 7.058 1.00 82.19 672 VAL A O 1
ATOM 4940 N N . THR A 1 673 ? -22.355 16.473 5.762 1.00 78.50 673 THR A N 1
ATOM 4941 C CA . THR A 1 673 ? -23.014 15.223 5.365 1.00 78.50 673 THR A CA 1
ATOM 4942 C C . THR A 1 673 ? -22.125 14.354 4.462 1.00 78.50 673 THR A C 1
ATOM 4944 O O . THR A 1 673 ? -22.096 14.571 3.250 1.00 78.50 673 THR A O 1
ATOM 4947 N N . ALA A 1 674 ? -21.463 13.352 5.039 1.00 85.12 674 ALA A N 1
ATOM 4948 C CA . ALA A 1 674 ? -20.936 12.179 4.335 1.00 85.12 674 ALA A CA 1
ATOM 4949 C C . ALA A 1 674 ? -21.733 10.925 4.742 1.00 85.12 674 ALA A C 1
ATOM 4951 O O . ALA A 1 674 ? -22.278 10.874 5.854 1.00 85.12 674 ALA A O 1
ATOM 4952 N N . THR A 1 675 ? -21.818 9.924 3.864 1.00 87.81 675 THR A N 1
ATOM 4953 C CA . THR A 1 675 ? -22.441 8.623 4.180 1.00 87.81 675 THR A CA 1
ATOM 4954 C C . THR A 1 675 ? -21.559 7.455 3.736 1.00 87.81 675 THR A C 1
ATOM 4956 O O . THR A 1 675 ? -20.534 7.669 3.093 1.00 87.81 675 THR A O 1
ATOM 4959 N N . GLY A 1 676 ? -21.913 6.231 4.135 1.00 90.62 676 GLY A N 1
ATOM 4960 C CA . GLY A 1 676 ? -21.158 5.022 3.796 1.00 90.62 676 GLY A CA 1
ATOM 4961 C C . GLY A 1 676 ? -20.508 4.352 5.008 1.00 90.62 676 GLY A C 1
ATOM 4962 O O . GLY A 1 676 ? -21.107 4.324 6.090 1.00 90.62 676 GLY A O 1
ATOM 4963 N N . ARG A 1 677 ? -19.326 3.759 4.818 1.00 94.12 677 ARG A N 1
ATOM 4964 C CA . ARG A 1 677 ? -18.724 2.782 5.737 1.00 94.12 677 ARG A CA 1
ATOM 4965 C C . ARG A 1 677 ? -17.215 2.981 5.895 1.00 94.12 677 ARG A C 1
ATOM 4967 O O . ARG A 1 677 ? -16.529 3.313 4.935 1.00 94.12 677 ARG A O 1
ATOM 4974 N N . ILE A 1 678 ? -16.721 2.747 7.108 1.00 96.25 678 ILE A N 1
ATOM 4975 C CA . ILE A 1 678 ? -15.301 2.569 7.430 1.00 96.25 678 ILE A CA 1
ATOM 4976 C C . ILE A 1 678 ? -15.195 1.286 8.255 1.00 96.25 678 ILE A C 1
ATOM 4978 O O . ILE A 1 678 ? -15.936 1.140 9.229 1.00 96.25 678 ILE A O 1
ATOM 4982 N N . ALA A 1 679 ? -14.337 0.345 7.866 1.00 96.75 679 ALA A N 1
ATOM 4983 C CA . ALA A 1 679 ? -14.226 -0.935 8.555 1.00 96.75 679 ALA A CA 1
ATOM 4984 C C . ALA A 1 679 ? -12.815 -1.528 8.569 1.00 96.75 679 ALA A C 1
ATOM 4986 O O . ALA A 1 679 ? -12.016 -1.200 7.702 1.00 96.75 679 ALA A O 1
ATOM 4987 N N . ASN A 1 680 ? -12.528 -2.424 9.520 1.00 96.31 680 ASN A N 1
ATOM 4988 C CA . ASN A 1 680 ? -11.216 -3.077 9.670 1.00 96.31 680 ASN A CA 1
ATOM 4989 C C . ASN A 1 680 ? -10.046 -2.063 9.672 1.00 96.31 680 ASN A C 1
ATOM 4991 O O . ASN A 1 680 ? -9.034 -2.271 9.012 1.00 96.31 680 ASN A O 1
ATOM 4995 N N . SER A 1 681 ? -10.214 -0.918 10.336 1.00 97.69 681 SER A N 1
ATOM 4996 C CA . SER A 1 681 ? -9.350 0.261 10.159 1.00 97.69 681 SER A CA 1
ATOM 4997 C C . SER A 1 681 ? -8.785 0.769 11.480 1.00 97.69 681 SER A C 1
ATOM 4999 O O . SER A 1 681 ? -9.553 0.970 12.426 1.00 97.69 681 SER A O 1
ATOM 5001 N N . ASP A 1 682 ? -7.487 1.083 11.515 1.00 96.88 682 ASP A N 1
ATOM 5002 C CA . ASP A 1 682 ? -6.861 1.785 12.635 1.00 96.88 682 ASP A CA 1
ATOM 5003 C C . ASP A 1 682 ? -6.759 3.302 12.334 1.00 96.88 682 ASP A C 1
ATOM 5005 O O . ASP A 1 682 ? -6.238 3.763 11.316 1.00 96.88 682 ASP A O 1
ATOM 5009 N N . ILE A 1 683 ? -7.298 4.126 13.234 1.00 98.19 683 ILE A N 1
ATOM 5010 C CA . ILE A 1 683 ? -7.368 5.587 13.097 1.00 98.19 683 ILE A CA 1
ATOM 5011 C C . ILE A 1 683 ? -6.587 6.225 14.243 1.00 98.19 683 ILE A C 1
ATOM 5013 O O . ILE A 1 683 ? -6.970 6.101 15.406 1.00 98.19 683 ILE A O 1
ATOM 5017 N N . ALA A 1 684 ? -5.523 6.963 13.926 1.00 96.00 684 ALA A N 1
ATOM 5018 C CA . ALA A 1 684 ? -4.643 7.577 14.914 1.00 96.00 684 ALA A CA 1
ATOM 5019 C C . ALA A 1 684 ? -4.608 9.110 14.809 1.00 96.00 684 ALA A C 1
ATOM 5021 O O . ALA A 1 684 ? -4.482 9.679 13.724 1.00 96.00 684 ALA A O 1
ATOM 5022 N N . ALA A 1 685 ? -4.650 9.799 15.950 1.00 94.81 685 ALA A N 1
ATOM 5023 C CA . ALA A 1 685 ? -4.479 11.248 16.032 1.00 94.81 685 ALA A CA 1
ATOM 5024 C C . ALA A 1 685 ? -3.560 11.634 17.196 1.00 94.81 685 ALA A C 1
ATOM 5026 O O . ALA A 1 685 ? -3.871 11.363 18.350 1.00 94.81 685 ALA A O 1
ATOM 5027 N N . SER A 1 686 ? -2.447 12.307 16.915 1.00 91.94 686 SER A N 1
ATOM 5028 C CA . SER A 1 686 ? -1.484 12.752 17.931 1.00 91.94 686 SER A CA 1
ATOM 5029 C C . SER A 1 686 ? -1.223 14.253 17.821 1.00 91.94 686 SER A C 1
ATOM 5031 O O . SER A 1 686 ? -0.951 14.765 16.734 1.00 91.94 686 SER A O 1
ATOM 5033 N N . GLY A 1 687 ? -1.293 15.002 18.924 1.00 84.25 687 GLY A N 1
ATOM 5034 C CA . GLY A 1 687 ? -1.137 16.454 18.826 1.00 84.25 687 GLY A CA 1
ATOM 5035 C C . GLY A 1 687 ? -0.720 17.212 20.079 1.00 84.25 687 GLY A C 1
ATOM 5036 O O . GLY A 1 687 ? -0.758 16.726 21.211 1.00 84.25 687 GLY A O 1
ATOM 5037 N N . TRP A 1 688 ? -0.288 18.450 19.846 1.00 77.25 688 TRP A N 1
ATOM 5038 C CA . TRP A 1 688 ? 0.347 19.302 20.855 1.00 77.25 688 TRP A CA 1
ATOM 5039 C C . TRP A 1 688 ? -0.462 20.569 21.190 1.00 77.25 688 TRP A C 1
ATOM 5041 O O . TRP A 1 688 ? -0.046 21.312 22.082 1.00 77.25 688 TRP A O 1
ATOM 5051 N N . VAL A 1 689 ? -1.572 20.853 20.487 1.00 65.38 689 VAL A N 1
ATOM 5052 C CA . VAL A 1 689 ? -2.289 22.143 20.570 1.00 65.38 689 VAL A CA 1
ATOM 5053 C C . VAL A 1 689 ? -3.817 21.989 20.532 1.00 65.38 689 VAL A C 1
ATOM 5055 O O . VAL A 1 689 ? -4.354 21.396 19.605 1.00 65.38 689 VAL A O 1
ATOM 5058 N N . GLU A 1 690 ? -4.492 22.645 21.486 1.00 70.06 690 GLU A N 1
ATOM 5059 C CA . GLU A 1 690 ? -5.948 22.899 21.603 1.00 70.06 690 GLU A CA 1
ATOM 5060 C C . GLU A 1 690 ? -6.907 21.694 21.543 1.00 70.06 690 GLU A C 1
ATOM 5062 O O . GLU A 1 690 ? -7.642 21.480 22.507 1.00 70.06 690 GLU A O 1
ATOM 5067 N N . GLU A 1 691 ? -6.953 20.948 20.440 1.00 80.19 691 GLU A N 1
ATOM 5068 C CA . GLU A 1 691 ? -7.908 19.857 20.240 1.00 80.19 691 GLU A CA 1
ATOM 5069 C C . GLU A 1 691 ? -7.316 18.742 19.363 1.00 80.19 691 GLU A C 1
ATOM 5071 O O . GLU A 1 691 ? -6.894 18.977 18.228 1.00 80.19 691 GLU A O 1
ATOM 5076 N N . VAL A 1 692 ? -7.322 17.514 19.889 1.00 86.56 692 VAL A N 1
ATOM 5077 C CA . VAL A 1 692 ? -6.973 16.284 19.161 1.00 86.56 692 VAL A CA 1
ATOM 5078 C C . VAL A 1 692 ? -8.201 15.382 19.132 1.00 86.56 692 VAL A C 1
ATOM 5080 O O . VAL A 1 692 ? -8.760 15.092 20.186 1.00 86.56 692 VAL A O 1
ATOM 5083 N N . ASN A 1 693 ? -8.625 14.933 17.950 1.00 91.75 693 ASN A N 1
ATOM 5084 C CA . ASN A 1 693 ? -9.739 13.994 17.785 1.00 91.75 693 ASN A CA 1
ATOM 5085 C C . ASN A 1 693 ? -9.271 12.763 16.999 1.00 91.75 693 ASN A C 1
ATOM 5087 O O . ASN A 1 693 ? -8.753 12.911 15.898 1.00 91.75 693 ASN A O 1
ATOM 5091 N N . GLY A 1 694 ? -9.519 11.547 17.482 1.00 92.00 694 GLY A N 1
ATOM 5092 C CA . GLY A 1 694 ? -9.370 10.353 16.642 1.00 92.00 694 GLY A CA 1
ATOM 5093 C C . GLY A 1 694 ? -10.367 10.395 15.477 1.00 92.00 694 GLY A C 1
ATOM 5094 O O . GLY A 1 694 ? -9.978 10.456 14.311 1.00 92.00 694 GLY A O 1
ATOM 5095 N N . ILE A 1 695 ? -11.658 10.499 15.805 1.00 95.38 695 ILE A N 1
ATOM 5096 C CA . ILE A 1 695 ? -12.752 10.723 14.851 1.00 95.38 695 ILE A CA 1
ATOM 5097 C C . ILE A 1 695 ? -13.550 11.971 15.243 1.00 95.38 695 ILE A C 1
ATOM 5099 O O . ILE A 1 695 ? -14.059 12.070 16.358 1.00 95.38 695 ILE A O 1
ATOM 5103 N N . TYR A 1 696 ? -13.762 12.888 14.299 1.00 94.00 696 TYR A N 1
ATOM 5104 C CA . TYR A 1 696 ? -14.739 13.973 14.418 1.00 94.00 696 TYR A CA 1
ATOM 5105 C C . TYR A 1 696 ? -15.897 13.751 13.441 1.00 94.00 696 TYR A C 1
ATOM 5107 O O . TYR A 1 696 ? -15.723 13.864 12.227 1.00 94.00 696 TYR A O 1
ATOM 5115 N N . ASN A 1 697 ? -17.092 13.476 13.965 1.00 90.88 697 ASN A N 1
ATOM 5116 C CA . ASN A 1 697 ? -18.294 13.190 13.186 1.00 90.88 697 ASN A CA 1
ATOM 5117 C C . ASN A 1 697 ? -19.331 14.321 13.334 1.00 90.88 697 ASN A C 1
ATOM 5119 O O . ASN A 1 697 ? -20.072 14.406 14.319 1.00 90.88 697 ASN A O 1
ATOM 5123 N N . GLY A 1 698 ? -19.333 15.231 12.362 1.00 86.69 698 GLY A N 1
ATOM 5124 C CA . GLY A 1 698 ? -20.077 16.486 12.355 1.00 86.69 698 GLY A CA 1
ATOM 5125 C C . GLY A 1 698 ? -21.557 16.373 11.983 1.00 86.69 698 GLY A C 1
ATOM 5126 O O . GLY A 1 698 ? -22.153 15.303 11.863 1.00 86.69 698 GLY A O 1
ATOM 5127 N N . GLN A 1 699 ? -22.193 17.535 11.822 1.00 80.75 699 GLN A N 1
ATOM 5128 C CA . GLN A 1 699 ? -23.652 17.636 11.812 1.00 80.75 699 GLN A CA 1
ATOM 5129 C C . GLN A 1 699 ? -24.288 17.101 10.522 1.00 80.75 699 GLN A C 1
ATOM 5131 O O . GLN A 1 699 ? -24.419 17.822 9.532 1.00 80.75 699 GLN A O 1
ATOM 5136 N N . GLY A 1 700 ? -24.793 15.868 10.594 1.00 73.81 700 GLY A N 1
ATOM 5137 C CA . GLY A 1 700 ? -25.572 15.222 9.533 1.00 73.81 700 GLY A CA 1
ATOM 5138 C C . GLY A 1 700 ? -24.837 14.117 8.775 1.00 73.81 700 GLY A C 1
ATOM 5139 O O . GLY A 1 700 ? -25.403 13.576 7.829 1.00 73.81 700 GLY A O 1
ATOM 5140 N N . ALA A 1 701 ? -23.613 13.773 9.175 1.00 79.94 701 ALA A N 1
ATOM 5141 C CA . ALA A 1 701 ? -22.936 12.584 8.680 1.00 79.94 701 ALA A CA 1
ATOM 5142 C C . ALA A 1 701 ? -23.624 11.304 9.189 1.00 79.94 701 ALA A C 1
ATOM 5144 O O . ALA A 1 701 ? -24.082 11.237 10.330 1.00 79.94 701 ALA A O 1
ATOM 5145 N N . SER A 1 702 ? -23.713 10.288 8.331 1.00 81.44 702 SER A N 1
ATOM 5146 C CA . SER A 1 702 ? -24.370 9.009 8.624 1.00 81.44 702 SER A CA 1
ATOM 5147 C C . SER A 1 702 ? -23.474 7.869 8.149 1.00 81.44 702 SER A C 1
ATOM 5149 O O . SER A 1 702 ? -23.734 7.212 7.143 1.00 81.44 702 SER A O 1
ATOM 5151 N N . LEU A 1 703 ? -22.363 7.711 8.866 1.00 89.31 703 LEU A N 1
ATOM 5152 C CA . LEU A 1 703 ? -21.359 6.681 8.627 1.00 89.31 703 LEU A CA 1
ATOM 5153 C C . LEU A 1 703 ? -21.619 5.444 9.493 1.00 89.31 703 LEU A C 1
ATOM 5155 O O . LEU A 1 703 ? -22.217 5.525 10.570 1.00 89.31 703 LEU A O 1
ATOM 5159 N N . THR A 1 704 ? -21.148 4.307 9.000 1.00 93.06 704 THR A N 1
ATOM 5160 C CA . THR A 1 704 ? -21.105 3.028 9.710 1.00 93.06 704 THR A CA 1
ATOM 5161 C C . THR A 1 704 ? -19.646 2.680 9.983 1.00 93.06 704 THR A C 1
ATOM 5163 O O . THR A 1 704 ? -18.864 2.628 9.039 1.00 93.06 704 THR A O 1
ATOM 5166 N N . TYR A 1 705 ? -19.289 2.472 11.248 1.00 95.12 705 TYR A N 1
ATOM 5167 C CA . TYR A 1 705 ? -17.958 2.037 11.673 1.00 95.12 705 TYR A CA 1
ATOM 5168 C C . TYR A 1 705 ? -18.058 0.600 12.193 1.00 95.12 705 TYR A C 1
ATOM 5170 O O . TYR A 1 705 ? -18.870 0.336 13.085 1.00 95.12 705 TYR A O 1
ATOM 5178 N N . GLU A 1 706 ? -17.282 -0.320 11.622 1.00 96.44 706 GLU A N 1
ATOM 5179 C CA . GLU A 1 706 ? -17.297 -1.751 11.970 1.00 96.44 706 GLU A CA 1
ATOM 5180 C C . GLU A 1 706 ? -15.865 -2.259 12.140 1.00 96.44 706 GLU A C 1
ATOM 5182 O O . GLU A 1 706 ? -15.070 -2.100 11.224 1.00 96.44 706 GLU A O 1
ATOM 5187 N N . ASP A 1 707 ? -15.514 -2.850 13.282 1.00 96.69 707 ASP A N 1
ATOM 5188 C CA . ASP A 1 707 ? -14.163 -3.398 13.500 1.00 96.69 707 ASP A CA 1
ATOM 5189 C C . ASP A 1 707 ? -13.066 -2.311 13.371 1.00 96.69 707 ASP A C 1
ATOM 5191 O O . ASP A 1 707 ? -12.033 -2.485 12.726 1.00 96.69 707 ASP A O 1
ATOM 5195 N N . VAL A 1 708 ? -13.326 -1.135 13.957 1.00 97.69 708 VAL A N 1
ATOM 5196 C CA . VAL A 1 708 ? -12.464 0.060 13.879 1.00 97.69 708 VAL A CA 1
ATOM 5197 C C . VAL A 1 708 ? -11.780 0.306 15.219 1.00 97.69 708 VAL A C 1
ATOM 5199 O O . VAL A 1 708 ? -12.446 0.330 16.259 1.00 97.69 708 VAL A O 1
ATOM 5202 N N . ARG A 1 709 ? -10.469 0.571 15.213 1.00 97.12 709 ARG A N 1
ATOM 5203 C CA . ARG A 1 709 ? -9.757 1.073 16.398 1.00 97.12 709 ARG A CA 1
ATOM 5204 C C . ARG A 1 709 ? -9.425 2.543 16.224 1.00 97.12 709 ARG A C 1
ATOM 5206 O O . ARG A 1 709 ? -9.022 2.992 15.157 1.00 97.12 709 ARG A O 1
ATOM 5213 N N . VAL A 1 710 ? -9.588 3.303 17.295 1.00 97.44 710 VAL A N 1
ATOM 5214 C CA . VAL A 1 710 ? -9.347 4.741 17.324 1.00 97.44 710 VAL A CA 1
ATOM 5215 C C . VAL A 1 710 ? -8.407 5.035 18.476 1.00 97.44 710 VAL A C 1
ATOM 5217 O O . VAL A 1 710 ? -8.758 4.778 19.622 1.00 97.44 710 VAL A O 1
ATOM 5220 N N . HIS A 1 711 ? -7.237 5.595 18.189 1.00 94.06 711 HIS A N 1
ATOM 5221 C CA . HIS A 1 711 ? -6.278 6.018 19.202 1.00 94.06 711 HIS A CA 1
ATOM 5222 C C . HIS A 1 711 ? -6.019 7.519 19.080 1.00 94.06 711 HIS A C 1
ATOM 5224 O O . HIS A 1 711 ? -5.595 8.010 18.032 1.00 94.06 711 HIS A O 1
ATOM 5230 N N . SER A 1 712 ? -6.250 8.271 20.153 1.00 92.00 712 SER A N 1
ATOM 5231 C CA . SER A 1 712 ? -5.923 9.692 20.205 1.00 92.00 712 SER A CA 1
ATOM 5232 C C . SER A 1 712 ? -5.046 10.043 21.400 1.00 92.00 712 SER A C 1
ATOM 5234 O O . SER A 1 712 ? -5.294 9.611 22.522 1.00 92.00 712 SER A O 1
ATOM 5236 N N . SER A 1 713 ? -4.009 10.848 21.166 1.00 89.56 713 SER A N 1
ATOM 5237 C CA . SER A 1 713 ? -3.055 11.274 22.190 1.00 89.56 713 SER A CA 1
ATOM 5238 C C . SER A 1 713 ? -2.763 12.773 22.101 1.00 89.56 713 SER A C 1
ATOM 5240 O O . SER A 1 713 ? -2.481 13.331 21.039 1.00 89.56 713 SER A O 1
ATOM 5242 N N . GLY A 1 714 ? -2.860 13.459 23.239 1.00 83.00 714 GLY A N 1
ATOM 5243 C CA . GLY A 1 714 ? -2.730 14.912 23.316 1.00 83.00 714 GLY A CA 1
ATOM 5244 C C . GLY A 1 714 ? -1.849 15.366 24.472 1.00 83.00 714 GLY A C 1
ATOM 5245 O O . GLY A 1 714 ? -1.792 14.735 25.523 1.00 83.00 714 GLY A O 1
ATOM 5246 N N . ASN A 1 715 ? -1.159 16.490 24.283 1.00 73.56 715 ASN A N 1
ATOM 5247 C CA . ASN A 1 715 ? -0.277 17.069 25.304 1.00 73.56 715 ASN A CA 1
ATOM 5248 C C . ASN A 1 715 ? -0.773 18.402 25.896 1.00 73.56 715 ASN A C 1
ATOM 5250 O O . ASN A 1 715 ? -0.098 18.960 26.760 1.00 73.56 715 ASN A O 1
ATOM 5254 N N . GLN A 1 716 ? -1.908 18.947 25.430 1.00 67.62 716 GLN A N 1
ATOM 5255 C CA . GLN A 1 716 ? -2.530 20.158 25.989 1.00 67.62 716 GLN A CA 1
ATOM 5256 C C . GLN A 1 716 ? -4.054 20.178 25.788 1.00 67.62 716 GLN A C 1
ATOM 5258 O O . GLN A 1 716 ? -4.542 19.813 24.721 1.00 67.62 716 GLN A O 1
ATOM 5263 N N . TRP A 1 717 ? -4.773 20.735 26.769 1.00 71.62 717 TRP A N 1
ATOM 5264 C CA . TRP A 1 717 ? -6.211 21.046 26.747 1.00 71.62 717 TRP A CA 1
ATOM 5265 C C . TRP A 1 717 ? -7.149 19.843 26.621 1.00 71.62 717 TRP A C 1
ATOM 5267 O O . TRP A 1 717 ? -7.777 19.470 27.614 1.00 71.62 717 TRP A O 1
ATOM 5277 N N . ARG A 1 718 ? -7.318 19.286 25.414 1.00 83.31 718 ARG A N 1
ATOM 5278 C CA . ARG A 1 718 ? -8.413 18.359 25.118 1.00 83.31 718 ARG A CA 1
ATOM 5279 C C . ARG A 1 718 ? -8.043 17.287 24.090 1.00 83.31 718 ARG A C 1
ATOM 5281 O O . ARG A 1 718 ? -7.868 17.586 22.909 1.00 83.31 718 ARG A O 1
ATOM 5288 N N . THR A 1 719 ? -8.043 16.037 24.538 1.00 89.81 719 THR A N 1
ATOM 5289 C CA . THR A 1 719 ? -8.003 14.848 23.680 1.00 89.81 719 THR A CA 1
ATOM 5290 C C . THR A 1 719 ? -9.397 14.234 23.613 1.00 89.81 719 THR A C 1
ATOM 5292 O O . THR A 1 719 ? -10.070 14.093 24.634 1.00 89.81 719 THR A O 1
ATOM 5295 N N . VAL A 1 720 ? -9.844 13.852 22.421 1.00 91.31 720 VAL A N 1
ATOM 5296 C CA . VAL A 1 720 ? -11.110 13.153 22.199 1.00 91.31 720 VAL A CA 1
ATOM 5297 C C . VAL A 1 720 ? -10.853 11.913 21.346 1.00 91.31 720 VAL A C 1
ATOM 5299 O O . VAL A 1 720 ? -10.210 11.993 20.301 1.00 91.31 720 VAL A O 1
ATOM 5302 N N . GLY A 1 721 ? -11.325 10.744 21.765 1.00 91.69 721 GLY A N 1
ATOM 5303 C CA . GLY A 1 721 ? -11.288 9.535 20.942 1.00 91.69 721 GLY A CA 1
ATOM 5304 C C . GLY A 1 721 ? -12.234 9.696 19.757 1.00 91.69 721 GLY A C 1
ATOM 5305 O O . GLY A 1 721 ? -11.809 9.754 18.606 1.00 91.69 721 GLY A O 1
ATOM 5306 N N . MET A 1 722 ? -13.517 9.902 20.053 1.00 94.38 722 MET A N 1
ATOM 5307 C CA . MET A 1 722 ? -14.556 10.148 19.057 1.00 94.38 722 MET A CA 1
ATOM 5308 C C . MET A 1 722 ? -15.530 11.254 19.484 1.00 94.38 722 MET A C 1
ATOM 5310 O O . MET A 1 722 ? -16.079 11.217 20.582 1.00 94.38 722 MET A O 1
ATOM 5314 N N . ALA A 1 723 ? -15.801 12.214 18.598 1.00 91.94 723 ALA A N 1
ATOM 5315 C CA . ALA A 1 723 ? -16.813 13.256 18.776 1.00 91.94 723 ALA A CA 1
ATOM 5316 C C . ALA A 1 723 ? -17.993 13.061 17.810 1.00 91.94 723 ALA A C 1
ATOM 5318 O O . ALA A 1 723 ? -17.786 12.892 16.610 1.00 91.94 723 ALA A O 1
ATOM 5319 N N . VAL A 1 724 ? -19.235 13.122 18.305 1.00 90.00 724 VAL A N 1
ATOM 5320 C CA . VAL A 1 724 ? -20.463 12.915 17.513 1.00 90.00 724 VAL A CA 1
ATOM 5321 C C . VAL A 1 724 ? -21.461 14.055 17.718 1.00 90.00 724 VAL A C 1
ATOM 5323 O O . VAL A 1 724 ? -21.892 14.330 18.841 1.00 90.00 724 VAL A O 1
ATOM 5326 N N . TYR A 1 725 ? -21.888 14.678 16.615 1.00 87.31 725 TYR A N 1
ATOM 5327 C CA . TYR A 1 725 ? -22.803 15.821 16.616 1.00 87.31 725 TYR A CA 1
ATOM 5328 C C . TYR A 1 725 ? -24.093 15.548 15.820 1.00 87.31 725 TYR A C 1
ATOM 5330 O O . TYR A 1 725 ? -24.072 15.399 14.599 1.00 87.31 725 TYR A O 1
ATOM 5338 N N . LYS A 1 726 ? -25.252 15.626 16.489 1.00 79.81 726 LYS A N 1
ATOM 5339 C CA . LYS A 1 726 ? -26.631 15.525 15.946 1.00 79.81 726 LYS A CA 1
ATOM 5340 C C . LYS A 1 726 ? -27.069 14.209 15.297 1.00 79.81 726 LYS A C 1
ATOM 5342 O O . LYS A 1 726 ? -28.166 13.737 15.593 1.00 79.81 726 LYS A O 1
ATOM 5347 N N . ALA A 1 727 ? -26.285 13.652 14.385 1.00 81.19 727 ALA A N 1
ATOM 5348 C CA . ALA A 1 727 ? -26.584 12.393 13.712 1.00 81.19 727 ALA A CA 1
ATOM 5349 C C . ALA A 1 727 ? -25.670 11.314 14.292 1.00 81.19 727 ALA A C 1
ATOM 5351 O O . ALA A 1 727 ? -24.450 11.463 14.276 1.00 81.19 727 ALA A O 1
ATOM 5352 N N . ALA A 1 728 ? -26.256 10.261 14.859 1.00 77.94 728 ALA A N 1
ATOM 5353 C CA . ALA A 1 728 ? -25.464 9.158 15.375 1.00 77.94 728 ALA A CA 1
ATOM 5354 C C . ALA A 1 728 ? -25.011 8.244 14.224 1.00 77.94 728 ALA A C 1
ATOM 5356 O O . ALA A 1 728 ? -25.833 7.905 13.365 1.00 77.94 728 ALA A O 1
ATOM 5357 N N . PRO A 1 729 ? -23.740 7.814 14.205 1.00 87.25 729 PRO A N 1
ATOM 5358 C CA . PRO A 1 729 ? -23.302 6.737 13.332 1.00 87.25 729 PRO A CA 1
ATOM 5359 C C . PRO A 1 729 ? -23.843 5.385 13.819 1.00 87.25 729 PRO A C 1
ATOM 5361 O O . PRO A 1 729 ? -24.350 5.262 14.939 1.00 87.25 729 PRO A O 1
ATOM 5364 N N . VAL A 1 730 ? -23.690 4.359 12.986 1.00 90.62 730 VAL A N 1
ATOM 5365 C CA . VAL A 1 730 ? -23.715 2.959 13.435 1.00 90.62 730 VAL A CA 1
ATOM 5366 C C . VAL A 1 730 ? -22.300 2.597 13.881 1.00 90.62 730 VAL A C 1
ATOM 5368 O O . VAL A 1 730 ? -21.352 2.921 13.169 1.00 90.62 730 VAL A O 1
ATOM 5371 N N . LEU A 1 731 ? -22.162 1.961 15.044 1.00 92.50 731 LEU A N 1
ATOM 5372 C CA . LEU A 1 731 ? -20.887 1.509 15.605 1.00 92.50 731 LEU A CA 1
ATOM 5373 C C . LEU A 1 731 ? -21.009 0.022 15.954 1.00 92.50 731 LEU A C 1
ATOM 5375 O O . LEU A 1 731 ? -21.951 -0.355 16.653 1.00 92.50 731 LEU A O 1
ATOM 5379 N N . ARG A 1 732 ? -20.082 -0.808 15.476 1.00 93.69 732 ARG A N 1
ATOM 5380 C CA . ARG A 1 732 ? -19.988 -2.238 15.805 1.00 93.69 732 ARG A CA 1
ATOM 5381 C C . ARG A 1 732 ? -18.537 -2.620 16.050 1.00 93.69 732 ARG A C 1
ATOM 5383 O O . ARG A 1 732 ? -17.713 -2.339 15.187 1.00 93.69 732 ARG A O 1
ATOM 5390 N N . ASN A 1 733 ? -18.237 -3.261 17.176 1.00 95.00 733 ASN A N 1
ATOM 5391 C CA . ASN A 1 733 ? -16.875 -3.680 17.526 1.00 95.00 733 ASN A CA 1
ATOM 5392 C C . ASN A 1 733 ? -15.859 -2.527 17.371 1.00 95.00 733 ASN A C 1
ATOM 5394 O O . ASN A 1 733 ? -14.916 -2.606 16.584 1.00 95.00 733 ASN A O 1
ATOM 5398 N N . VAL A 1 734 ? -16.112 -1.403 18.051 1.00 96.25 734 VAL A N 1
ATOM 5399 C CA . VAL A 1 734 ? -15.276 -0.193 17.938 1.00 96.25 734 VAL A CA 1
ATOM 5400 C C . VAL A 1 734 ? -14.497 0.026 19.229 1.00 96.25 734 VAL A C 1
ATOM 5402 O O . VAL A 1 734 ? -15.088 0.184 20.302 1.00 96.25 734 VAL A O 1
ATOM 5405 N N . SER A 1 735 ? -13.169 0.072 19.109 1.00 96.31 735 SER A N 1
ATOM 5406 C CA . SER A 1 735 ? -12.256 0.437 20.195 1.00 96.31 735 SER A CA 1
ATOM 5407 C C . SER A 1 735 ? -11.910 1.922 20.115 1.00 96.31 735 SER A C 1
ATOM 5409 O O . SER A 1 735 ? -11.583 2.422 19.040 1.00 96.31 735 SER A O 1
ATOM 5411 N N . ILE A 1 736 ? -11.988 2.639 21.234 1.00 96.56 736 ILE A N 1
ATOM 5412 C CA . ILE A 1 736 ? -11.767 4.084 21.315 1.00 96.56 736 ILE A CA 1
ATOM 5413 C C . ILE A 1 736 ? -10.881 4.400 22.520 1.00 96.56 736 ILE A C 1
ATOM 5415 O O . ILE A 1 736 ? -11.330 4.349 23.663 1.00 96.56 736 ILE A O 1
ATOM 5419 N N . GLU A 1 737 ? -9.641 4.790 22.259 1.00 93.69 737 GLU A N 1
ATOM 5420 C CA . GLU A 1 737 ? -8.652 5.193 23.253 1.00 93.69 737 GLU A CA 1
ATOM 5421 C C . GLU A 1 737 ? -8.373 6.698 23.158 1.00 93.69 737 GLU A C 1
ATOM 5423 O O . GLU A 1 737 ? -8.080 7.218 22.081 1.00 93.69 737 GLU A O 1
ATOM 5428 N N . ALA A 1 738 ? -8.441 7.400 24.291 1.00 91.25 738 ALA A N 1
ATOM 5429 C CA . ALA A 1 738 ? -8.126 8.822 24.408 1.00 91.25 738 ALA A CA 1
ATOM 5430 C C . ALA A 1 738 ? -7.143 9.065 25.563 1.00 91.25 738 ALA A C 1
ATOM 5432 O O . ALA A 1 738 ? -7.499 8.908 26.733 1.00 91.25 738 ALA A O 1
ATOM 5433 N N . GLY A 1 739 ? -5.911 9.453 25.237 1.00 86.94 739 GLY A N 1
ATOM 5434 C CA . GLY A 1 739 ? -4.805 9.664 26.170 1.00 86.94 739 GLY A CA 1
ATOM 5435 C C . GLY A 1 739 ? -4.370 11.127 26.311 1.00 86.94 739 GLY A C 1
ATOM 5436 O O . GLY A 1 739 ? -4.366 11.900 25.346 1.00 86.94 739 GLY A O 1
ATOM 5437 N N . SER A 1 740 ? -3.928 11.500 27.513 1.00 77.44 740 SER A N 1
ATOM 5438 C CA . SER A 1 740 ? -3.161 12.726 27.752 1.00 77.44 740 SER A CA 1
ATOM 5439 C C . SER A 1 740 ? -1.800 12.390 28.371 1.00 77.44 740 SER A C 1
ATOM 5441 O O . SER A 1 740 ? -1.721 11.628 29.336 1.00 77.44 740 SER A O 1
ATOM 5443 N N . GLU A 1 741 ? -0.720 12.916 27.788 1.00 67.31 741 GLU A N 1
ATOM 5444 C CA . GLU A 1 741 ? 0.668 12.604 28.191 1.00 67.31 741 GLU A CA 1
ATOM 5445 C C . GLU A 1 741 ? 1.389 13.773 28.889 1.00 67.31 741 GLU A C 1
ATOM 5447 O O . GLU A 1 741 ? 2.540 13.639 29.324 1.00 67.31 741 GLU A O 1
ATOM 5452 N N . GLY A 1 742 ? 0.737 14.932 28.987 1.00 58.88 742 GLY A N 1
ATOM 5453 C CA . GLY A 1 742 ? 1.329 16.161 29.493 1.00 58.88 742 GLY A CA 1
ATOM 5454 C C . GLY A 1 742 ? 1.153 16.350 31.004 1.00 58.88 742 GLY A C 1
ATOM 5455 O O . GLY A 1 742 ? 0.745 15.463 31.744 1.00 58.88 742 GLY A O 1
ATOM 5456 N N . GLY A 1 743 ? 1.537 17.532 31.493 1.00 51.75 743 GLY A N 1
ATOM 5457 C CA . GLY A 1 743 ? 1.436 17.916 32.909 1.00 51.75 743 GLY A CA 1
ATOM 5458 C C . GLY A 1 743 ? 0.520 19.115 33.167 1.00 51.75 743 GLY A C 1
ATOM 5459 O O . GLY A 1 743 ? 0.755 19.847 34.133 1.00 51.75 743 GLY A O 1
ATOM 5460 N N . GLY A 1 744 ? -0.423 19.389 32.264 1.00 52.22 744 GLY A N 1
ATOM 5461 C CA . GLY A 1 744 ? -1.348 20.523 32.304 1.00 52.22 744 GLY A CA 1
ATOM 5462 C C . GLY A 1 744 ? -2.741 20.191 32.850 1.00 52.22 744 GLY A C 1
ATOM 5463 O O . GLY A 1 744 ? -2.991 19.101 33.356 1.00 52.22 744 GLY A O 1
ATOM 5464 N N . GLU A 1 745 ? -3.653 21.163 32.739 1.00 54.81 745 GLU A N 1
ATOM 5465 C CA . GLU A 1 745 ? -5.100 20.910 32.785 1.00 54.81 745 GLU A CA 1
ATOM 5466 C C . GLU A 1 745 ? -5.463 20.181 31.483 1.00 54.81 745 GLU A C 1
ATOM 5468 O O . GLU A 1 745 ? -5.438 20.773 30.401 1.00 54.81 745 GLU A O 1
ATOM 5473 N N . GLU A 1 746 ? -5.701 18.876 31.582 1.00 72.06 746 GLU A N 1
ATOM 5474 C CA . GLU A 1 746 ? -5.817 17.969 30.445 1.00 72.06 746 GLU A CA 1
ATOM 5475 C C . GLU A 1 746 ? -7.084 17.136 30.577 1.00 72.06 746 GLU A C 1
ATOM 5477 O O . GLU A 1 746 ? -7.244 16.335 31.499 1.00 72.06 746 GLU A O 1
ATOM 5482 N N . THR A 1 747 ? -7.996 17.360 29.634 1.00 81.88 747 THR A N 1
ATOM 5483 C CA . THR A 1 747 ? -9.245 16.620 29.517 1.00 81.88 747 THR A CA 1
ATOM 5484 C C . THR A 1 747 ? -9.122 15.560 28.427 1.00 81.88 747 THR A C 1
ATOM 5486 O O . THR A 1 747 ? -9.104 15.910 27.247 1.00 81.88 747 THR A O 1
ATOM 5489 N N . SER A 1 748 ? -9.106 14.280 28.797 1.00 87.38 748 SER A N 1
ATOM 5490 C CA . SER A 1 748 ? -9.361 13.189 27.844 1.00 87.38 748 SER A CA 1
ATOM 5491 C C . SER A 1 748 ? -10.839 12.828 27.857 1.00 87.38 748 SER A C 1
ATOM 5493 O O . SER A 1 748 ? -11.477 12.785 28.913 1.00 87.38 748 SER A O 1
ATOM 5495 N N . ILE A 1 749 ? -11.390 12.576 26.673 1.00 88.94 749 ILE A N 1
ATOM 5496 C CA . ILE A 1 749 ? -12.752 12.083 26.494 1.00 88.94 749 ILE A CA 1
ATOM 5497 C C . ILE A 1 749 ? -12.713 10.905 25.527 1.00 88.94 749 ILE A C 1
ATOM 5499 O O . ILE A 1 749 ? -12.335 11.091 24.377 1.00 88.94 749 ILE A O 1
ATOM 5503 N N . GLY A 1 750 ? -13.149 9.718 25.942 1.00 88.50 750 GLY A N 1
ATOM 5504 C CA . GLY A 1 750 ? -13.290 8.580 25.032 1.00 88.50 750 GLY A CA 1
ATOM 5505 C C . GLY A 1 750 ? -14.320 8.890 23.942 1.00 88.50 750 GLY A C 1
ATOM 5506 O O . GLY A 1 750 ? -13.975 9.069 22.776 1.00 88.50 750 GLY A O 1
ATOM 5507 N N . LEU A 1 751 ? -15.582 9.059 24.343 1.00 91.31 751 LEU A N 1
ATOM 5508 C CA . LEU A 1 751 ? -16.699 9.380 23.452 1.00 91.31 751 LEU A CA 1
ATOM 5509 C C . LEU A 1 751 ? -17.415 10.673 23.877 1.00 91.31 751 LEU A C 1
ATOM 5511 O O . LEU A 1 751 ? -17.987 10.765 24.963 1.00 91.31 751 LEU A O 1
ATOM 5515 N N . TYR A 1 752 ? -17.418 11.677 23.003 1.00 90.88 752 TYR A N 1
ATOM 5516 C CA . TYR A 1 752 ? -18.090 12.962 23.194 1.00 90.88 752 TYR A CA 1
ATOM 5517 C C . TYR A 1 752 ? -19.357 13.071 22.335 1.00 90.88 752 TYR A C 1
ATOM 5519 O O . TYR A 1 752 ? -19.310 12.873 21.122 1.00 90.88 752 TYR A O 1
ATOM 5527 N N . LEU A 1 753 ? -20.480 13.459 22.946 1.00 87.62 753 LEU A N 1
ATOM 5528 C CA . LEU A 1 753 ? -21.811 13.458 22.336 1.00 87.62 753 LEU A CA 1
ATOM 5529 C C . LEU A 1 753 ? -22.522 14.817 22.491 1.00 87.62 753 LEU A C 1
ATOM 5531 O O . LEU A 1 753 ? -22.756 15.285 23.609 1.00 87.62 753 LEU A O 1
ATOM 5535 N N . ASP A 1 754 ? -22.945 15.425 21.377 1.00 87.31 754 ASP A N 1
ATOM 5536 C CA . ASP A 1 754 ? -23.781 16.639 21.358 1.00 87.31 754 ASP A CA 1
ATOM 5537 C C . ASP A 1 754 ? -25.054 16.451 20.510 1.00 87.31 754 ASP A C 1
ATOM 5539 O O . ASP A 1 754 ? -25.014 16.321 19.282 1.00 87.31 754 ASP A O 1
ATOM 5543 N N . ALA A 1 755 ? -26.200 16.424 21.196 1.00 74.88 755 ALA A N 1
ATOM 5544 C CA . ALA A 1 755 ? -27.547 16.234 20.658 1.00 74.88 755 ALA A CA 1
ATOM 5545 C C . ALA A 1 755 ? -27.735 15.083 19.633 1.00 74.88 755 ALA A C 1
ATOM 5547 O O . ALA A 1 755 ? -28.532 15.269 18.706 1.00 74.88 755 ALA A O 1
ATOM 5548 N N . PRO A 1 756 ? -27.047 13.920 19.729 1.00 77.00 756 PRO A N 1
ATOM 5549 C CA . PRO A 1 756 ? -27.222 12.832 18.768 1.00 77.00 756 PRO A CA 1
ATOM 5550 C C . PRO A 1 756 ? -28.665 12.309 18.756 1.00 77.00 756 PRO A C 1
ATOM 5552 O O . PRO A 1 756 ? -29.380 12.357 19.760 1.00 77.00 756 PRO A O 1
ATOM 5555 N N . THR A 1 757 ? -29.087 11.802 17.599 1.00 75.69 757 THR A N 1
ATOM 5556 C CA . THR A 1 757 ? -30.416 11.223 17.379 1.00 75.69 757 THR A CA 1
ATOM 5557 C C . THR A 1 757 ? -30.301 9.859 16.700 1.00 75.69 757 THR A C 1
ATOM 5559 O O . THR A 1 757 ? -29.688 9.746 15.638 1.00 75.69 757 THR A O 1
ATOM 5562 N N . GLY A 1 758 ? -30.907 8.834 17.310 1.00 68.62 758 GLY A N 1
ATOM 5563 C CA . GLY A 1 758 ? -30.782 7.439 16.869 1.00 68.62 758 GLY A CA 1
ATOM 5564 C C . GLY A 1 758 ? -29.390 6.854 17.128 1.00 68.62 758 GLY A C 1
ATOM 5565 O O . GLY A 1 758 ? -28.621 7.424 17.892 1.00 68.62 758 GLY A O 1
ATOM 5566 N N . GLY A 1 759 ? -29.081 5.733 16.475 1.00 67.12 759 GLY A N 1
ATOM 5567 C CA . GLY A 1 759 ? -27.819 4.995 16.607 1.00 67.12 759 GLY A CA 1
ATOM 5568 C C . GLY A 1 759 ? -28.063 3.491 16.760 1.00 67.12 759 GLY A C 1
ATOM 5569 O O . GLY A 1 759 ? -29.147 3.079 17.166 1.00 67.12 759 GLY A O 1
ATOM 5570 N N . VAL A 1 760 ? -27.070 2.679 16.401 1.00 77.12 760 VAL A N 1
ATOM 5571 C CA . VAL A 1 760 ? -26.974 1.252 16.760 1.00 77.12 760 VAL A CA 1
ATOM 5572 C C . VAL A 1 760 ? -25.532 1.046 17.179 1.00 77.12 760 VAL A C 1
ATOM 5574 O O . VAL A 1 760 ? -24.655 1.086 16.315 1.00 77.12 760 VAL A O 1
ATOM 5577 N N . TRP A 1 761 ? -25.292 0.960 18.486 1.00 87.44 761 TRP A N 1
ATOM 5578 C CA . TRP A 1 761 ? -23.959 0.979 19.085 1.00 87.44 761 TRP A CA 1
ATOM 5579 C C . TRP A 1 761 ? -23.742 -0.331 19.836 1.00 87.44 761 TRP A C 1
ATOM 5581 O O . TRP A 1 761 ? -24.351 -0.559 20.882 1.00 87.44 761 TRP A O 1
ATOM 5591 N N . GLN A 1 762 ? -22.934 -1.203 19.238 1.00 88.44 762 GLN A N 1
ATOM 5592 C CA . GLN A 1 762 ? -22.759 -2.593 19.646 1.00 88.44 762 GLN A CA 1
ATOM 5593 C C . GLN A 1 762 ? -21.271 -2.893 19.854 1.00 88.44 762 GLN A C 1
ATOM 5595 O O . GLN A 1 762 ? -20.451 -2.450 19.049 1.00 88.44 762 GLN A O 1
ATOM 5600 N N . ASP A 1 763 ? -20.931 -3.641 20.902 1.00 89.31 763 ASP A N 1
ATOM 5601 C CA . ASP A 1 763 ? -19.562 -4.079 21.210 1.00 89.31 763 ASP A CA 1
ATOM 5602 C C . ASP A 1 763 ? -18.557 -2.905 21.241 1.00 89.31 763 ASP A C 1
ATOM 5604 O O . ASP A 1 763 ? -17.635 -2.807 20.432 1.00 89.31 763 ASP A O 1
ATOM 5608 N N . LEU A 1 764 ? -18.758 -1.953 22.158 1.00 91.56 764 LEU A N 1
ATOM 5609 C CA . LEU A 1 764 ? -17.865 -0.797 22.314 1.00 91.56 764 LEU A CA 1
ATOM 5610 C C . LEU A 1 764 ? -16.826 -1.013 23.416 1.00 91.56 764 LEU A C 1
ATOM 5612 O O . LEU A 1 764 ? -17.178 -1.344 24.549 1.00 91.56 764 LEU A O 1
ATOM 5616 N N . PHE A 1 765 ? -15.561 -0.717 23.123 1.00 92.19 765 PHE A N 1
ATOM 5617 C CA . PHE A 1 765 ? -14.493 -0.613 24.118 1.00 92.19 765 PHE A CA 1
ATOM 5618 C C . PHE A 1 765 ? -14.002 0.836 24.162 1.00 92.19 765 PHE A C 1
ATOM 5620 O O . PHE A 1 765 ? -13.517 1.355 23.164 1.00 92.19 765 PHE A O 1
ATOM 5627 N N . ILE A 1 766 ? -14.176 1.524 25.290 1.00 92.06 766 ILE A N 1
ATOM 5628 C CA . ILE A 1 766 ? -13.874 2.955 25.421 1.00 92.06 766 ILE A CA 1
ATOM 5629 C C . ILE A 1 766 ? -12.938 3.157 26.608 1.00 92.06 766 ILE A C 1
ATOM 5631 O O . ILE A 1 766 ? -13.329 2.913 27.746 1.00 92.06 766 ILE A O 1
ATOM 5635 N N . VAL A 1 767 ? -11.732 3.660 26.359 1.00 90.12 767 VAL A N 1
ATOM 5636 C CA . VAL A 1 767 ? -10.722 3.954 27.380 1.00 90.12 767 VAL A CA 1
ATOM 5637 C C . VAL A 1 767 ? -10.344 5.429 27.313 1.00 90.12 767 VAL A C 1
ATOM 5639 O O . VAL A 1 767 ? -9.890 5.930 26.288 1.00 90.12 767 VAL A O 1
ATOM 5642 N N . SER A 1 768 ? -10.496 6.137 28.428 1.00 87.94 768 SER A N 1
ATOM 5643 C CA . SER A 1 768 ? -10.054 7.523 28.583 1.00 87.94 768 SER A CA 1
ATOM 5644 C C . SER A 1 768 ? -9.039 7.626 29.713 1.00 87.94 768 SER A C 1
ATOM 5646 O O . SER A 1 768 ? -9.373 7.385 30.872 1.00 87.94 768 SER A O 1
ATOM 5648 N N . GLN A 1 769 ? -7.825 8.068 29.404 1.00 87.00 769 GLN A N 1
ATOM 5649 C CA . GLN A 1 769 ? -6.753 8.287 30.373 1.00 87.00 769 GLN A CA 1
ATOM 5650 C C . GLN A 1 769 ? -6.283 9.740 30.302 1.00 87.00 769 GLN A C 1
ATOM 5652 O O . GLN A 1 769 ? -5.930 10.237 29.235 1.00 87.00 769 GLN A O 1
ATOM 5657 N N . ALA A 1 770 ? -6.286 10.433 31.436 1.00 82.38 770 ALA A N 1
ATOM 5658 C CA . ALA A 1 770 ? -5.746 11.784 31.560 1.00 82.38 770 ALA A CA 1
ATOM 5659 C C . ALA A 1 770 ? -5.101 11.972 32.927 1.00 82.38 770 ALA A C 1
ATOM 5661 O O . ALA A 1 770 ? -5.445 11.277 33.884 1.00 82.38 770 ALA A O 1
ATOM 5662 N N . ILE A 1 771 ? -4.233 12.977 33.059 1.00 76.12 771 ILE A N 1
ATOM 5663 C CA . ILE A 1 771 ? -3.802 13.392 34.395 1.00 76.12 771 ILE A CA 1
ATOM 5664 C C . ILE A 1 771 ? -4.975 14.027 35.152 1.00 76.12 771 ILE A C 1
ATOM 5666 O O . ILE A 1 771 ? -5.359 13.496 36.194 1.00 76.12 771 ILE A O 1
ATOM 5670 N N . THR A 1 772 ? -5.566 15.131 34.672 1.00 77.00 772 THR A N 1
ATOM 5671 C CA . THR A 1 772 ? -6.600 15.841 35.450 1.00 77.00 772 THR A CA 1
ATOM 5672 C C . THR A 1 772 ? -7.995 15.264 35.253 1.00 77.00 772 THR A C 1
ATOM 5674 O O . THR A 1 772 ? -8.536 14.702 36.202 1.00 77.00 772 THR A O 1
ATOM 5677 N N . ASP A 1 773 ? -8.578 15.359 34.060 1.00 80.25 773 ASP A N 1
ATOM 5678 C CA . ASP A 1 773 ? -10.000 15.082 33.848 1.00 80.25 773 ASP A CA 1
ATOM 5679 C C . ASP A 1 773 ? -10.188 14.004 32.777 1.00 80.25 773 ASP A C 1
ATOM 5681 O O . ASP A 1 773 ? -9.886 14.208 31.605 1.00 80.25 773 ASP A O 1
ATOM 5685 N N . ALA A 1 774 ? -10.696 12.838 33.174 1.00 84.19 774 ALA A N 1
ATOM 5686 C CA . ALA A 1 774 ? -10.896 11.705 32.274 1.00 84.19 774 ALA A CA 1
ATOM 5687 C C . ALA A 1 774 ? -12.381 11.354 32.201 1.00 84.19 774 ALA A C 1
ATOM 5689 O O . ALA A 1 774 ? -12.992 11.020 33.218 1.00 84.19 774 ALA A O 1
ATOM 5690 N N . TYR A 1 775 ? -12.956 11.407 31.002 1.00 85.50 775 TYR A N 1
ATOM 5691 C CA . TYR A 1 775 ? -14.361 11.096 30.757 1.00 85.50 775 TYR A CA 1
ATOM 5692 C C . TYR A 1 775 ? -14.471 9.917 29.793 1.00 85.50 775 TYR A C 1
ATOM 5694 O O . TYR A 1 775 ? -14.093 10.032 28.633 1.00 85.50 775 TYR A O 1
ATOM 5702 N N . GLY A 1 776 ? -15.041 8.795 30.231 1.00 83.44 776 GLY A N 1
ATOM 5703 C CA . GLY A 1 776 ? -15.338 7.682 29.323 1.00 83.44 776 GLY A CA 1
ATOM 5704 C C . GLY A 1 776 ? -16.339 8.117 28.248 1.00 83.44 776 GLY A C 1
ATOM 5705 O O . GLY A 1 776 ? -16.016 8.175 27.064 1.00 83.44 776 GLY A O 1
ATOM 5706 N N . ILE A 1 777 ? -17.533 8.528 28.686 1.00 85.31 777 ILE A N 1
ATOM 5707 C CA . ILE A 1 777 ? -18.576 9.129 27.843 1.00 85.31 777 ILE A CA 1
ATOM 5708 C C . ILE A 1 777 ? -18.945 10.522 28.381 1.00 85.31 777 ILE A C 1
ATOM 5710 O O . ILE A 1 777 ? -19.281 10.674 29.556 1.00 85.31 777 ILE A O 1
ATOM 5714 N N . TYR A 1 778 ? -18.943 11.543 27.523 1.00 85.69 778 TYR A N 1
ATOM 5715 C CA . TYR A 1 778 ? -19.346 12.916 27.854 1.00 85.69 778 TYR A CA 1
ATOM 5716 C C . TYR A 1 778 ? -20.519 13.367 26.979 1.00 85.69 778 TYR A C 1
ATOM 5718 O O . TYR A 1 778 ? -20.395 13.423 25.757 1.00 85.69 778 TYR A O 1
ATOM 5726 N N . VAL A 1 779 ? -21.637 13.772 27.587 1.00 80.50 779 VAL A N 1
ATOM 5727 C CA . VAL A 1 779 ? -22.838 14.246 26.877 1.00 80.50 779 VAL A CA 1
ATOM 5728 C C . VAL A 1 779 ? -23.096 15.722 27.185 1.00 80.50 779 VAL A C 1
ATOM 5730 O O . VAL A 1 779 ? -23.453 16.066 28.313 1.00 80.50 779 VAL A O 1
ATOM 5733 N N . GLN A 1 780 ? -22.944 16.609 26.191 1.00 79.06 780 GLN A N 1
ATOM 5734 C CA . GLN A 1 780 ? -23.046 18.063 26.409 1.00 79.06 780 GLN A CA 1
ATOM 5735 C C . GLN A 1 780 ? -24.487 18.605 26.401 1.00 79.06 780 GLN A C 1
ATOM 5737 O O . GLN A 1 780 ? -24.766 19.641 27.000 1.00 79.06 780 GLN A O 1
ATOM 5742 N N . SER A 1 781 ? -25.426 17.947 25.724 1.00 71.62 781 SER A N 1
ATOM 5743 C CA . SER A 1 781 ? -26.790 18.468 25.543 1.00 71.62 781 SER A CA 1
ATOM 5744 C C . SER A 1 781 ? -27.832 17.346 25.551 1.00 71.62 781 SER A C 1
ATOM 5746 O O . SER A 1 781 ? -27.506 16.197 25.839 1.00 71.62 781 SER A O 1
ATOM 5748 N N . ASN A 1 782 ? -29.113 17.660 25.332 1.00 67.50 782 ASN A N 1
ATOM 5749 C CA . ASN A 1 782 ? -30.176 16.652 25.296 1.00 67.50 782 ASN A CA 1
ATOM 5750 C C . ASN A 1 782 ? -30.014 15.750 24.057 1.00 67.50 782 ASN A C 1
ATOM 5752 O O . ASN A 1 782 ? -30.630 16.002 23.020 1.00 67.50 782 ASN A O 1
ATOM 5756 N N . ALA A 1 783 ? -29.192 14.707 24.179 1.00 64.94 783 ALA A N 1
ATOM 5757 C CA . ALA A 1 783 ? -29.237 13.542 23.306 1.00 64.94 783 ALA A CA 1
ATOM 5758 C C . ALA A 1 783 ? -30.656 12.947 23.296 1.00 64.94 783 ALA A C 1
ATOM 5760 O O . ALA A 1 783 ? -31.382 13.040 24.292 1.00 64.94 783 ALA A O 1
ATOM 5761 N N . ALA A 1 784 ? -31.047 12.337 22.178 1.00 66.25 784 ALA A N 1
ATOM 5762 C CA . ALA A 1 784 ? -32.143 11.375 22.199 1.00 66.25 784 ALA A CA 1
ATOM 5763 C C . ALA A 1 784 ? -31.735 10.133 23.008 1.00 66.25 784 ALA A C 1
ATOM 5765 O O . ALA A 1 784 ? -30.554 9.947 23.296 1.00 66.25 784 ALA A O 1
ATOM 5766 N N . ASP A 1 785 ? -32.707 9.285 23.334 1.00 69.50 785 ASP A N 1
ATOM 5767 C CA . ASP A 1 785 ? -32.464 8.002 23.989 1.00 69.50 785 ASP A CA 1
ATOM 5768 C C . ASP A 1 785 ? -31.472 7.176 23.137 1.00 69.50 785 ASP A C 1
ATOM 5770 O O . ASP A 1 785 ? -31.749 6.884 21.968 1.00 69.50 785 ASP A O 1
ATOM 5774 N N . LEU A 1 786 ? -30.303 6.860 23.705 1.00 73.56 786 LEU A N 1
ATOM 5775 C CA . LEU A 1 786 ? -29.242 6.067 23.071 1.00 73.56 786 LEU A CA 1
ATOM 5776 C C . LEU A 1 786 ? -29.162 4.691 23.731 1.00 73.56 786 LEU A C 1
ATOM 5778 O O . LEU A 1 786 ? -29.145 4.600 24.958 1.00 73.56 786 LEU A O 1
ATOM 5782 N N . GLU A 1 787 ? -29.076 3.644 22.915 1.00 76.69 787 GLU A N 1
ATOM 5783 C CA . GLU A 1 787 ? -28.997 2.247 23.348 1.00 76.69 787 GLU A CA 1
ATOM 5784 C C . GLU A 1 787 ? -27.598 1.694 23.040 1.00 76.69 787 GLU A C 1
ATOM 5786 O O . GLU A 1 787 ? -27.148 1.730 21.892 1.00 76.69 787 GLU A O 1
ATOM 5791 N N . PHE A 1 788 ? -26.915 1.219 24.082 1.00 79.62 788 PHE A N 1
ATOM 5792 C CA . PHE A 1 788 ? -25.605 0.574 24.022 1.00 79.62 788 PHE A CA 1
ATOM 5793 C C . PHE A 1 788 ? -25.788 -0.919 24.308 1.00 79.62 788 PHE A C 1
ATOM 5795 O O . PHE A 1 788 ? -26.157 -1.294 25.423 1.00 79.62 788 PHE A O 1
ATOM 5802 N N . GLU A 1 789 ? -25.510 -1.772 23.328 1.00 82.19 789 GLU A N 1
ATOM 5803 C CA . GLU A 1 789 ? -25.522 -3.229 23.479 1.00 82.19 789 GLU A CA 1
ATOM 5804 C C . GLU A 1 789 ? -24.071 -3.704 23.614 1.00 82.19 789 GLU A C 1
ATOM 5806 O O . GLU A 1 789 ? -23.305 -3.599 22.666 1.00 82.19 789 GLU A O 1
ATOM 5811 N N . HIS A 1 790 ? -23.674 -4.161 24.806 1.00 80.62 790 HIS A N 1
ATOM 5812 C CA . HIS A 1 790 ? -22.281 -4.476 25.165 1.00 80.62 790 HIS A CA 1
ATOM 5813 C C . HIS A 1 790 ? -21.335 -3.270 25.024 1.00 80.62 790 HIS A C 1
ATOM 5815 O O . HIS A 1 790 ? -20.830 -2.937 23.957 1.00 80.62 790 HIS A O 1
ATOM 5821 N N . ALA A 1 791 ? -21.058 -2.608 26.147 1.00 81.31 791 ALA A N 1
ATOM 5822 C CA . ALA A 1 791 ? -20.065 -1.538 26.210 1.00 81.31 791 ALA A CA 1
ATOM 5823 C C . ALA A 1 791 ? -19.183 -1.725 27.444 1.00 81.31 791 ALA A C 1
ATOM 5825 O O . ALA A 1 791 ? -19.703 -1.954 28.535 1.00 81.31 791 ALA A O 1
ATOM 5826 N N . VAL A 1 792 ? -17.871 -1.605 27.275 1.00 84.94 792 VAL A N 1
ATOM 5827 C CA . VAL A 1 792 ? -16.894 -1.516 28.361 1.00 84.94 792 VAL A CA 1
ATOM 5828 C C . VAL A 1 792 ? -16.329 -0.106 28.331 1.00 84.94 792 VAL A C 1
ATOM 5830 O O . VAL A 1 792 ? -15.752 0.308 27.328 1.00 84.94 792 VAL A O 1
ATOM 5833 N N . VAL A 1 793 ? -16.527 0.645 29.412 1.00 83.88 793 VAL A N 1
ATOM 5834 C CA . VAL A 1 793 ? -16.088 2.043 29.501 1.00 83.88 793 VAL A CA 1
ATOM 5835 C C . VAL A 1 793 ? -15.171 2.210 30.701 1.00 83.88 793 VAL A C 1
ATOM 5837 O O . VAL A 1 793 ? -15.614 2.040 31.833 1.00 83.88 793 VAL A O 1
ATOM 5840 N N . GLU A 1 794 ? -13.918 2.579 30.457 1.00 85.06 794 GLU A N 1
ATOM 5841 C CA . GLU A 1 794 ? -12.894 2.835 31.465 1.00 85.06 794 GLU A CA 1
ATOM 5842 C C . GLU A 1 794 ? -12.468 4.310 31.443 1.00 85.06 794 GLU A C 1
ATOM 5844 O O . GLU A 1 794 ? -12.144 4.874 30.396 1.00 85.06 794 GLU A O 1
ATOM 5849 N N . ALA A 1 795 ? -12.449 4.949 32.614 1.00 81.69 795 ALA A N 1
ATOM 5850 C CA . ALA A 1 795 ? -11.905 6.293 32.796 1.00 81.69 795 ALA A CA 1
ATOM 5851 C C . ALA A 1 795 ? -10.877 6.312 33.936 1.00 81.69 795 ALA A C 1
ATOM 5853 O O . ALA A 1 795 ? -11.194 5.891 35.051 1.00 81.69 795 ALA A O 1
ATOM 5854 N N . VAL A 1 796 ? -9.676 6.840 33.676 1.00 81.44 796 VAL A N 1
ATOM 5855 C CA . VAL A 1 796 ? -8.551 6.882 34.629 1.00 81.44 796 VAL A CA 1
ATOM 5856 C C . VAL A 1 796 ? -7.948 8.289 34.699 1.00 81.44 796 VAL A C 1
ATOM 5858 O O . VAL A 1 796 ? -7.548 8.845 33.679 1.00 81.44 796 VAL A O 1
ATOM 5861 N N . GLY A 1 797 ? -7.862 8.864 35.904 1.00 76.12 797 GLY A N 1
ATOM 5862 C CA . GLY A 1 797 ? -7.282 10.198 36.142 1.00 76.12 797 GLY A CA 1
ATOM 5863 C C . GLY A 1 797 ? -7.529 10.728 37.559 1.00 76.12 797 GLY A C 1
ATOM 5864 O O . GLY A 1 797 ? -7.985 9.976 38.423 1.00 76.12 797 GLY A O 1
ATOM 5865 N N . TYR A 1 798 ? -7.251 12.008 37.836 1.00 74.06 798 TYR A N 1
ATOM 5866 C CA . TYR A 1 798 ? -7.628 12.632 39.119 1.00 74.06 798 TYR A CA 1
ATOM 5867 C C . TYR A 1 798 ? -9.163 12.716 39.253 1.00 74.06 798 TYR A C 1
ATOM 5869 O O . TYR A 1 798 ? -9.734 12.170 40.202 1.00 74.06 798 TYR A O 1
ATOM 5877 N N . ASN A 1 799 ? -9.828 13.319 38.264 1.00 73.56 799 ASN A N 1
ATOM 5878 C CA . ASN A 1 799 ? -11.276 13.531 38.172 1.00 73.56 799 ASN A CA 1
ATOM 5879 C C . ASN A 1 799 ? -11.915 12.562 37.155 1.00 73.56 799 ASN A C 1
ATOM 5881 O O . ASN A 1 799 ? -12.540 12.978 36.177 1.00 73.56 799 ASN A O 1
ATOM 5885 N N . ALA A 1 800 ? -11.719 11.258 37.356 1.00 72.44 800 ALA A N 1
ATOM 5886 C CA . ALA A 1 800 ? -12.248 10.227 36.465 1.00 72.44 800 ALA A CA 1
ATOM 5887 C C . ALA A 1 800 ? -13.776 10.060 36.583 1.00 72.44 800 ALA A C 1
ATOM 5889 O O . ALA A 1 800 ? -14.308 9.854 37.678 1.00 72.44 800 ALA A O 1
ATOM 5890 N N . ARG A 1 801 ? -14.477 10.080 35.443 1.00 76.38 801 ARG A N 1
ATOM 5891 C CA . ARG A 1 801 ? -15.914 9.790 35.318 1.00 76.38 801 ARG A CA 1
ATOM 5892 C C . ARG A 1 801 ? -16.159 8.834 34.147 1.00 76.38 801 ARG A C 1
ATOM 5894 O O . ARG A 1 801 ? -15.914 9.189 32.998 1.00 76.38 801 ARG A O 1
ATOM 5901 N N . ALA A 1 802 ? -16.706 7.644 34.405 1.00 72.50 802 ALA A N 1
ATOM 5902 C CA . ALA A 1 802 ? -17.086 6.714 33.331 1.00 72.50 802 ALA A CA 1
ATOM 5903 C C . ALA A 1 802 ? -18.156 7.320 32.400 1.00 72.50 802 ALA A C 1
ATOM 5905 O O . ALA A 1 802 ? -18.139 7.107 31.191 1.00 72.50 802 ALA A O 1
ATOM 5906 N N . THR A 1 803 ? -19.084 8.115 32.941 1.00 72.38 803 THR A N 1
ATOM 5907 C CA . THR A 1 803 ? -20.105 8.827 32.161 1.00 72.38 803 THR A CA 1
ATOM 5908 C C . THR A 1 803 ? -20.453 10.170 32.813 1.00 72.38 803 THR A C 1
ATOM 5910 O O . THR A 1 803 ? -20.508 10.285 34.036 1.00 72.38 803 THR A O 1
ATOM 5913 N N . TYR A 1 804 ? -20.682 11.206 32.002 1.00 71.81 804 TYR A N 1
ATOM 5914 C CA . TYR A 1 804 ? -21.065 12.548 32.451 1.00 71.81 804 TYR A CA 1
ATOM 5915 C C . TYR A 1 804 ? -22.184 13.131 31.576 1.00 71.81 804 TYR A C 1
ATOM 5917 O O . TYR A 1 804 ? -22.073 13.136 30.350 1.00 71.81 804 TYR A O 1
ATOM 5925 N N . LEU A 1 805 ? -23.260 13.630 32.201 1.00 70.25 805 LEU A N 1
ATOM 5926 C CA . LEU A 1 805 ? -24.493 14.066 31.529 1.00 70.25 805 LEU A CA 1
ATOM 5927 C C . LEU A 1 805 ? -24.821 15.536 31.842 1.00 70.25 805 LEU A C 1
ATOM 5929 O O . LEU A 1 805 ? -25.614 15.836 32.735 1.00 70.25 80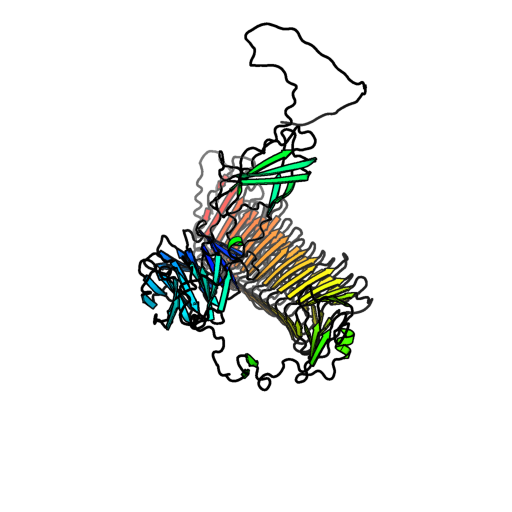5 LEU A O 1
ATOM 5933 N N . TYR A 1 806 ? -24.268 16.464 31.059 1.00 66.25 806 TYR A N 1
ATOM 5934 C CA . TYR A 1 806 ? -24.579 17.896 31.181 1.00 66.25 806 TYR A CA 1
ATOM 5935 C C . TYR A 1 806 ? -26.000 18.235 30.680 1.00 66.25 806 TYR A C 1
ATOM 5937 O O . TYR A 1 806 ? -26.622 19.201 31.122 1.00 66.25 806 TYR A O 1
ATOM 5945 N N . GLY A 1 807 ? -26.533 17.430 29.753 1.00 60.44 807 GLY A N 1
ATOM 5946 C CA . GLY A 1 807 ? -27.850 17.611 29.137 1.00 60.44 807 GLY A CA 1
ATOM 5947 C C . GLY A 1 807 ? -28.957 16.676 29.641 1.00 60.44 807 GLY A C 1
ATOM 5948 O O . GLY A 1 807 ? -28.739 15.745 30.412 1.00 60.44 807 GLY A O 1
ATOM 5949 N N . GLY A 1 808 ? -30.188 16.927 29.183 1.00 58.66 808 GLY A N 1
ATOM 5950 C CA . GLY A 1 808 ? -31.400 16.168 29.526 1.00 58.66 808 GLY A CA 1
ATOM 5951 C C . GLY A 1 808 ? -31.776 15.069 28.530 1.00 58.66 808 GLY A C 1
ATOM 5952 O O . GLY A 1 808 ? -32.858 15.151 27.948 1.00 58.66 808 GLY A O 1
ATOM 5953 N N . GLY A 1 809 ? -30.886 14.096 28.326 1.00 62.34 809 GLY A N 1
ATOM 5954 C CA . GLY A 1 809 ? -31.156 12.832 27.618 1.00 62.34 809 GLY A CA 1
ATOM 5955 C C . GLY A 1 809 ? -31.118 11.622 28.564 1.00 62.34 809 GLY A C 1
ATOM 5956 O O . GLY A 1 809 ? -30.858 11.781 29.759 1.00 62.34 809 GLY A O 1
ATOM 5957 N N . GLU A 1 810 ? -31.362 10.429 28.025 1.00 66.75 810 GLU A N 1
ATOM 5958 C CA . GLU A 1 810 ? -31.347 9.144 28.739 1.00 66.75 810 GLU A CA 1
ATOM 5959 C C . GLU A 1 810 ? -30.449 8.146 27.990 1.00 66.75 810 GLU A C 1
ATOM 5961 O O . GLU A 1 810 ? -30.458 8.118 26.759 1.00 66.75 810 GLU A O 1
ATOM 5966 N N . LEU A 1 811 ? -29.656 7.354 28.718 1.00 71.56 811 LEU A N 1
ATOM 5967 C CA . LEU A 1 811 ? -28.822 6.290 28.143 1.00 71.56 811 LEU A CA 1
ATOM 5968 C C . LEU A 1 811 ? -29.319 4.926 28.648 1.00 71.56 811 LEU A C 1
ATOM 5970 O O . LEU A 1 811 ? -29.506 4.742 29.856 1.00 71.56 811 LEU A O 1
ATOM 5974 N N . ASP A 1 812 ? -29.530 3.978 27.735 1.00 73.25 812 ASP A N 1
ATOM 5975 C CA . ASP A 1 812 ? -29.865 2.581 28.037 1.00 73.25 812 ASP A CA 1
ATOM 5976 C C . ASP A 1 812 ? -28.635 1.704 27.771 1.00 73.25 812 ASP A C 1
ATOM 5978 O O . ASP A 1 812 ? -28.061 1.738 26.682 1.00 73.25 812 ASP A O 1
ATOM 5982 N N . PHE A 1 813 ? -28.215 0.946 28.782 1.00 71.12 813 PHE A N 1
ATOM 5983 C CA . PHE A 1 813 ? -27.063 0.051 28.712 1.00 71.12 813 PHE A CA 1
ATOM 5984 C C . PHE A 1 813 ? -27.524 -1.398 28.891 1.00 71.12 813 PHE A C 1
ATOM 5986 O O . PHE A 1 813 ? -27.953 -1.810 29.977 1.00 71.12 813 PHE A O 1
ATOM 5993 N N . ALA A 1 814 ? -27.405 -2.190 27.829 1.00 71.31 814 ALA A N 1
ATOM 5994 C CA . ALA A 1 814 ? -27.671 -3.618 27.827 1.00 71.31 814 ALA A CA 1
ATOM 5995 C C . ALA A 1 814 ? -26.347 -4.393 27.919 1.00 71.31 814 ALA A C 1
ATOM 5997 O O . ALA A 1 814 ? -25.528 -4.352 27.007 1.00 71.31 814 ALA A O 1
ATOM 5998 N N . GLN A 1 815 ? -26.159 -5.152 29.008 1.00 70.44 815 GLN A N 1
ATOM 5999 C CA . GLN A 1 815 ? -24.986 -6.027 29.214 1.00 70.44 815 GLN A CA 1
ATOM 6000 C C . GLN A 1 815 ? -23.629 -5.287 29.159 1.00 70.44 815 GLN A C 1
ATOM 6002 O O . GLN A 1 815 ? -22.669 -5.775 28.570 1.00 70.44 815 GLN A O 1
ATOM 6007 N N . SER A 1 816 ? -23.555 -4.109 29.782 1.00 69.25 816 SER A N 1
ATOM 6008 C CA . SER A 1 816 ? -22.364 -3.247 29.803 1.00 69.25 816 SER A CA 1
ATOM 6009 C C . SER A 1 816 ? -21.633 -3.268 31.155 1.00 69.25 816 SER A C 1
ATOM 6011 O O . SER A 1 816 ? -22.248 -3.500 32.201 1.00 69.25 816 SER A O 1
ATOM 6013 N N . ASP A 1 817 ? -20.341 -2.938 31.129 1.00 64.25 817 ASP A N 1
ATOM 6014 C CA . ASP A 1 817 ? -19.489 -2.726 32.300 1.00 64.25 817 ASP A CA 1
ATOM 6015 C C . ASP A 1 817 ? -18.979 -1.271 32.310 1.00 64.25 817 ASP A C 1
ATOM 6017 O O . ASP A 1 817 ? -18.376 -0.797 31.345 1.00 64.25 817 ASP A O 1
ATOM 6021 N N . LEU A 1 818 ? -19.208 -0.547 33.410 1.00 66.62 818 LEU A N 1
ATOM 6022 C CA . LEU A 1 818 ? -18.761 0.841 33.583 1.00 66.62 818 LEU A CA 1
ATOM 6023 C C . LEU A 1 818 ? -17.731 0.924 34.718 1.00 66.62 818 LEU A C 1
ATOM 6025 O O . LEU A 1 818 ? -18.041 0.620 35.877 1.00 66.62 818 LEU A O 1
ATOM 6029 N N . LEU A 1 819 ? -16.514 1.355 34.385 1.00 64.94 819 LEU A N 1
ATOM 6030 C CA . LEU A 1 819 ? -15.359 1.429 35.275 1.00 64.94 819 LEU A CA 1
ATOM 6031 C C . LEU A 1 819 ? -14.817 2.863 35.370 1.00 64.94 819 LEU A C 1
ATOM 6033 O O . LEU A 1 819 ? -14.575 3.533 34.367 1.00 64.94 819 LEU A O 1
ATOM 6037 N N . ALA A 1 820 ? -14.588 3.332 36.596 1.00 60.50 820 ALA A N 1
ATOM 6038 C CA . ALA A 1 820 ? -13.913 4.603 36.854 1.00 60.50 820 ALA A CA 1
ATOM 6039 C C . ALA A 1 820 ? -12.879 4.444 37.975 1.00 60.50 820 ALA A C 1
ATOM 6041 O O . ALA A 1 820 ? -13.231 4.058 39.096 1.00 60.50 820 ALA A O 1
ATOM 6042 N N . GLU A 1 821 ? -11.623 4.786 37.679 1.00 66.06 821 GLU A N 1
ATOM 6043 C CA . GLU A 1 821 ? -10.508 4.756 38.626 1.00 66.06 821 GLU A CA 1
ATOM 6044 C C . GLU A 1 821 ? -9.963 6.169 38.886 1.00 66.06 821 GLU A C 1
ATOM 6046 O O . GLU A 1 821 ? -9.339 6.794 38.026 1.00 66.06 821 GLU A O 1
ATOM 6051 N N . SER A 1 822 ? -10.172 6.675 40.108 1.00 61.28 822 SER A N 1
ATOM 6052 C CA . SER A 1 822 ? -9.624 7.970 40.536 1.00 61.28 822 SER A CA 1
ATOM 6053 C C . SER A 1 822 ? -8.304 7.800 41.287 1.00 61.28 822 SER A C 1
ATOM 6055 O O . SER A 1 822 ? -8.235 7.204 42.373 1.00 61.28 822 SER A O 1
ATOM 6057 N N . THR A 1 823 ? -7.243 8.396 40.748 1.00 60.72 823 THR A N 1
ATOM 6058 C CA . THR A 1 823 ? -5.910 8.359 41.351 1.00 60.72 823 THR A CA 1
ATOM 6059 C C . THR A 1 823 ? -5.631 9.629 42.161 1.00 60.72 823 THR A C 1
ATOM 6061 O O . THR A 1 823 ? -5.406 10.705 41.634 1.00 60.72 823 THR A O 1
ATOM 6064 N N . GLY A 1 824 ? -5.593 9.517 43.493 1.00 51.12 824 GLY A N 1
ATOM 6065 C CA . GLY A 1 824 ? -4.943 10.520 44.352 1.00 51.12 824 GLY A CA 1
ATOM 6066 C C . GLY A 1 824 ? -5.704 11.822 44.642 1.00 51.12 824 GLY A C 1
ATOM 6067 O O . GLY A 1 824 ? -5.054 12.815 44.977 1.00 51.12 824 GLY A O 1
ATOM 6068 N N . ALA A 1 825 ? -7.040 11.827 44.586 1.00 45.28 825 ALA A N 1
ATOM 6069 C CA . ALA A 1 825 ? -7.867 12.988 44.930 1.00 45.28 825 ALA A CA 1
ATOM 6070 C C . ALA A 1 825 ? -7.465 13.636 46.275 1.00 45.28 825 ALA A C 1
ATOM 6072 O O . ALA A 1 825 ? -7.496 12.997 47.335 1.00 45.28 825 ALA A O 1
ATOM 6073 N N . THR A 1 826 ? -7.112 14.927 46.239 1.00 38.91 826 THR A N 1
ATOM 6074 C CA . THR A 1 826 ? -6.853 15.729 47.447 1.00 38.91 826 THR A CA 1
ATOM 6075 C C . THR A 1 826 ? -8.117 16.467 47.880 1.00 38.91 826 THR A C 1
ATOM 6077 O O . THR A 1 826 ? -8.811 17.030 47.050 1.00 38.91 826 THR A O 1
ATOM 6080 N N . THR A 1 827 ? -8.383 16.445 49.191 1.00 38.12 827 THR A N 1
ATOM 6081 C CA . THR A 1 827 ? -9.596 16.819 49.973 1.00 38.12 827 THR A CA 1
ATOM 6082 C C . THR A 1 827 ? -10.708 17.788 49.496 1.00 38.12 827 THR A C 1
ATOM 6084 O O . THR A 1 827 ? -11.656 17.912 50.268 1.00 38.12 827 THR A O 1
ATOM 6087 N N . ASN A 1 828 ? -10.662 18.455 48.339 1.00 38.03 828 ASN A N 1
ATOM 6088 C CA . ASN A 1 828 ? -11.678 19.437 47.931 1.00 38.03 828 ASN A CA 1
ATOM 6089 C C . ASN A 1 828 ? -12.465 19.103 46.644 1.00 38.03 828 ASN A C 1
ATOM 6091 O O . ASN A 1 828 ? -13.614 19.508 46.597 1.00 38.03 828 ASN A O 1
ATOM 6095 N N . ASP A 1 829 ? -11.934 18.347 45.671 1.00 37.00 829 ASP A N 1
ATOM 6096 C CA . ASP A 1 829 ? -12.571 18.221 44.330 1.00 37.00 829 ASP A CA 1
ATOM 6097 C C . ASP A 1 829 ? -13.022 16.789 43.939 1.00 37.00 829 ASP A C 1
ATOM 6099 O O . ASP A 1 829 ? -13.438 16.532 42.815 1.00 37.00 829 ASP A O 1
ATOM 6103 N N . GLY A 1 830 ? -12.930 15.810 44.847 1.00 37.22 830 GLY A N 1
ATOM 6104 C CA . GLY A 1 830 ? -13.067 14.385 44.496 1.00 37.22 830 GLY A CA 1
ATOM 6105 C C . GLY A 1 830 ? -14.499 13.843 44.350 1.00 37.22 830 GLY A C 1
ATOM 6106 O O . GLY A 1 830 ? -14.941 13.097 45.226 1.00 37.22 830 GLY A O 1
ATOM 6107 N N . SER A 1 831 ? -15.202 14.123 43.248 1.00 40.47 831 SER A N 1
ATOM 6108 C CA . SER A 1 831 ? -16.468 13.455 42.884 1.00 40.47 831 SER A CA 1
ATOM 6109 C C . SER A 1 831 ? -16.269 12.290 41.893 1.00 40.47 831 SER A C 1
ATOM 6111 O O . SER A 1 831 ? -16.294 12.459 40.678 1.00 40.47 831 SER A O 1
ATOM 6113 N N . MET A 1 832 ? -16.143 11.060 42.413 1.00 46.25 832 MET A N 1
ATOM 6114 C CA . MET A 1 832 ? -16.259 9.832 41.600 1.00 46.25 832 MET A CA 1
ATOM 6115 C C . MET A 1 832 ? -17.737 9.564 41.273 1.00 46.25 832 MET A C 1
ATOM 6117 O O . MET A 1 832 ? -18.419 8.817 41.980 1.00 46.25 832 MET A O 1
ATOM 6121 N N . ALA A 1 833 ? -18.243 10.224 40.234 1.00 47.41 833 ALA A N 1
ATOM 6122 C CA . ALA A 1 833 ? -19.638 10.160 39.813 1.00 47.41 833 ALA A CA 1
ATOM 6123 C C . ALA A 1 833 ? -19.803 9.355 38.513 1.00 47.41 833 ALA A C 1
ATOM 6125 O O . ALA A 1 833 ? -19.091 9.577 37.536 1.00 47.41 833 ALA A O 1
ATOM 6126 N N . VAL A 1 834 ? -20.769 8.430 38.506 1.00 53.16 834 VAL A N 1
ATOM 6127 C CA . VAL A 1 834 ? -21.159 7.646 37.314 1.00 53.16 834 VAL A CA 1
ATOM 6128 C C . VAL A 1 834 ? -22.227 8.383 36.498 1.00 53.16 834 VAL A C 1
ATOM 6130 O O . VAL A 1 834 ? -22.361 8.160 35.301 1.00 53.16 834 VAL A O 1
ATOM 6133 N N . VAL A 1 835 ? -22.956 9.302 37.135 1.00 49.72 835 VAL A N 1
ATOM 6134 C CA . VAL A 1 835 ? -23.747 10.356 36.497 1.00 49.72 835 VAL A CA 1
ATOM 6135 C C . VAL A 1 835 ? -23.605 11.603 37.369 1.00 49.72 835 VAL A C 1
ATOM 6137 O O . VAL A 1 835 ? -23.647 11.493 38.590 1.00 49.72 835 VAL A O 1
ATOM 6140 N N . GLU A 1 836 ? -23.486 12.793 36.786 1.00 43.41 836 GLU A N 1
ATOM 6141 C CA . GLU A 1 836 ? -23.565 14.066 37.514 1.00 43.41 836 GLU A CA 1
ATOM 6142 C C . GLU A 1 836 ? -24.459 15.025 36.723 1.00 43.41 836 GLU A C 1
ATOM 6144 O O . GLU A 1 836 ? -24.263 15.197 35.522 1.00 43.41 836 GLU A O 1
ATOM 6149 N N . HIS A 1 837 ? -25.463 15.603 37.386 1.00 41.78 837 HIS A N 1
ATOM 6150 C CA . HIS A 1 837 ? -26.407 16.552 36.796 1.00 41.78 837 HIS A CA 1
ATOM 6151 C C . HIS A 1 837 ? -26.221 17.922 37.449 1.00 41.78 837 HIS A C 1
ATOM 6153 O O . HIS A 1 837 ? -26.683 18.145 38.573 1.00 41.78 837 HIS A O 1
ATOM 6159 N N . ASP A 1 838 ? -25.560 18.840 36.746 1.00 40.66 838 ASP A N 1
ATOM 6160 C CA . ASP A 1 838 ? -25.310 20.182 37.264 1.00 40.66 838 ASP A CA 1
ATOM 6161 C C . ASP A 1 838 ? -26.577 21.051 37.229 1.00 40.66 838 ASP A C 1
ATOM 6163 O O . ASP A 1 838 ? -27.046 21.490 36.177 1.00 40.66 838 ASP A O 1
ATOM 6167 N N . THR A 1 839 ? -27.098 21.343 38.422 1.00 39.19 839 THR A N 1
ATOM 6168 C CA . THR A 1 839 ? -27.802 22.601 38.686 1.00 39.19 839 THR A CA 1
ATOM 6169 C C . THR A 1 839 ? -27.357 23.167 40.038 1.00 39.19 839 THR A C 1
ATOM 6171 O O . THR A 1 839 ? -28.051 22.976 41.040 1.00 39.19 839 THR A O 1
ATOM 6174 N N . ASP A 1 840 ? -26.223 23.873 40.053 1.00 41.12 840 ASP A N 1
ATOM 6175 C CA . ASP A 1 840 ? -25.728 24.704 41.165 1.00 41.12 840 ASP A CA 1
ATOM 6176 C C . ASP A 1 840 ? -25.496 23.948 42.501 1.00 41.12 840 ASP A C 1
ATOM 6178 O O . ASP A 1 840 ? -26.199 24.186 43.493 1.00 41.12 840 ASP A O 1
ATOM 6182 N N . VAL A 1 841 ? -24.472 23.085 42.595 1.00 36.69 841 VAL A N 1
ATOM 6183 C CA . VAL A 1 841 ? -24.040 22.514 43.894 1.00 36.69 841 VAL A CA 1
ATOM 6184 C C . VAL A 1 841 ? -22.515 22.466 44.033 1.00 36.69 841 VAL A C 1
ATOM 6186 O O . VAL A 1 841 ? -21.819 22.080 43.107 1.00 36.69 841 VAL A O 1
ATOM 6189 N N . GLY A 1 842 ? -22.005 22.874 45.201 1.00 36.28 842 GLY A N 1
ATOM 6190 C CA . GLY A 1 842 ? -20.571 22.864 45.518 1.00 36.28 842 GLY A CA 1
ATOM 6191 C C . GLY A 1 842 ? -20.053 21.538 46.090 1.00 36.28 842 GLY A C 1
ATOM 6192 O O . GLY A 1 842 ? -20.822 20.647 46.449 1.00 36.28 842 GLY A O 1
ATOM 6193 N N . ASP A 1 843 ? -18.733 21.483 46.235 1.00 35.53 843 ASP A N 1
ATOM 6194 C CA . ASP A 1 843 ? -17.877 20.289 46.146 1.00 35.53 843 ASP A CA 1
ATOM 6195 C C . ASP A 1 843 ? -18.001 19.297 47.325 1.00 35.53 843 ASP A C 1
ATOM 6197 O O . ASP A 1 843 ? -17.552 19.569 48.443 1.00 35.53 843 ASP A O 1
ATOM 6201 N N . TRP A 1 844 ? -18.613 18.125 47.092 1.00 34.03 844 TRP A N 1
ATOM 6202 C CA . TRP A 1 844 ? -18.682 17.007 48.053 1.00 34.03 844 TRP A CA 1
ATOM 6203 C C . TRP A 1 844 ? -18.606 15.648 47.333 1.00 34.03 844 TRP A C 1
ATOM 6205 O O . TRP A 1 844 ? -19.308 15.408 46.354 1.00 34.03 844 TRP A O 1
ATOM 6215 N N . ALA A 1 845 ? -17.809 14.720 47.869 1.00 37.16 845 ALA A N 1
ATOM 6216 C CA . ALA A 1 845 ? -17.618 13.379 47.314 1.00 37.16 845 ALA A CA 1
ATOM 6217 C C . ALA A 1 845 ? -18.825 12.449 47.568 1.00 37.16 845 ALA A C 1
ATOM 6219 O O . ALA A 1 845 ? -18.985 11.931 48.676 1.00 37.16 845 ALA A O 1
ATOM 6220 N N . PHE A 1 846 ? -19.640 12.187 46.541 1.00 39.66 846 PHE A N 1
ATOM 6221 C CA . PHE A 1 846 ? -20.722 11.196 46.580 1.00 39.66 846 PHE A CA 1
ATOM 6222 C C . PHE A 1 846 ? -20.792 10.376 45.287 1.00 39.66 846 PHE A C 1
ATOM 6224 O O . PHE A 1 846 ? -20.648 10.918 44.195 1.00 39.66 846 PHE A O 1
ATOM 6231 N N . LEU A 1 847 ? -21.111 9.084 45.418 1.00 43.44 847 LEU A N 1
ATOM 6232 C CA . LEU A 1 847 ? -21.606 8.278 44.304 1.00 43.44 847 LEU A CA 1
ATOM 6233 C C . LEU A 1 847 ? -23.025 8.750 43.967 1.00 43.44 847 LEU A C 1
ATOM 6235 O O . LEU A 1 847 ? -23.981 8.384 44.652 1.00 43.44 847 LEU A O 1
ATOM 6239 N N . TYR A 1 848 ? -23.153 9.578 42.932 1.00 45.62 848 TYR A N 1
ATOM 6240 C CA . TYR A 1 848 ? -24.443 9.953 42.362 1.00 45.62 848 TYR A CA 1
ATOM 6241 C C . TYR A 1 848 ? -24.746 9.064 41.150 1.00 45.62 848 TYR A C 1
ATOM 6243 O O . TYR A 1 848 ? -23.915 8.886 40.258 1.00 45.62 848 TYR A O 1
ATOM 6251 N N . VAL A 1 849 ? -25.942 8.474 41.156 1.00 50.84 849 VAL A N 1
ATOM 6252 C CA . VAL A 1 849 ? -26.519 7.715 40.042 1.00 50.84 849 VAL A CA 1
ATOM 6253 C C . VAL A 1 849 ? -27.947 8.223 39.882 1.00 50.84 849 VAL A C 1
ATOM 6255 O O . VAL A 1 849 ? -28.808 7.926 40.712 1.00 50.84 849 VAL A O 1
ATOM 6258 N N . ASP A 1 850 ? -28.201 9.021 38.845 1.00 53.31 850 ASP A N 1
ATOM 6259 C CA . ASP A 1 850 ? -29.558 9.465 38.519 1.00 53.31 850 ASP A CA 1
ATOM 6260 C C . ASP A 1 850 ? -30.311 8.327 37.814 1.00 53.31 850 ASP A C 1
ATOM 6262 O O . ASP A 1 850 ? -30.283 8.197 36.589 1.00 53.31 850 ASP A O 1
ATOM 6266 N N . SER A 1 851 ? -31.012 7.498 38.595 1.00 51.44 851 SER A N 1
ATOM 6267 C CA . SER A 1 851 ? -31.836 6.398 38.071 1.00 51.44 851 SER A CA 1
ATOM 6268 C C . SER A 1 851 ? -33.033 6.858 37.226 1.00 51.44 851 SER A C 1
ATOM 6270 O O . SER A 1 851 ? -33.765 6.014 36.714 1.00 51.44 851 SER A O 1
ATOM 6272 N N . SER A 1 852 ? -33.248 8.171 37.054 1.00 54.69 852 SER A N 1
ATOM 6273 C CA . SER A 1 852 ? -34.229 8.714 36.109 1.00 54.69 852 SER A CA 1
ATOM 6274 C C . SER A 1 852 ? -33.682 8.949 34.694 1.00 54.69 852 SER A C 1
ATOM 6276 O O . SER A 1 852 ? -34.462 9.326 33.821 1.00 54.69 852 SER A O 1
ATOM 6278 N N . ARG A 1 853 ? -32.373 8.734 34.466 1.00 58.06 853 ARG A N 1
ATOM 6279 C CA . ARG A 1 853 ? -31.690 8.923 33.165 1.00 58.06 853 ARG A CA 1
ATOM 6280 C C . ARG A 1 853 ? -30.769 7.774 32.742 1.00 58.06 853 ARG A C 1
ATOM 6282 O O . ARG A 1 853 ? -30.106 7.875 31.711 1.00 58.06 853 ARG A O 1
ATOM 6289 N N . LEU A 1 854 ? -30.716 6.708 33.535 1.00 59.28 854 LEU A N 1
ATOM 6290 C CA . LEU A 1 854 ? -29.945 5.504 33.251 1.00 59.28 854 LEU A CA 1
ATOM 6291 C C . LEU A 1 854 ? -30.892 4.302 33.270 1.00 59.28 854 LEU A C 1
ATOM 6293 O O . LEU A 1 854 ? -31.525 4.034 34.297 1.00 59.28 854 LEU A O 1
ATOM 6297 N N . ARG A 1 855 ? -30.979 3.575 32.155 1.00 61.59 855 ARG A N 1
ATOM 6298 C CA . ARG A 1 855 ? -31.759 2.334 32.050 1.00 61.59 855 ARG A CA 1
ATOM 6299 C C . ARG A 1 855 ? -30.865 1.128 31.817 1.00 61.59 855 ARG A C 1
ATOM 6301 O O . ARG A 1 855 ? -29.742 1.247 31.338 1.00 61.59 855 ARG A O 1
ATOM 6308 N N . THR A 1 856 ? -31.388 -0.030 32.209 1.00 57.03 856 THR A N 1
ATOM 6309 C CA . THR A 1 856 ? -30.776 -1.331 31.946 1.00 57.03 856 THR A CA 1
ATOM 6310 C C . THR A 1 856 ? -31.835 -2.264 31.394 1.00 57.03 856 THR A C 1
ATOM 6312 O O . THR A 1 856 ? -32.793 -2.611 32.098 1.00 57.03 856 THR A O 1
ATOM 6315 N N . THR A 1 857 ? -31.661 -2.708 30.160 1.00 56.41 857 THR A N 1
ATOM 6316 C CA . THR A 1 857 ? -32.542 -3.682 29.522 1.00 56.41 857 THR A CA 1
ATOM 6317 C C . THR A 1 857 ? -31.912 -5.083 29.545 1.00 56.41 857 THR A C 1
ATOM 6319 O O . THR A 1 857 ? -30.755 -5.307 29.203 1.00 56.41 857 THR A O 1
ATOM 6322 N N . GLY A 1 858 ? -32.676 -6.074 30.018 1.00 53.31 858 GLY A N 1
ATOM 6323 C CA . GLY A 1 858 ? -32.338 -7.504 29.922 1.00 53.31 858 GLY A CA 1
ATOM 6324 C C . GLY A 1 858 ? -31.331 -8.092 30.930 1.00 53.31 858 GLY A C 1
ATOM 6325 O O . GLY A 1 858 ? -31.485 -9.265 31.276 1.00 53.31 858 GLY A O 1
ATOM 6326 N N . ALA A 1 859 ? -30.351 -7.334 31.433 1.00 53.94 859 ALA A N 1
ATOM 6327 C CA . ALA A 1 859 ? -29.245 -7.853 32.258 1.00 53.94 859 ALA A CA 1
ATOM 6328 C C . ALA A 1 859 ? -28.819 -6.897 33.399 1.00 53.94 859 ALA A C 1
ATOM 6330 O O . ALA A 1 859 ? -29.155 -5.715 33.348 1.00 53.94 859 ALA A O 1
ATOM 6331 N N . PRO A 1 860 ? -28.103 -7.374 34.443 1.00 55.38 860 PRO A N 1
ATOM 6332 C CA . PRO A 1 860 ? -27.496 -6.489 35.436 1.00 55.38 860 PRO A CA 1
ATOM 6333 C C . PRO A 1 860 ? -26.327 -5.702 34.827 1.00 55.38 860 PRO A C 1
ATOM 6335 O O . PRO A 1 860 ? -25.460 -6.284 34.181 1.00 55.38 860 PRO A O 1
ATOM 6338 N N . LEU A 1 861 ? -26.303 -4.395 35.081 1.00 58.28 861 LEU A N 1
ATOM 6339 C CA . LEU A 1 861 ? -25.178 -3.504 34.793 1.00 58.28 861 LEU A CA 1
ATOM 6340 C C . LEU A 1 861 ? -24.135 -3.660 35.906 1.00 58.28 861 LEU A C 1
ATOM 6342 O O . LEU A 1 861 ? -24.498 -3.565 37.084 1.00 58.28 861 LEU A O 1
ATOM 6346 N N . ASN A 1 862 ? -22.861 -3.868 35.564 1.00 60.97 862 ASN A N 1
ATOM 6347 C CA . ASN A 1 862 ? -21.793 -3.838 36.564 1.00 60.97 862 ASN A CA 1
ATOM 6348 C C . ASN A 1 862 ? -21.166 -2.445 36.602 1.00 60.97 862 ASN A C 1
ATOM 6350 O O . ASN A 1 862 ? -20.618 -1.960 35.615 1.00 60.97 862 ASN A O 1
ATOM 6354 N N . ILE A 1 863 ? -21.216 -1.814 37.773 1.00 60.47 863 ILE A N 1
ATOM 6355 C CA . ILE A 1 863 ? -20.513 -0.559 38.044 1.00 60.47 863 ILE A CA 1
ATOM 6356 C C . ILE A 1 863 ? -19.368 -0.869 39.006 1.00 60.47 863 ILE A C 1
ATOM 6358 O O . ILE A 1 863 ? -19.616 -1.342 40.122 1.00 60.47 863 ILE A O 1
ATOM 6362 N N . VAL A 1 864 ? -18.129 -0.593 38.593 1.00 56.88 864 VAL A N 1
ATOM 6363 C CA . VAL A 1 864 ? -16.919 -0.781 39.407 1.00 56.88 864 VAL A CA 1
ATOM 6364 C C . VAL A 1 864 ? -16.239 0.564 39.631 1.00 56.88 864 VAL A C 1
ATOM 6366 O O . VAL A 1 864 ? -15.887 1.263 38.686 1.00 56.88 864 VAL A O 1
ATOM 6369 N N . ILE A 1 865 ? -16.039 0.919 40.902 1.00 56.34 865 ILE A N 1
ATOM 6370 C CA . ILE A 1 865 ? -15.363 2.160 41.293 1.00 56.34 865 ILE A CA 1
ATOM 6371 C C . ILE A 1 865 ? -14.187 1.827 42.216 1.00 56.34 865 ILE A C 1
ATOM 6373 O O . ILE A 1 865 ? -14.361 1.169 43.253 1.00 56.34 865 ILE A O 1
ATOM 6377 N N . SER A 1 866 ? -13.001 2.305 41.839 1.00 54.47 866 SER A N 1
ATOM 6378 C CA . SER A 1 866 ? -11.733 2.183 42.569 1.00 54.47 866 SER A CA 1
ATOM 6379 C C . SER A 1 866 ? -11.126 3.569 42.820 1.00 54.47 866 SER A C 1
ATOM 6381 O O . SER A 1 866 ? -11.217 4.477 41.996 1.00 54.47 866 SER A O 1
ATOM 6383 N N . GLY A 1 867 ? -10.505 3.767 43.988 1.00 50.94 867 GLY A N 1
ATOM 6384 C CA . GLY A 1 867 ? -9.827 5.033 44.268 1.00 50.94 867 GLY A CA 1
ATOM 6385 C C . GLY A 1 867 ? -9.262 5.183 45.679 1.00 50.94 867 GLY A C 1
ATOM 6386 O O . GLY A 1 867 ? -9.625 4.476 46.625 1.00 50.94 867 GLY A O 1
ATOM 6387 N N . THR A 1 868 ? -8.352 6.148 45.830 1.00 46.19 868 THR A N 1
ATOM 6388 C CA . THR A 1 868 ? -7.742 6.506 47.123 1.00 46.19 868 THR A CA 1
ATOM 6389 C C . THR A 1 868 ? -7.933 7.988 47.416 1.00 46.19 868 THR A C 1
ATOM 6391 O O . THR A 1 868 ? -7.354 8.835 46.736 1.00 46.19 868 THR A O 1
ATOM 6394 N N . ILE A 1 869 ? -8.682 8.304 48.478 1.00 44.12 869 ILE A N 1
ATOM 6395 C CA . ILE A 1 869 ? -8.897 9.687 48.919 1.00 44.12 869 ILE A CA 1
ATOM 6396 C C . ILE A 1 869 ? -7.770 10.100 49.871 1.00 44.12 869 ILE A C 1
ATOM 6398 O O . ILE A 1 869 ? -7.588 9.526 50.953 1.00 44.12 869 ILE A O 1
ATOM 6402 N N . SER A 1 870 ? -7.025 11.135 49.485 1.00 41.25 870 SER A N 1
ATOM 6403 C CA . SER A 1 870 ? -5.956 11.727 50.285 1.00 41.25 870 SER A CA 1
ATOM 6404 C C . SER A 1 870 ? -6.483 12.926 51.072 1.00 41.25 870 SER A C 1
ATOM 6406 O O . SER A 1 870 ? -6.783 13.987 50.515 1.00 41.25 870 SER A O 1
ATOM 6408 N N . THR A 1 871 ? -6.608 12.772 52.394 1.00 41.50 871 THR A N 1
ATOM 6409 C CA . THR A 1 871 ? -7.098 13.858 53.254 1.00 41.50 871 THR A CA 1
ATOM 6410 C C . THR A 1 871 ? -5.958 14.693 53.825 1.00 41.50 871 THR A C 1
ATOM 6412 O O . THR A 1 871 ? -4.973 14.172 54.344 1.00 41.50 871 THR A O 1
ATOM 6415 N N . THR A 1 872 ? -6.127 16.014 53.836 1.00 38.16 872 THR A N 1
ATOM 6416 C CA . THR A 1 872 ? -5.205 16.950 54.512 1.00 38.16 872 THR A CA 1
ATOM 6417 C C . THR A 1 872 ? -5.178 16.812 56.047 1.00 38.16 872 THR A C 1
ATOM 6419 O O . THR A 1 872 ? -4.386 17.488 56.707 1.00 38.16 872 THR A O 1
ATOM 6422 N N . LEU A 1 873 ? -6.008 15.938 56.636 1.00 37.72 873 LEU A N 1
ATOM 6423 C CA . LEU A 1 873 ? -6.191 15.769 58.084 1.00 37.72 873 LEU A CA 1
ATOM 6424 C C . LEU A 1 873 ? -6.157 14.301 58.564 1.00 37.72 873 LEU A C 1
ATOM 6426 O O . LEU A 1 873 ? -6.742 13.971 59.595 1.00 37.72 873 LEU A O 1
ATOM 6430 N N . GLY A 1 874 ? -5.425 13.419 57.884 1.00 44.41 874 GLY A N 1
ATOM 6431 C CA . GLY A 1 874 ? -5.221 12.047 58.356 1.00 44.41 874 GLY A CA 1
ATOM 6432 C C . GLY A 1 874 ? -4.697 11.101 57.284 1.00 44.41 874 GLY A C 1
ATOM 6433 O O . GLY A 1 874 ? -4.631 11.460 56.112 1.00 44.41 874 GLY A O 1
ATOM 6434 N N . SER A 1 875 ? -4.319 9.888 57.702 1.00 39.69 875 SER A N 1
ATOM 6435 C CA . SER A 1 875 ? -3.899 8.808 56.800 1.00 39.69 875 SER A CA 1
ATOM 6436 C C . SER A 1 875 ? -4.893 8.622 55.642 1.00 39.69 875 SER A C 1
ATOM 6438 O O . SER A 1 875 ? -6.097 8.728 55.887 1.00 39.69 875 SER A O 1
ATOM 6440 N N . PRO A 1 876 ? -4.423 8.329 54.414 1.00 41.16 876 PRO A N 1
ATOM 6441 C CA . PRO A 1 876 ? -5.299 8.157 53.258 1.00 41.16 876 PRO A CA 1
ATOM 6442 C C . PRO A 1 876 ? -6.349 7.071 53.510 1.00 41.16 876 PRO A C 1
ATOM 6444 O O . PRO A 1 876 ? -6.057 6.041 54.124 1.00 41.16 876 PRO A O 1
ATOM 6447 N N . ILE A 1 877 ? -7.566 7.318 53.027 1.00 43.28 877 ILE A N 1
ATOM 6448 C CA . ILE A 1 877 ? -8.669 6.361 53.086 1.00 43.28 877 ILE A CA 1
ATOM 6449 C C . ILE A 1 877 ? -8.729 5.675 51.721 1.00 43.28 877 ILE A C 1
ATOM 6451 O O . ILE A 1 877 ? -9.145 6.268 50.726 1.00 43.28 877 ILE A O 1
ATOM 6455 N N . THR A 1 878 ? -8.267 4.428 51.679 1.00 40.66 878 THR A N 1
ATOM 6456 C CA . THR A 1 878 ? -8.356 3.566 50.496 1.00 40.66 878 THR A CA 1
ATOM 6457 C C . THR A 1 878 ? -9.689 2.826 50.513 1.00 40.66 878 THR A C 1
ATOM 6459 O O . THR A 1 878 ? -9.983 2.118 51.478 1.00 40.66 878 THR A O 1
ATOM 6462 N N . TYR A 1 879 ? -10.472 2.961 49.444 1.00 44.00 879 TYR A N 1
ATOM 6463 C CA . TYR A 1 879 ? -11.662 2.146 49.208 1.00 44.00 879 TYR A CA 1
ATOM 6464 C C . TYR A 1 879 ? -11.276 1.042 48.223 1.00 44.00 879 TYR A C 1
ATOM 6466 O O . TYR A 1 879 ? -10.930 1.322 47.082 1.00 44.00 879 TYR A O 1
ATOM 6474 N N . THR A 1 880 ? -11.262 -0.213 48.677 1.00 39.22 880 THR A N 1
ATOM 6475 C CA . THR A 1 880 ? -10.626 -1.304 47.915 1.00 39.22 880 THR A CA 1
ATOM 6476 C C . THR A 1 880 ? -11.482 -1.863 46.777 1.00 39.22 880 THR A C 1
ATOM 6478 O O . THR A 1 880 ? -10.938 -2.516 45.898 1.00 39.22 880 THR A O 1
ATOM 6481 N N . GLN A 1 881 ? -12.798 -1.645 46.823 1.00 40.28 881 GLN A N 1
ATOM 6482 C CA . GLN A 1 881 ? -13.766 -1.828 45.735 1.00 40.28 881 GLN A CA 1
ATOM 6483 C C . GLN A 1 881 ? -15.154 -1.452 46.266 1.00 40.28 881 GLN A C 1
ATOM 6485 O O . GLN A 1 881 ? -15.518 -1.843 47.379 1.00 40.28 881 GLN A O 1
ATOM 6490 N N . ALA A 1 882 ? -15.950 -0.761 45.456 1.00 40.69 882 ALA A N 1
ATOM 6491 C CA . ALA A 1 882 ? -17.402 -0.807 45.557 1.00 40.69 882 ALA A CA 1
ATOM 6492 C C . ALA A 1 882 ? -17.935 -1.292 44.206 1.00 40.69 882 ALA A C 1
ATOM 6494 O O . ALA A 1 882 ? -17.935 -0.529 43.242 1.00 40.69 882 ALA A O 1
ATOM 6495 N N . SER A 1 883 ? -18.341 -2.563 44.124 1.00 38.50 883 SER A N 1
ATOM 6496 C CA . SER A 1 883 ? -19.097 -3.059 42.975 1.00 38.50 883 SER A CA 1
ATOM 6497 C C . SER A 1 883 ? -20.589 -2.937 43.270 1.00 38.50 883 SER A C 1
ATOM 6499 O O . SER A 1 883 ? -21.105 -3.530 44.219 1.00 38.50 883 SER A O 1
ATOM 6501 N N . VAL A 1 884 ? -21.302 -2.159 42.459 1.00 42.97 884 VAL A N 1
ATOM 6502 C CA . VAL A 1 884 ? -22.767 -2.135 42.502 1.00 42.97 884 VAL A CA 1
ATOM 6503 C C . VAL A 1 884 ? -23.260 -3.121 41.452 1.00 42.97 884 VAL A C 1
ATOM 6505 O O . VAL A 1 884 ? -23.428 -2.772 40.289 1.00 42.97 884 VAL A O 1
ATOM 6508 N N . GLY A 1 885 ? -23.443 -4.376 41.865 1.00 36.97 885 GLY A N 1
ATOM 6509 C CA . GLY A 1 885 ? -24.083 -5.407 41.048 1.00 36.97 885 GLY A CA 1
ATOM 6510 C C . GLY A 1 885 ? -25.590 -5.421 41.298 1.00 36.97 885 GLY A C 1
ATOM 6511 O O . GLY A 1 885 ? -26.034 -5.965 42.309 1.00 36.97 885 GLY A O 1
ATOM 6512 N N . GLY A 1 886 ? -26.380 -4.834 40.395 1.00 41.84 886 GLY A N 1
ATOM 6513 C CA . GLY A 1 886 ? -27.828 -4.700 40.579 1.00 41.84 886 GLY A CA 1
ATOM 6514 C C . GLY A 1 886 ? -28.626 -4.656 39.276 1.00 41.84 886 GLY A C 1
ATOM 6515 O O . GLY A 1 886 ? -28.182 -4.111 38.273 1.00 41.84 886 GLY A O 1
ATOM 6516 N N . SER A 1 887 ? -29.842 -5.208 39.296 1.00 37.78 887 SER A N 1
ATOM 6517 C CA . SER A 1 887 ? -30.820 -5.014 38.218 1.00 37.78 887 SER A CA 1
ATOM 6518 C C . SER A 1 887 ? -31.676 -3.779 38.519 1.00 37.78 887 SER A C 1
ATOM 6520 O O . SER A 1 887 ? -32.436 -3.803 39.494 1.00 37.78 887 SER A O 1
ATOM 6522 N N . LEU A 1 888 ? -31.602 -2.731 37.694 1.00 42.22 888 LEU A N 1
ATOM 6523 C CA . LEU A 1 888 ? -32.522 -1.592 37.777 1.00 42.22 888 LEU A CA 1
ATOM 6524 C C 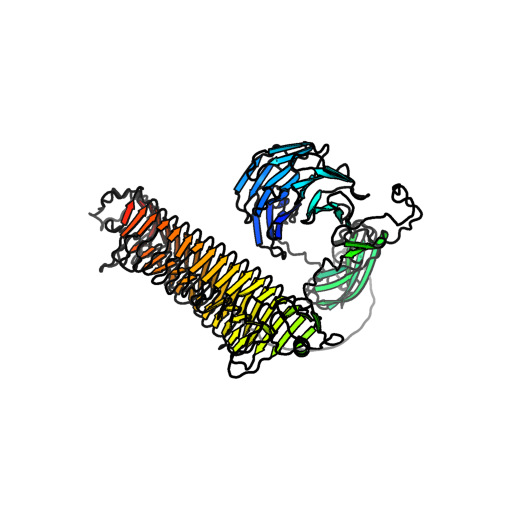. LEU A 1 888 ? -33.886 -1.995 37.191 1.00 42.22 888 LEU A C 1
ATOM 6526 O O . LEU A 1 888 ? -34.104 -1.966 35.984 1.00 42.22 888 LEU A O 1
ATOM 6530 N N . LEU A 1 889 ? -34.815 -2.386 38.066 1.00 37.66 889 LEU A N 1
ATOM 6531 C CA . LEU A 1 889 ? -36.223 -2.623 37.730 1.00 37.66 889 LEU A CA 1
ATOM 6532 C C . LEU A 1 889 ? -37.069 -1.456 38.257 1.00 37.66 889 LEU A C 1
ATOM 6534 O O . LEU A 1 889 ? -37.067 -1.183 39.455 1.00 37.66 889 LEU A O 1
ATOM 6538 N N . ASP A 1 890 ? -37.789 -0.778 37.359 1.00 36.06 890 ASP A N 1
ATOM 6539 C CA . ASP A 1 890 ? -38.709 0.336 37.652 1.00 36.06 890 ASP A CA 1
ATOM 6540 C C . ASP A 1 890 ? -38.112 1.500 38.487 1.00 36.06 890 ASP A C 1
ATOM 6542 O O . ASP A 1 890 ? -38.813 2.165 39.250 1.00 36.06 890 ASP A O 1
ATOM 6546 N N . GLY A 1 891 ? -36.815 1.790 38.319 1.00 35.97 891 GLY A N 1
ATOM 6547 C CA . GLY A 1 891 ? -36.165 3.007 38.835 1.00 35.97 891 GLY A CA 1
ATOM 6548 C C . GLY A 1 891 ? -35.804 3.017 40.329 1.00 35.97 891 GLY A C 1
ATOM 6549 O O . GLY A 1 891 ? -35.222 4.002 40.795 1.00 35.97 891 GLY A O 1
ATOM 6550 N N . GLU A 1 892 ? -36.089 1.948 41.084 1.00 32.81 892 GLU A N 1
ATOM 6551 C CA . GLU A 1 892 ? -35.627 1.796 42.472 1.00 32.81 892 GLU A CA 1
ATOM 6552 C C . GLU A 1 892 ? -34.271 1.068 42.542 1.00 32.81 892 GLU A C 1
ATOM 6554 O O . GLU A 1 892 ? -34.130 -0.086 42.132 1.00 32.81 892 GLU A O 1
ATOM 6559 N N . LEU A 1 893 ? -33.263 1.738 43.114 1.00 36.81 893 LEU A N 1
ATOM 6560 C CA . LEU A 1 893 ? -31.929 1.184 43.359 1.00 36.81 893 LEU A CA 1
ATOM 6561 C C . LEU A 1 893 ? -31.991 0.078 44.432 1.00 36.81 893 LEU A C 1
ATOM 6563 O O . LEU A 1 893 ? -31.985 0.344 45.638 1.00 36.81 893 LEU A O 1
ATOM 6567 N N . LEU A 1 894 ? -32.050 -1.182 43.997 1.00 32.44 894 LEU A N 1
ATOM 6568 C CA . LEU A 1 894 ? -32.139 -2.351 44.874 1.00 32.44 894 LEU A CA 1
ATOM 6569 C C . LEU A 1 894 ? -30.781 -2.730 45.494 1.00 32.44 894 LEU A C 1
ATOM 6571 O O . LEU A 1 894 ? -30.161 -3.718 45.118 1.00 32.44 894 LEU A O 1
ATOM 6575 N N . ALA A 1 895 ? -30.424 -1.970 46.533 1.00 33.00 895 ALA A N 1
ATOM 6576 C CA . ALA A 1 895 ? -29.317 -2.165 47.476 1.00 33.00 895 ALA A CA 1
ATOM 6577 C C . ALA A 1 895 ? -27.885 -1.960 46.940 1.00 33.00 895 ALA A C 1
ATOM 6579 O O . ALA A 1 895 ? -27.419 -2.616 46.016 1.00 33.00 895 ALA A O 1
ATOM 6580 N N . VAL A 1 896 ? -27.144 -1.095 47.638 1.00 34.72 896 VAL A N 1
ATOM 6581 C CA . VAL A 1 896 ? -25.690 -0.944 47.513 1.00 34.72 896 VAL A CA 1
ATOM 6582 C C . VAL A 1 896 ? -25.021 -1.883 48.522 1.00 34.72 896 VAL A C 1
ATOM 6584 O O . VAL A 1 896 ? -25.084 -1.620 49.726 1.00 34.72 896 VAL A O 1
ATOM 6587 N N . ASP A 1 897 ? -24.358 -2.951 48.066 1.00 30.73 897 ASP A N 1
ATOM 6588 C CA . ASP A 1 897 ? -23.492 -3.770 48.933 1.00 30.73 897 ASP A CA 1
ATOM 6589 C C . ASP A 1 897 ? -22.084 -3.157 49.011 1.00 30.73 897 ASP A C 1
ATOM 6591 O O . ASP A 1 897 ? -21.102 -3.655 48.462 1.00 30.73 897 ASP A O 1
ATOM 6595 N N . ALA A 1 898 ? -21.989 -2.003 49.678 1.00 34.12 898 ALA A N 1
ATOM 6596 C CA . ALA A 1 898 ? -20.713 -1.353 49.947 1.00 34.12 898 ALA A CA 1
ATOM 6597 C C . ALA A 1 898 ? -19.957 -2.116 51.047 1.00 34.12 898 ALA A C 1
ATOM 6599 O O . ALA A 1 898 ? -20.046 -1.786 52.237 1.00 34.12 898 ALA A O 1
ATOM 6600 N N . THR A 1 899 ? -19.167 -3.119 50.661 1.00 31.88 899 THR A N 1
ATOM 6601 C CA . THR A 1 899 ? -18.235 -3.804 51.567 1.00 31.88 899 THR A CA 1
ATOM 6602 C C . THR A 1 899 ? -17.067 -2.896 51.963 1.00 31.88 899 THR A C 1
ATOM 6604 O O . THR A 1 899 ? -15.946 -3.036 51.477 1.00 31.88 899 THR A O 1
ATOM 6607 N N . CYS A 1 900 ? -17.310 -1.981 52.906 1.00 31.34 900 CYS A N 1
ATOM 6608 C CA . CYS A 1 900 ? -16.292 -1.143 53.547 1.00 31.34 900 CYS A CA 1
ATOM 6609 C C . CYS A 1 900 ? -15.310 -1.986 54.388 1.00 31.34 900 CYS A C 1
ATOM 6611 O O . CYS A 1 900 ? -15.418 -2.086 55.615 1.00 31.34 900 CYS A O 1
ATOM 6613 N N . ALA A 1 901 ? -14.331 -2.602 53.729 1.00 27.97 901 ALA A N 1
ATOM 6614 C CA . ALA A 1 901 ? -13.337 -3.474 54.342 1.00 27.97 901 ALA A CA 1
ATOM 6615 C C . ALA A 1 901 ? -12.147 -2.689 54.942 1.00 27.97 901 ALA A C 1
ATOM 6617 O O . ALA A 1 901 ? -11.049 -2.705 54.390 1.00 27.97 901 ALA A O 1
ATOM 6618 N N . GLY A 1 902 ? -12.319 -2.031 56.100 1.00 29.00 902 GLY A N 1
ATOM 6619 C CA . GLY A 1 902 ? -11.191 -1.317 56.728 1.00 29.00 902 GLY A CA 1
ATOM 6620 C C . GLY A 1 902 ? -11.397 -0.696 58.119 1.00 29.00 902 GLY A C 1
ATOM 6621 O O . GLY A 1 902 ? -11.862 0.425 58.243 1.00 29.00 902 GLY A O 1
ATOM 6622 N N . ALA A 1 903 ? -10.929 -1.400 59.157 1.00 26.27 903 ALA A N 1
ATOM 6623 C CA . ALA A 1 903 ? -10.452 -0.879 60.453 1.00 26.27 903 ALA A CA 1
ATOM 6624 C C . ALA A 1 903 ? -11.284 0.174 61.241 1.00 26.27 903 ALA A C 1
ATOM 6626 O O . ALA A 1 903 ? -11.093 1.385 61.143 1.00 26.27 903 ALA A O 1
ATOM 6627 N N . TYR A 1 904 ? -12.026 -0.304 62.249 1.00 29.62 904 TYR A N 1
ATOM 6628 C CA . TYR A 1 904 ? -12.375 0.508 63.424 1.00 29.62 904 TYR A CA 1
ATOM 6629 C C . TYR A 1 904 ? -11.115 0.963 64.192 1.00 29.62 904 TYR A C 1
ATOM 6631 O O . TYR A 1 904 ? -10.445 0.121 64.792 1.00 29.62 904 TYR A O 1
ATOM 6639 N N . ASN A 1 905 ? -10.872 2.279 64.307 1.00 26.61 905 ASN A N 1
ATOM 6640 C CA . ASN A 1 905 ? -10.634 2.921 65.616 1.00 26.61 905 ASN A CA 1
ATOM 6641 C C . ASN A 1 905 ? -10.619 4.469 65.595 1.00 26.61 905 ASN A C 1
ATOM 6643 O O . ASN A 1 905 ? -9.710 5.107 65.079 1.00 26.61 905 ASN A O 1
ATOM 6647 N N . SER A 1 906 ? -11.585 5.045 66.319 1.00 29.78 906 SER A N 1
ATOM 6648 C CA . SER A 1 906 ? -11.502 6.318 67.061 1.00 29.78 906 SER A CA 1
ATOM 6649 C C . SER A 1 906 ? -11.046 7.614 66.356 1.00 29.78 906 SER A C 1
ATOM 6651 O O . SER A 1 906 ? -9.991 8.138 66.699 1.00 29.78 906 SER A O 1
ATOM 6653 N N . VAL A 1 907 ? -11.950 8.259 65.603 1.00 24.12 907 VAL A N 1
ATOM 6654 C CA . VAL A 1 907 ? -12.443 9.621 65.935 1.00 24.12 907 VAL A CA 1
ATOM 6655 C C . VAL A 1 907 ? -13.940 9.684 65.601 1.00 24.12 907 VAL A C 1
ATOM 6657 O O . VAL A 1 907 ? -14.339 9.410 64.477 1.00 24.12 907 VAL A O 1
ATOM 6660 N N . TYR A 1 908 ? -14.782 10.027 66.578 1.00 27.45 908 TYR A N 1
ATOM 6661 C CA . TYR A 1 908 ? -16.233 10.183 66.404 1.00 27.45 908 TYR A CA 1
ATOM 6662 C C . TYR A 1 908 ? -16.576 11.678 66.340 1.00 27.45 908 TYR A C 1
ATOM 6664 O O . TYR A 1 908 ? -16.207 12.381 67.280 1.00 27.45 908 TYR A O 1
ATOM 6672 N N . GLN A 1 909 ? -17.310 12.111 65.301 1.00 28.78 909 GLN A N 1
ATOM 6673 C CA . GLN A 1 909 ? -18.343 13.181 65.263 1.00 28.78 909 GLN A CA 1
ATOM 6674 C C . GLN A 1 909 ? -18.369 13.920 63.909 1.00 28.78 909 GLN A C 1
ATOM 6676 O O . GLN A 1 909 ? -17.626 14.881 63.748 1.00 28.78 909 GLN A O 1
ATOM 6681 N N . ALA A 1 910 ? -19.261 13.505 62.992 1.00 24.94 910 ALA A N 1
ATOM 6682 C CA . ALA A 1 910 ? -19.920 14.369 61.981 1.00 24.94 910 ALA A CA 1
ATOM 6683 C C . ALA A 1 910 ? -20.878 13.626 61.012 1.00 24.94 910 ALA A C 1
ATOM 6685 O O . ALA A 1 910 ? -21.563 14.291 60.247 1.00 24.94 910 ALA A O 1
ATOM 6686 N N . LEU A 1 911 ? -20.973 12.289 61.038 1.00 29.41 911 LEU A N 1
ATOM 6687 C CA . LEU A 1 911 ? -21.895 11.521 60.182 1.00 29.41 911 LEU A CA 1
ATOM 6688 C C . LEU A 1 911 ? -22.801 10.619 61.031 1.00 29.41 911 LEU A C 1
ATOM 6690 O O . LEU A 1 911 ? -22.516 9.444 61.244 1.00 29.41 911 LEU A O 1
ATOM 6694 N N . ASP A 1 912 ? -23.882 11.200 61.552 1.00 28.69 912 ASP A N 1
ATOM 6695 C CA . ASP A 1 912 ? -24.986 10.468 62.178 1.00 28.69 912 ASP A CA 1
ATOM 6696 C C . ASP A 1 912 ? -26.286 10.844 61.455 1.00 28.69 912 ASP A C 1
ATOM 6698 O O . ASP A 1 912 ? -26.665 12.016 61.424 1.00 28.69 912 ASP A O 1
ATOM 6702 N N . ASN A 1 913 ? -26.967 9.838 60.901 1.00 27.97 913 ASN A N 1
ATOM 6703 C CA . ASN A 1 913 ? -28.067 9.926 59.927 1.00 27.97 913 ASN A CA 1
ATOM 6704 C C . ASN A 1 913 ? -27.665 10.453 58.534 1.00 27.97 913 ASN A C 1
ATOM 6706 O O . ASN A 1 913 ? -27.769 11.647 58.278 1.00 27.97 913 ASN A O 1
ATOM 6710 N N . GLN A 1 914 ? -27.305 9.542 57.622 1.00 28.31 914 GLN A N 1
ATOM 6711 C CA . GLN A 1 914 ? -27.979 9.278 56.328 1.00 28.31 914 GLN A CA 1
ATOM 6712 C C . GLN A 1 914 ? -27.099 8.331 55.486 1.00 28.31 914 GLN A C 1
ATOM 6714 O O . GLN A 1 914 ? -26.445 8.752 54.543 1.00 28.31 914 GLN A O 1
ATOM 6719 N N . CYS A 1 915 ? -27.102 7.034 55.818 1.00 26.20 915 CYS A N 1
ATOM 6720 C CA . CYS A 1 915 ? -26.968 6.026 54.764 1.00 26.20 915 CYS A CA 1
ATOM 6721 C C . CYS A 1 915 ? -28.378 5.816 54.213 1.00 26.20 915 CYS A C 1
ATOM 6723 O O . CYS A 1 915 ? -29.225 5.222 54.891 1.00 26.20 915 CYS A O 1
ATOM 6725 N N . ARG A 1 916 ? -28.635 6.388 53.043 1.00 24.89 916 ARG A N 1
ATOM 6726 C CA . ARG A 1 916 ? -29.847 6.224 52.250 1.00 24.89 916 ARG A CA 1
ATOM 6727 C C . ARG A 1 916 ? -29.461 6.239 50.785 1.00 24.89 916 ARG A C 1
ATOM 6729 O O . ARG A 1 916 ? -28.546 7.029 50.477 1.00 24.89 916 ARG A O 1
#

Radius of gyration: 38.16 Å; chains: 1; bounding box: 122×80×107 Å

Secondary structure (DSSP, 8-state):
------------------------------S-TTS-----S-PPP----PPPP--S-------EEEEEE-TTS-EEEEEGGGTEEEEE-TT--EEEEEE-SS-EEEEEE-TTS-EEEEEGGGTEEEEE-TT--EEEEEE-SS-EEEEEE-TTS-EEEEEGGGTEEEEE-TTS-EEEEEE-SS----EEE-TTS-EEEEEGGGTEEEEE-TTS-EEEEEE--TT------EEE-TT--EEEEEGGGTEEEEE-TTS-EEEEEE-PPPPS-EEEEEE-EETTEE--EEEEEEEEEESSTTT--EEEEEEEEEEEEBTTEEEEEE--TT--SS-EEEEEEEE-TT-SS-EE-SS-EEEPPPPSGGGTTT--STT-----GGGSS----------TTEEEETTEEEE-TTT---S-SEEEEE-TTTSSBSSHHHHHTT--S-BTTB-EEEEE-SEEEES-EEPPTTEEEE-SSTTTEEEEEE---SSS--EEEEE-TT-EEEEEEEEEEETT-SEEEEEEE-SS-EEEEEEEEEEEESSEEEEEEEEEEEEEEEEEEEEEE--STT-EEEEEEEEEEEEEEEEEEEEEE-SSEEEEEEE-TT-EEEEEEEEEEEEESSEEEEEE-TT-EEEEEEEEEEEEEEEEEEEEE-SSSEEEEES-EEEEEEEEEEEEEE-S--EEEEEEEEEEEEESSS-EEEEEE-TT-EEEEEEEEEEEEESSEEEEEEEEEEEPPEEEEEEEEEEE-SSSSEEEEEEEEEEEE--EEEEEEEEEE-SSEEEEEEE-S-PPPEEEEEEEEEEEETEEEEEEE-SS--EEEES-EEEEEE---BTTS----SS---SS----------TTTEE--SSPEEEEEEEEEB-TTSS-EEEEEEEEEE--BTTB-----------------S--S---

pLDDT: mean 76.38, std 21.63, range [22.56, 98.5]